Protein AF-K2DL74-F1 (afdb_monomer)

Secondary structure (DSSP, 8-state):
-HHHHHHHHHHHHHHHHHHHHHHHHHTTS--------TT-SEEEE-TTS-EEEEEE-----S-PPS-----S---GGG--TTS-EEEEEE-TT--B--EEEEEEE--------SSS--------HHHHHHHIIIII-HHHHHHHHHHTT--EEEEE------TT-TT-S----HHHHHHHHHHHHHHHHTSTT-B--TTTSEEEEEEETTHHHHHHHHHHTT--EEEEEEES---B-TTT--BHHHHHHHTT-EEEEEEEEETT-TTTGGGHHHHTTSSTTTEEEEEESS--HHHHHHHHTTHHHH--TTTTTEEE-PPPPPP---SS----PPPPTTPPEEEEEEBSHHHHHHHSGGGS--HHHHHHHHTTTTEEEE-TTTB-TT--HHHHHHHIIIIITTS--SEEEEE--STTTSPEEPTTS-EE-HHHHHHHHHHHHHHHHHHHHTTPEEEEEPPPP-BTSTT--HHHHHHHHHHHHHHHT-TT-SEEE--HHHH-SS-SSBPPBTTBSSSSS--SHHHHHHHHHHHIIIII-----------------HHHHHHH-PPP--SS--TT--PPP-SGGGEEEPTTS-EEEEE-HHHHHHHHHHHHHHHHHHHHHHHHHHHHHHHHHTTTT-HHHHHHHHHHHHHHHHHHHHHHHHHHHHHHH-GGGTSPPPEEEE------TT--------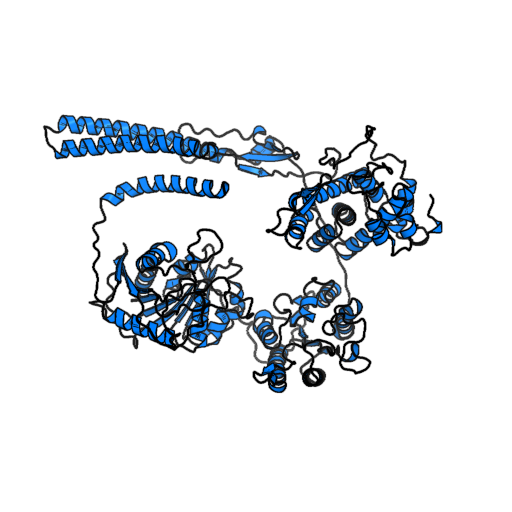-------SS-------TT--TTHHHHHHTHHHHTS-HHHHHHHHHHHHTT-TT-B-TT--BTTTTB-HHHHHHHHGGGT-GGGTT-TTSHHHHHHHHHHHHHHHHHHHHHH-TT--HHHHHHHHHHHHH-HHHHHHHHHH-SSHHHHHHHHHHHHHHSSSS-TT---EEE-TTS-EE-HHHHHHHHHHHHHHHHHHHHHHT---S-----TTT-TTT-GGG---

Foldseek 3Di:
DVVVVLVVLLVVLVVVVVCVVCVVVPVVDDDDDWDDFPQFPGWDQDPQRKIKTKHWAPQDDDDDDDDDDDDPDDDPLPDDLRGAMKIKIFAHPQFEAAAEEEEFEDDAPFPPDDDDDTDDDRDDRVVVVCCCVPQQVVNLLNNVLVVLVGRYMYIYRDQHDPDDQLPSRPQDDPSNVVSSVVVNVVVQVSDPNHDDDPVRHFYEYEYAASRLVNLLSCLVNLAAGQEYEYALHQAQDPVPSDTSQLSNLQSVRYQAYEYWHAPPPPGRCPNVLSNCPGPVVRYWYKYFYPADRSLRCVQCSSCVRNVCQSVVRIDIPHSPPLPDDPPDDDADDPDDPQDAAEEEEAEEDLVQVLVDCPQHHRLVVVVCVFCVRHYDYDYNCRYYYLDALVSNLSSCSRPNQSPDGQAYEYELELRLCAWDQDPVRDTHRPVSLVSRCVSVVVSLVSCVVVNHAYEYEQYAFQPVAPRDDPSSLVSSVVSLVCVVPDPSHNYYQPPHCVQCVVVPRWGPPQQDPRRHYSSHPVVSCSVNVSCCVGPNDDGDDDDDDDDFFAFDAFVVQCVVDDQDDDPDDQPPQDADDRGCVQFDQDPVRWTWRFGCRVLSVVLSVLVSVLVVLLVVLVVQLVVLVVQCVPVPPPPVSVVVSVVSNVVSVVSNVCSVVSQVVQCVVPVCSNVDGTDIDGGIGGDDPPPLDDDDDDDPFAPPDPDDDDDQADLPPCPCVVLLCLACLLQQFDSLLVSLQLCLQPVQQLQDAGLVGQGGSNRHALVLLCVQLVVLVCSVLSVCSSDSNSVSSSLSSLLNVQLVLCCVQPVPADPLLSSLLSLCSSVPVVLSSQLSNVDSHLVSSLVSQLVCCDPVPQCDPVDNAHDAGSVGDGDHSNVVSVVSSRSSNSSSSSSVVVPRPDTGDNRDLCSHCSNVVVPRDD

Structure (mmCIF, N/CA/C/O backbone):
data_AF-K2DL74-F1
#
_entry.id   AF-K2DL74-F1
#
loop_
_atom_site.group_PDB
_atom_site.id
_atom_site.type_symbol
_atom_site.label_atom_id
_atom_site.label_alt_id
_atom_site.label_comp_id
_atom_site.label_asym_id
_atom_site.label_entity_id
_atom_site.label_seq_id
_atom_site.pdbx_PDB_ins_code
_atom_site.Cartn_x
_atom_site.Cartn_y
_atom_site.Cartn_z
_atom_site.occupancy
_atom_site.B_iso_or_equiv
_atom_site.auth_seq_id
_atom_site.auth_comp_id
_atom_site.auth_asym_id
_atom_site.auth_atom_id
_atom_site.pdbx_PDB_model_num
ATOM 1 N N . MET A 1 1 ? -15.108 20.823 0.119 1.00 37.09 1 MET A N 1
ATOM 2 C CA . MET A 1 1 ? -15.881 21.435 1.226 1.00 37.09 1 MET A CA 1
ATOM 3 C C . MET A 1 1 ? -17.402 21.277 1.103 1.00 37.09 1 MET A C 1
ATOM 5 O O . MET A 1 1 ? -17.991 20.834 2.077 1.00 37.09 1 MET A O 1
ATOM 9 N N . GLN A 1 2 ? -18.067 21.545 -0.034 1.00 30.88 2 GLN A N 1
ATOM 10 C CA . GLN A 1 2 ? -19.538 21.368 -0.123 1.00 30.88 2 GLN A CA 1
ATOM 11 C C . GLN A 1 2 ? -20.038 19.911 0.018 1.00 30.88 2 GLN A C 1
ATOM 13 O O . GLN A 1 2 ? -21.054 19.692 0.670 1.00 30.88 2 GLN A O 1
ATOM 18 N N . LYS A 1 3 ? -19.339 18.901 -0.532 1.00 31.69 3 LYS A N 1
ATOM 19 C CA . LYS A 1 3 ? -19.787 17.488 -0.449 1.00 31.69 3 LYS A CA 1
ATOM 20 C C . LYS A 1 3 ? -19.839 16.932 0.985 1.00 31.69 3 LYS A C 1
ATOM 22 O O . LYS A 1 3 ? -20.753 16.181 1.299 1.00 31.69 3 LYS A O 1
ATOM 27 N N . THR A 1 4 ? -18.916 17.333 1.862 1.00 35.06 4 THR A N 1
ATOM 28 C CA . THR A 1 4 ? -18.831 16.821 3.243 1.00 35.06 4 THR A CA 1
ATOM 29 C C . THR A 1 4 ? -19.951 17.358 4.140 1.00 35.06 4 THR A C 1
ATOM 31 O O . THR A 1 4 ? -20.475 16.624 4.972 1.00 35.06 4 THR A O 1
ATOM 34 N N . LYS A 1 5 ? -20.389 18.611 3.928 1.00 38.12 5 LYS A N 1
ATOM 35 C CA . LYS A 1 5 ? -21.517 19.198 4.675 1.00 38.12 5 LYS A CA 1
ATOM 36 C C . LYS A 1 5 ? -22.871 18.556 4.322 1.00 38.12 5 LYS A C 1
ATOM 38 O O . LYS A 1 5 ? -23.720 18.458 5.200 1.00 38.12 5 LYS A O 1
ATOM 43 N N . LYS A 1 6 ? -23.062 18.068 3.083 1.00 39.88 6 LYS A N 1
ATOM 44 C CA . LYS A 1 6 ? -24.319 17.413 2.655 1.00 39.88 6 LYS A CA 1
ATOM 45 C C . LYS A 1 6 ? -24.583 16.085 3.392 1.00 39.88 6 LYS A C 1
ATOM 47 O O . LYS A 1 6 ? -25.717 15.841 3.783 1.00 39.88 6 LYS A O 1
ATOM 52 N N . TYR A 1 7 ? -23.554 15.269 3.648 1.00 38.69 7 TYR A N 1
ATOM 53 C CA . TYR A 1 7 ? -23.708 14.008 4.397 1.00 38.69 7 TYR A CA 1
ATOM 54 C C . TYR A 1 7 ? -23.975 14.222 5.894 1.00 38.69 7 TYR A C 1
ATOM 56 O O . TYR A 1 7 ? -24.813 13.531 6.471 1.00 38.69 7 TYR A O 1
ATOM 64 N N . LEU A 1 8 ? -23.317 15.212 6.511 1.00 39.16 8 LEU A N 1
ATOM 65 C CA . LEU A 1 8 ? -23.500 15.520 7.933 1.00 39.16 8 LEU A CA 1
ATOM 66 C C . LEU A 1 8 ? -24.937 15.981 8.253 1.00 39.16 8 LEU A C 1
ATOM 68 O O . LEU A 1 8 ? -25.465 15.640 9.306 1.00 39.16 8 LEU A O 1
ATOM 72 N N . PHE A 1 9 ? -25.582 16.706 7.329 1.00 43.66 9 PHE A N 1
ATOM 73 C CA . PHE A 1 9 ? -26.954 17.208 7.503 1.00 43.66 9 PHE A CA 1
ATOM 74 C C . PHE A 1 9 ? -28.053 16.164 7.249 1.00 43.66 9 PHE A C 1
ATOM 76 O O . PHE A 1 9 ? -29.117 16.212 7.868 1.00 43.66 9 PHE A O 1
ATOM 83 N N . PHE A 1 10 ? -27.812 15.197 6.360 1.00 41.47 10 PHE A N 1
ATOM 84 C CA . PHE A 1 10 ? -28.759 14.098 6.150 1.00 41.47 10 PHE A CA 1
ATOM 85 C C . PHE A 1 10 ? -28.765 13.151 7.361 1.00 41.47 10 PHE A C 1
ATOM 87 O O . PHE A 1 10 ? -29.824 12.796 7.878 1.00 41.47 10 PHE A O 1
ATOM 94 N N . LEU A 1 11 ? -27.575 12.842 7.894 1.00 41.47 11 LEU A N 1
ATOM 95 C CA . LEU A 1 11 ? -27.429 12.099 9.145 1.00 41.47 11 LEU A CA 1
ATOM 96 C C . LEU A 1 11 ? -27.998 12.863 10.346 1.00 41.47 11 LEU A C 1
ATOM 98 O O . LEU A 1 11 ? -28.692 12.247 11.147 1.00 41.47 11 LEU A O 1
ATOM 102 N N . SER A 1 12 ? -27.797 14.184 10.459 1.00 41.38 12 SER A N 1
ATOM 103 C CA . SER A 1 12 ? -28.400 14.957 11.557 1.00 41.38 12 SER A CA 1
ATOM 104 C C . SER A 1 12 ? -29.930 14.985 11.501 1.00 41.38 12 SER A C 1
ATOM 106 O O . SER A 1 12 ? -30.565 15.029 12.546 1.00 41.38 12 SER A O 1
ATOM 108 N N . SER A 1 13 ? -30.540 14.882 10.319 1.00 40.50 13 SER A N 1
ATOM 109 C CA . SER A 1 13 ? -32.004 14.844 10.174 1.00 40.50 13 SER A CA 1
ATOM 110 C C . SER A 1 13 ? -32.596 13.505 10.629 1.00 40.50 13 SER A C 1
ATOM 112 O O . SER A 1 13 ? -33.594 13.481 11.348 1.00 40.50 13 SER A O 1
ATOM 114 N N . ILE A 1 14 ? -31.929 12.390 10.307 1.00 46.75 14 ILE A N 1
ATOM 115 C CA . ILE A 1 14 ? -32.258 11.060 10.851 1.00 46.75 14 ILE A CA 1
ATOM 116 C C . ILE A 1 14 ? -31.980 11.015 12.365 1.00 46.75 14 ILE A C 1
ATOM 118 O O . ILE A 1 14 ? -32.763 10.445 13.128 1.00 46.75 14 ILE A O 1
ATOM 122 N N . PHE A 1 15 ? -30.909 11.671 12.822 1.00 44.75 15 PHE A N 1
ATOM 123 C CA . PHE A 1 15 ? -30.577 11.821 14.240 1.00 44.75 15 PHE A CA 1
ATOM 124 C C . PHE A 1 15 ? -31.629 12.651 14.991 1.00 44.75 15 PHE A C 1
ATOM 126 O O . PHE A 1 15 ? -32.002 12.282 16.092 1.00 44.75 15 PHE A O 1
ATOM 133 N N . ILE A 1 16 ? -32.191 13.707 14.394 1.00 45.06 16 ILE A N 1
ATOM 134 C CA . ILE A 1 16 ? -33.291 14.489 14.982 1.00 45.06 16 ILE A CA 1
ATOM 135 C C . ILE A 1 16 ? -34.584 13.661 15.048 1.00 45.06 16 ILE A C 1
ATOM 137 O O . ILE A 1 16 ? -35.251 13.675 16.081 1.00 45.06 16 ILE A O 1
ATOM 141 N N . LEU A 1 17 ? -34.915 12.876 14.014 1.00 41.97 17 LEU A N 1
ATOM 142 C CA . LEU A 1 17 ? -36.081 11.979 14.045 1.00 41.97 17 LEU A CA 1
ATOM 143 C C . LEU A 1 17 ? -35.958 10.909 15.146 1.00 41.97 17 LEU A C 1
ATOM 145 O O . LEU A 1 17 ? -36.908 10.646 15.884 1.00 41.97 17 LEU A O 1
ATOM 149 N N . SER A 1 18 ? -34.768 10.322 15.291 1.00 40.56 18 SER A N 1
ATOM 150 C CA . SER A 1 18 ? -34.475 9.327 16.331 1.00 40.56 18 SER A CA 1
ATOM 151 C C . SER A 1 18 ? -34.274 9.945 17.720 1.00 40.56 18 SER A C 1
ATOM 153 O O . SER A 1 18 ? -34.599 9.296 18.713 1.00 40.56 18 SER A O 1
ATOM 155 N N . ILE A 1 19 ? -33.852 11.209 17.823 1.00 41.75 19 ILE A N 1
ATOM 156 C CA . ILE A 1 19 ? -33.922 12.007 19.054 1.00 41.75 19 ILE A CA 1
ATOM 157 C C . ILE A 1 19 ? -35.384 12.195 19.464 1.00 41.75 19 ILE A C 1
ATOM 159 O O . ILE A 1 19 ? -35.691 11.952 20.623 1.00 41.75 19 ILE A O 1
ATOM 163 N N . PHE A 1 20 ? -36.301 12.542 18.555 1.00 41.16 20 PHE A N 1
ATOM 164 C CA . PHE A 1 20 ? -37.721 12.702 18.900 1.00 41.16 20 PHE A CA 1
ATOM 165 C C . PHE A 1 20 ? -38.377 11.394 19.372 1.00 41.16 20 PHE A C 1
ATOM 167 O O . PHE A 1 20 ? -39.114 11.416 20.357 1.00 41.16 20 PHE A O 1
ATOM 174 N N . PHE A 1 21 ? -38.050 10.250 18.761 1.00 38.94 21 PHE A N 1
ATOM 175 C CA . PHE A 1 21 ? -38.499 8.944 19.267 1.00 38.94 21 PHE A CA 1
ATOM 176 C C . PHE A 1 21 ? -37.860 8.556 20.617 1.00 38.94 21 PHE A C 1
ATOM 178 O O . PHE A 1 21 ? -38.525 7.926 21.434 1.00 38.94 21 PHE A O 1
ATOM 185 N N . ASN A 1 22 ? -36.615 8.963 20.898 1.00 35.06 22 ASN A N 1
ATOM 186 C CA . ASN A 1 22 ? -35.962 8.716 22.195 1.00 35.06 22 ASN A CA 1
ATOM 187 C C . ASN A 1 22 ? -36.335 9.733 23.295 1.00 35.06 22 ASN A C 1
ATOM 189 O O . ASN A 1 22 ? -36.218 9.421 24.480 1.00 35.06 22 ASN A O 1
ATOM 193 N N . LEU A 1 23 ? -36.764 10.951 22.950 1.00 32.38 23 LEU A N 1
ATOM 194 C CA . LEU A 1 23 ? -37.050 12.015 23.923 1.00 32.38 23 LEU A CA 1
ATOM 195 C C . LEU A 1 23 ? -38.269 11.703 24.797 1.00 32.38 23 LEU A C 1
ATOM 197 O O . LEU A 1 23 ? -38.251 12.035 25.979 1.00 32.38 23 LEU A O 1
ATOM 201 N N . ASN A 1 24 ? -39.264 10.981 24.271 1.00 35.56 24 ASN A N 1
ATOM 202 C CA . ASN A 1 24 ? -40.429 10.538 25.049 1.00 35.56 24 ASN A CA 1
ATOM 203 C C . ASN A 1 24 ? -40.113 9.475 26.123 1.00 35.56 24 ASN A C 1
ATOM 205 O O . ASN A 1 24 ? -41.000 9.128 26.895 1.00 35.56 24 ASN A O 1
ATOM 209 N N . ILE A 1 25 ? -38.875 8.971 26.195 1.00 34.34 25 ILE A N 1
ATOM 210 C CA . ILE A 1 25 ? -38.404 8.070 27.265 1.00 34.34 25 ILE A CA 1
ATOM 211 C C . ILE A 1 25 ? -37.493 8.823 28.261 1.00 34.34 25 ILE A C 1
ATOM 213 O O . ILE A 1 25 ? -37.318 8.392 29.399 1.00 34.34 25 ILE A O 1
ATOM 217 N N . LYS A 1 26 ? -36.929 9.979 27.876 1.00 31.06 26 LYS A N 1
ATOM 218 C CA . LYS A 1 26 ? -35.920 10.698 28.677 1.00 31.06 26 LYS A CA 1
ATOM 219 C C . LYS A 1 26 ? -36.472 11.592 29.790 1.00 31.06 26 LYS A C 1
ATOM 221 O O . LYS A 1 26 ? -35.769 11.771 30.777 1.00 31.06 26 LYS A O 1
ATOM 226 N N . GLU A 1 27 ? -37.699 12.118 29.696 1.00 33.22 27 GLU A N 1
ATOM 227 C CA . GLU A 1 27 ? -38.274 12.949 30.782 1.00 33.22 27 GLU A CA 1
ATOM 228 C C . GLU A 1 27 ? -38.568 12.158 32.080 1.00 33.22 27 GLU A C 1
ATOM 230 O O . GLU A 1 27 ? -38.908 12.763 33.092 1.00 33.22 27 GLU A O 1
ATOM 235 N N . THR A 1 28 ? -38.419 10.825 32.094 1.00 32.41 28 THR A N 1
ATOM 236 C CA . THR A 1 28 ? -38.684 9.981 33.279 1.00 32.41 28 THR A CA 1
ATOM 237 C C . THR A 1 28 ? -37.420 9.568 34.052 1.00 32.41 28 THR A C 1
ATOM 239 O O . THR A 1 28 ? -37.540 9.050 35.159 1.00 32.41 28 THR A O 1
ATOM 242 N N . LEU A 1 29 ? -36.210 9.779 33.511 1.00 34.72 29 LEU A N 1
ATOM 243 C CA . LEU A 1 29 ? -34.952 9.294 34.108 1.00 34.72 29 LEU A CA 1
ATOM 244 C C . LEU A 1 29 ? -33.768 10.250 33.860 1.00 34.72 29 LEU A C 1
ATOM 246 O O . LEU A 1 29 ? -33.059 10.093 32.868 1.00 34.72 29 LEU A O 1
ATOM 250 N N . ALA A 1 30 ? -33.531 11.195 34.780 1.00 31.48 30 ALA A N 1
ATOM 251 C CA . ALA A 1 30 ? -32.198 11.738 35.106 1.00 31.48 30 ALA A CA 1
ATOM 252 C C . ALA A 1 30 ? -32.267 12.748 36.271 1.00 31.48 30 ALA A C 1
ATOM 254 O O . ALA A 1 30 ? -32.446 13.948 36.065 1.00 31.48 30 ALA A O 1
ATOM 255 N N . ALA A 1 31 ? -32.051 12.268 37.495 1.00 33.47 31 ALA A N 1
ATOM 256 C CA . ALA A 1 31 ? -31.606 13.093 38.615 1.00 33.47 31 ALA A CA 1
ATOM 257 C C . ALA A 1 31 ? -30.389 12.398 39.237 1.00 33.47 31 ALA A C 1
ATOM 259 O O . ALA A 1 31 ? -30.535 11.549 40.110 1.00 33.47 31 ALA A O 1
ATOM 260 N N . GLU A 1 32 ? -29.192 12.720 38.745 1.00 37.25 32 GLU A N 1
ATOM 261 C CA . GLU A 1 32 ? -27.930 12.148 39.228 1.00 37.25 32 GLU A CA 1
ATOM 262 C C . GLU A 1 32 ? -26.959 13.276 39.588 1.00 37.25 32 GLU A C 1
ATOM 264 O O . GLU A 1 32 ? -26.760 14.221 38.822 1.00 37.25 32 GLU A O 1
ATOM 269 N N . GLY A 1 33 ? -26.417 13.211 40.806 1.00 37.34 33 GLY A N 1
ATOM 270 C CA . GLY A 1 33 ? -25.606 14.269 41.403 1.00 37.34 33 GLY A CA 1
ATOM 271 C C . GLY A 1 33 ? -24.111 13.972 41.359 1.00 37.34 33 GLY A C 1
ATOM 272 O O . GLY A 1 33 ? -23.681 12.837 41.549 1.00 37.34 33 GLY A O 1
ATOM 273 N N . PHE A 1 34 ? -23.307 15.018 41.180 1.00 37.06 34 PHE A N 1
ATOM 274 C CA . PHE A 1 34 ? -21.854 14.945 41.316 1.00 37.06 34 PHE A CA 1
ATOM 275 C C . PHE A 1 34 ? -21.449 14.920 42.798 1.00 37.06 34 PHE A C 1
ATOM 277 O O . PHE A 1 34 ? -21.948 15.719 43.591 1.00 37.06 34 PHE A O 1
ATOM 284 N N . GLN A 1 35 ? -20.492 14.061 43.164 1.00 41.47 35 GLN A N 1
ATOM 285 C CA . GLN A 1 35 ? -19.797 14.119 44.455 1.00 41.47 35 GLN A CA 1
ATOM 286 C C . GLN A 1 35 ? -18.279 14.056 44.254 1.00 41.47 35 GLN A C 1
ATOM 288 O O . GLN A 1 35 ? -17.764 13.190 43.547 1.00 41.47 35 GLN A O 1
ATOM 293 N N . THR A 1 36 ? -17.554 14.959 44.912 1.00 43.44 36 THR A N 1
ATOM 294 C CA . THR A 1 36 ? -16.087 14.976 44.941 1.00 43.44 36 THR A CA 1
ATOM 295 C C . THR A 1 36 ? -15.570 14.050 46.043 1.00 43.44 36 THR A C 1
ATOM 297 O O . THR A 1 36 ? -15.669 14.386 47.224 1.00 43.44 36 THR A O 1
ATOM 300 N N . LEU A 1 37 ? -14.989 12.902 45.677 1.00 55.38 37 LEU A N 1
ATOM 301 C CA . LEU A 1 37 ? -14.214 12.079 46.614 1.00 55.38 37 LEU A CA 1
ATOM 302 C C . LEU A 1 37 ? -12.781 12.610 46.761 1.00 55.38 37 LEU A C 1
ATOM 304 O O . LEU A 1 37 ? -12.155 13.017 45.782 1.00 55.38 37 LEU A O 1
ATOM 308 N N . ASN A 1 38 ? -12.242 12.535 47.982 1.00 59.00 38 ASN A N 1
ATOM 309 C CA . ASN A 1 38 ? -10.883 12.972 48.308 1.00 59.00 38 ASN A CA 1
ATOM 310 C C . ASN A 1 38 ? -9.838 12.415 47.328 1.00 59.00 38 ASN A C 1
ATOM 312 O O . ASN A 1 38 ? -9.679 11.206 47.181 1.00 59.00 38 ASN A O 1
ATOM 316 N N . GLY A 1 39 ? -9.084 13.315 46.694 1.00 64.81 39 GLY A N 1
ATOM 317 C CA . GLY A 1 39 ? -7.977 12.962 45.804 1.00 64.81 39 GLY A CA 1
ATOM 318 C C . GLY A 1 39 ? -8.352 12.699 44.341 1.00 64.81 39 GLY A C 1
ATOM 319 O O . GLY A 1 39 ? -7.427 12.502 43.547 1.00 64.81 39 GLY A O 1
ATOM 320 N N . PHE A 1 40 ? -9.635 12.747 43.977 1.00 80.38 40 PHE A N 1
ATOM 321 C CA . PHE A 1 40 ? -10.114 12.751 42.592 1.00 80.38 40 PHE A CA 1
ATOM 322 C C . PHE A 1 40 ? -10.663 14.131 42.223 1.00 80.38 40 PHE A C 1
ATOM 324 O O . PHE A 1 40 ? -11.170 14.852 43.078 1.00 80.38 40 PHE A O 1
ATOM 331 N N . GLN A 1 41 ? -10.532 14.514 40.953 1.00 78.00 41 GLN A N 1
ATOM 332 C CA . GLN A 1 41 ? -11.049 15.793 40.457 1.00 78.00 41 GLN A CA 1
ATOM 333 C C . GLN A 1 41 ? -12.492 15.653 39.978 1.00 78.00 41 GLN A C 1
ATOM 335 O O . GLN A 1 41 ? -13.331 16.485 40.306 1.00 78.00 41 GLN A O 1
ATOM 340 N N . GLU A 1 42 ? -12.790 14.572 39.259 1.00 75.38 42 GLU A N 1
ATOM 341 C CA . GLU A 1 42 ? -14.134 14.263 38.780 1.00 75.38 42 GLU A CA 1
ATOM 342 C C . GLU A 1 42 ? -14.425 12.773 38.967 1.00 75.38 42 GLU A C 1
ATOM 344 O O . GLU A 1 42 ? -13.551 11.917 38.783 1.00 75.38 42 GLU A O 1
ATOM 349 N N . VAL A 1 43 ? -15.681 12.473 39.294 1.00 82.94 43 VAL A N 1
ATOM 350 C CA . VAL A 1 43 ? -16.238 11.121 39.317 1.00 82.94 43 VAL A CA 1
ATOM 351 C C . VAL A 1 43 ? -17.466 11.126 38.417 1.00 82.94 43 VAL A C 1
ATOM 353 O O . VAL A 1 43 ? -18.385 11.915 38.629 1.00 82.94 43 VAL A O 1
ATOM 356 N N . TYR A 1 44 ? -17.471 10.263 37.405 1.00 84.44 44 TYR A N 1
ATOM 357 C CA . TYR A 1 44 ? -18.612 10.047 36.521 1.00 84.44 44 TYR A CA 1
ATOM 358 C C . TYR A 1 44 ? -19.174 8.646 36.741 1.00 84.44 44 TYR A C 1
ATOM 360 O O . TYR A 1 44 ? -18.435 7.665 36.663 1.00 84.44 44 TYR A O 1
ATOM 368 N N . GLU A 1 45 ? -20.477 8.559 36.985 1.00 88.25 45 GLU A N 1
ATOM 369 C CA . GLU A 1 45 ? -21.224 7.305 37.021 1.00 88.25 45 GLU A CA 1
ATOM 370 C C . GLU A 1 45 ? -21.924 7.109 35.672 1.00 88.25 45 GLU A C 1
ATOM 372 O O . GLU A 1 45 ? -22.596 8.003 35.156 1.00 88.25 45 GLU A O 1
ATOM 377 N N . ALA A 1 46 ? -21.681 5.962 35.047 1.00 85.75 46 ALA A N 1
ATOM 378 C CA . ALA A 1 46 ? -22.306 5.570 33.795 1.00 85.75 46 ALA A CA 1
ATOM 379 C C . ALA A 1 46 ? -23.674 4.930 34.058 1.00 85.75 46 ALA A C 1
ATOM 381 O O . ALA A 1 46 ? -23.912 4.365 35.123 1.00 85.75 46 ALA A O 1
ATOM 382 N N . SER A 1 47 ? -24.550 4.912 33.051 1.00 85.56 47 SER A N 1
ATOM 383 C CA . SER A 1 47 ? -25.901 4.332 33.161 1.00 85.56 47 SER A CA 1
ATOM 384 C C . SER A 1 47 ? -25.931 2.826 33.466 1.00 85.56 47 SER A C 1
ATOM 386 O O . SER A 1 47 ? -26.978 2.290 33.819 1.00 85.56 47 SER A O 1
ATOM 388 N N . ASN A 1 48 ? -24.796 2.131 33.343 1.00 84.38 48 ASN A N 1
ATOM 389 C CA . ASN A 1 48 ? -24.627 0.739 33.760 1.00 84.38 48 ASN A CA 1
ATOM 390 C C . ASN A 1 48 ? -24.086 0.587 35.202 1.00 84.38 48 ASN A C 1
ATOM 392 O O . ASN A 1 48 ? -23.756 -0.526 35.607 1.00 84.38 48 ASN A O 1
ATOM 396 N N . GLY A 1 49 ? -23.959 1.692 35.949 1.00 88.94 49 GLY A N 1
ATOM 397 C CA . GLY A 1 49 ? -23.419 1.793 37.309 1.00 88.94 49 GLY A CA 1
ATOM 398 C C . GLY A 1 49 ? -21.887 1.792 37.412 1.00 88.94 49 GLY A C 1
ATOM 399 O O . GLY A 1 49 ? -21.353 1.868 38.519 1.00 88.94 49 GLY A O 1
ATOM 400 N N . SER A 1 50 ? -21.154 1.670 36.300 1.00 91.31 50 SER A N 1
ATOM 401 C CA . SER A 1 50 ? -19.684 1.746 36.306 1.00 91.31 50 SER A CA 1
ATOM 402 C C . SER A 1 50 ? -19.219 3.171 36.595 1.00 91.31 50 SER A C 1
ATOM 404 O O . SER A 1 50 ? -19.852 4.134 36.166 1.00 91.31 50 SER A O 1
ATOM 406 N N . LYS A 1 51 ? -18.099 3.320 37.303 1.00 92.12 51 LYS A N 1
ATOM 407 C CA . LYS A 1 51 ? -17.595 4.618 37.769 1.00 92.12 51 LYS A CA 1
ATOM 408 C C . LYS A 1 51 ? -16.218 4.913 37.183 1.00 92.12 51 LYS A C 1
ATOM 410 O O . LYS A 1 51 ? -15.305 4.092 37.277 1.00 92.12 51 LYS A O 1
ATOM 415 N N . ILE A 1 52 ? -16.079 6.096 36.589 1.00 90.81 52 ILE A N 1
ATOM 416 C CA . ILE A 1 52 ? -14.829 6.648 36.058 1.00 90.81 52 ILE A CA 1
ATOM 417 C C . ILE A 1 52 ? -14.353 7.728 37.030 1.00 90.81 52 ILE A C 1
ATOM 419 O O . ILE A 1 52 ? -14.991 8.770 37.168 1.00 90.81 52 ILE A O 1
ATOM 423 N N . TYR A 1 53 ? -13.219 7.483 37.679 1.00 91.00 53 TYR A N 1
ATOM 424 C CA . TYR A 1 53 ? -12.562 8.406 38.598 1.00 91.00 53 TYR A CA 1
ATOM 425 C C . TYR A 1 53 ? -11.346 9.009 37.903 1.00 91.00 53 TYR A C 1
ATOM 427 O O . TYR A 1 53 ? -10.440 8.271 37.510 1.00 91.00 53 TYR A O 1
ATOM 435 N N . THR A 1 54 ? -11.291 10.332 37.761 1.00 89.19 54 THR A N 1
ATOM 436 C CA . THR A 1 54 ? -10.153 11.011 37.122 1.00 89.19 54 THR A CA 1
ATOM 437 C C . THR A 1 54 ? -9.384 11.896 38.095 1.00 89.19 54 THR A C 1
ATOM 439 O O . THR A 1 54 ? -9.923 12.413 39.078 1.00 89.19 54 THR A O 1
ATOM 442 N N . TYR A 1 55 ? -8.084 12.037 37.850 1.00 86.31 55 TYR A N 1
ATOM 443 C CA . TYR A 1 55 ? -7.180 12.799 38.706 1.00 86.31 55 TYR A CA 1
ATOM 444 C C . TYR A 1 55 ? -5.921 13.222 37.939 1.00 86.31 55 TYR A C 1
ATOM 446 O O . TYR A 1 55 ? -5.506 12.554 36.990 1.00 86.31 55 TYR A O 1
ATOM 454 N N . MET A 1 56 ? -5.280 14.311 38.365 1.00 82.25 56 MET A N 1
ATOM 455 C CA . MET A 1 56 ? -3.957 14.689 37.859 1.00 82.25 56 MET A CA 1
ATOM 456 C C . MET A 1 56 ? -2.858 13.852 38.513 1.00 82.25 56 MET A C 1
ATOM 458 O O . MET A 1 56 ? -2.851 13.655 39.728 1.00 82.25 56 MET A O 1
ATOM 462 N N . SER A 1 57 ? -1.911 13.407 37.690 1.00 79.94 57 SER A N 1
ATOM 463 C CA . SER A 1 57 ? -0.672 12.759 38.123 1.00 79.94 57 SER A CA 1
ATOM 464 C C . SER A 1 57 ? 0.154 13.656 39.054 1.00 79.94 57 SER A C 1
ATOM 466 O O . SER A 1 57 ? 0.475 14.792 38.701 1.00 79.94 57 SER A O 1
ATOM 468 N N . ALA A 1 58 ? 0.540 13.111 40.206 1.00 75.56 58 ALA A N 1
ATOM 469 C CA . ALA A 1 58 ? 1.502 13.659 41.159 1.00 75.56 58 ALA A CA 1
ATOM 470 C C . ALA A 1 58 ? 2.916 13.062 40.986 1.00 75.56 58 ALA A C 1
ATOM 472 O O . ALA A 1 58 ? 3.865 13.557 41.599 1.00 75.56 58 ALA A O 1
ATOM 473 N N . CYS A 1 59 ? 3.089 12.043 40.132 1.00 72.12 59 CYS A N 1
ATOM 474 C CA . CYS A 1 59 ? 4.410 11.572 39.707 1.00 72.12 59 CYS A CA 1
ATOM 475 C C . CYS A 1 59 ? 5.255 12.737 39.179 1.00 72.12 59 CYS A C 1
ATOM 477 O O . CYS A 1 59 ? 4.997 13.241 38.092 1.00 72.12 59 CYS A O 1
ATOM 479 N N . THR A 1 60 ? 6.293 13.137 39.910 1.00 57.34 60 THR A N 1
ATOM 480 C CA . THR A 1 60 ? 7.236 14.187 39.505 1.00 57.34 60 THR A CA 1
ATOM 481 C C . THR A 1 60 ? 8.673 13.716 39.733 1.00 57.34 60 THR A C 1
ATOM 483 O O . THR A 1 60 ? 8.944 12.980 40.675 1.00 57.34 60 THR A O 1
ATOM 486 N N . GLY A 1 61 ? 9.596 14.130 38.855 1.00 48.03 61 GLY A N 1
ATOM 487 C CA . GLY A 1 61 ? 11.041 14.005 39.085 1.00 48.03 61 GLY A CA 1
ATOM 488 C C . GLY A 1 61 ? 11.778 12.832 38.422 1.00 48.03 61 GLY A C 1
ATOM 489 O O . GLY A 1 61 ? 12.196 11.905 39.104 1.00 48.03 61 GLY A O 1
ATOM 490 N N . ILE A 1 62 ? 12.097 12.959 37.126 1.00 42.84 62 ILE A N 1
ATOM 491 C CA . ILE A 1 62 ? 13.434 12.603 36.608 1.00 42.84 62 ILE A CA 1
ATOM 492 C C . ILE A 1 62 ? 13.874 13.742 35.667 1.00 42.84 62 ILE A C 1
ATOM 494 O O . ILE A 1 62 ? 13.364 13.852 34.557 1.00 42.84 62 ILE A O 1
ATOM 498 N N . VAL A 1 63 ? 14.817 14.569 36.142 1.00 32.88 63 VAL A N 1
ATOM 499 C CA . VAL A 1 63 ? 15.368 15.800 35.523 1.00 32.88 63 VAL A CA 1
ATOM 500 C C . VAL A 1 63 ? 14.393 16.989 35.419 1.00 32.88 63 VAL A C 1
ATOM 502 O O . VAL A 1 63 ? 13.475 17.012 34.601 1.00 32.88 63 VAL A O 1
ATOM 505 N N . GLU A 1 64 ? 14.665 18.041 36.199 1.00 28.25 64 GLU A N 1
ATOM 506 C CA . GLU A 1 64 ? 14.170 19.397 35.928 1.00 28.25 64 GLU A CA 1
ATOM 507 C C . GLU A 1 64 ? 14.934 20.027 34.748 1.00 28.25 64 GLU A C 1
ATOM 509 O O . GLU A 1 64 ? 16.166 19.970 34.722 1.00 28.25 64 GLU A O 1
ATOM 514 N N . PRO A 1 65 ? 14.264 20.706 33.800 1.00 30.27 65 PRO A N 1
ATOM 515 C CA . PRO A 1 65 ? 14.886 21.774 33.027 1.00 30.27 65 PRO A CA 1
ATOM 516 C C . PRO A 1 65 ? 14.880 23.087 33.842 1.00 30.27 65 PRO A C 1
ATOM 518 O O . PRO A 1 65 ? 13.912 23.348 34.561 1.00 30.27 65 PRO A O 1
ATOM 521 N N . PRO A 1 66 ? 15.907 23.946 33.718 1.00 30.23 66 PRO A N 1
ATOM 522 C CA . PRO A 1 66 ? 16.052 25.135 34.557 1.00 30.23 66 PRO A CA 1
ATOM 523 C C . PRO A 1 66 ? 14.943 26.180 34.348 1.00 30.23 66 PRO A C 1
ATOM 525 O O . PRO A 1 66 ? 14.452 26.370 33.234 1.00 30.23 66 PRO A O 1
ATOM 528 N N . SER A 1 67 ? 14.607 26.842 35.463 1.00 30.30 67 SER A N 1
ATOM 529 C CA . SER A 1 67 ? 13.841 28.089 35.647 1.00 30.30 67 SER A CA 1
ATOM 530 C C . SER A 1 67 ? 12.673 28.408 34.692 1.00 30.30 67 SER A C 1
ATOM 532 O O . SER A 1 67 ? 12.820 28.787 33.529 1.00 30.30 67 SER A O 1
ATOM 534 N N . LEU A 1 68 ? 11.470 28.426 35.274 1.00 33.81 68 LEU A N 1
ATOM 535 C CA . LEU A 1 68 ? 10.282 29.054 34.693 1.00 33.81 68 LEU A CA 1
ATOM 536 C C . LEU A 1 68 ? 10.501 30.569 34.528 1.00 33.81 68 LEU A C 1
ATOM 538 O O . LEU A 1 68 ? 10.475 31.315 35.503 1.00 33.81 68 LEU A O 1
ATOM 542 N N . THR A 1 69 ? 10.670 31.032 33.288 1.00 31.67 69 THR A N 1
ATOM 543 C CA . THR A 1 69 ? 10.551 32.453 32.921 1.00 31.67 69 THR A CA 1
ATOM 544 C C . THR A 1 69 ? 9.641 32.622 31.701 1.00 31.67 69 THR A C 1
ATOM 546 O O . THR A 1 69 ? 9.459 31.706 30.896 1.00 31.67 69 THR A O 1
ATOM 549 N N . ASN A 1 70 ? 8.985 33.780 31.622 1.00 34.25 70 ASN A N 1
ATOM 550 C CA . ASN A 1 70 ? 7.749 33.980 30.862 1.00 34.25 70 ASN A CA 1
ATOM 551 C C . ASN A 1 70 ? 7.961 34.050 29.339 1.00 34.25 70 ASN A C 1
ATOM 553 O O . ASN A 1 70 ? 8.193 35.132 28.803 1.00 34.25 70 ASN A O 1
ATOM 557 N N . ASN A 1 71 ? 7.814 32.932 28.621 1.00 28.66 71 ASN A N 1
ATOM 558 C CA . ASN A 1 71 ? 7.774 32.947 27.155 1.00 28.66 71 ASN A CA 1
ATOM 559 C C . ASN A 1 71 ? 6.767 31.919 26.577 1.00 28.66 71 ASN A C 1
ATOM 561 O O . ASN A 1 71 ? 6.974 30.716 26.748 1.00 28.66 71 ASN A O 1
ATOM 565 N N . PRO A 1 72 ? 5.687 32.347 25.886 1.00 34.16 72 PRO A N 1
ATOM 566 C CA . PRO A 1 72 ? 4.614 31.463 25.414 1.00 34.16 72 PRO A CA 1
ATOM 567 C C . PRO A 1 72 ? 4.935 30.663 24.134 1.00 34.16 72 PRO A C 1
ATOM 569 O O . PRO A 1 72 ? 4.040 30.034 23.571 1.00 34.16 72 PRO A O 1
ATOM 572 N N . THR A 1 73 ? 6.184 30.661 23.654 1.00 34.03 73 THR A N 1
ATOM 573 C CA . THR A 1 73 ? 6.622 29.841 22.509 1.00 34.03 73 THR A CA 1
ATOM 574 C C . THR A 1 73 ? 7.658 28.799 22.938 1.00 34.03 73 THR A C 1
ATOM 576 O O . THR A 1 73 ? 8.856 29.086 22.950 1.00 34.03 73 THR A O 1
ATOM 579 N N . ARG A 1 74 ? 7.219 27.576 23.271 1.00 31.88 74 ARG A N 1
ATOM 580 C CA . ARG A 1 74 ? 8.109 26.439 23.586 1.00 31.88 74 ARG A CA 1
ATOM 581 C C . ARG A 1 74 ? 7.946 25.293 22.582 1.00 31.88 74 ARG A C 1
ATOM 583 O O . ARG A 1 74 ? 6.834 24.998 22.156 1.00 31.88 74 ARG A O 1
ATOM 590 N N . ASP A 1 75 ? 9.061 24.649 22.232 1.00 38.47 75 ASP A N 1
ATOM 591 C CA . ASP A 1 75 ? 9.103 23.441 21.391 1.00 38.47 75 ASP A CA 1
ATOM 592 C C . ASP A 1 75 ? 8.332 22.288 22.087 1.00 38.47 75 ASP A C 1
ATOM 594 O O . ASP A 1 75 ? 8.646 21.979 23.249 1.00 38.47 75 ASP A O 1
ATOM 598 N N . PRO A 1 76 ? 7.365 21.625 21.406 1.00 39.78 76 PRO A N 1
ATOM 599 C CA . PRO A 1 76 ? 6.611 20.482 21.937 1.00 39.78 76 PRO A CA 1
ATOM 600 C C . PRO A 1 76 ? 7.462 19.345 22.523 1.00 39.78 76 PRO A C 1
ATOM 602 O O . PRO A 1 76 ? 6.969 18.582 23.350 1.00 39.78 76 PRO A O 1
ATOM 605 N N . LYS A 1 77 ? 8.744 19.235 22.151 1.00 38.06 77 LYS A N 1
ATOM 606 C CA . LYS A 1 77 ? 9.682 18.208 22.647 1.00 38.06 77 LYS A CA 1
ATOM 607 C C . LYS A 1 77 ? 10.040 18.303 24.140 1.00 38.06 77 LYS A C 1
ATOM 609 O O . LYS A 1 77 ? 10.794 17.461 24.615 1.00 38.06 77 LYS A O 1
ATOM 614 N N . THR A 1 78 ? 9.566 19.317 24.873 1.00 37.28 78 THR A N 1
ATOM 615 C CA . THR A 1 78 ? 9.993 19.587 26.267 1.00 37.28 78 THR A CA 1
ATOM 616 C C . THR A 1 78 ? 8.886 19.518 27.327 1.00 37.28 78 THR A C 1
ATOM 618 O O . THR A 1 78 ? 9.151 19.810 28.494 1.00 37.28 78 THR A O 1
ATOM 621 N N . ALA A 1 79 ? 7.659 19.127 26.966 1.00 43.56 79 ALA A N 1
ATOM 622 C CA . ALA A 1 79 ? 6.587 18.886 27.935 1.00 43.56 79 ALA A CA 1
ATOM 623 C C . ALA A 1 79 ? 6.735 17.486 28.562 1.00 43.56 79 ALA A C 1
ATOM 625 O O . ALA A 1 79 ? 6.745 16.484 27.848 1.00 43.56 79 ALA A O 1
ATOM 626 N N . SER A 1 80 ? 6.859 17.398 29.889 1.00 46.34 80 SER A N 1
ATOM 627 C CA . SER A 1 80 ? 7.080 16.120 30.575 1.00 46.34 80 SER A CA 1
ATOM 628 C C . SER A 1 80 ? 5.794 15.285 30.680 1.00 46.34 80 SER A C 1
ATOM 630 O O . SER A 1 80 ? 4.718 15.782 31.006 1.00 46.34 80 SER A O 1
ATOM 632 N N . HIS A 1 81 ? 5.913 13.968 30.475 1.00 51.69 81 HIS A N 1
ATOM 633 C CA . HIS A 1 81 ? 4.810 12.981 30.507 1.00 51.69 81 HIS A CA 1
ATOM 634 C C . HIS A 1 81 ? 4.171 12.794 31.896 1.00 51.69 81 HIS A C 1
ATOM 636 O O . HIS A 1 81 ? 3.264 11.984 32.085 1.00 51.69 81 HIS A O 1
ATOM 642 N N . LEU A 1 82 ? 4.689 13.526 32.875 1.00 51.19 82 LEU A N 1
ATOM 643 C CA . LEU A 1 82 ? 4.530 13.317 34.301 1.00 51.19 82 LEU A CA 1
ATOM 644 C C . LEU A 1 82 ? 3.354 14.107 34.899 1.00 51.19 82 LEU A C 1
ATOM 646 O O . LEU A 1 82 ? 2.834 13.705 35.931 1.00 51.19 82 LEU A O 1
ATOM 650 N N . GLN A 1 83 ? 2.870 15.161 34.233 1.00 57.47 83 GLN A N 1
ATOM 651 C CA . GLN A 1 83 ? 1.760 16.012 34.701 1.00 57.47 83 GLN A CA 1
ATOM 652 C C . GLN A 1 83 ? 0.522 15.903 33.794 1.00 57.47 83 GLN A C 1
ATOM 654 O O . GLN A 1 83 ? 0.028 16.891 33.253 1.00 57.47 83 GLN A O 1
ATOM 659 N N . ALA A 1 84 ? 0.026 14.683 33.588 1.00 69.25 84 ALA A N 1
ATOM 660 C CA . ALA A 1 84 ? -1.144 14.414 32.751 1.00 69.25 84 ALA A CA 1
ATOM 661 C C . ALA A 1 84 ? -2.318 13.840 33.576 1.00 69.25 84 ALA A C 1
ATOM 663 O O . ALA A 1 84 ? -2.066 13.096 34.530 1.00 69.25 84 ALA A O 1
ATOM 664 N N . PRO A 1 85 ? -3.587 14.135 33.219 1.00 75.25 85 PRO A N 1
ATOM 665 C CA . PRO A 1 85 ? -4.749 13.497 33.825 1.00 75.25 85 PRO A CA 1
ATOM 666 C C . PRO A 1 85 ? -4.758 11.996 33.524 1.00 75.25 85 PRO A C 1
ATOM 668 O O . PRO A 1 85 ? -4.417 11.560 32.422 1.00 75.25 85 PRO A O 1
ATOM 671 N N . ARG A 1 86 ? -5.138 11.216 34.530 1.00 86.69 86 ARG A N 1
ATOM 672 C CA . ARG A 1 86 ? -5.194 9.750 34.567 1.00 86.69 86 ARG A CA 1
ATOM 673 C C . ARG A 1 86 ? -6.581 9.324 35.036 1.00 86.69 86 ARG A C 1
ATOM 675 O O . ARG A 1 86 ? -7.330 10.146 35.570 1.00 86.69 86 ARG A O 1
ATOM 682 N N . ALA A 1 87 ? -6.914 8.046 34.866 1.00 89.62 87 ALA A N 1
ATOM 683 C CA . ALA A 1 87 ? -8.160 7.517 35.406 1.00 89.62 87 ALA A CA 1
ATOM 684 C C . ALA A 1 87 ? -8.065 6.104 35.968 1.00 89.62 87 ALA A C 1
ATOM 686 O O 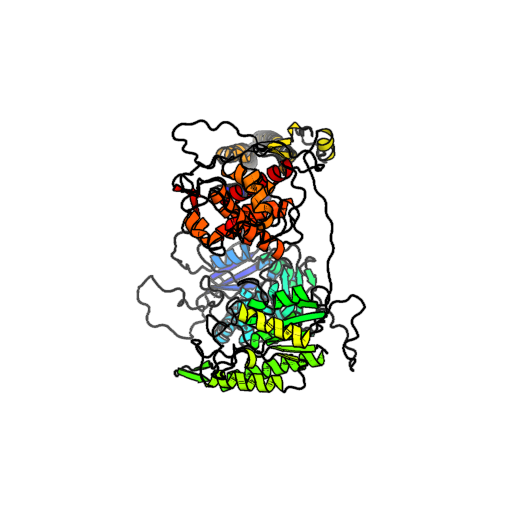. ALA A 1 87 ? -7.248 5.285 35.539 1.00 89.62 87 ALA A O 1
ATOM 687 N N . ILE A 1 88 ? -8.984 5.846 36.893 1.00 93.81 88 ILE A N 1
ATOM 688 C CA . ILE A 1 88 ? -9.324 4.548 37.460 1.00 93.81 88 ILE A CA 1
ATOM 689 C C . ILE A 1 88 ? -10.787 4.289 37.107 1.00 93.81 88 ILE A C 1
ATOM 691 O O . ILE A 1 88 ? -11.645 5.139 37.342 1.00 93.81 88 ILE A O 1
ATOM 695 N N . ILE A 1 89 ? -11.066 3.129 36.526 1.00 93.81 89 ILE A N 1
ATOM 696 C CA . ILE A 1 89 ? -12.397 2.754 36.054 1.00 93.81 89 ILE A CA 1
ATOM 697 C C . ILE A 1 89 ? -12.803 1.458 36.753 1.00 93.81 89 ILE A C 1
ATOM 699 O O . ILE A 1 89 ? -12.076 0.461 36.701 1.00 93.81 89 ILE A O 1
ATOM 703 N N . LEU A 1 90 ? -13.953 1.498 37.424 1.00 94.38 90 LEU A N 1
ATOM 704 C CA . LEU A 1 90 ? -14.513 0.407 38.220 1.00 94.38 90 LEU A CA 1
ATOM 705 C C . LEU A 1 90 ? -15.897 0.010 37.687 1.00 94.38 90 LEU A C 1
ATOM 707 O O . LEU A 1 90 ? -16.677 0.892 37.323 1.00 94.38 90 LEU A O 1
ATOM 711 N N . PRO A 1 91 ? -16.245 -1.286 37.666 1.00 93.88 91 PRO A N 1
ATOM 712 C CA . PRO A 1 91 ? -17.584 -1.723 37.305 1.00 93.88 91 PRO A CA 1
ATOM 713 C C . PRO A 1 91 ? -18.569 -1.476 38.457 1.00 93.88 91 PRO A C 1
ATOM 715 O O . PRO A 1 91 ? -18.179 -1.343 39.620 1.00 93.88 91 PRO A O 1
ATOM 718 N N . ALA A 1 92 ? -19.865 -1.460 38.143 1.00 91.31 92 ALA A N 1
ATOM 719 C CA . ALA A 1 92 ? -20.928 -1.266 39.130 1.00 91.31 92 ALA A CA 1
ATOM 720 C C . ALA A 1 92 ? -20.807 -2.213 40.330 1.00 91.31 92 ALA A C 1
ATOM 722 O O . ALA A 1 92 ? -20.682 -3.427 40.151 1.00 91.31 92 ALA A O 1
ATOM 723 N N . GLY A 1 93 ? -20.882 -1.682 41.552 1.00 88.19 93 GLY A N 1
ATOM 724 C CA . GLY A 1 93 ? -20.834 -2.482 42.781 1.00 88.19 93 GLY A CA 1
ATOM 725 C C . GLY A 1 93 ? -19.552 -3.309 42.956 1.00 88.19 93 GLY A C 1
ATOM 726 O O . GLY A 1 93 ? -19.617 -4.395 43.527 1.00 88.19 93 GLY A O 1
ATOM 727 N N . ALA A 1 94 ? -18.416 -2.849 42.423 1.00 87.88 94 ALA A N 1
ATOM 728 C CA . ALA A 1 94 ? -17.113 -3.434 42.726 1.00 87.88 94 ALA A CA 1
ATOM 729 C C . ALA A 1 94 ? -16.811 -3.349 44.233 1.00 87.88 94 ALA A C 1
ATOM 731 O O . ALA A 1 94 ? -17.100 -2.336 44.868 1.00 87.88 94 ALA A O 1
ATOM 732 N N . SER A 1 95 ? -16.212 -4.404 44.787 1.00 86.81 95 SER A N 1
ATOM 733 C CA . SER A 1 95 ? -15.813 -4.475 46.199 1.00 86.81 95 SER A CA 1
ATOM 734 C C . SER A 1 95 ? -14.440 -5.123 46.357 1.00 86.81 95 SER A C 1
ATOM 736 O O . SER A 1 95 ? -13.505 -4.458 46.777 1.00 86.81 95 SER A O 1
ATOM 738 N N . THR A 1 96 ? -14.264 -6.376 45.936 1.00 91.25 96 THR A N 1
ATOM 739 C CA . THR A 1 96 ? -12.956 -7.058 45.940 1.00 91.25 96 THR A CA 1
ATOM 740 C C . THR A 1 96 ? -12.411 -7.159 44.523 1.00 91.25 96 THR A C 1
ATOM 742 O O . THR A 1 96 ? -13.042 -7.786 43.678 1.00 91.25 96 THR A O 1
ATOM 745 N N . ILE A 1 97 ? -11.241 -6.575 44.261 1.00 94.25 97 ILE A N 1
ATOM 746 C CA . ILE A 1 97 ? -10.609 -6.562 42.933 1.00 94.25 97 ILE A CA 1
ATOM 747 C C . ILE A 1 97 ? -9.643 -7.744 42.776 1.00 94.25 97 ILE A C 1
ATOM 749 O O . ILE A 1 97 ? -8.766 -7.950 43.614 1.00 94.25 97 ILE A O 1
ATOM 753 N N . THR A 1 98 ? -9.774 -8.494 41.678 1.00 92.06 98 THR A N 1
ATOM 754 C CA . THR A 1 98 ? -8.973 -9.695 41.358 1.00 92.06 98 THR A CA 1
ATOM 755 C C . THR A 1 98 ? -8.103 -9.543 40.109 1.00 92.06 98 THR A C 1
ATOM 757 O O . THR A 1 98 ? -7.144 -10.295 39.919 1.00 92.06 98 THR A O 1
ATOM 760 N N . ASP A 1 99 ? -8.414 -8.579 39.243 1.00 94.00 99 ASP A N 1
ATOM 761 C CA . ASP A 1 99 ? -7.745 -8.384 37.957 1.00 94.00 99 ASP A CA 1
ATOM 762 C C . ASP A 1 99 ? -7.453 -6.888 37.747 1.00 94.00 99 ASP A C 1
ATOM 764 O O . ASP A 1 99 ? -8.334 -6.039 37.881 1.00 94.00 99 ASP A O 1
ATOM 768 N N . THR A 1 100 ? -6.212 -6.556 37.400 1.00 95.81 100 THR A N 1
ATOM 769 C CA . THR A 1 100 ? -5.755 -5.171 37.223 1.00 95.81 100 THR A CA 1
ATOM 770 C C . THR A 1 100 ? -5.390 -4.949 35.768 1.00 95.81 100 THR A C 1
ATOM 772 O O . THR A 1 100 ? -4.440 -5.548 35.269 1.00 95.81 100 THR A O 1
ATOM 775 N N . PHE A 1 101 ? -6.117 -4.077 35.080 1.00 94.88 101 PHE A N 1
ATOM 776 C CA . PHE A 1 101 ? -5.838 -3.708 33.697 1.00 94.88 101 PHE A CA 1
ATOM 777 C C . PHE A 1 101 ? -5.048 -2.410 33.635 1.00 94.88 101 PHE A C 1
ATOM 779 O O . PHE A 1 101 ? -5.486 -1.402 34.179 1.00 94.88 101 PHE A O 1
ATOM 786 N N . VAL A 1 102 ? -3.936 -2.395 32.904 1.00 94.50 102 VAL A N 1
ATOM 787 C CA . VAL A 1 102 ? -3.293 -1.150 32.464 1.00 94.50 102 VAL A CA 1
ATOM 788 C C . VAL A 1 102 ? -3.522 -1.005 30.967 1.00 94.50 102 VAL A C 1
ATOM 790 O O . VAL A 1 102 ? -2.986 -1.796 30.192 1.00 94.50 102 VAL A O 1
ATOM 793 N N . TYR A 1 103 ? -4.333 -0.026 30.561 1.00 92.00 103 TYR A N 1
ATOM 794 C CA . TYR A 1 103 ? -4.804 0.102 29.179 1.00 92.00 103 TYR A CA 1
ATOM 795 C C . TYR A 1 103 ? -4.199 1.320 28.469 1.00 92.00 103 TYR A C 1
ATOM 797 O O . TYR A 1 103 ? -4.505 2.466 28.795 1.00 92.00 103 TYR A O 1
ATOM 805 N N . PHE A 1 104 ? -3.369 1.080 27.454 1.00 88.12 104 PHE A N 1
ATOM 806 C CA . PHE A 1 104 ? -2.735 2.120 26.642 1.00 88.12 104 PHE A CA 1
ATOM 807 C C . PHE A 1 104 ? -3.503 2.379 25.337 1.00 88.12 104 PHE A C 1
ATOM 809 O O . PHE A 1 104 ? -3.698 1.472 24.526 1.00 88.12 104 PHE A O 1
ATOM 816 N N . HIS A 1 105 ? -3.859 3.642 25.080 1.00 78.94 105 HIS A N 1
ATOM 817 C CA . HIS A 1 105 ? -4.443 4.083 23.808 1.00 78.94 105 HIS A CA 1
ATOM 818 C C . HIS A 1 105 ? -3.492 5.012 23.033 1.00 78.94 105 HIS A C 1
ATOM 820 O O . HIS A 1 105 ? -2.687 5.728 23.624 1.00 78.94 105 HIS A O 1
ATOM 826 N N . GLY A 1 106 ? -3.588 5.002 21.702 1.00 62.44 106 GLY A N 1
ATOM 827 C CA . GLY A 1 106 ? -2.680 5.696 20.783 1.00 62.44 106 GLY A CA 1
ATOM 828 C C . GLY A 1 106 ? -3.203 6.968 20.099 1.00 62.44 106 GLY A C 1
ATOM 829 O O . GLY A 1 106 ? -2.870 7.168 18.938 1.00 62.44 106 GLY A O 1
ATOM 830 N N . VAL A 1 107 ? -4.042 7.792 20.743 1.00 52.72 107 VAL A N 1
ATOM 831 C CA . VAL A 1 107 ? -4.573 9.031 20.121 1.00 52.72 107 VAL A CA 1
ATOM 832 C C . VAL A 1 107 ? -3.823 10.270 20.608 1.00 52.72 107 VAL A C 1
ATOM 834 O O . VAL A 1 107 ? -3.604 10.452 21.806 1.00 52.72 107 VAL A O 1
ATOM 837 N N . VAL A 1 108 ? -3.472 11.142 19.662 1.00 48.56 108 VAL A N 1
ATOM 838 C CA . VAL A 1 108 ? -2.923 12.476 19.924 1.00 48.56 108 VAL A CA 1
ATOM 839 C C . VAL A 1 108 ? -4.068 13.463 20.153 1.00 48.56 108 VAL A C 1
ATOM 841 O O . VAL A 1 108 ? -4.965 13.569 19.321 1.00 48.56 108 VAL A O 1
ATOM 844 N N . PHE A 1 109 ? -4.005 14.238 21.235 1.00 43.06 109 PHE A N 1
ATOM 845 C CA . PHE A 1 109 ? -4.837 15.433 21.394 1.00 43.06 109 PHE A CA 1
ATOM 846 C C . PHE A 1 109 ? -4.229 16.566 20.551 1.00 43.06 109 PHE A C 1
ATOM 848 O O . PHE A 1 109 ? -3.352 17.282 21.032 1.00 43.06 109 PHE A O 1
ATOM 855 N N . ILE A 1 110 ? -4.656 16.703 19.292 1.00 38.94 110 ILE A N 1
ATOM 856 C CA . ILE A 1 110 ? -4.401 17.904 18.483 1.00 38.94 110 ILE A CA 1
ATOM 857 C C . ILE A 1 110 ? -5.739 18.597 18.267 1.00 38.94 110 ILE A C 1
ATOM 859 O O . ILE A 1 110 ? -6.650 18.009 17.685 1.00 38.94 110 ILE A O 1
ATOM 863 N N . ASP A 1 111 ? -5.838 19.842 18.722 1.00 31.02 111 ASP A N 1
ATOM 864 C CA . ASP A 1 111 ? -6.966 20.711 18.410 1.00 31.02 111 ASP A CA 1
ATOM 865 C C . ASP A 1 111 ? -6.895 21.081 16.919 1.00 31.02 111 ASP A C 1
ATOM 867 O O . ASP A 1 111 ? -5.981 21.782 16.477 1.00 31.02 111 ASP A O 1
ATOM 871 N N . SER A 1 112 ? -7.778 20.500 16.103 1.00 31.14 112 SER A N 1
ATOM 872 C CA . SER A 1 112 ? -7.650 20.526 14.643 1.00 31.14 112 SER A CA 1
ATOM 873 C C . SER A 1 112 ? -8.374 21.713 14.002 1.00 31.14 112 SER A C 1
ATOM 875 O O . SER A 1 112 ? -9.138 21.534 13.050 1.00 31.14 112 SER A O 1
ATOM 877 N N . GLU A 1 113 ? -8.105 22.930 14.476 1.00 29.38 113 GLU A N 1
ATOM 878 C CA . GLU A 1 113 ? -8.516 24.161 13.797 1.00 29.38 113 GLU A CA 1
ATOM 879 C C . GLU A 1 113 ? -7.317 24.967 13.276 1.00 29.38 113 GLU A C 1
ATOM 881 O O . GLU A 1 113 ? -6.553 25.560 14.024 1.00 29.38 113 GLU A O 1
ATOM 886 N N . GLN A 1 114 ? -7.224 25.008 11.943 1.00 33.75 114 GLN A N 1
ATOM 887 C CA . GLN A 1 114 ? -6.635 26.060 11.101 1.00 33.75 114 GLN A CA 1
ATOM 888 C C . GLN A 1 114 ? -5.173 26.527 11.340 1.00 33.75 114 GLN A C 1
ATOM 890 O O . GLN A 1 114 ? -4.751 26.985 12.392 1.00 33.75 114 GLN A O 1
ATOM 895 N N . THR A 1 115 ? -4.424 26.612 10.233 1.00 30.61 115 THR A N 1
ATOM 896 C CA . THR A 1 115 ? -3.212 27.453 10.079 1.00 30.61 115 THR A CA 1
ATOM 897 C C . THR A 1 115 ? -1.975 27.138 10.941 1.00 30.61 115 THR A C 1
ATOM 899 O O . THR A 1 115 ? -1.501 27.970 11.705 1.00 30.61 115 THR A O 1
ATOM 902 N N . GLY A 1 116 ? -1.326 25.996 10.686 1.00 33.44 116 GLY A N 1
ATOM 903 C CA . GLY A 1 116 ? 0.150 25.908 10.670 1.00 33.44 116 GLY A CA 1
ATOM 904 C C . GLY A 1 116 ? 0.937 26.221 11.955 1.00 33.44 116 GLY A C 1
ATOM 905 O O . GLY A 1 116 ? 2.153 26.387 11.874 1.00 33.44 116 GLY A O 1
ATOM 906 N N . LYS A 1 117 ? 0.289 26.311 13.121 1.00 31.75 117 LYS A N 1
ATOM 907 C CA . LYS A 1 117 ? 0.925 26.466 14.436 1.00 31.75 117 LYS A CA 1
ATOM 908 C C . LYS A 1 117 ? 0.184 25.610 15.457 1.00 31.75 117 LYS A C 1
ATOM 910 O O . LYS A 1 117 ? -0.912 25.960 15.881 1.00 31.75 117 LYS A O 1
ATOM 915 N N . GLU A 1 118 ? 0.788 24.495 15.852 1.00 33.97 118 GLU A N 1
ATOM 916 C CA . GLU A 1 118 ? 0.221 23.585 16.849 1.00 33.97 118 GLU A CA 1
ATOM 917 C C . GLU A 1 118 ? 0.170 24.268 18.226 1.00 33.97 118 GLU A C 1
ATOM 919 O O . GLU A 1 118 ? 1.197 24.443 18.885 1.00 33.97 118 GLU A O 1
ATOM 924 N N . LYS A 1 119 ? -1.031 24.641 18.684 1.00 34.16 119 LYS A N 1
ATOM 925 C CA . LYS A 1 119 ? -1.280 24.908 20.104 1.00 34.16 119 LYS A CA 1
ATOM 926 C C . LYS A 1 119 ? -1.732 23.619 20.772 1.00 34.16 119 LYS A C 1
ATOM 928 O O . LYS A 1 119 ? -2.862 23.176 20.612 1.00 34.16 119 LYS A O 1
ATOM 933 N N . VAL A 1 120 ? -0.834 23.042 21.557 1.00 44.84 120 VAL A N 1
ATOM 934 C CA . VAL A 1 120 ? -1.152 21.933 22.451 1.00 44.84 120 VAL A CA 1
ATOM 935 C C . VAL A 1 120 ? -1.858 22.505 23.677 1.00 44.84 120 VAL A C 1
ATOM 937 O O . VAL A 1 120 ? -1.207 22.974 24.610 1.00 44.84 120 VAL A O 1
ATOM 940 N N . ALA A 1 121 ? -3.189 22.484 23.688 1.00 45.12 121 ALA A N 1
ATOM 941 C CA . ALA A 1 121 ? -3.921 22.616 24.940 1.00 45.12 121 ALA A CA 1
ATOM 942 C C . ALA A 1 121 ? -3.668 21.360 25.791 1.00 45.12 121 ALA A C 1
ATOM 944 O O . ALA A 1 121 ? -3.716 20.238 25.282 1.00 45.12 121 ALA A O 1
ATOM 945 N N . THR A 1 122 ? -3.395 21.524 27.086 1.00 55.97 122 THR A N 1
ATOM 946 C CA . THR A 1 122 ? -3.379 20.392 28.020 1.00 55.97 122 THR A CA 1
ATOM 947 C C . THR A 1 122 ? -4.835 20.053 28.354 1.00 55.97 122 THR A C 1
ATOM 949 O O . THR A 1 122 ? -5.457 20.841 29.064 1.00 55.97 122 THR A O 1
ATOM 952 N N . PRO A 1 123 ? -5.405 18.935 27.857 1.00 61.19 123 PRO A N 1
ATOM 953 C CA . PRO A 1 123 ? -6.788 18.572 28.131 1.00 61.19 123 PRO A CA 1
ATOM 954 C C . PRO A 1 123 ? -7.002 18.336 29.624 1.00 61.19 123 PRO A C 1
ATOM 956 O O . PRO A 1 123 ? -6.117 17.846 30.337 1.00 61.19 123 PRO A O 1
ATOM 959 N N . THR A 1 124 ? -8.205 18.688 30.050 1.00 71.69 124 THR A N 1
ATOM 960 C CA . THR A 1 124 ? -8.723 18.573 31.407 1.00 71.69 124 THR A CA 1
ATOM 961 C C . THR A 1 124 ? -9.141 17.136 31.732 1.00 71.69 124 THR A C 1
ATOM 963 O O . THR A 1 124 ? -9.131 16.238 30.884 1.00 71.69 124 THR A O 1
ATOM 966 N N . THR A 1 125 ? -9.538 16.908 32.979 1.00 73.38 125 THR A N 1
ATOM 967 C CA . THR A 1 125 ? -10.213 15.678 33.402 1.00 73.38 125 THR A CA 1
ATOM 968 C C . THR A 1 125 ? -11.557 15.474 32.696 1.00 73.38 125 THR A C 1
ATOM 970 O O . THR A 1 125 ? -11.807 14.369 32.214 1.00 73.38 125 THR A O 1
ATOM 973 N N . ASN A 1 126 ? -12.334 16.541 32.478 1.00 73.44 126 ASN A N 1
ATOM 974 C CA . ASN A 1 126 ? -13.602 16.492 31.739 1.00 73.44 126 ASN A CA 1
ATOM 975 C C . ASN A 1 126 ? -13.408 16.007 30.293 1.00 73.44 126 ASN A C 1
ATOM 977 O O . ASN A 1 126 ? -14.170 15.171 29.801 1.00 73.44 126 ASN A O 1
ATOM 981 N N . ASP A 1 127 ? -12.361 16.485 29.613 1.00 72.00 127 ASP A N 1
ATOM 982 C CA . ASP A 1 127 ? -12.016 16.042 28.254 1.00 72.00 127 ASP A CA 1
ATOM 983 C C . ASP A 1 127 ? -11.691 14.542 28.220 1.00 72.00 127 ASP A C 1
ATOM 985 O O . ASP A 1 127 ? -12.071 13.831 27.286 1.00 72.00 127 ASP A O 1
ATOM 989 N N . LEU A 1 128 ? -11.030 14.042 29.269 1.00 74.19 128 LEU A N 1
ATOM 990 C CA . LEU A 1 128 ? -10.698 12.630 29.424 1.00 74.19 128 LEU A CA 1
ATOM 991 C C . LEU A 1 128 ? -11.955 11.773 29.668 1.00 74.19 128 LEU A C 1
ATOM 993 O O . LEU A 1 128 ? -12.110 10.731 29.031 1.00 74.19 128 LEU A O 1
ATOM 997 N N . ILE A 1 129 ? -12.888 12.227 30.515 1.00 76.88 129 ILE A N 1
ATOM 998 C CA . ILE A 1 129 ? -14.185 11.560 30.730 1.00 76.88 129 ILE A CA 1
ATOM 999 C C . ILE A 1 129 ? -14.998 11.520 29.431 1.00 76.88 129 ILE A C 1
ATOM 1001 O O . ILE A 1 129 ? -15.515 10.466 29.055 1.00 76.88 129 ILE A O 1
ATOM 1005 N N . ASN A 1 130 ? -15.084 12.637 28.706 1.00 76.00 130 ASN A N 1
ATOM 1006 C CA . ASN A 1 130 ? -15.807 12.702 27.436 1.00 76.00 130 ASN A CA 1
ATOM 1007 C C . ASN A 1 130 ? -15.194 11.778 26.375 1.00 76.00 130 ASN A C 1
ATOM 1009 O O . ASN A 1 130 ? -15.935 11.084 25.674 1.00 76.00 130 ASN A O 1
ATOM 1013 N N . LEU A 1 131 ? -13.863 11.695 26.293 1.00 73.81 131 LEU A N 1
ATOM 1014 C CA . LEU A 1 131 ? -13.159 10.756 25.418 1.00 73.81 131 LEU A CA 1
ATOM 1015 C C . LEU A 1 131 ? -13.504 9.294 25.756 1.00 73.81 131 LEU A C 1
ATOM 1017 O O . LEU A 1 131 ? -13.838 8.508 24.868 1.00 73.81 131 LEU A O 1
ATOM 1021 N N . PHE A 1 132 ? -13.480 8.938 27.042 1.00 78.19 132 PHE A N 1
ATOM 1022 C CA . PHE A 1 132 ? -13.756 7.572 27.496 1.00 78.19 132 PHE A CA 1
ATOM 1023 C C . PHE A 1 132 ? -15.210 7.154 27.292 1.00 78.19 132 PHE A C 1
ATOM 1025 O O . PHE A 1 132 ? -15.448 5.995 26.970 1.00 78.19 132 PHE A O 1
ATOM 1032 N N . LYS A 1 133 ? -16.161 8.088 27.396 1.00 72.25 133 LYS A N 1
ATOM 1033 C CA . LYS A 1 133 ? -17.589 7.849 27.129 1.00 72.25 133 LYS A CA 1
ATOM 1034 C C . LYS A 1 133 ? -17.935 7.770 25.642 1.00 72.25 133 LYS A C 1
ATOM 1036 O O . LYS A 1 133 ? -18.841 7.034 25.274 1.00 72.25 133 LYS A O 1
ATOM 1041 N N . SER A 1 134 ? -17.286 8.579 24.799 1.00 66.38 134 SER A N 1
ATOM 1042 C CA . SER A 1 134 ? -17.712 8.778 23.400 1.00 66.38 134 SER A CA 1
ATOM 1043 C C . SER A 1 134 ? -16.900 8.008 22.361 1.00 66.38 134 SER A C 1
ATOM 1045 O O . SER A 1 134 ? -17.426 7.748 21.280 1.00 66.38 134 SER A O 1
ATOM 1047 N N . GLN A 1 135 ? -15.643 7.657 22.656 1.00 67.50 135 GLN A N 1
ATOM 1048 C CA . GLN A 1 135 ? -14.754 6.988 21.696 1.00 67.50 135 GLN A CA 1
ATOM 1049 C C . GLN A 1 135 ? -14.319 5.588 22.135 1.00 67.50 135 GLN A C 1
ATOM 1051 O O . GLN A 1 135 ? -14.180 4.719 21.277 1.00 67.50 135 GLN A O 1
ATOM 1056 N N . TYR A 1 136 ? -14.093 5.356 23.435 1.00 71.31 136 TYR A N 1
ATOM 1057 C CA . TYR A 1 136 ? -13.541 4.078 23.925 1.00 71.31 136 TYR A CA 1
ATOM 1058 C C . TYR A 1 136 ? -14.515 3.225 24.740 1.00 71.31 136 TYR A C 1
ATOM 1060 O O . TYR A 1 136 ? -14.228 2.056 24.966 1.00 71.31 136 TYR A O 1
ATOM 1068 N N . PHE A 1 137 ? -15.638 3.798 25.185 1.00 81.44 137 PHE A N 1
ATOM 1069 C CA . PHE A 1 137 ? -16.690 3.128 25.957 1.00 81.44 137 PHE A CA 1
ATOM 1070 C C . PHE A 1 137 ? -16.155 2.306 27.147 1.00 81.44 137 PHE A C 1
ATOM 1072 O O . PHE A 1 137 ? -16.632 1.207 27.420 1.00 81.44 137 PHE A O 1
ATOM 1079 N N . PHE A 1 138 ? -15.140 2.801 27.868 1.00 85.56 138 PHE A N 1
ATOM 1080 C CA . PHE A 1 138 ? -14.465 2.013 28.915 1.00 85.56 138 PHE A CA 1
ATOM 1081 C C . PHE A 1 138 ? -15.383 1.608 30.084 1.00 85.56 138 PHE A C 1
ATOM 1083 O O . PHE A 1 138 ? -15.134 0.599 30.744 1.00 85.56 138 PHE A O 1
ATOM 1090 N N . ASP A 1 139 ? -16.468 2.347 30.310 1.00 83.25 139 ASP A N 1
ATOM 1091 C CA . ASP A 1 139 ? -17.570 1.989 31.204 1.00 83.25 139 ASP A CA 1
ATOM 1092 C C . ASP A 1 139 ? -18.326 0.728 30.742 1.00 83.25 139 ASP A C 1
ATOM 1094 O O . ASP A 1 139 ? -18.739 -0.091 31.565 1.00 83.25 139 ASP A O 1
ATOM 1098 N N . ARG A 1 140 ? -18.466 0.520 29.429 1.00 87.25 140 ARG A N 1
ATOM 1099 C CA . ARG A 1 140 ? -18.971 -0.725 28.832 1.00 87.25 140 ARG A CA 1
ATOM 1100 C C . ARG A 1 140 ? -17.921 -1.833 28.886 1.00 87.25 140 ARG A C 1
ATOM 1102 O O . ARG A 1 140 ? -18.274 -2.972 29.191 1.00 87.25 140 ARG A O 1
ATOM 1109 N N . GLU A 1 141 ? -16.653 -1.526 28.620 1.00 88.56 141 GLU A N 1
ATOM 1110 C CA . GLU A 1 141 ? -15.576 -2.526 28.639 1.00 88.56 141 GLU A CA 1
ATOM 1111 C C . GLU A 1 141 ? -15.401 -3.152 30.031 1.00 88.56 141 GLU A C 1
ATOM 1113 O O . GLU A 1 141 ? -15.376 -4.378 30.168 1.00 88.56 141 GLU A O 1
ATOM 1118 N N . ILE A 1 142 ? -15.364 -2.331 31.088 1.00 90.69 142 ILE A N 1
ATOM 1119 C CA . ILE A 1 142 ? -15.224 -2.824 32.465 1.00 90.69 142 ILE A CA 1
ATOM 1120 C C . ILE A 1 142 ? -16.456 -3.626 32.916 1.00 90.69 142 ILE A C 1
ATOM 1122 O O . ILE A 1 142 ? -16.322 -4.646 33.596 1.00 90.69 142 ILE A O 1
ATOM 1126 N N . ALA A 1 143 ? -17.657 -3.224 32.485 1.00 89.31 143 ALA A N 1
ATOM 1127 C CA . ALA A 1 143 ? -18.882 -3.977 32.730 1.00 89.31 143 ALA A CA 1
ATOM 1128 C C . ALA A 1 143 ? -18.879 -5.323 31.987 1.00 89.31 143 ALA A C 1
ATOM 1130 O O . ALA A 1 143 ? -19.294 -6.330 32.555 1.00 89.31 143 ALA A O 1
ATOM 1131 N N . THR A 1 144 ? -18.335 -5.370 30.767 1.00 89.94 144 THR A N 1
ATOM 1132 C CA . THR A 1 144 ? -18.184 -6.606 29.980 1.00 89.94 144 THR A CA 1
ATOM 1133 C C . THR A 1 144 ? -17.226 -7.582 30.667 1.00 89.94 144 THR A C 1
ATOM 1135 O O . THR A 1 144 ? -17.541 -8.767 30.783 1.00 89.94 144 THR A O 1
ATOM 1138 N N . LEU A 1 145 ? -16.107 -7.092 31.216 1.00 90.75 145 LEU A N 1
ATOM 1139 C CA . LEU A 1 145 ? -15.196 -7.895 32.044 1.00 90.75 145 LEU A CA 1
ATOM 1140 C C . LEU A 1 145 ? -15.892 -8.438 33.305 1.00 90.75 145 LEU A C 1
ATOM 1142 O O . LEU A 1 145 ? -15.750 -9.624 33.611 1.00 90.75 145 LEU A O 1
ATOM 1146 N N . LYS A 1 146 ? -16.715 -7.627 33.987 1.00 90.75 146 LYS A N 1
ATOM 1147 C CA . LYS A 1 146 ? -17.536 -8.097 35.117 1.00 90.75 146 LYS A CA 1
ATOM 1148 C C . LYS A 1 146 ? -18.527 -9.186 34.698 1.00 90.75 146 LYS A C 1
ATOM 1150 O O . LYS A 1 146 ? -18.646 -10.193 35.393 1.00 90.75 146 LYS A O 1
ATOM 1155 N N . THR A 1 147 ? -19.205 -9.030 33.560 1.00 89.19 147 THR A N 1
ATOM 1156 C CA . THR A 1 147 ? -20.107 -10.053 32.999 1.00 89.19 147 THR A CA 1
ATOM 1157 C C . THR A 1 147 ? -19.365 -11.341 32.625 1.00 89.19 147 THR A C 1
ATOM 1159 O O . THR A 1 147 ? -19.929 -12.424 32.759 1.00 89.19 147 THR A O 1
ATOM 1162 N N . ALA A 1 148 ? -18.091 -11.254 32.235 1.00 86.25 148 ALA A N 1
ATOM 1163 C CA . ALA A 1 148 ? -17.201 -12.398 32.022 1.00 86.25 148 ALA A CA 1
ATOM 1164 C C . ALA A 1 148 ? -16.586 -12.969 33.325 1.00 86.25 148 ALA A C 1
ATOM 1166 O O . ALA A 1 148 ? -15.659 -13.776 33.280 1.00 86.25 148 ALA A O 1
ATOM 1167 N N . GLY A 1 149 ? -17.095 -12.568 34.497 1.00 87.56 149 GLY A N 1
ATOM 1168 C CA . GLY A 1 149 ? -16.696 -13.103 35.802 1.00 87.56 149 GLY A CA 1
ATOM 1169 C C . GLY A 1 149 ? -15.446 -12.467 36.417 1.00 87.56 149 GLY A C 1
ATOM 1170 O O . GLY A 1 149 ? -14.949 -12.976 37.420 1.00 87.56 149 GLY A O 1
ATOM 1171 N N . LYS A 1 150 ? -14.925 -11.365 35.859 1.00 88.19 150 LYS A N 1
ATOM 1172 C CA . LYS A 1 150 ? -13.740 -10.669 36.384 1.00 88.19 150 LYS A CA 1
ATOM 1173 C C . LYS A 1 150 ? -14.107 -9.488 37.270 1.00 88.19 150 LYS A C 1
ATOM 1175 O O . LYS A 1 150 ? -14.743 -8.544 36.811 1.00 88.19 150 LYS A O 1
ATOM 1180 N N . GLN A 1 151 ? -13.624 -9.473 38.513 1.00 90.94 151 GLN A N 1
ATOM 1181 C CA . GLN A 1 151 ? -13.667 -8.264 39.339 1.00 90.94 151 GLN A CA 1
ATOM 1182 C C . GLN A 1 151 ? -12.473 -7.377 38.975 1.00 90.94 151 GLN A C 1
ATOM 1184 O O . GLN A 1 151 ? -11.448 -7.350 39.658 1.00 90.94 151 GLN A O 1
ATOM 1189 N N . ALA A 1 152 ? -12.587 -6.723 37.821 1.00 92.81 152 ALA A N 1
ATOM 1190 C CA . ALA A 1 152 ? -11.510 -5.947 37.231 1.00 92.81 152 ALA A CA 1
ATOM 1191 C C . ALA A 1 152 ? -11.520 -4.478 37.684 1.00 92.81 152 ALA A C 1
ATOM 1193 O O . ALA A 1 152 ? -12.580 -3.874 37.846 1.00 92.81 152 ALA A O 1
ATOM 1194 N N . VAL A 1 153 ? -10.333 -3.882 37.786 1.00 95.88 153 VAL A N 1
ATOM 1195 C CA . VAL A 1 153 ? -10.128 -2.426 37.739 1.00 95.88 153 VAL A CA 1
ATOM 1196 C C . VAL A 1 153 ? -9.316 -2.078 36.496 1.00 95.88 153 VAL A C 1
ATOM 1198 O O . VAL A 1 153 ? -8.395 -2.815 36.141 1.00 95.88 153 VAL A O 1
ATOM 1201 N N . MET A 1 154 ? -9.623 -0.961 35.834 1.00 94.88 154 MET A N 1
ATOM 1202 C CA . MET A 1 154 ? -8.827 -0.463 34.709 1.00 94.88 154 MET A CA 1
ATOM 1203 C C . MET A 1 154 ? -8.156 0.866 35.055 1.00 94.88 154 MET A C 1
ATOM 1205 O O . MET A 1 154 ? -8.813 1.865 35.341 1.00 94.88 154 MET A O 1
ATOM 1209 N N . PHE A 1 155 ? -6.829 0.867 35.002 1.00 94.50 155 PHE A N 1
ATOM 1210 C CA . PHE A 1 155 ? -5.971 2.036 35.106 1.00 94.50 155 PHE A CA 1
ATOM 1211 C C . PHE A 1 155 ? -5.626 2.525 33.697 1.00 94.50 155 PHE A C 1
ATOM 1213 O O . PHE A 1 155 ? -5.033 1.792 32.898 1.00 94.50 155 PHE A O 1
ATOM 1220 N N . VAL A 1 156 ? -5.971 3.776 33.393 1.00 89.50 156 VAL A N 1
ATOM 1221 C CA . VAL A 1 156 ? -5.716 4.389 32.083 1.00 89.50 156 VAL A CA 1
ATOM 1222 C C . VAL A 1 156 ? -4.656 5.487 32.234 1.00 89.50 156 VAL A C 1
ATOM 1224 O O . VAL A 1 156 ? -4.976 6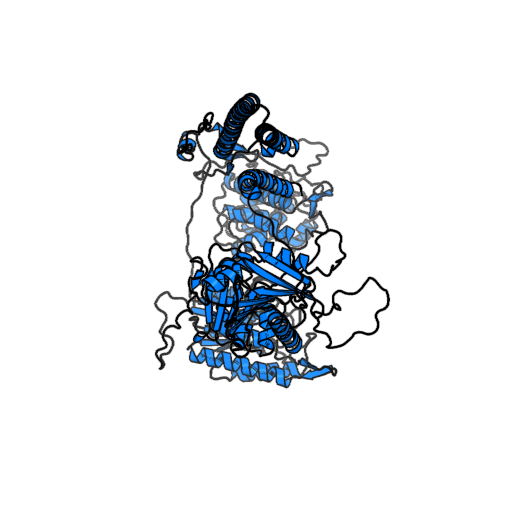.599 32.672 1.00 89.50 156 VAL A O 1
ATOM 1227 N N . PRO A 1 157 ? -3.380 5.206 31.906 1.00 81.31 157 PRO A N 1
ATOM 1228 C CA . PRO A 1 157 ? -2.338 6.221 31.863 1.00 81.31 157 PRO A CA 1
ATOM 1229 C C . PRO A 1 157 ? -2.501 7.103 30.626 1.00 81.31 157 PRO A C 1
ATOM 1231 O O . PRO A 1 157 ? -2.717 6.615 29.515 1.00 81.31 157 PRO A O 1
ATOM 1234 N N . ARG A 1 158 ? -2.287 8.410 30.786 1.00 69.06 158 ARG A N 1
ATOM 1235 C CA . ARG A 1 158 ? -2.118 9.317 29.649 1.00 69.06 158 ARG A CA 1
ATOM 1236 C C . ARG A 1 158 ? -0.642 9.413 29.278 1.00 69.06 158 ARG A C 1
ATOM 1238 O O . ARG A 1 158 ? 0.170 9.884 30.068 1.00 69.06 158 ARG A O 1
ATOM 1245 N N . LEU A 1 159 ? -0.313 9.002 28.055 1.00 55.53 159 LEU A N 1
ATOM 1246 C CA . LEU A 1 159 ? 1.017 9.155 27.475 1.00 55.53 159 LEU A CA 1
ATOM 1247 C C . LEU A 1 159 ? 0.942 10.038 26.238 1.00 55.53 159 LEU A C 1
ATOM 1249 O O . LEU A 1 159 ? 0.211 9.767 25.290 1.00 55.53 159 LEU A O 1
ATOM 1253 N N . TYR A 1 160 ? 1.703 11.122 26.283 1.00 50.84 160 TYR A N 1
ATOM 1254 C CA . TYR A 1 160 ? 1.762 12.110 25.221 1.00 50.84 160 TYR A CA 1
ATOM 1255 C C . TYR A 1 160 ? 2.501 11.563 23.985 1.00 50.84 160 TYR A C 1
ATOM 1257 O O . TYR A 1 160 ? 3.648 11.129 24.097 1.00 50.84 160 TYR A O 1
ATOM 1265 N N . GLN A 1 161 ? 1.879 11.635 22.804 1.00 42.78 161 GLN A N 1
ATOM 1266 C CA . GLN A 1 161 ? 2.548 11.440 21.512 1.00 42.78 161 GLN A CA 1
ATOM 1267 C C . GLN A 1 161 ? 2.761 12.797 20.827 1.00 42.78 161 GLN A C 1
ATOM 1269 O O . GLN A 1 161 ? 1.810 13.432 20.378 1.00 42.78 161 GLN A O 1
ATOM 1274 N N . THR A 1 162 ? 4.012 13.242 20.718 1.00 37.31 162 THR A N 1
ATOM 1275 C CA . THR A 1 162 ? 4.405 14.389 19.887 1.00 37.31 162 THR A CA 1
ATOM 1276 C C . THR A 1 162 ? 4.364 14.008 18.404 1.00 37.31 162 THR A C 1
ATOM 1278 O O . THR A 1 162 ? 5.254 13.335 17.893 1.00 37.31 162 THR A O 1
ATOM 1281 N N . THR A 1 163 ? 3.274 14.422 17.756 1.00 35.81 163 THR A N 1
ATOM 1282 C CA . THR A 1 163 ? 3.181 14.922 16.369 1.00 35.81 163 THR A CA 1
ATOM 1283 C C . THR A 1 163 ? 3.997 14.212 15.271 1.00 35.81 163 THR A C 1
ATOM 1285 O O . THR A 1 163 ? 5.208 14.355 15.149 1.00 35.81 163 THR A O 1
ATOM 1288 N N . LEU A 1 164 ? 3.271 13.523 14.375 1.00 37.00 164 LEU A N 1
ATOM 1289 C CA . LEU A 1 164 ? 3.651 13.087 13.011 1.00 37.00 164 LEU A CA 1
ATOM 1290 C C . LEU A 1 164 ? 4.924 12.235 12.806 1.00 37.00 164 LEU A C 1
ATOM 1292 O O . LEU A 1 164 ? 5.093 11.675 11.722 1.00 37.00 164 LEU A O 1
ATOM 1296 N N . GLN A 1 165 ? 5.768 12.033 13.816 1.00 36.94 165 GLN A N 1
ATOM 1297 C CA . GLN A 1 165 ? 6.823 11.024 13.814 1.00 36.94 165 GLN A CA 1
ATOM 1298 C C . GLN A 1 165 ? 6.508 9.942 14.849 1.00 36.94 165 GLN A C 1
ATOM 1300 O O . GLN A 1 165 ? 6.732 10.095 16.046 1.00 36.94 165 GLN A O 1
ATOM 1305 N N . VAL A 1 166 ? 6.055 8.784 14.359 1.00 42.03 166 VAL A N 1
ATOM 1306 C CA . VAL A 1 166 ? 5.678 7.592 15.156 1.00 42.03 166 VAL A CA 1
ATOM 1307 C C . VAL A 1 166 ? 6.845 7.034 16.008 1.00 42.03 166 VAL A C 1
ATOM 1309 O O . VAL A 1 166 ? 6.662 6.140 16.832 1.00 42.03 166 VAL A O 1
ATOM 1312 N N . ASN A 1 167 ? 8.051 7.583 15.833 1.00 39.66 167 ASN A N 1
ATOM 1313 C CA . ASN A 1 167 ? 9.306 7.153 16.447 1.00 39.66 167 ASN A CA 1
ATOM 1314 C C . ASN A 1 167 ? 9.759 8.052 17.617 1.00 39.66 167 ASN A C 1
ATOM 1316 O O . ASN A 1 167 ? 10.633 7.646 18.379 1.00 39.66 167 ASN A O 1
ATOM 1320 N N . SER A 1 168 ? 9.189 9.258 17.762 1.00 37.38 168 SER A N 1
ATOM 1321 C CA . SER A 1 168 ? 9.532 10.225 18.821 1.00 37.38 168 SER A CA 1
ATOM 1322 C C . SER A 1 168 ? 8.522 10.278 19.970 1.00 37.38 168 SER A C 1
ATOM 1324 O O . SER A 1 168 ? 8.667 11.105 20.865 1.00 37.38 168 SER A O 1
ATOM 1326 N N . ALA A 1 169 ? 7.543 9.366 19.993 1.00 42.50 169 ALA A N 1
ATOM 1327 C CA . ALA A 1 169 ? 6.807 9.058 21.214 1.00 42.50 169 ALA A CA 1
ATOM 1328 C C . ALA A 1 169 ? 7.813 8.650 22.301 1.00 42.50 169 ALA A C 1
ATOM 1330 O O . ALA A 1 169 ? 8.523 7.650 22.151 1.00 42.50 169 ALA A O 1
ATOM 1331 N N . SER A 1 170 ? 7.912 9.457 23.357 1.00 48.53 170 SER A N 1
ATOM 1332 C CA . SER A 1 170 ? 8.940 9.303 24.382 1.00 48.53 170 SER A CA 1
ATOM 1333 C C . SER A 1 170 ? 8.910 7.905 24.984 1.00 48.53 170 SER A C 1
ATOM 1335 O O . SER A 1 170 ? 7.860 7.390 25.371 1.00 48.53 170 SER A O 1
ATOM 1337 N N . LYS A 1 171 ? 10.084 7.272 25.020 1.00 65.38 171 LYS A N 1
ATOM 1338 C CA . LYS A 1 171 ? 10.241 5.873 25.422 1.00 65.38 171 LYS A CA 1
ATOM 1339 C C . LYS A 1 171 ? 9.868 5.727 26.895 1.00 65.38 171 LYS A C 1
ATOM 1341 O O . LYS A 1 171 ? 10.688 6.068 27.744 1.00 65.38 171 LYS A O 1
ATOM 1346 N N . LEU A 1 172 ? 8.685 5.172 27.170 1.00 70.50 172 LEU A N 1
ATOM 1347 C CA . LEU A 1 172 ? 8.229 4.851 28.523 1.00 70.50 172 LEU A CA 1
ATOM 1348 C C . LEU A 1 172 ? 9.344 4.128 29.295 1.00 70.50 172 LEU A C 1
ATOM 1350 O O . LEU A 1 172 ? 9.798 3.044 28.907 1.00 70.50 172 LEU A O 1
ATOM 1354 N N . THR A 1 173 ? 9.815 4.746 30.372 1.00 77.81 173 THR A N 1
ATOM 1355 C CA . THR A 1 173 ? 10.804 4.147 31.267 1.00 77.81 173 THR A CA 1
ATOM 1356 C C . THR A 1 173 ? 10.128 3.232 32.286 1.00 77.81 173 THR A C 1
ATOM 1358 O O . THR A 1 173 ? 8.940 3.363 32.587 1.00 77.81 173 THR A O 1
ATOM 1361 N N . ALA A 1 174 ? 10.902 2.305 32.859 1.00 78.62 174 ALA A N 1
ATOM 1362 C CA . ALA A 1 174 ? 10.415 1.464 33.949 1.00 78.62 174 ALA A CA 1
ATOM 1363 C C . ALA A 1 174 ? 9.966 2.306 35.157 1.00 78.62 174 ALA A C 1
ATOM 1365 O O . ALA A 1 174 ? 8.950 2.004 35.772 1.00 78.62 174 ALA A O 1
ATOM 1366 N N . ASN A 1 175 ? 10.675 3.402 35.448 1.00 79.62 175 ASN A N 1
ATOM 1367 C CA . ASN A 1 175 ? 10.367 4.290 36.567 1.00 79.62 175 ASN A CA 1
ATOM 1368 C C . ASN A 1 175 ? 9.057 5.063 36.350 1.00 79.62 175 ASN A C 1
ATOM 1370 O O . ASN A 1 175 ? 8.255 5.157 37.274 1.00 79.62 175 ASN A O 1
ATOM 1374 N N . GLU A 1 176 ? 8.797 5.563 35.137 1.00 78.62 176 GLU A N 1
ATOM 1375 C CA . GLU A 1 176 ? 7.523 6.221 34.807 1.00 78.62 176 GLU A CA 1
ATOM 1376 C C . GLU A 1 176 ? 6.338 5.253 34.902 1.00 78.62 176 GLU A C 1
ATOM 1378 O O . GLU A 1 176 ? 5.309 5.612 35.476 1.00 78.62 176 GLU A O 1
ATOM 1383 N N . PHE A 1 177 ? 6.488 4.019 34.395 1.00 85.50 177 PHE A N 1
ATOM 1384 C CA . PHE A 1 177 ? 5.459 2.988 34.548 1.00 85.50 177 PHE A CA 1
ATOM 1385 C C . PHE A 1 177 ? 5.222 2.654 36.024 1.00 85.50 177 PHE A C 1
ATOM 1387 O O . PHE A 1 177 ? 4.079 2.661 36.472 1.00 85.50 177 PHE A O 1
ATOM 1394 N N . ASN A 1 178 ? 6.289 2.392 36.784 1.00 86.69 178 ASN A N 1
ATOM 1395 C CA . ASN A 1 178 ? 6.191 2.011 38.190 1.00 86.69 178 ASN A CA 1
ATOM 1396 C C . ASN A 1 178 ? 5.573 3.129 39.037 1.00 86.69 178 ASN A C 1
ATOM 1398 O O . ASN A 1 178 ? 4.700 2.837 39.849 1.00 86.69 178 ASN A O 1
ATOM 1402 N N . CYS A 1 179 ? 5.950 4.392 38.809 1.00 85.19 179 CYS A N 1
ATOM 1403 C CA . CYS A 1 179 ? 5.338 5.526 39.500 1.00 85.19 179 CYS A CA 1
ATOM 1404 C C . CYS A 1 179 ? 3.839 5.624 39.192 1.00 85.19 179 CYS A C 1
ATOM 1406 O O . CYS A 1 179 ? 3.028 5.708 40.110 1.00 85.19 179 CYS A O 1
ATOM 1408 N N . PHE A 1 180 ? 3.454 5.549 37.912 1.00 87.12 180 PHE A N 1
ATOM 1409 C CA . PHE A 1 180 ? 2.044 5.534 37.521 1.00 87.12 180 PHE A CA 1
ATOM 1410 C C . PHE A 1 180 ? 1.271 4.388 38.177 1.00 87.12 180 PHE A C 1
ATOM 1412 O O . PHE A 1 180 ? 0.190 4.602 38.723 1.00 87.12 180 PHE A O 1
ATOM 1419 N N . TYR A 1 181 ? 1.826 3.180 38.125 1.00 90.50 181 TYR A N 1
ATOM 1420 C CA . TYR A 1 181 ? 1.169 1.985 38.626 1.00 90.50 181 TYR A CA 1
ATOM 1421 C C . TYR A 1 181 ? 0.982 2.052 40.148 1.00 90.50 181 TYR A C 1
ATOM 1423 O O . TYR A 1 181 ? -0.118 1.809 40.632 1.00 90.50 181 TYR A O 1
ATOM 1431 N N . GLN A 1 182 ? 2.007 2.473 40.895 1.00 89.88 182 GLN A N 1
ATOM 1432 C CA . GLN A 1 182 ? 1.925 2.678 42.346 1.00 89.88 182 GLN A CA 1
ATOM 1433 C C . GLN A 1 182 ? 0.942 3.795 42.724 1.00 89.88 182 GLN A C 1
ATOM 1435 O O . GLN A 1 182 ? 0.145 3.623 43.643 1.00 89.88 182 GLN A O 1
ATOM 1440 N N . GLU A 1 183 ? 0.943 4.917 42.004 1.00 89.75 183 GLU A N 1
ATOM 1441 C CA . GLU A 1 183 ? 0.004 6.018 42.242 1.00 89.75 183 GLU A CA 1
ATOM 1442 C C . GLU A 1 183 ? -1.452 5.587 42.002 1.00 89.75 183 GLU A C 1
ATOM 1444 O O . GLU A 1 183 ? -2.322 5.869 42.826 1.00 89.75 183 GLU A O 1
ATOM 1449 N N . ALA A 1 184 ? -1.727 4.860 40.914 1.00 91.62 184 ALA A N 1
ATOM 1450 C CA . ALA A 1 184 ? -3.064 4.342 40.626 1.00 91.62 184 ALA A CA 1
ATOM 1451 C C . ALA A 1 184 ? -3.549 3.363 41.713 1.00 91.62 184 ALA A C 1
ATOM 1453 O O . ALA A 1 184 ? -4.712 3.403 42.108 1.00 91.62 184 ALA A O 1
ATOM 1454 N N . GLN A 1 185 ? -2.652 2.540 42.265 1.00 92.12 185 GLN A N 1
ATOM 1455 C CA . GLN A 1 185 ? -2.956 1.654 43.395 1.00 92.12 185 GLN A CA 1
ATOM 1456 C C . GLN A 1 185 ? -3.269 2.430 44.680 1.00 92.12 185 GLN A C 1
ATOM 1458 O O . GLN A 1 185 ? -4.245 2.117 45.361 1.00 92.12 185 GLN A O 1
ATOM 1463 N N . GLN A 1 186 ? -2.484 3.464 44.997 1.00 89.62 186 GLN A N 1
ATOM 1464 C CA . GLN A 1 186 ? -2.727 4.333 46.154 1.00 89.62 186 GLN A CA 1
ATOM 1465 C C . GLN A 1 186 ? -4.073 5.063 46.036 1.00 89.62 186 GLN A C 1
ATOM 1467 O O . GLN A 1 186 ? -4.837 5.103 46.997 1.00 89.62 186 GLN A O 1
ATOM 1472 N N . LYS A 1 187 ? -4.399 5.588 44.848 1.00 90.38 187 LYS A N 1
ATOM 1473 C CA . LYS A 1 187 ? -5.686 6.242 44.558 1.00 90.38 187 LYS A CA 1
ATOM 1474 C C . LYS A 1 187 ? -6.867 5.271 44.603 1.00 90.38 187 LYS A C 1
ATOM 1476 O O . LYS A 1 187 ? -7.932 5.634 45.094 1.00 90.38 187 LYS A O 1
ATOM 1481 N N . LEU A 1 188 ? -6.695 4.033 44.140 1.00 92.25 188 LEU A N 1
ATOM 1482 C CA . LEU A 1 188 ? -7.721 2.995 44.256 1.00 92.25 188 LEU A CA 1
ATOM 1483 C C . LEU A 1 188 ? -8.021 2.666 45.727 1.00 92.25 188 LEU A C 1
ATOM 1485 O O . LEU A 1 188 ? -9.185 2.552 46.099 1.00 92.25 188 LEU A O 1
ATOM 1489 N N . ALA A 1 189 ? -6.989 2.589 46.571 1.00 88.44 189 ALA A N 1
ATOM 1490 C CA . ALA A 1 189 ? -7.130 2.319 48.002 1.00 88.44 189 ALA A CA 1
ATOM 1491 C C . ALA A 1 189 ? -7.844 3.440 48.790 1.00 88.44 189 ALA A C 1
ATOM 1493 O O . ALA A 1 189 ? -8.305 3.193 49.901 1.00 88.44 189 ALA A O 1
ATOM 1494 N N . THR A 1 190 ? -7.979 4.655 48.235 1.00 88.12 190 THR A N 1
ATOM 1495 C CA . THR A 1 190 ? -8.783 5.730 48.852 1.00 88.12 190 THR A CA 1
ATOM 1496 C C . THR A 1 190 ? -10.273 5.678 48.493 1.00 88.12 190 THR A C 1
ATOM 1498 O O . THR A 1 190 ? -11.035 6.506 48.990 1.00 88.12 190 THR A O 1
ATOM 1501 N N . ILE A 1 191 ? -10.715 4.741 47.642 1.00 89.38 191 ILE A N 1
ATOM 1502 C CA . ILE A 1 191 ? -12.133 4.573 47.288 1.00 89.38 191 ILE A CA 1
ATOM 1503 C C . ILE A 1 191 ? -12.818 3.691 48.356 1.00 89.38 191 ILE A C 1
ATOM 1505 O O . ILE A 1 191 ? -12.448 2.524 48.503 1.00 89.38 191 ILE A O 1
ATOM 1509 N N . PRO A 1 192 ? -13.821 4.198 49.104 1.00 85.00 192 PRO A N 1
ATOM 1510 C CA . PRO A 1 192 ? -14.483 3.434 50.161 1.00 85.00 192 PRO A CA 1
ATOM 1511 C C . PRO A 1 192 ? -15.132 2.147 49.645 1.00 85.00 192 PRO A C 1
ATOM 1513 O O . PRO A 1 192 ? -15.760 2.136 48.589 1.00 85.00 192 PRO A O 1
ATOM 1516 N N . GLY A 1 193 ? -15.014 1.069 50.422 1.00 87.69 193 GLY A N 1
ATOM 1517 C CA . GLY A 1 193 ? -15.584 -0.240 50.086 1.00 87.69 193 GLY A CA 1
ATOM 1518 C C . GLY A 1 193 ? -14.754 -1.083 49.109 1.00 87.69 193 GLY A C 1
ATOM 1519 O O . GLY A 1 193 ? -15.127 -2.229 48.861 1.00 87.69 193 GLY A O 1
ATOM 1520 N N . ILE A 1 194 ? -13.637 -0.561 48.585 1.00 91.88 194 ILE A N 1
ATOM 1521 C CA . ILE A 1 194 ? -12.728 -1.313 47.713 1.00 91.88 194 ILE A CA 1
ATOM 1522 C C . ILE A 1 194 ? -11.634 -2.021 48.524 1.00 91.88 194 ILE A C 1
ATOM 1524 O O . ILE A 1 194 ? -10.860 -1.400 49.249 1.00 91.88 194 ILE A O 1
ATOM 1528 N N . SER A 1 195 ? -11.534 -3.335 48.339 1.00 90.31 195 SER A N 1
ATOM 1529 C CA . SER A 1 195 ? -10.420 -4.182 48.751 1.00 90.31 195 SER A CA 1
ATOM 1530 C C . SER A 1 195 ? -9.553 -4.507 47.533 1.00 90.31 195 SER A C 1
ATOM 1532 O O . SER A 1 195 ? -10.025 -5.076 46.544 1.00 90.31 195 SER A O 1
ATOM 1534 N N . TYR A 1 196 ? -8.279 -4.124 47.600 1.00 91.69 196 TYR A N 1
ATOM 1535 C CA . TYR A 1 196 ? -7.304 -4.302 46.528 1.00 91.69 196 TYR A CA 1
ATOM 1536 C C . TYR A 1 196 ? -5.951 -4.722 47.111 1.00 91.69 196 TYR A C 1
ATOM 1538 O O . TYR A 1 196 ? -5.393 -4.018 47.953 1.00 91.69 196 TYR A O 1
ATOM 1546 N N . ASN A 1 197 ? -5.398 -5.840 46.633 1.00 87.56 197 ASN A N 1
ATOM 1547 C CA . ASN A 1 197 ? -4.046 -6.283 46.972 1.00 87.56 197 ASN A CA 1
ATOM 1548 C C . ASN A 1 197 ? -3.247 -6.562 45.686 1.00 87.56 197 ASN A C 1
ATOM 1550 O O . ASN A 1 197 ? -3.487 -7.588 45.045 1.00 87.56 197 ASN A O 1
ATOM 1554 N N . PRO A 1 198 ? -2.264 -5.717 45.315 1.00 81.50 198 PRO A N 1
ATOM 1555 C CA . PRO A 1 198 ? -1.549 -5.853 44.047 1.00 81.50 198 PRO A CA 1
ATOM 1556 C C . PRO A 1 198 ? -0.747 -7.156 43.922 1.00 81.50 198 PRO A C 1
ATOM 1558 O O . PRO A 1 198 ? -0.481 -7.595 42.807 1.00 81.50 198 PRO A O 1
ATOM 1561 N N . ALA A 1 199 ? -0.375 -7.790 45.041 1.00 81.19 199 ALA A N 1
ATOM 1562 C CA . ALA A 1 199 ? 0.329 -9.074 45.045 1.00 81.19 199 ALA A CA 1
ATOM 1563 C C . ALA A 1 199 ? -0.595 -10.280 44.778 1.00 81.19 199 ALA A C 1
ATOM 1565 O O . ALA A 1 199 ? -0.107 -11.383 44.540 1.00 81.19 199 ALA A O 1
ATOM 1566 N N . GLN A 1 200 ? -1.917 -10.084 44.829 1.00 79.69 200 GLN A N 1
ATOM 1567 C CA . GLN A 1 200 ? -2.938 -11.118 44.608 1.00 79.69 200 GLN A CA 1
ATOM 1568 C C . GLN A 1 200 ? -3.795 -10.859 43.354 1.00 79.69 200 GLN A C 1
ATOM 1570 O O . GLN A 1 200 ? -4.616 -11.700 42.994 1.00 79.69 200 GLN A O 1
ATOM 1575 N N . THR A 1 201 ? -3.603 -9.727 42.667 1.00 87.06 201 THR A N 1
ATOM 1576 C CA . THR A 1 201 ? -4.313 -9.389 41.423 1.00 87.06 201 THR A CA 1
ATOM 1577 C C . THR A 1 201 ? -3.568 -9.850 40.175 1.00 87.06 201 THR A C 1
ATOM 1579 O O . THR A 1 201 ? -2.360 -9.646 40.061 1.00 87.06 201 THR A O 1
ATOM 1582 N N . ASN A 1 202 ? -4.293 -10.360 39.178 1.00 92.56 202 ASN A N 1
ATOM 1583 C CA . ASN A 1 202 ? -3.724 -10.637 37.857 1.00 92.56 202 ASN A CA 1
ATOM 1584 C C . ASN A 1 202 ? -3.484 -9.331 37.083 1.00 92.56 202 ASN A C 1
ATOM 1586 O O . ASN A 1 202 ? -4.444 -8.679 36.669 1.00 92.56 202 ASN A O 1
ATOM 1590 N N . LEU A 1 203 ? -2.224 -8.973 36.824 1.00 95.25 203 LEU A N 1
ATOM 1591 C CA . LEU A 1 203 ? -1.880 -7.823 35.989 1.00 95.25 203 LEU A CA 1
ATOM 1592 C C . LEU A 1 203 ? -2.064 -8.161 34.505 1.00 95.25 203 LEU A C 1
ATOM 1594 O O . LEU A 1 203 ? -1.394 -9.035 33.952 1.00 95.25 203 LEU A O 1
ATOM 1598 N N . THR A 1 204 ? -2.946 -7.422 33.846 1.00 96.62 204 THR A N 1
ATOM 1599 C CA . THR A 1 204 ? -3.180 -7.477 32.406 1.00 96.62 204 THR A CA 1
ATOM 1600 C C . THR A 1 204 ? -2.765 -6.150 31.776 1.00 96.62 204 THR A C 1
ATOM 1602 O O . THR A 1 204 ? -3.319 -5.102 32.101 1.00 96.62 204 THR A O 1
ATOM 1605 N N . VAL A 1 205 ? -1.788 -6.170 30.870 1.00 96.06 205 VAL A N 1
ATOM 1606 C CA . VAL A 1 205 ? -1.351 -4.969 30.141 1.00 96.06 205 VAL A CA 1
ATOM 1607 C C . VAL A 1 205 ? -1.926 -4.987 28.731 1.00 96.06 205 VAL A C 1
ATOM 1609 O O . VAL A 1 205 ? -1.659 -5.891 27.944 1.00 96.06 205 VAL A O 1
ATOM 1612 N N . ALA A 1 206 ? -2.729 -3.978 28.413 1.00 94.94 206 ALA A N 1
ATOM 1613 C CA . ALA A 1 206 ? -3.460 -3.863 27.163 1.00 94.94 206 ALA A CA 1
ATOM 1614 C C . ALA A 1 206 ? -2.972 -2.667 26.334 1.00 94.94 206 ALA A C 1
ATOM 1616 O O . ALA A 1 206 ? -2.651 -1.609 26.875 1.00 94.94 206 ALA A O 1
ATOM 1617 N N . GLY A 1 207 ? -2.949 -2.815 25.011 1.00 91.44 207 GLY A N 1
ATOM 1618 C CA . GLY A 1 207 ? -2.657 -1.727 24.081 1.00 91.44 207 GLY A CA 1
ATOM 1619 C C . GLY A 1 207 ? -3.562 -1.791 22.861 1.00 91.44 207 GLY A C 1
ATOM 1620 O O . GLY A 1 207 ? -3.662 -2.845 22.238 1.00 91.44 207 GLY A O 1
ATOM 1621 N N . HIS A 1 208 ? -4.183 -0.669 22.498 1.00 89.38 208 HIS A N 1
ATOM 1622 C CA . HIS A 1 208 ? -4.942 -0.531 21.252 1.00 89.38 208 HIS A CA 1
ATOM 1623 C C . HIS A 1 208 ? -4.268 0.457 20.299 1.00 89.38 208 HIS A C 1
ATOM 1625 O O . HIS A 1 208 ? -3.791 1.516 20.729 1.00 89.38 208 HIS A O 1
ATOM 1631 N N . SER A 1 209 ? -4.252 0.132 19.002 1.00 85.25 209 SER A N 1
ATOM 1632 C CA . SER A 1 209 ? -3.704 1.001 17.956 1.00 85.25 209 SER A CA 1
ATOM 1633 C C . SER A 1 209 ? -2.239 1.367 18.255 1.00 85.25 209 SER A C 1
ATOM 1635 O O . SER A 1 209 ? -1.445 0.505 18.647 1.00 85.25 209 SER A O 1
ATOM 1637 N N . ALA A 1 210 ? -1.848 2.641 18.139 1.00 79.06 210 ALA A N 1
ATOM 1638 C CA . ALA A 1 210 ? -0.506 3.102 18.506 1.00 79.06 210 ALA A CA 1
ATOM 1639 C C . ALA A 1 210 ? -0.142 2.896 19.998 1.00 79.06 210 ALA A C 1
ATOM 1641 O O . ALA A 1 210 ? 1.039 2.937 20.344 1.00 79.06 210 ALA A O 1
ATOM 1642 N N . GLY A 1 211 ? -1.112 2.579 20.868 1.00 82.88 211 GLY A N 1
ATOM 1643 C CA . GLY A 1 211 ? -0.876 2.135 22.246 1.00 82.88 211 GLY A CA 1
ATOM 1644 C C . GLY A 1 211 ? -0.122 0.801 22.344 1.00 82.88 211 GLY A C 1
ATOM 1645 O O . GLY A 1 211 ? 0.583 0.568 23.326 1.00 82.88 211 GLY A O 1
ATOM 1646 N N . VAL A 1 212 ? -0.155 -0.043 21.302 1.00 88.06 212 VAL A N 1
ATOM 1647 C CA . VAL A 1 212 ? 0.676 -1.260 21.225 1.00 88.06 212 VAL A CA 1
ATOM 1648 C C . VAL A 1 212 ? 2.177 -0.926 21.210 1.00 88.06 212 VAL A C 1
ATOM 1650 O O . VAL A 1 212 ? 2.966 -1.664 21.797 1.00 88.06 212 VAL A O 1
ATOM 1653 N N . ASN A 1 213 ? 2.602 0.216 20.650 1.00 84.06 213 ASN A N 1
ATOM 1654 C CA . ASN A 1 213 ? 4.005 0.652 20.731 1.00 84.06 213 ASN A CA 1
ATOM 1655 C C . ASN A 1 213 ? 4.422 0.982 22.180 1.00 84.06 213 ASN A C 1
ATOM 1657 O O . ASN A 1 213 ? 5.570 0.769 22.561 1.00 84.06 213 ASN A O 1
ATOM 1661 N N . THR A 1 214 ? 3.488 1.425 23.026 1.00 83.75 214 THR A N 1
ATOM 1662 C CA . THR A 1 214 ? 3.748 1.587 24.462 1.00 83.75 214 THR A CA 1
ATOM 1663 C C . THR A 1 214 ? 3.903 0.240 25.163 1.00 83.75 214 THR A C 1
ATOM 1665 O O . THR A 1 214 ? 4.829 0.071 25.954 1.00 83.75 214 THR A O 1
ATOM 1668 N N . VAL A 1 215 ? 3.060 -0.748 24.841 1.00 90.06 215 VAL A N 1
ATOM 1669 C CA . VAL A 1 215 ? 3.207 -2.122 25.365 1.00 90.06 215 VAL A CA 1
ATOM 1670 C C . VAL A 1 215 ? 4.535 -2.749 24.916 1.00 90.06 215 VAL A C 1
ATOM 1672 O O . VAL A 1 215 ? 5.160 -3.504 25.667 1.00 90.06 215 VAL A O 1
ATOM 1675 N N . ARG A 1 216 ? 5.033 -2.373 23.729 1.00 88.56 216 ARG A N 1
ATOM 1676 C CA . ARG A 1 216 ? 6.398 -2.688 23.295 1.00 88.56 216 ARG A CA 1
ATOM 1677 C C . ARG A 1 216 ? 7.442 -2.054 24.202 1.00 88.56 216 ARG A C 1
ATOM 1679 O O . ARG A 1 216 ? 8.311 -2.785 24.654 1.00 88.56 216 ARG A O 1
ATOM 1686 N N . PHE A 1 217 ? 7.351 -0.764 24.530 1.00 84.81 217 PHE A N 1
ATOM 1687 C CA . PHE A 1 217 ? 8.296 -0.140 25.467 1.00 84.81 217 PHE A CA 1
ATOM 1688 C C . PHE A 1 217 ? 8.245 -0.765 26.868 1.00 84.81 217 PHE A C 1
ATOM 1690 O O . PHE A 1 217 ? 9.299 -1.056 27.425 1.00 84.81 217 PHE A O 1
ATOM 1697 N N . TYR A 1 218 ? 7.054 -1.060 27.395 1.00 89.19 218 TYR A N 1
ATOM 1698 C CA . TYR A 1 218 ? 6.873 -1.824 28.636 1.00 89.19 218 TYR A CA 1
ATOM 1699 C C . TYR A 1 218 ? 7.634 -3.166 28.592 1.00 89.19 218 TYR A C 1
ATOM 1701 O O . TYR A 1 218 ? 8.427 -3.472 29.484 1.00 89.19 218 TYR A O 1
ATOM 1709 N N . SER A 1 219 ? 7.479 -3.916 27.496 1.00 90.31 219 SER A N 1
ATOM 1710 C CA . SER A 1 219 ? 8.139 -5.214 27.291 1.00 90.31 219 SER A CA 1
ATOM 1711 C C . SER A 1 219 ? 9.650 -5.088 27.032 1.00 90.31 219 SER A C 1
ATOM 1713 O O . SER A 1 219 ? 10.433 -5.905 27.510 1.00 90.31 219 SER A O 1
ATOM 1715 N N . ASP A 1 220 ? 10.094 -4.042 26.328 1.00 85.12 220 ASP A N 1
ATOM 1716 C CA . ASP A 1 220 ? 11.509 -3.713 26.096 1.00 85.12 220 ASP A CA 1
ATOM 1717 C C . ASP A 1 220 ? 12.250 -3.375 27.407 1.00 85.12 220 ASP A C 1
ATOM 1719 O O . ASP A 1 220 ? 13.477 -3.470 27.449 1.00 85.12 220 ASP A O 1
ATOM 1723 N N . LYS A 1 221 ? 11.529 -3.008 28.479 1.00 86.56 221 LYS A N 1
ATOM 1724 C CA . LYS A 1 221 ? 12.070 -2.823 29.838 1.00 86.56 221 LYS A CA 1
ATOM 1725 C C . LYS A 1 221 ? 12.020 -4.081 30.715 1.00 86.56 221 LYS A C 1
ATOM 1727 O O . LYS A 1 221 ? 12.450 -4.012 31.861 1.00 86.56 221 LYS A O 1
ATOM 1732 N N . GLY A 1 222 ? 11.530 -5.213 30.203 1.00 87.38 222 GLY A N 1
ATOM 1733 C CA . GLY A 1 222 ? 11.473 -6.481 30.941 1.00 87.38 222 GLY A CA 1
ATOM 1734 C C . GLY A 1 222 ? 10.415 -6.540 32.051 1.00 87.38 222 GLY A C 1
ATOM 1735 O O . GLY A 1 222 ? 10.438 -7.474 32.854 1.00 87.38 222 GLY A O 1
ATOM 1736 N N . LEU A 1 223 ? 9.499 -5.565 32.104 1.00 90.50 223 LEU A N 1
ATOM 1737 C CA . LEU A 1 223 ? 8.399 -5.526 33.071 1.00 90.50 223 LEU A CA 1
ATOM 1738 C C . LEU A 1 223 ? 7.446 -6.708 32.831 1.00 90.50 223 LEU A C 1
ATOM 1740 O O . LEU A 1 223 ? 7.143 -7.027 31.684 1.00 90.50 223 LEU A O 1
ATOM 1744 N N . GLN A 1 224 ? 7.001 -7.359 33.908 1.00 93.38 224 GLN A N 1
ATOM 1745 C CA . GLN A 1 224 ? 6.256 -8.623 33.854 1.00 93.38 224 GLN A CA 1
ATOM 1746 C C . GLN A 1 224 ? 4.753 -8.427 34.083 1.00 93.38 224 GLN A C 1
ATOM 1748 O O . GLN A 1 224 ? 4.354 -7.729 35.018 1.00 93.38 224 GLN A O 1
ATOM 1753 N N . ALA A 1 225 ? 3.932 -9.107 33.280 1.00 95.31 225 ALA A N 1
ATOM 1754 C CA . ALA A 1 225 ? 2.473 -9.151 33.406 1.00 95.31 225 ALA A CA 1
ATOM 1755 C C . ALA A 1 225 ? 1.954 -10.601 33.405 1.00 95.31 225 ALA A C 1
ATOM 1757 O O . ALA A 1 225 ? 2.588 -11.504 32.865 1.00 95.31 225 ALA A O 1
ATOM 1758 N N . ASN A 1 226 ? 0.756 -10.846 33.937 1.00 96.25 226 ASN A N 1
ATOM 1759 C CA . ASN A 1 226 ? 0.090 -12.139 33.765 1.00 96.25 226 ASN A CA 1
ATOM 1760 C C . ASN A 1 226 ? -0.363 -12.297 32.304 1.00 96.25 226 ASN A C 1
ATOM 1762 O O . ASN A 1 226 ? -0.085 -13.318 31.677 1.00 96.25 226 ASN A O 1
ATOM 1766 N N . ASN A 1 227 ? -1.002 -11.267 31.740 1.00 96.69 227 ASN A N 1
ATOM 1767 C CA . ASN A 1 227 ? -1.493 -11.274 30.360 1.00 96.69 227 ASN A CA 1
ATOM 1768 C C . ASN A 1 227 ? -1.083 -9.995 29.618 1.00 96.69 227 ASN A C 1
ATOM 1770 O O . ASN A 1 227 ? -1.112 -8.906 30.194 1.00 96.69 227 ASN A O 1
ATOM 1774 N N . ILE A 1 228 ? -0.775 -10.109 28.325 1.00 97.75 228 ILE A N 1
ATOM 1775 C CA . ILE A 1 228 ? -0.620 -8.965 27.417 1.00 97.75 228 ILE A CA 1
ATOM 1776 C C . ILE A 1 228 ? -1.652 -9.052 26.287 1.00 97.75 228 ILE A C 1
ATOM 1778 O O . ILE A 1 228 ? -1.703 -10.054 25.574 1.00 97.75 228 ILE A O 1
ATOM 1782 N N . LEU A 1 229 ? -2.466 -8.004 26.123 1.00 96.88 229 LEU A N 1
ATOM 1783 C CA . LEU A 1 229 ? -3.561 -7.916 25.146 1.00 96.88 229 LEU A CA 1
ATOM 1784 C C . LEU A 1 229 ? -3.249 -6.830 24.106 1.00 96.88 229 LEU A C 1
ATOM 1786 O O . LEU A 1 229 ? -3.108 -5.656 24.450 1.00 96.88 229 LEU A O 1
ATOM 1790 N N . LEU A 1 230 ? -3.146 -7.204 22.832 1.00 95.00 230 LEU A N 1
ATOM 1791 C CA . LEU A 1 230 ? -2.800 -6.301 21.732 1.00 95.00 230 LEU A CA 1
ATOM 1792 C C . LEU A 1 230 ? -3.981 -6.203 20.760 1.00 95.00 230 LEU A C 1
ATOM 1794 O O . LEU A 1 230 ? -4.313 -7.184 20.096 1.00 95.00 230 LEU A O 1
ATOM 1798 N N . PHE A 1 231 ? -4.600 -5.027 20.668 1.00 93.19 231 PHE A N 1
ATOM 1799 C CA . PHE A 1 231 ? -5.761 -4.763 19.816 1.00 93.19 231 PHE A CA 1
ATOM 1800 C C . PHE A 1 231 ? -5.369 -3.896 18.615 1.00 93.19 231 PHE A C 1
ATOM 1802 O O . PHE A 1 231 ? -4.870 -2.782 18.779 1.00 93.19 231 PHE A O 1
ATOM 1809 N N . ASP A 1 232 ? -5.596 -4.425 17.416 1.00 89.62 232 ASP A N 1
ATOM 1810 C CA . ASP A 1 232 ? -5.428 -3.794 16.102 1.00 89.62 232 ASP A CA 1
ATOM 1811 C C . ASP A 1 232 ? -4.208 -2.857 15.999 1.00 89.62 232 ASP A C 1
ATOM 1813 O O . ASP A 1 232 ? -4.300 -1.685 15.639 1.00 89.62 232 ASP A O 1
ATOM 1817 N N . GLY A 1 233 ? -3.039 -3.381 16.387 1.00 86.12 233 GLY A N 1
ATOM 1818 C CA . GLY A 1 233 ? -1.818 -2.587 16.545 1.00 86.12 233 GLY A CA 1
ATOM 1819 C C . GLY A 1 233 ? -0.517 -3.296 16.167 1.00 86.12 233 GLY A C 1
ATOM 1820 O O . GLY A 1 233 ? 0.559 -2.836 16.546 1.00 86.12 233 GLY A O 1
ATOM 1821 N N . CYS A 1 234 ? -0.565 -4.388 15.398 1.00 84.06 234 CYS A N 1
ATOM 1822 C CA . CYS A 1 234 ? 0.634 -5.103 14.932 1.00 84.06 234 CYS A CA 1
ATOM 1823 C C . CYS A 1 234 ? 1.290 -4.447 13.700 1.00 84.06 234 CYS A C 1
ATOM 1825 O O . CYS A 1 234 ? 1.672 -5.115 12.736 1.00 84.06 234 CYS A O 1
ATOM 1827 N N . TYR A 1 235 ? 1.447 -3.122 13.751 1.00 78.06 235 TYR A N 1
ATOM 1828 C CA . TYR A 1 235 ? 2.095 -2.321 12.714 1.00 78.06 235 TYR A CA 1
ATOM 1829 C C . TYR A 1 235 ? 3.563 -2.732 12.484 1.00 78.06 235 TYR A C 1
ATOM 1831 O O . TYR A 1 235 ? 4.206 -3.365 13.328 1.00 78.06 235 TYR A O 1
ATOM 1839 N N . ILE A 1 236 ? 4.106 -2.314 11.337 1.00 64.81 236 ILE A N 1
ATOM 1840 C CA . ILE A 1 236 ? 5.546 -2.293 11.037 1.00 64.81 236 ILE A CA 1
ATOM 1841 C C . ILE A 1 236 ? 5.972 -0.824 10.975 1.00 64.81 236 ILE A C 1
ATOM 1843 O O . ILE A 1 236 ? 5.411 -0.071 10.177 1.00 64.81 236 ILE A O 1
ATOM 1847 N N . SER A 1 237 ? 6.952 -0.408 11.787 1.00 51.34 237 SER A N 1
ATOM 1848 C CA . SER A 1 237 ? 7.527 0.941 11.656 1.00 51.34 237 SER A CA 1
ATOM 1849 C C . SER A 1 237 ? 8.450 1.012 10.440 1.00 51.34 237 SER A C 1
ATOM 1851 O O . SER A 1 237 ? 9.342 0.177 10.285 1.00 51.34 237 SER A O 1
ATOM 1853 N N . SER A 1 238 ? 8.278 2.041 9.609 1.00 43.94 238 SER A N 1
ATOM 1854 C CA . SER A 1 238 ? 9.146 2.322 8.460 1.00 43.94 238 SER A CA 1
ATOM 1855 C C . SER A 1 238 ? 10.542 2.826 8.843 1.00 43.94 238 SER A C 1
ATOM 1857 O O . SER A 1 238 ? 11.430 2.813 7.996 1.00 43.94 238 SER A O 1
ATOM 1859 N N . ALA A 1 239 ? 10.754 3.261 10.090 1.00 40.31 239 ALA A N 1
ATOM 1860 C CA . ALA A 1 239 ? 12.059 3.735 10.556 1.00 40.31 239 ALA A CA 1
ATOM 1861 C C . ALA A 1 239 ? 12.942 2.605 11.105 1.00 40.31 239 ALA A C 1
ATOM 1863 O O . ALA A 1 239 ? 14.134 2.567 10.812 1.00 40.31 239 ALA A O 1
ATOM 1864 N N . ASP A 1 240 ? 12.349 1.662 11.843 1.00 42.00 240 ASP A N 1
ATOM 1865 C CA . ASP A 1 240 ? 13.093 0.578 12.500 1.00 42.00 240 ASP A CA 1
ATOM 1866 C C . ASP A 1 240 ? 13.038 -0.756 11.722 1.00 42.00 240 ASP A C 1
ATOM 1868 O O . ASP A 1 240 ? 13.782 -1.681 12.039 1.00 42.00 240 ASP A O 1
ATOM 1872 N N . SER A 1 241 ? 12.132 -0.908 10.741 1.00 51.75 241 SER A N 1
ATOM 1873 C CA . SER A 1 241 ? 11.745 -2.199 10.120 1.00 51.75 241 SER A CA 1
ATOM 1874 C C . SER A 1 241 ? 11.284 -3.273 11.127 1.00 51.75 241 SER A C 1
ATOM 1876 O O . SER A 1 241 ? 11.191 -4.455 10.799 1.00 51.75 241 SER A O 1
ATOM 1878 N N . ILE A 1 242 ? 10.971 -2.871 12.361 1.00 56.66 242 ILE A N 1
ATOM 1879 C CA . ILE A 1 242 ? 10.527 -3.742 13.449 1.00 56.66 242 ILE A CA 1
ATOM 1880 C C . ILE A 1 242 ? 8.999 -3.690 13.546 1.00 56.66 242 ILE A C 1
ATOM 1882 O O . ILE A 1 242 ? 8.395 -2.613 13.587 1.00 56.66 242 ILE A O 1
ATOM 1886 N N . SER A 1 243 ? 8.370 -4.865 13.633 1.00 71.00 243 SER A N 1
ATOM 1887 C CA . SER A 1 243 ? 6.958 -4.973 13.993 1.00 71.00 243 SER A CA 1
ATOM 1888 C C . SER A 1 243 ? 6.776 -5.060 15.508 1.00 71.00 243 SER A C 1
ATOM 1890 O O . SER A 1 243 ? 7.542 -5.732 16.206 1.00 71.00 243 SER A O 1
ATOM 1892 N N . TRP A 1 244 ? 5.753 -4.384 16.035 1.00 85.25 244 TRP A N 1
ATOM 1893 C CA . TRP A 1 244 ? 5.585 -4.230 17.482 1.00 85.25 244 TRP A CA 1
ATOM 1894 C C . TRP A 1 244 ? 5.152 -5.525 18.180 1.00 85.25 244 TRP A C 1
ATOM 1896 O O . TRP A 1 244 ? 5.773 -5.906 19.169 1.00 85.25 244 TRP A O 1
ATOM 1906 N N . CYS A 1 245 ? 4.163 -6.245 17.642 1.00 89.75 245 CYS A N 1
ATOM 1907 C CA . CYS A 1 245 ? 3.668 -7.498 18.225 1.00 89.75 245 CYS A CA 1
ATOM 1908 C C . CYS A 1 245 ? 4.716 -8.621 18.333 1.00 89.75 245 CYS A C 1
ATOM 1910 O O . CYS A 1 245 ? 4.876 -9.141 19.438 1.00 89.75 245 CYS A O 1
ATOM 1912 N N . PRO A 1 246 ? 5.496 -8.977 17.288 1.00 86.00 246 PRO A N 1
ATOM 1913 C CA . PRO A 1 246 ? 6.514 -10.012 17.444 1.00 86.00 246 PRO A CA 1
ATOM 1914 C C . PRO A 1 246 ? 7.641 -9.552 18.375 1.00 86.00 246 PRO A C 1
ATOM 1916 O O . PRO A 1 246 ? 8.201 -10.375 19.092 1.00 86.00 246 PRO A O 1
ATOM 1919 N N . THR A 1 247 ? 7.919 -8.242 18.459 1.00 84.25 247 THR A N 1
ATOM 1920 C CA . THR A 1 247 ? 8.851 -7.708 19.465 1.00 84.25 247 THR A CA 1
ATOM 1921 C C . THR A 1 247 ? 8.329 -7.979 20.871 1.00 84.25 247 THR A C 1
ATOM 1923 O O . THR A 1 247 ? 9.027 -8.624 21.645 1.00 84.25 247 THR A O 1
ATOM 1926 N N . ILE A 1 248 ? 7.095 -7.567 21.179 1.00 91.50 248 ILE A N 1
ATOM 1927 C CA . ILE A 1 248 ? 6.434 -7.786 22.478 1.00 91.50 248 ILE A CA 1
ATOM 1928 C C . ILE A 1 248 ? 6.453 -9.267 22.873 1.00 91.50 248 ILE A C 1
ATOM 1930 O O . ILE A 1 248 ? 6.916 -9.604 23.962 1.00 91.50 248 ILE A O 1
ATOM 1934 N N . VAL A 1 249 ? 6.010 -10.154 21.977 1.00 91.19 249 VAL A N 1
ATOM 1935 C CA . VAL A 1 249 ? 5.957 -11.596 22.258 1.00 91.19 249 VAL A CA 1
ATOM 1936 C C . VAL A 1 249 ? 7.361 -12.175 22.447 1.00 91.19 249 VAL A C 1
ATOM 1938 O O . VAL A 1 249 ? 7.567 -12.963 23.367 1.00 91.19 249 VAL A O 1
ATOM 1941 N N . SER A 1 250 ? 8.358 -11.746 21.660 1.00 85.69 250 SER A N 1
ATOM 1942 C CA . SER A 1 250 ? 9.741 -12.238 21.783 1.00 85.69 250 SER A CA 1
ATOM 1943 C C . SER A 1 250 ? 10.425 -11.901 23.114 1.00 85.69 250 SER A C 1
ATOM 1945 O O . SER A 1 250 ? 11.380 -12.581 23.481 1.00 85.69 250 SER A O 1
ATOM 1947 N N . LYS A 1 251 ? 9.944 -10.894 23.862 1.00 89.75 251 LYS A N 1
ATOM 1948 C CA . LYS A 1 251 ? 10.496 -10.546 25.186 1.00 89.75 251 LYS A CA 1
ATOM 1949 C C . LYS A 1 251 ? 10.100 -11.519 26.294 1.00 89.75 251 LYS A C 1
ATOM 1951 O O . LYS A 1 251 ? 10.750 -11.504 27.332 1.00 89.75 251 LYS A O 1
ATOM 1956 N N . ASN A 1 252 ? 9.072 -12.352 26.089 1.00 90.81 252 ASN A N 1
ATOM 1957 C CA . ASN A 1 252 ? 8.594 -13.330 27.077 1.00 90.81 252 ASN A CA 1
ATOM 1958 C C . ASN A 1 252 ? 8.280 -12.711 28.466 1.00 90.81 252 ASN A C 1
ATOM 1960 O O . ASN A 1 252 ? 8.473 -13.338 29.502 1.00 90.81 252 ASN A O 1
ATOM 1964 N N . THR A 1 253 ? 7.796 -11.469 28.462 1.00 94.69 253 THR A N 1
ATOM 1965 C CA . THR A 1 253 ? 7.357 -10.639 29.598 1.00 94.69 253 THR A CA 1
ATOM 1966 C C . THR A 1 253 ? 5.935 -10.921 30.095 1.00 94.69 253 THR A C 1
ATOM 1968 O O . THR A 1 253 ? 5.412 -10.175 30.923 1.00 94.69 253 THR A O 1
ATOM 1971 N N . ALA A 1 254 ? 5.275 -11.965 29.585 1.00 95.88 254 ALA A N 1
ATOM 1972 C CA . ALA A 1 254 ? 3.972 -12.391 30.081 1.00 95.88 254 ALA A CA 1
ATOM 1973 C C . ALA A 1 254 ? 3.794 -13.913 30.123 1.00 95.88 254 ALA A C 1
ATOM 1975 O O . ALA A 1 254 ? 4.466 -14.674 29.410 1.00 95.88 254 ALA A O 1
ATOM 1976 N N . ASN A 1 255 ? 2.846 -14.363 30.950 1.00 94.88 255 ASN A N 1
ATOM 1977 C CA . ASN A 1 255 ? 2.410 -15.760 30.945 1.00 94.88 255 ASN A CA 1
ATOM 1978 C C . ASN A 1 255 ? 1.604 -16.060 29.680 1.00 94.88 255 ASN A C 1
ATOM 1980 O O . ASN A 1 255 ? 1.855 -17.085 29.054 1.00 94.88 255 ASN A O 1
ATOM 1984 N N . ASN A 1 256 ? 0.718 -15.142 29.277 1.00 95.44 256 ASN A N 1
ATOM 1985 C CA . ASN A 1 256 ? -0.119 -15.270 28.084 1.00 95.44 256 ASN A CA 1
ATOM 1986 C C . ASN A 1 256 ? -0.096 -13.999 27.218 1.00 95.44 256 ASN A C 1
ATOM 1988 O O . ASN A 1 256 ? -0.088 -12.877 27.731 1.00 95.44 256 ASN A O 1
ATOM 1992 N N . TYR A 1 257 ? -0.179 -14.181 25.903 1.00 95.44 257 TYR A N 1
ATOM 1993 C CA . TYR A 1 257 ? -0.301 -13.131 24.897 1.00 95.44 257 TYR A CA 1
ATOM 1994 C C . TYR A 1 257 ? -1.582 -13.334 24.089 1.00 95.44 257 TYR A C 1
ATOM 1996 O O . TYR A 1 257 ? -1.825 -14.417 23.558 1.00 95.44 257 TYR A O 1
ATOM 2004 N N . PHE A 1 258 ? -2.377 -12.280 23.956 1.00 95.62 258 PHE A N 1
ATOM 2005 C CA . PHE A 1 258 ? -3.634 -12.287 23.219 1.00 95.62 258 PHE A CA 1
ATOM 2006 C C . PHE A 1 258 ? -3.610 -11.171 22.178 1.00 95.62 258 PHE A C 1
ATOM 2008 O O . PHE A 1 258 ? -3.426 -10.004 22.519 1.00 95.62 258 PHE A O 1
ATOM 2015 N N . ILE A 1 259 ? -3.752 -11.525 20.904 1.00 94.94 259 ILE A N 1
ATOM 2016 C CA . ILE A 1 259 ? -3.598 -10.593 19.784 1.00 94.94 259 ILE A CA 1
ATOM 2017 C C . ILE A 1 259 ? -4.867 -10.610 18.943 1.00 94.94 259 ILE A C 1
ATOM 2019 O O . ILE A 1 259 ? -5.254 -11.651 18.415 1.00 94.94 259 ILE A O 1
ATOM 2023 N N . TYR A 1 260 ? -5.470 -9.440 18.783 1.00 94.50 260 TYR A N 1
ATOM 2024 C CA . TYR A 1 260 ? -6.729 -9.223 18.082 1.00 94.50 260 TYR A CA 1
ATOM 2025 C C . TYR A 1 260 ? -6.498 -8.218 16.958 1.00 94.50 260 TYR A C 1
ATOM 2027 O O . TYR A 1 260 ? -5.914 -7.164 17.203 1.00 94.50 260 TYR A O 1
ATOM 2035 N N . TYR A 1 261 ? -6.929 -8.510 15.732 1.00 92.00 261 TYR A N 1
ATOM 2036 C CA . TYR A 1 261 ? -6.725 -7.602 14.595 1.00 92.00 261 TYR A CA 1
ATOM 2037 C C . TYR A 1 261 ? -7.835 -7.734 13.550 1.00 92.00 261 TYR A C 1
ATOM 2039 O O . TYR A 1 261 ? -8.355 -8.835 13.351 1.00 92.00 261 TYR A O 1
ATOM 2047 N N . ASP A 1 262 ? -8.162 -6.640 12.851 1.00 88.19 262 ASP A N 1
ATOM 2048 C CA . ASP A 1 262 ? -9.016 -6.722 11.659 1.00 88.19 262 ASP A CA 1
ATOM 2049 C C . ASP A 1 262 ? -8.225 -7.361 10.514 1.00 88.19 262 ASP A C 1
ATOM 2051 O O . ASP A 1 262 ? -7.190 -6.850 10.072 1.00 88.19 262 ASP A O 1
ATOM 2055 N N . LYS A 1 263 ? -8.741 -8.481 10.001 1.00 79.88 263 LYS A N 1
ATOM 2056 C CA . LYS A 1 263 ? -8.146 -9.221 8.884 1.00 79.88 263 LYS A CA 1
ATOM 2057 C C . LYS A 1 263 ? -7.971 -8.363 7.624 1.00 79.88 263 LYS A C 1
ATOM 2059 O O . LYS A 1 263 ? -7.075 -8.647 6.831 1.00 79.88 263 LYS A O 1
ATOM 2064 N N . ASN A 1 264 ? -8.806 -7.340 7.437 1.00 77.75 264 ASN A N 1
ATOM 2065 C CA . ASN A 1 264 ? -8.799 -6.475 6.256 1.00 77.75 264 ASN A CA 1
ATOM 2066 C C . ASN A 1 264 ? -7.930 -5.217 6.429 1.00 77.75 264 ASN A C 1
ATOM 2068 O O . ASN A 1 264 ? -7.622 -4.542 5.442 1.00 77.75 264 ASN A O 1
ATOM 2072 N N . SER A 1 265 ? -7.484 -4.910 7.650 1.00 72.19 265 SER A N 1
ATOM 2073 C CA . SER A 1 265 ? -6.643 -3.747 7.920 1.00 72.19 265 SER A CA 1
ATOM 2074 C C . SER A 1 265 ? -5.209 -3.987 7.441 1.00 72.19 265 SER A C 1
ATOM 2076 O O . SER A 1 265 ? -4.372 -4.618 8.096 1.00 72.19 265 SER A O 1
ATOM 2078 N N . ALA A 1 266 ? -4.899 -3.454 6.259 1.00 59.81 266 ALA A N 1
ATOM 2079 C CA . ALA A 1 266 ? -3.604 -3.617 5.598 1.00 59.81 266 ALA A CA 1
ATOM 2080 C C . ALA A 1 266 ? -2.418 -2.960 6.340 1.00 59.81 266 ALA A C 1
ATOM 2082 O O . ALA A 1 266 ? -1.269 -3.177 5.955 1.00 59.81 266 ALA A O 1
ATOM 2083 N N . SER A 1 267 ? -2.660 -2.143 7.373 1.00 63.62 267 SER A N 1
ATOM 2084 C CA . SER A 1 267 ? -1.619 -1.464 8.161 1.00 63.62 267 SER A CA 1
ATOM 2085 C C . SER A 1 267 ? -1.301 -2.172 9.484 1.00 63.62 267 SER A C 1
ATOM 2087 O O . SER A 1 267 ? -0.128 -2.219 9.861 1.00 63.62 267 SER A O 1
ATOM 2089 N N . THR A 1 268 ? -2.302 -2.754 10.154 1.00 67.75 268 THR A N 1
ATOM 2090 C CA . THR A 1 268 ? -2.177 -3.384 11.483 1.00 67.75 268 THR A CA 1
ATOM 2091 C C . THR A 1 268 ? -1.937 -4.890 11.422 1.00 67.75 268 THR A C 1
ATOM 2093 O O . THR A 1 268 ? -1.356 -5.441 12.351 1.00 67.75 268 THR A O 1
ATOM 2096 N N . SER A 1 269 ? -2.325 -5.566 10.337 1.00 69.00 269 SER A N 1
ATOM 2097 C CA . SER A 1 269 ? -2.180 -7.025 10.178 1.00 69.00 269 SER A CA 1
ATOM 2098 C C . SER A 1 269 ? -0.762 -7.495 9.812 1.00 69.00 269 SER A C 1
ATOM 2100 O O . SER A 1 269 ? -0.441 -8.675 9.963 1.00 69.00 269 SER A O 1
ATOM 2102 N N . LYS A 1 270 ? 0.118 -6.594 9.351 1.00 71.19 270 LYS A N 1
ATOM 2103 C CA . LYS A 1 270 ? 1.425 -6.960 8.767 1.00 71.19 270 LYS A CA 1
ATOM 2104 C C . LYS A 1 270 ? 2.367 -7.699 9.729 1.00 71.19 270 LYS A C 1
ATOM 2106 O O . LYS A 1 270 ? 3.173 -8.507 9.283 1.00 71.19 270 LYS A O 1
ATOM 2111 N N . GLY A 1 271 ? 2.274 -7.443 11.035 1.00 69.44 271 GLY A N 1
ATOM 2112 C CA . GLY A 1 271 ? 3.082 -8.115 12.059 1.00 69.44 271 GLY A CA 1
ATOM 2113 C C . GLY A 1 271 ? 2.631 -9.529 12.435 1.00 69.44 271 GLY A C 1
ATOM 2114 O O . GLY A 1 271 ? 3.374 -10.256 13.099 1.00 69.44 271 GLY A O 1
ATOM 2115 N N . ILE A 1 272 ? 1.422 -9.937 12.041 1.00 80.50 272 ILE A N 1
ATOM 2116 C CA . ILE A 1 272 ? 0.804 -11.188 12.500 1.00 80.50 272 ILE A CA 1
ATOM 2117 C C . ILE A 1 272 ? 1.587 -12.445 12.067 1.00 80.50 272 ILE A C 1
ATOM 2119 O O . ILE A 1 272 ? 1.851 -13.272 12.943 1.00 80.50 272 ILE A O 1
ATOM 2123 N N . PRO A 1 273 ? 2.055 -12.597 10.806 1.00 72.19 273 PRO A N 1
ATOM 2124 C CA . PRO A 1 273 ? 2.787 -13.798 10.375 1.00 72.19 273 PRO A CA 1
ATOM 2125 C C . PRO A 1 273 ? 4.114 -14.031 11.112 1.00 72.19 273 PRO A C 1
ATOM 2127 O O . PRO A 1 273 ? 4.529 -15.173 11.287 1.00 72.19 273 PRO A O 1
ATOM 2130 N N . ALA A 1 274 ? 4.772 -12.958 11.564 1.00 69.00 274 ALA A N 1
ATOM 2131 C CA . ALA A 1 274 ? 5.969 -13.042 12.400 1.00 69.00 274 ALA A CA 1
ATOM 2132 C C . ALA A 1 274 ? 5.637 -13.435 13.849 1.00 69.00 274 ALA A C 1
ATOM 2134 O O . ALA A 1 274 ? 6.457 -14.041 14.533 1.00 69.00 274 ALA A O 1
ATOM 2135 N N . THR A 1 275 ? 4.440 -13.081 14.324 1.00 75.94 275 THR A N 1
ATOM 2136 C CA . THR A 1 275 ? 4.040 -13.274 15.723 1.00 75.94 275 THR A CA 1
ATOM 2137 C C . THR A 1 275 ? 3.483 -14.673 15.984 1.00 75.94 275 THR A C 1
ATOM 2139 O O . THR A 1 275 ? 3.731 -15.223 17.051 1.00 75.94 275 THR A O 1
ATOM 2142 N N . SER A 1 276 ? 2.808 -15.297 15.009 1.00 68.38 276 SER A N 1
ATOM 2143 C CA . SER A 1 276 ? 2.191 -16.632 15.158 1.00 68.38 276 SER A CA 1
ATOM 2144 C C . SER A 1 276 ? 3.168 -17.764 15.495 1.00 68.38 276 SER A C 1
ATOM 2146 O O . SER A 1 276 ? 2.746 -18.821 15.955 1.00 68.38 276 SER A O 1
ATOM 2148 N N . ASN A 1 277 ? 4.465 -17.556 15.253 1.00 68.56 277 ASN A N 1
ATOM 2149 C CA . ASN A 1 277 ? 5.517 -18.550 15.468 1.00 68.56 277 ASN A CA 1
ATOM 2150 C C . ASN A 1 277 ? 6.305 -18.319 16.774 1.00 68.56 277 ASN A C 1
ATOM 2152 O O . ASN A 1 277 ? 7.204 -19.097 17.087 1.00 68.56 277 ASN A O 1
ATOM 2156 N N . LEU A 1 278 ? 6.018 -17.245 17.519 1.00 73.44 278 LEU A N 1
ATOM 2157 C CA . LEU A 1 278 ? 6.737 -16.867 18.738 1.00 73.44 278 LEU A CA 1
ATOM 2158 C C . LEU A 1 278 ? 5.919 -17.253 19.970 1.00 73.44 278 LEU A C 1
ATOM 2160 O O . LEU A 1 278 ? 4.740 -16.923 20.047 1.00 73.44 278 LEU A O 1
ATOM 2164 N N . ASN A 1 279 ? 6.546 -17.937 20.936 1.00 79.19 279 ASN A N 1
ATOM 2165 C CA . ASN A 1 279 ? 5.912 -18.377 22.187 1.00 79.19 279 ASN A CA 1
ATOM 2166 C C . ASN A 1 279 ? 4.505 -18.968 21.965 1.00 79.19 279 ASN A C 1
ATOM 2168 O O . ASN A 1 279 ? 3.547 -18.583 22.634 1.00 79.19 279 ASN A O 1
ATOM 2172 N N . SER A 1 280 ? 4.362 -19.872 20.990 1.00 76.06 280 SER A N 1
ATOM 2173 C CA . SER A 1 280 ? 3.062 -20.361 20.503 1.00 76.06 280 SER A CA 1
ATOM 2174 C C . SER A 1 280 ? 2.219 -21.073 21.568 1.00 76.06 280 SER A C 1
ATOM 2176 O O . SER A 1 280 ? 0.997 -21.013 21.506 1.00 76.06 280 SER A O 1
ATOM 2178 N N . SER A 1 281 ? 2.840 -21.668 22.592 1.00 82.12 281 SER A N 1
ATOM 2179 C CA . SER A 1 281 ? 2.145 -22.233 23.762 1.00 82.12 281 SER A CA 1
ATOM 2180 C C . SER A 1 281 ? 1.532 -21.184 24.701 1.00 82.12 281 SER A C 1
ATOM 2182 O O . SER A 1 281 ? 0.700 -21.528 25.533 1.00 82.12 281 SER A O 1
ATOM 2184 N N . LYS A 1 282 ? 1.940 -19.916 24.570 1.00 89.19 282 LYS A N 1
ATOM 2185 C CA . LYS A 1 282 ? 1.460 -18.763 25.345 1.00 89.19 282 LYS A CA 1
ATOM 2186 C C . LYS A 1 282 ? 0.628 -17.779 24.518 1.00 89.19 282 LYS A C 1
ATOM 2188 O O . LYS A 1 282 ? 0.085 -16.836 25.084 1.00 89.19 282 LYS A O 1
ATOM 2193 N N . THR A 1 283 ? 0.578 -17.929 23.192 1.00 90.38 283 THR A N 1
ATOM 2194 C CA . THR A 1 283 ? 0.120 -16.870 22.278 1.00 90.38 283 THR A CA 1
ATOM 2195 C C . THR A 1 283 ? -1.139 -17.281 21.522 1.00 90.38 283 THR A C 1
ATOM 2197 O O . THR A 1 283 ? -1.090 -18.131 20.634 1.00 90.38 283 THR A O 1
ATOM 2200 N N . LYS A 1 284 ? -2.267 -16.631 21.830 1.00 91.94 284 LYS A N 1
ATOM 2201 C CA . LYS A 1 284 ? -3.539 -16.746 21.100 1.00 91.94 284 LYS A CA 1
ATOM 2202 C C . LYS A 1 284 ? -3.682 -15.560 20.144 1.00 91.94 284 LYS A C 1
ATOM 2204 O O . LYS A 1 284 ? -3.617 -14.406 20.563 1.00 91.94 284 LYS A O 1
ATOM 2209 N N . ILE A 1 285 ? -3.915 -15.841 18.862 1.00 92.00 285 ILE A N 1
ATOM 2210 C CA . ILE A 1 285 ? -4.180 -14.826 17.834 1.00 92.00 285 ILE A CA 1
ATOM 2211 C C . ILE A 1 285 ? -5.603 -15.015 17.306 1.00 92.00 285 ILE A C 1
ATOM 2213 O O . ILE A 1 285 ? -6.000 -16.133 16.981 1.00 92.00 285 ILE A O 1
ATOM 2217 N N . VAL A 1 286 ? -6.364 -13.928 17.203 1.00 92.62 286 VAL A N 1
ATOM 2218 C CA . VAL A 1 286 ? -7.741 -13.911 16.701 1.00 92.62 286 VAL A CA 1
ATOM 2219 C C . VAL A 1 286 ? -7.869 -12.849 15.608 1.00 92.62 286 VAL A C 1
ATOM 2221 O O . VAL A 1 286 ? -7.642 -11.662 15.840 1.00 92.62 286 VAL A O 1
ATOM 2224 N N . ALA A 1 287 ? -8.245 -13.285 14.409 1.00 91.50 287 ALA A N 1
ATOM 2225 C CA . ALA A 1 287 ? -8.568 -12.412 13.287 1.00 91.50 287 ALA A CA 1
ATOM 2226 C C . ALA A 1 287 ? -10.065 -12.094 13.311 1.00 91.50 287 ALA A C 1
ATOM 2228 O O . ALA A 1 287 ? -10.891 -13.012 13.277 1.00 91.50 287 ALA A O 1
ATOM 2229 N N . THR A 1 288 ? -10.423 -10.815 13.352 1.00 92.38 288 THR A N 1
ATOM 2230 C CA . THR A 1 288 ? -11.819 -10.370 13.296 1.00 92.38 288 THR A CA 1
ATOM 2231 C C . THR A 1 288 ? -12.258 -10.118 11.855 1.00 92.38 288 THR A C 1
ATOM 2233 O O . THR A 1 288 ? -11.441 -9.877 10.963 1.00 92.38 288 THR A O 1
ATOM 2236 N N . THR A 1 289 ? -13.563 -10.229 11.605 1.00 85.12 289 THR A N 1
ATOM 2237 C CA . THR A 1 289 ? -14.186 -9.917 10.310 1.00 85.12 289 THR A CA 1
ATOM 2238 C C . THR A 1 289 ? -15.396 -9.016 10.537 1.00 85.12 289 THR A C 1
ATOM 2240 O O . THR A 1 289 ? -16.229 -9.305 11.393 1.00 85.12 289 THR A O 1
ATOM 2243 N N . GLY A 1 290 ? -15.505 -7.920 9.779 1.00 81.25 290 GLY A N 1
ATOM 2244 C CA . GLY A 1 290 ? -16.625 -6.980 9.915 1.00 81.25 290 GLY A CA 1
ATOM 2245 C C . GLY A 1 290 ? -16.615 -6.180 11.225 1.00 81.25 290 GLY A C 1
ATOM 2246 O O . GLY A 1 290 ? -17.680 -5.849 11.744 1.00 81.25 290 GLY A O 1
ATOM 2247 N N . LEU A 1 291 ? -15.422 -5.905 11.763 1.00 86.31 291 LEU A N 1
ATOM 2248 C CA . LEU A 1 291 ? -15.185 -4.958 12.851 1.00 86.31 291 LEU A CA 1
ATOM 2249 C C . LEU A 1 291 ? -14.237 -3.865 12.362 1.00 86.31 291 LEU A C 1
ATOM 2251 O O . LEU A 1 291 ? -13.165 -4.174 11.844 1.00 86.31 291 LEU A O 1
ATOM 2255 N N . GLY A 1 292 ? -14.618 -2.603 12.538 1.00 81.38 292 GLY A N 1
ATOM 2256 C CA . GLY A 1 292 ? -13.723 -1.468 12.334 1.00 81.38 292 GLY A CA 1
ATOM 2257 C C . GLY A 1 292 ? -12.679 -1.347 13.449 1.00 81.38 292 GLY A C 1
ATOM 2258 O O . GLY A 1 292 ? -12.847 -1.913 14.526 1.00 81.38 292 GLY A O 1
ATOM 2259 N N . HIS A 1 293 ? -11.635 -0.549 13.203 1.00 83.62 293 HIS A N 1
ATOM 2260 C CA . HIS A 1 293 ? -10.480 -0.325 14.090 1.00 83.62 293 HIS A CA 1
ATOM 2261 C C . HIS A 1 293 ? -10.824 -0.306 15.595 1.00 83.62 293 HIS A C 1
ATOM 2263 O O . HIS A 1 293 ? -10.446 -1.212 16.333 1.00 83.62 293 HIS A O 1
ATOM 2269 N N . PHE A 1 294 ? -11.627 0.672 16.033 1.00 79.19 294 PHE A N 1
ATOM 2270 C CA . PHE A 1 294 ? -12.032 0.826 17.437 1.00 79.19 294 PHE A CA 1
ATOM 2271 C C . PHE A 1 294 ? -12.900 -0.329 17.958 1.00 79.19 294 PHE A C 1
ATOM 2273 O O . PHE A 1 294 ? -12.834 -0.675 19.135 1.00 79.19 294 PHE A O 1
ATOM 2280 N N . GLU A 1 295 ? -13.696 -0.958 17.091 1.00 86.12 295 GLU A N 1
ATOM 2281 C CA . GLU A 1 295 ? -14.585 -2.047 17.491 1.00 86.12 295 GLU A CA 1
ATOM 2282 C C . GLU A 1 295 ? -13.827 -3.342 17.813 1.00 86.12 295 GLU A C 1
ATOM 2284 O O . GLU A 1 295 ? -14.374 -4.193 18.519 1.00 86.12 295 GLU A O 1
ATOM 2289 N N . VAL A 1 296 ? -12.585 -3.509 17.333 1.00 89.12 296 VAL A N 1
ATOM 2290 C CA . VAL A 1 296 ? -11.742 -4.666 17.678 1.00 89.12 296 VAL A CA 1
ATOM 2291 C C . VAL A 1 296 ? -11.492 -4.706 19.184 1.00 89.12 296 VAL A C 1
ATOM 2293 O O . VAL A 1 296 ? -11.692 -5.750 19.795 1.00 89.12 296 VAL A O 1
ATOM 2296 N N . ALA A 1 297 ? -11.132 -3.581 19.809 1.00 88.88 297 ALA A N 1
ATOM 2297 C CA . ALA A 1 297 ? -10.977 -3.518 21.262 1.00 88.88 297 ALA A CA 1
ATOM 2298 C C . ALA A 1 297 ? -12.294 -3.858 21.985 1.00 88.88 297 ALA A C 1
ATOM 2300 O O . ALA A 1 297 ? -12.339 -4.814 22.761 1.00 88.88 297 ALA A O 1
ATOM 2301 N N . THR A 1 298 ? -13.376 -3.150 21.643 1.00 85.94 298 THR A N 1
ATOM 2302 C CA . THR A 1 298 ? -14.693 -3.269 22.299 1.00 85.94 298 THR A CA 1
ATOM 2303 C C . THR A 1 298 ? -15.359 -4.638 22.175 1.00 85.94 298 THR A C 1
ATOM 2305 O O . THR A 1 298 ? -16.145 -5.039 23.030 1.00 85.94 298 THR A O 1
ATOM 2308 N N . ASN A 1 299 ? -15.085 -5.391 21.108 1.00 89.94 299 ASN A N 1
ATOM 2309 C CA . ASN A 1 299 ? -15.640 -6.738 20.972 1.00 89.94 299 ASN A CA 1
ATOM 2310 C C . ASN A 1 299 ? -14.720 -7.821 21.542 1.00 89.94 299 ASN A C 1
ATOM 2312 O O . ASN A 1 299 ? -15.218 -8.889 21.883 1.00 89.94 299 ASN A O 1
ATOM 2316 N N . CYS A 1 300 ? -13.411 -7.573 21.653 1.00 93.06 300 CYS A N 1
ATOM 2317 C CA . CYS A 1 300 ? -12.433 -8.584 22.051 1.00 93.06 300 CYS A CA 1
ATOM 2318 C C . CYS A 1 300 ? -11.941 -8.479 23.507 1.00 93.06 300 CYS A C 1
ATOM 2320 O O . CYS A 1 300 ? -11.244 -9.396 23.943 1.00 93.06 300 CYS A O 1
ATOM 2322 N N . ILE A 1 301 ? -12.252 -7.422 24.278 1.00 91.62 301 ILE A N 1
ATOM 2323 C CA . ILE A 1 301 ? -11.601 -7.204 25.589 1.00 91.62 301 ILE A CA 1
ATOM 2324 C C . ILE A 1 301 ? -11.776 -8.366 26.581 1.00 91.62 301 ILE A C 1
ATOM 2326 O O . ILE A 1 301 ? -10.861 -8.655 27.349 1.00 91.62 301 ILE A O 1
ATOM 2330 N N . ALA A 1 302 ? -12.914 -9.064 26.533 1.00 90.69 302 ALA A N 1
ATOM 2331 C CA . ALA A 1 302 ? -13.220 -10.207 27.394 1.00 90.69 302 ALA A CA 1
ATOM 2332 C C . ALA A 1 302 ? -12.848 -11.578 26.786 1.00 90.69 302 ALA A C 1
ATOM 2334 O O . ALA A 1 302 ? -12.889 -12.582 27.499 1.00 90.69 302 ALA A O 1
ATOM 2335 N N . ASP A 1 303 ? -12.409 -11.646 25.521 1.00 90.38 303 ASP A N 1
ATOM 2336 C CA . ASP A 1 303 ? -12.162 -12.922 24.818 1.00 90.38 303 ASP A CA 1
ATOM 2337 C C . ASP A 1 303 ? -10.990 -13.736 25.404 1.00 90.38 303 ASP A C 1
ATOM 2339 O O . ASP A 1 303 ? -10.891 -14.952 25.217 1.00 90.38 303 ASP A O 1
ATOM 2343 N N . TYR A 1 304 ? -10.110 -13.090 26.171 1.00 89.62 304 TYR A N 1
ATOM 2344 C CA . TYR A 1 304 ? -9.066 -13.780 26.932 1.00 89.62 304 TYR A CA 1
ATOM 2345 C C . TYR A 1 304 ? -9.613 -14.541 28.162 1.00 89.62 304 TYR A C 1
ATOM 2347 O O . TYR A 1 304 ? -8.868 -15.288 28.792 1.00 89.62 304 TYR A O 1
ATOM 2355 N N . THR A 1 305 ? -10.900 -14.362 28.500 1.00 86.31 305 THR A N 1
ATOM 2356 C CA . THR A 1 305 ? -11.574 -14.987 29.656 1.00 86.31 305 THR A CA 1
ATOM 2357 C C . THR A 1 305 ? -12.749 -15.868 29.267 1.00 86.31 305 THR A C 1
ATOM 2359 O O . THR A 1 305 ? -12.833 -16.991 29.752 1.00 86.31 305 THR A O 1
ATOM 2362 N N . ASP A 1 306 ? -13.638 -15.391 28.391 1.00 84.44 306 ASP A N 1
ATOM 2363 C CA . ASP A 1 306 ? -14.846 -16.127 28.003 1.00 84.44 306 ASP A CA 1
ATOM 2364 C C . ASP A 1 306 ? -14.696 -16.916 26.694 1.00 84.44 306 ASP A C 1
ATOM 2366 O O . ASP A 1 306 ? -15.541 -17.754 26.383 1.00 84.44 306 ASP A O 1
ATOM 2370 N N . ASN A 1 307 ? -13.607 -16.675 25.953 1.00 84.06 307 ASN A N 1
ATOM 2371 C CA . ASN A 1 307 ? -13.253 -17.349 24.708 1.00 84.06 307 ASN A CA 1
ATOM 2372 C C . ASN A 1 307 ? -14.359 -17.309 23.625 1.00 84.06 307 ASN A C 1
ATOM 2374 O O . ASN A 1 307 ? -14.399 -18.184 22.757 1.00 84.06 307 ASN A O 1
ATOM 2378 N N . LYS A 1 308 ? -15.252 -16.304 23.648 1.00 87.88 308 LYS A N 1
ATOM 2379 C CA . LYS A 1 308 ? -16.369 -16.149 22.686 1.00 87.88 308 LYS A CA 1
ATOM 2380 C C . LYS A 1 308 ? -15.948 -15.671 21.289 1.00 87.88 308 LYS A C 1
ATOM 2382 O O . LYS A 1 308 ? -16.804 -15.331 20.474 1.00 87.88 308 LYS A O 1
ATOM 2387 N N . LEU A 1 309 ? -14.649 -15.607 21.014 1.00 90.50 309 LEU A N 1
ATOM 2388 C CA . LEU A 1 309 ? -14.019 -15.134 19.785 1.00 90.50 309 LEU A CA 1
ATOM 2389 C C . LEU A 1 309 ? -14.560 -13.767 19.369 1.00 90.50 309 LEU A C 1
ATOM 2391 O O . LEU A 1 309 ? -15.219 -13.617 18.344 1.00 90.50 309 LEU A O 1
ATOM 2395 N N . CYS A 1 310 ? -14.293 -12.763 20.202 1.00 91.88 310 CYS A N 1
ATOM 2396 C CA . CYS A 1 310 ? -14.715 -11.378 19.994 1.00 91.88 310 CYS A CA 1
ATOM 2397 C C . CYS A 1 310 ? -16.223 -11.233 19.701 1.00 91.88 310 CYS A C 1
ATOM 2399 O O . CYS A 1 310 ? -16.612 -10.727 18.644 1.00 91.88 310 CYS A O 1
ATOM 2401 N N . ASN A 1 311 ? -17.076 -11.733 20.603 1.00 89.00 311 ASN A N 1
ATOM 2402 C CA . ASN A 1 311 ? -18.536 -11.792 20.432 1.00 89.00 311 ASN A CA 1
ATOM 2403 C C . ASN A 1 311 ? -18.979 -12.498 19.128 1.00 89.00 311 ASN A C 1
ATOM 2405 O O . ASN A 1 311 ? -19.876 -12.027 18.430 1.00 89.00 311 ASN A O 1
ATOM 2409 N N . GLY A 1 312 ? -18.327 -13.609 18.773 1.00 88.81 312 GLY A N 1
ATOM 2410 C CA . GLY A 1 312 ? -18.621 -14.407 17.577 1.00 88.81 312 GLY A CA 1
ATOM 2411 C C . GLY A 1 312 ? -18.130 -13.816 16.249 1.00 88.81 312 GLY A C 1
ATOM 2412 O O . GLY A 1 312 ? -18.392 -14.399 15.199 1.00 88.81 312 GLY A O 1
ATOM 2413 N N . LYS A 1 313 ? -17.421 -12.677 16.263 1.00 91.06 313 LYS A N 1
ATOM 2414 C CA . LYS A 1 313 ? -16.879 -12.010 15.058 1.00 91.06 313 LYS A CA 1
ATOM 2415 C C . LYS A 1 313 ? -15.397 -12.305 14.793 1.00 91.06 313 LYS A C 1
ATOM 2417 O O . LYS A 1 313 ? -14.824 -11.816 13.816 1.00 91.06 313 LYS A O 1
ATOM 2422 N N . GLY A 1 314 ? -14.762 -13.058 15.683 1.00 90.94 314 GLY A N 1
ATOM 2423 C CA . GLY A 1 314 ? -13.376 -13.492 15.619 1.00 90.94 314 GLY A CA 1
ATOM 2424 C C . GLY A 1 314 ? -13.231 -14.935 15.143 1.00 90.94 314 GLY A C 1
ATOM 2425 O O . GLY A 1 314 ? -14.096 -15.781 15.346 1.00 90.94 314 GLY A O 1
ATOM 2426 N N . THR A 1 315 ? -12.082 -15.231 14.550 1.00 91.19 315 THR A N 1
ATOM 2427 C CA . THR A 1 315 ? -11.635 -16.589 14.223 1.00 91.19 315 THR A CA 1
ATOM 2428 C C . THR A 1 315 ? -10.232 -16.780 14.777 1.00 91.19 315 THR A C 1
ATOM 2430 O O . THR A 1 315 ? -9.377 -15.911 14.598 1.00 91.19 315 THR A O 1
ATOM 2433 N N . VAL A 1 316 ? -9.979 -17.887 15.482 1.00 87.12 316 VAL A N 1
ATOM 2434 C CA . VAL A 1 316 ? -8.627 -18.183 15.976 1.00 87.12 316 VAL A CA 1
ATOM 2435 C C . VAL A 1 316 ? -7.724 -18.417 14.772 1.00 87.12 316 VAL A C 1
ATOM 2437 O O . VAL A 1 316 ? -7.950 -19.333 13.982 1.00 87.12 316 VAL A O 1
ATOM 2440 N N . VAL A 1 317 ? -6.673 -17.611 14.654 1.00 82.06 317 VAL A N 1
ATOM 2441 C CA . VAL A 1 317 ? -5.564 -17.898 13.751 1.00 82.06 317 VAL A CA 1
ATOM 2442 C C . VAL A 1 317 ? -4.720 -18.946 14.454 1.00 82.06 317 VAL A C 1
ATOM 2444 O O . VAL A 1 317 ? -3.784 -18.627 15.187 1.00 82.06 317 VAL A O 1
ATOM 2447 N N . THR A 1 318 ? -5.092 -20.215 14.276 1.00 56.59 318 THR A N 1
ATOM 2448 C CA . THR A 1 318 ? -4.245 -21.329 14.699 1.00 56.59 318 THR A CA 1
ATOM 2449 C C . THR A 1 318 ? -2.868 -21.119 14.094 1.00 56.59 318 THR A C 1
ATOM 2451 O O . THR A 1 318 ? -2.766 -20.888 12.884 1.00 56.59 318 THR A O 1
ATOM 2454 N N . ALA A 1 319 ? -1.815 -21.229 14.910 1.00 44.56 319 ALA A N 1
ATOM 2455 C CA . ALA A 1 319 ? -0.482 -21.448 14.372 1.00 44.56 319 ALA A CA 1
ATOM 2456 C C . ALA A 1 319 ? -0.606 -22.583 13.352 1.00 44.56 319 ALA A C 1
ATOM 2458 O O . ALA A 1 319 ? -1.121 -23.650 13.691 1.00 44.56 319 ALA A O 1
ATOM 2459 N N . SER A 1 320 ? -0.228 -22.321 12.097 1.00 31.67 320 SER A N 1
ATOM 2460 C CA . SER A 1 320 ? -0.223 -23.355 11.068 1.00 31.67 320 SER A CA 1
ATOM 2461 C C . SER A 1 320 ? 0.572 -24.516 11.634 1.00 31.67 320 SER A C 1
ATOM 2463 O O . SER A 1 320 ? 1.755 -24.317 11.930 1.00 31.67 320 SER A O 1
ATOM 2465 N N . THR A 1 321 ? -0.074 -25.669 11.831 1.00 24.59 321 THR A N 1
ATOM 2466 C CA . THR A 1 321 ? 0.589 -26.870 12.333 1.00 24.59 321 THR A CA 1
ATOM 2467 C C . THR A 1 321 ? 1.874 -27.017 11.529 1.00 24.59 321 THR A C 1
ATOM 2469 O O . THR A 1 321 ? 1.782 -27.065 10.295 1.00 24.59 321 THR A O 1
ATOM 2472 N N . PRO A 1 322 ? 3.065 -27.019 12.160 1.00 28.41 322 PRO A N 1
ATOM 2473 C CA . PRO A 1 322 ? 4.265 -27.397 11.439 1.00 28.41 322 PRO A CA 1
ATOM 2474 C C . PRO A 1 322 ? 3.947 -28.737 10.773 1.00 28.41 322 PRO A C 1
ATOM 2476 O O . PRO A 1 322 ? 3.377 -29.593 11.461 1.00 28.41 322 PRO A O 1
ATOM 2479 N N . PRO A 1 323 ? 4.217 -28.928 9.467 1.00 25.09 323 PRO A N 1
ATOM 2480 C CA . PRO A 1 323 ? 4.069 -30.248 8.874 1.00 25.09 323 PRO A CA 1
ATOM 2481 C C . PRO A 1 323 ? 4.862 -31.197 9.766 1.00 25.09 323 PRO A C 1
ATOM 2483 O O . PRO A 1 323 ? 6.048 -30.964 9.990 1.00 25.09 323 PRO A O 1
ATOM 2486 N N . THR A 1 324 ? 4.163 -32.161 10.369 1.00 24.75 324 THR A N 1
ATOM 2487 C CA . THR A 1 324 ? 4.682 -32.982 11.466 1.00 24.75 324 THR A CA 1
ATOM 2488 C C . THR A 1 324 ? 6.037 -33.529 11.075 1.00 24.75 324 THR A C 1
ATOM 2490 O O . THR A 1 324 ? 6.098 -34.365 10.177 1.00 24.75 324 THR A O 1
ATOM 2493 N N . THR A 1 325 ? 7.102 -33.055 11.719 1.00 28.69 325 THR A N 1
ATOM 2494 C CA . THR A 1 325 ? 8.448 -33.557 11.473 1.00 28.69 325 THR A CA 1
ATOM 2495 C C . THR A 1 325 ? 8.466 -35.029 11.872 1.00 28.69 325 THR A C 1
ATOM 2497 O O . THR A 1 325 ? 8.337 -35.317 13.066 1.00 28.69 325 THR A O 1
ATOM 2500 N N . PRO A 1 326 ? 8.676 -35.983 10.948 1.00 27.23 326 PRO A N 1
ATOM 2501 C CA . PRO A 1 326 ? 9.336 -37.207 11.342 1.00 27.23 326 PRO A CA 1
ATOM 2502 C C . PRO A 1 326 ? 10.758 -36.766 11.682 1.00 27.23 326 PRO A C 1
ATOM 2504 O O . PRO A 1 326 ? 11.515 -36.342 10.806 1.00 27.23 326 PRO A O 1
ATOM 2507 N N . ALA A 1 327 ? 11.114 -36.791 12.965 1.00 31.97 327 ALA A N 1
ATOM 2508 C CA . ALA A 1 327 ? 12.525 -36.777 13.313 1.00 31.97 327 ALA A CA 1
ATOM 2509 C C . ALA A 1 327 ? 13.202 -37.954 12.585 1.00 31.97 327 ALA A C 1
ATOM 2511 O O . ALA A 1 327 ? 12.607 -39.026 12.472 1.00 31.97 327 ALA A O 1
ATOM 2512 N N . ASN A 1 328 ? 14.430 -37.729 12.115 1.00 29.98 328 ASN A N 1
ATOM 2513 C CA . ASN A 1 328 ? 15.214 -38.576 11.203 1.00 29.98 328 ASN A CA 1
ATOM 2514 C C . ASN A 1 328 ? 14.905 -38.394 9.704 1.00 29.98 328 ASN A C 1
ATOM 2516 O O . ASN A 1 328 ? 14.131 -39.119 9.089 1.00 29.98 328 ASN A O 1
ATOM 2520 N N . THR A 1 329 ? 15.649 -37.446 9.124 1.00 41.38 329 THR A N 1
ATOM 2521 C CA . THR A 1 329 ? 16.387 -37.604 7.856 1.00 41.38 329 THR A CA 1
ATOM 2522 C C . THR A 1 329 ? 15.723 -38.402 6.728 1.00 41.38 329 THR A C 1
ATOM 2524 O O . THR A 1 329 ? 15.940 -39.604 6.580 1.00 41.38 329 THR A O 1
ATOM 2527 N N . ALA A 1 330 ? 15.123 -37.670 5.794 1.00 32.34 330 ALA A N 1
ATOM 2528 C CA . ALA A 1 330 ? 15.292 -37.954 4.373 1.00 32.34 330 ALA A CA 1
ATOM 2529 C C . ALA A 1 330 ? 15.635 -36.632 3.659 1.00 32.34 330 ALA A C 1
ATOM 2531 O O . ALA A 1 330 ? 15.056 -35.603 4.021 1.00 32.34 330 ALA A O 1
ATOM 2532 N N . PRO A 1 331 ? 16.559 -36.617 2.676 1.00 37.12 331 PRO A N 1
ATOM 2533 C CA . PRO A 1 331 ? 16.737 -35.452 1.811 1.00 37.12 331 PRO A CA 1
ATOM 2534 C C . PRO A 1 331 ? 15.416 -35.116 1.109 1.00 37.12 331 PRO A C 1
ATOM 2536 O O . PRO A 1 331 ? 14.538 -35.975 0.985 1.00 37.12 331 PRO A O 1
ATOM 2539 N N . SER A 1 332 ? 15.272 -33.862 0.674 1.00 40.06 332 SER A N 1
ATOM 2540 C CA . SER A 1 332 ? 14.033 -33.334 0.097 1.00 40.06 332 SER A CA 1
ATOM 2541 C C . SER A 1 332 ? 13.421 -34.310 -0.914 1.00 40.06 332 SER A C 1
ATOM 2543 O O . SER A 1 332 ? 14.019 -34.646 -1.937 1.00 40.06 332 SER A O 1
ATOM 2545 N N . LYS A 1 333 ? 12.219 -34.808 -0.583 1.00 41.66 333 LYS A N 1
ATOM 2546 C CA . LYS A 1 333 ? 11.482 -35.769 -1.412 1.00 41.66 333 LYS A CA 1
ATOM 2547 C C . LYS A 1 333 ? 11.423 -35.221 -2.846 1.00 41.66 333 LYS A C 1
ATOM 2549 O O . LYS A 1 333 ? 11.022 -34.062 -2.988 1.00 41.66 333 LYS A O 1
ATOM 2554 N N . PRO A 1 334 ? 11.801 -36.004 -3.879 1.00 49.78 334 PRO A N 1
ATOM 2555 C CA . PRO A 1 334 ? 11.816 -35.524 -5.255 1.00 49.78 334 PRO A CA 1
ATOM 2556 C C . PRO A 1 334 ? 10.500 -34.832 -5.609 1.00 49.78 334 PRO A C 1
ATOM 2558 O O . PRO A 1 334 ? 9.426 -35.350 -5.287 1.00 49.78 334 PRO A O 1
ATOM 2561 N N . LEU A 1 335 ? 10.596 -33.649 -6.225 1.00 60.09 335 LEU A N 1
ATOM 2562 C CA . LEU A 1 335 ? 9.430 -32.860 -6.617 1.00 60.09 335 LEU A CA 1
ATOM 2563 C C . LEU A 1 335 ? 8.478 -33.726 -7.446 1.00 60.09 335 LEU A C 1
ATOM 2565 O O . LEU A 1 335 ? 8.902 -34.422 -8.370 1.00 60.09 335 LEU A O 1
ATOM 2569 N N . ALA A 1 336 ? 7.188 -33.680 -7.110 1.00 58.12 336 ALA A N 1
ATOM 2570 C CA . ALA A 1 336 ? 6.178 -34.381 -7.888 1.00 58.12 336 ALA A CA 1
ATOM 2571 C C . ALA A 1 336 ? 6.165 -33.839 -9.335 1.00 58.12 336 ALA A C 1
ATOM 2573 O O . ALA A 1 336 ? 6.400 -32.639 -9.529 1.00 58.12 336 ALA A O 1
ATOM 2574 N N . PRO A 1 337 ? 5.883 -34.676 -10.354 1.00 48.06 337 PRO A N 1
ATOM 2575 C CA . PRO A 1 337 ? 5.863 -34.238 -11.747 1.00 48.06 337 PRO A CA 1
ATOM 2576 C C . PRO A 1 337 ? 5.003 -32.980 -11.949 1.00 48.06 337 PRO A C 1
ATOM 2578 O O . PRO A 1 337 ? 3.832 -32.951 -11.581 1.00 48.06 337 PRO A O 1
ATOM 2581 N N . GLY A 1 338 ? 5.602 -31.928 -12.518 1.00 62.47 338 GLY A N 1
ATOM 2582 C CA . GLY A 1 338 ? 4.950 -30.633 -12.763 1.00 62.47 338 GLY A CA 1
ATOM 2583 C C . GLY A 1 338 ? 5.044 -29.598 -11.629 1.00 62.47 338 GLY A C 1
ATOM 2584 O O . GLY A 1 338 ? 4.608 -28.462 -11.820 1.00 62.47 338 GLY A O 1
ATOM 2585 N N . GLN A 1 339 ? 5.626 -29.926 -10.469 1.00 76.56 339 GLN A N 1
ATOM 2586 C CA . GLN A 1 339 ? 5.790 -28.971 -9.367 1.00 76.56 339 GLN A CA 1
ATOM 2587 C C . GLN A 1 339 ? 7.048 -28.096 -9.539 1.00 76.56 339 GLN A C 1
ATOM 2589 O O . GLN A 1 339 ? 8.154 -28.606 -9.702 1.00 76.56 339 GLN A O 1
ATOM 2594 N N . LYS A 1 340 ? 6.888 -26.768 -9.450 1.00 86.44 340 LYS A N 1
ATOM 2595 C CA . LYS A 1 340 ? 7.990 -25.792 -9.563 1.00 86.44 340 LYS A CA 1
ATOM 2596 C C . LYS A 1 340 ? 8.795 -25.664 -8.264 1.00 86.44 340 LYS A C 1
ATOM 2598 O O . LYS A 1 340 ? 8.224 -25.681 -7.171 1.00 86.44 340 LYS A O 1
ATOM 2603 N N . VAL A 1 341 ? 10.101 -25.452 -8.408 1.00 87.81 341 VAL A N 1
ATOM 2604 C CA . VAL A 1 341 ? 11.061 -25.140 -7.339 1.00 87.81 341 VAL A CA 1
ATOM 2605 C C . VAL A 1 341 ? 10.723 -23.775 -6.730 1.00 87.81 341 VAL A C 1
ATOM 2607 O O . VAL A 1 341 ? 10.674 -22.768 -7.435 1.00 87.81 341 VAL A O 1
ATOM 2610 N N . LYS A 1 342 ? 10.499 -23.705 -5.417 1.00 93.69 342 LYS A N 1
ATOM 2611 C CA . LYS A 1 342 ? 10.316 -22.432 -4.703 1.00 93.69 342 LYS A CA 1
ATOM 2612 C C . LYS A 1 342 ? 11.660 -21.902 -4.213 1.00 93.69 342 LYS A C 1
ATOM 2614 O O . LYS A 1 342 ? 12.287 -22.522 -3.355 1.00 93.69 342 LYS A O 1
ATOM 2619 N N . VAL A 1 343 ? 12.047 -20.727 -4.695 1.00 95.19 343 VAL A N 1
ATOM 2620 C CA . VAL A 1 343 ? 13.279 -20.029 -4.313 1.00 95.19 343 VAL A CA 1
ATOM 2621 C C . VAL A 1 343 ? 12.924 -18.826 -3.444 1.00 95.19 343 VAL A C 1
ATOM 2623 O O . VAL A 1 343 ? 12.200 -17.934 -3.887 1.00 95.19 343 VAL A O 1
ATOM 2626 N N . ALA A 1 344 ? 13.435 -18.767 -2.218 1.00 95.81 344 ALA A N 1
ATOM 2627 C CA . ALA A 1 344 ? 13.407 -17.539 -1.425 1.00 95.81 344 ALA A CA 1
ATOM 2628 C C . ALA A 1 344 ? 14.678 -16.736 -1.704 1.00 95.81 344 ALA A C 1
ATOM 2630 O O . ALA A 1 344 ? 15.768 -17.297 -1.620 1.00 95.81 344 ALA A O 1
ATOM 2631 N N . ALA A 1 345 ? 14.568 -15.436 -1.988 1.00 95.62 345 ALA A N 1
ATOM 2632 C CA . ALA A 1 345 ? 15.740 -14.568 -2.093 1.00 95.62 345 ALA A CA 1
ATOM 2633 C C . ALA A 1 345 ? 15.784 -13.547 -0.950 1.00 95.62 345 ALA A C 1
ATOM 2635 O O . ALA A 1 345 ? 14.826 -12.798 -0.747 1.00 95.62 345 ALA A O 1
ATOM 2636 N N . ILE A 1 346 ? 16.896 -13.507 -0.213 1.00 94.56 346 ILE A N 1
ATOM 2637 C CA . ILE A 1 346 ? 17.115 -12.597 0.922 1.00 94.56 346 ILE A CA 1
ATOM 2638 C C . ILE A 1 346 ? 18.298 -11.681 0.610 1.00 94.56 346 ILE A C 1
ATOM 2640 O O . ILE A 1 346 ? 19.378 -12.159 0.258 1.00 94.56 346 ILE A O 1
ATOM 2644 N N . GLY A 1 347 ? 18.128 -10.367 0.776 1.00 91.31 347 GLY A N 1
ATOM 2645 C CA . GLY A 1 347 ? 19.227 -9.434 0.543 1.00 91.31 347 GLY A CA 1
ATOM 2646 C C . GLY A 1 347 ? 18.909 -7.949 0.709 1.00 91.31 347 GLY A C 1
ATOM 2647 O O . GLY A 1 347 ? 17.851 -7.546 1.184 1.00 91.31 347 GLY A O 1
ATOM 2648 N N . SER A 1 348 ? 19.894 -7.138 0.333 1.00 88.06 348 SER A N 1
ATOM 2649 C CA . SER A 1 348 ? 19.939 -5.680 0.505 1.00 88.06 348 SER A CA 1
ATOM 2650 C C . SER A 1 348 ? 19.693 -4.962 -0.833 1.00 88.06 348 SER A C 1
ATOM 2652 O O . SER A 1 348 ? 19.131 -5.562 -1.745 1.00 88.06 348 SER A O 1
ATOM 2654 N N . SER A 1 349 ? 20.137 -3.714 -0.996 1.00 85.19 349 SER A N 1
ATOM 2655 C CA . SER A 1 349 ? 19.942 -2.843 -2.164 1.00 85.19 349 SER A CA 1
ATOM 2656 C C . SER A 1 349 ? 20.102 -3.544 -3.520 1.00 85.19 349 SER A C 1
ATOM 2658 O O . SER A 1 349 ? 19.203 -3.433 -4.348 1.00 85.19 349 SER A O 1
ATOM 2660 N N . SER A 1 350 ? 21.172 -4.319 -3.741 1.00 82.88 350 SER A N 1
ATOM 2661 C CA . SER A 1 350 ? 21.388 -5.061 -4.998 1.00 82.88 350 SER A CA 1
ATOM 2662 C C . SER A 1 350 ? 20.289 -6.097 -5.278 1.00 82.88 350 SER A C 1
ATOM 2664 O O . SER A 1 350 ? 19.835 -6.240 -6.409 1.00 82.88 350 SER A O 1
ATOM 2666 N N . PHE A 1 351 ? 19.822 -6.801 -4.244 1.00 88.44 351 PHE A N 1
ATOM 2667 C CA . PHE A 1 351 ? 18.748 -7.796 -4.337 1.00 88.44 351 PHE A CA 1
ATOM 2668 C C . PHE A 1 351 ? 17.368 -7.136 -4.406 1.00 88.44 351 PHE A C 1
ATOM 2670 O O . PHE A 1 351 ? 16.520 -7.583 -5.166 1.00 88.44 351 PHE A O 1
ATOM 2677 N N . TRP A 1 352 ? 17.163 -6.027 -3.696 1.00 84.69 352 TRP A N 1
ATOM 2678 C CA . TRP A 1 352 ? 15.947 -5.220 -3.770 1.00 84.69 352 TRP A CA 1
ATOM 2679 C C . TRP A 1 352 ? 15.755 -4.632 -5.177 1.00 84.69 352 TRP A C 1
ATOM 2681 O O . TRP A 1 352 ? 14.704 -4.810 -5.787 1.00 84.69 352 TRP A O 1
ATOM 2691 N N . GLN A 1 353 ? 16.803 -4.047 -5.766 1.00 77.31 353 GLN A N 1
ATOM 2692 C CA . GLN A 1 353 ? 16.820 -3.679 -7.188 1.00 77.31 353 GLN A CA 1
ATOM 2693 C C . GLN A 1 353 ? 16.691 -4.911 -8.105 1.00 77.31 353 GLN A C 1
ATOM 2695 O O . GLN A 1 353 ? 16.117 -4.814 -9.184 1.00 77.31 353 GLN A O 1
ATOM 2700 N N . GLY A 1 354 ? 17.169 -6.081 -7.668 1.00 73.50 354 GLY A N 1
ATOM 2701 C CA . GLY A 1 354 ? 16.932 -7.378 -8.308 1.00 73.50 354 GLY A CA 1
ATOM 2702 C C . GLY A 1 354 ? 15.451 -7.788 -8.366 1.00 73.50 354 GLY A C 1
ATOM 2703 O O . GLY A 1 354 ? 15.034 -8.414 -9.340 1.00 73.50 354 GLY A O 1
ATOM 2704 N N . CYS A 1 355 ? 14.666 -7.417 -7.352 1.00 78.69 355 CYS A N 1
ATOM 2705 C CA . CYS A 1 355 ? 13.258 -7.781 -7.157 1.00 78.69 355 CYS A CA 1
ATOM 2706 C C . CYS A 1 355 ? 12.255 -6.776 -7.721 1.00 78.69 355 CYS A C 1
ATOM 2708 O O . CYS A 1 355 ? 11.157 -7.161 -8.136 1.00 78.69 355 CYS A O 1
ATOM 2710 N N . PHE A 1 356 ? 12.608 -5.493 -7.735 1.00 66.56 356 PHE A N 1
ATOM 2711 C CA . PHE A 1 356 ? 11.732 -4.392 -8.121 1.00 66.56 356 PHE A CA 1
ATOM 2712 C C . PHE A 1 356 ? 12.293 -3.673 -9.355 1.00 66.56 356 PHE A C 1
ATOM 2714 O O . PHE A 1 356 ? 13.463 -3.311 -9.401 1.00 66.56 356 PHE A O 1
ATOM 2721 N N . ASP A 1 357 ? 11.449 -3.419 -10.361 1.00 55.12 357 ASP A N 1
ATOM 2722 C CA . ASP A 1 357 ? 11.854 -2.899 -11.685 1.00 55.12 357 ASP A CA 1
ATOM 2723 C C . ASP A 1 357 ? 12.138 -1.375 -11.680 1.00 55.12 357 ASP A C 1
ATOM 2725 O O . ASP A 1 357 ? 11.916 -0.662 -12.663 1.00 55.12 357 ASP A O 1
ATOM 2729 N N . SER A 1 358 ? 12.602 -0.868 -10.535 1.00 43.22 358 SER A N 1
ATOM 2730 C CA . SER A 1 358 ? 12.797 0.548 -10.203 1.00 43.22 358 SER A CA 1
ATOM 2731 C C . SER A 1 358 ? 13.886 1.220 -11.043 1.00 43.22 358 SER A C 1
ATOM 2733 O O . SER A 1 358 ? 13.840 2.429 -11.244 1.00 43.22 358 SER A O 1
ATOM 2735 N N . TYR A 1 359 ? 14.847 0.438 -11.552 1.00 40.31 359 TYR A N 1
ATOM 2736 C CA . TYR A 1 359 ? 15.995 0.915 -12.340 1.00 40.31 359 TYR A CA 1
ATOM 2737 C C . TYR A 1 359 ? 16.221 0.121 -13.641 1.00 40.31 359 TYR A C 1
ATOM 2739 O O . TYR A 1 359 ? 17.288 0.223 -14.252 1.00 40.31 359 TYR A O 1
ATOM 2747 N N . GLY A 1 360 ? 15.220 -0.655 -14.071 1.00 48.12 360 GLY A N 1
ATOM 2748 C CA . GLY A 1 360 ? 15.275 -1.506 -15.259 1.00 48.12 360 GLY A CA 1
ATOM 2749 C C . GLY A 1 360 ? 15.934 -2.864 -15.006 1.00 48.12 360 GLY A C 1
ATOM 2750 O O . GLY A 1 360 ? 17.125 -2.919 -14.712 1.00 48.12 360 GLY A O 1
ATOM 2751 N N . LYS A 1 361 ? 15.142 -3.933 -15.182 1.00 58.91 361 LYS A N 1
ATOM 2752 C CA . LYS A 1 361 ? 15.547 -5.355 -15.223 1.00 58.91 361 LYS A CA 1
ATOM 2753 C C . LYS A 1 361 ? 16.495 -5.782 -14.090 1.00 58.91 361 LYS A C 1
ATOM 2755 O O . LYS A 1 361 ? 17.693 -5.960 -14.279 1.00 58.91 361 LYS A O 1
ATOM 2760 N N . GLY A 1 362 ? 15.927 -5.984 -12.904 1.00 71.12 362 GLY A N 1
ATOM 2761 C CA . GLY A 1 362 ? 16.629 -6.627 -11.796 1.00 71.12 362 GLY A CA 1
ATOM 2762 C C . GLY A 1 362 ? 16.891 -8.116 -12.053 1.00 71.12 362 GLY A C 1
ATOM 2763 O O . GLY A 1 362 ? 16.019 -8.815 -12.567 1.00 71.12 362 GLY A O 1
ATOM 2764 N N . PHE A 1 363 ? 18.066 -8.617 -11.655 1.00 84.06 363 PHE A N 1
ATOM 2765 C CA . PHE A 1 363 ? 18.507 -9.984 -11.970 1.00 84.06 363 PHE A CA 1
ATOM 2766 C C . PHE A 1 363 ? 17.548 -11.088 -11.477 1.00 84.06 363 PHE A C 1
ATOM 2768 O O . PHE A 1 363 ? 17.375 -12.089 -12.164 1.00 84.06 363 PHE A O 1
ATOM 2775 N N . ILE A 1 364 ? 16.858 -10.907 -10.341 1.00 88.31 364 ILE A N 1
ATOM 2776 C CA . ILE A 1 364 ? 15.885 -11.893 -9.825 1.00 88.31 364 ILE A CA 1
ATOM 2777 C C . ILE A 1 364 ? 14.618 -11.914 -10.692 1.00 88.31 364 ILE A C 1
ATOM 2779 O O . ILE A 1 364 ? 14.058 -12.980 -10.942 1.00 88.31 364 ILE A O 1
ATOM 2783 N N . GLN A 1 365 ? 14.187 -10.765 -11.225 1.00 85.06 365 GLN A N 1
ATOM 2784 C CA . GLN A 1 365 ? 13.115 -10.735 -12.225 1.00 85.06 365 GLN A CA 1
ATOM 2785 C C . GLN A 1 365 ? 13.531 -11.382 -13.551 1.00 85.06 365 GLN A C 1
ATOM 2787 O O . GLN A 1 365 ? 12.679 -11.953 -14.230 1.00 85.06 365 GLN A O 1
ATOM 2792 N N . GLU A 1 366 ? 14.804 -11.291 -13.940 1.00 82.88 366 GLU A N 1
ATOM 2793 C CA . GLU A 1 366 ? 15.310 -11.994 -15.123 1.00 82.88 366 GLU A CA 1
ATOM 2794 C C . GLU A 1 366 ? 15.347 -13.511 -14.889 1.00 82.88 366 GLU A C 1
ATOM 2796 O O . GLU A 1 366 ? 14.808 -14.247 -15.713 1.00 82.88 366 GLU A O 1
ATOM 2801 N N . LEU A 1 367 ? 15.820 -13.985 -13.728 1.00 86.06 367 LEU A N 1
ATOM 2802 C CA . LEU A 1 367 ? 15.725 -15.402 -13.338 1.00 86.06 367 LEU A CA 1
ATOM 2803 C C . LEU A 1 367 ? 14.271 -15.897 -13.330 1.00 86.06 367 LEU A C 1
ATOM 2805 O O . LEU A 1 367 ? 13.972 -16.936 -13.911 1.00 86.06 367 LEU A O 1
ATOM 2809 N N . GLN A 1 368 ? 13.341 -15.133 -12.748 1.00 86.94 368 GLN A N 1
ATOM 2810 C CA . GLN A 1 368 ? 11.918 -15.487 -12.728 1.00 86.94 368 GLN A CA 1
ATOM 2811 C C . GLN A 1 368 ? 11.302 -15.569 -14.134 1.00 86.94 368 GLN A C 1
ATOM 2813 O O . GLN A 1 368 ? 10.394 -16.374 -14.348 1.00 86.94 368 GLN A O 1
ATOM 2818 N N . LYS A 1 369 ? 11.772 -14.765 -15.095 1.00 82.94 369 LYS A N 1
ATOM 2819 C CA . LYS A 1 369 ? 11.332 -14.847 -16.496 1.00 82.94 369 LYS A CA 1
ATOM 2820 C C . LYS A 1 369 ? 11.912 -16.083 -17.178 1.00 82.94 369 LYS A C 1
ATOM 2822 O O . LYS A 1 369 ? 11.151 -16.881 -17.715 1.00 82.94 369 LYS A O 1
ATOM 2827 N N . THR A 1 370 ? 13.229 -16.266 -17.109 1.00 81.19 370 THR A N 1
ATOM 2828 C CA . THR A 1 370 ? 13.948 -17.364 -17.775 1.00 81.19 370 THR A CA 1
ATOM 2829 C C . THR A 1 370 ? 13.548 -18.738 -17.239 1.00 81.19 370 THR A C 1
ATOM 2831 O O . THR A 1 370 ? 13.418 -19.690 -18.002 1.00 81.19 370 THR A O 1
ATOM 2834 N N . LEU A 1 371 ? 13.290 -18.836 -15.935 1.00 81.06 371 LEU A N 1
ATOM 2835 C CA . LEU A 1 371 ? 12.985 -20.086 -15.240 1.00 81.06 371 LEU A CA 1
ATOM 2836 C C . LEU A 1 371 ? 11.499 -20.220 -14.893 1.00 81.06 371 LEU A C 1
ATOM 2838 O O . LEU A 1 371 ? 11.143 -21.067 -14.081 1.00 81.06 371 LEU A O 1
ATOM 2842 N N . THR A 1 372 ? 10.614 -19.417 -15.497 1.00 83.44 372 THR A N 1
ATOM 2843 C CA . THR A 1 372 ? 9.183 -19.332 -15.133 1.00 83.44 372 THR A CA 1
ATOM 2844 C C . THR A 1 372 ? 8.476 -20.688 -15.056 1.00 83.44 372 THR A C 1
ATOM 2846 O O . THR A 1 372 ? 7.571 -20.881 -14.245 1.00 83.44 372 THR A O 1
ATOM 2849 N N . ASN A 1 373 ? 8.900 -21.660 -15.866 1.00 78.06 373 ASN A N 1
ATOM 2850 C CA . ASN A 1 373 ? 8.311 -22.993 -15.927 1.00 78.06 373 ASN A CA 1
ATOM 2851 C C . ASN A 1 373 ? 8.883 -23.990 -14.907 1.00 78.06 373 ASN A C 1
ATOM 2853 O O . ASN A 1 373 ? 8.210 -24.970 -14.602 1.00 78.06 373 ASN A O 1
ATOM 2857 N N . THR A 1 374 ? 10.069 -23.737 -14.351 1.00 80.31 374 THR A N 1
ATOM 2858 C CA . THR A 1 374 ? 10.768 -24.639 -13.419 1.00 80.31 374 THR A CA 1
ATOM 2859 C C . THR A 1 374 ? 10.888 -24.067 -12.004 1.00 80.31 374 THR A C 1
ATOM 2861 O O . THR A 1 374 ? 10.892 -24.842 -11.052 1.00 80.31 374 THR A O 1
ATOM 2864 N N . HIS A 1 375 ? 10.917 -22.739 -11.842 1.00 90.06 375 HIS A N 1
ATOM 2865 C CA . HIS A 1 375 ? 11.163 -22.042 -10.575 1.00 90.06 375 HIS A CA 1
ATOM 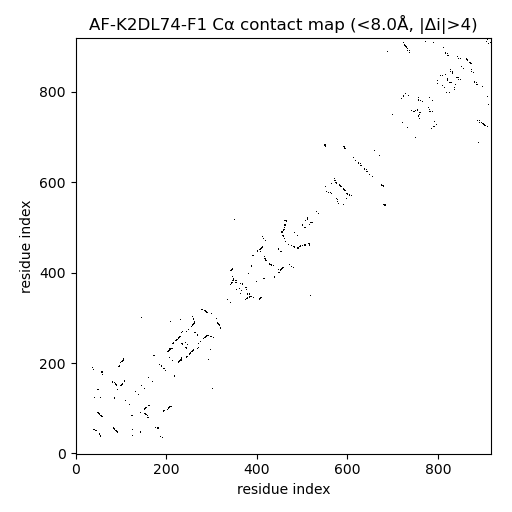2866 C C . HIS A 1 375 ? 10.166 -20.892 -10.322 1.00 90.06 375 HIS A C 1
ATOM 2868 O O . HIS A 1 375 ? 9.646 -20.257 -11.246 1.00 90.06 375 HIS A O 1
ATOM 2874 N N . ILE A 1 376 ? 9.930 -20.582 -9.045 1.00 89.94 376 ILE A N 1
ATOM 2875 C CA . ILE A 1 376 ? 9.204 -19.393 -8.577 1.00 89.94 376 ILE A CA 1
ATOM 2876 C C . ILE A 1 376 ? 10.054 -18.697 -7.508 1.00 89.94 376 ILE A C 1
ATOM 2878 O O . ILE A 1 376 ? 10.392 -19.306 -6.494 1.00 89.94 376 ILE A O 1
ATOM 2882 N N . PHE A 1 377 ? 10.370 -17.422 -7.727 1.00 91.69 377 PHE A N 1
ATOM 2883 C CA . PHE A 1 377 ? 11.217 -16.593 -6.874 1.00 91.69 377 PHE A CA 1
ATOM 2884 C C . PHE A 1 377 ? 10.372 -15.669 -5.991 1.00 91.69 377 PHE A C 1
ATOM 2886 O O . PHE A 1 377 ? 9.589 -14.848 -6.473 1.00 91.69 377 PHE A O 1
ATOM 2893 N N . TYR A 1 378 ? 10.576 -15.763 -4.681 1.00 90.19 378 TYR A N 1
ATOM 2894 C CA . TYR A 1 378 ? 9.891 -14.971 -3.666 1.00 90.19 378 TYR A CA 1
ATOM 2895 C C . TYR A 1 378 ? 10.894 -14.033 -3.009 1.00 90.19 378 TYR A C 1
ATOM 2897 O O . TYR A 1 378 ? 11.840 -14.483 -2.362 1.00 90.19 378 TYR A O 1
ATOM 2905 N N . CYS A 1 379 ? 10.716 -12.727 -3.220 1.00 87.31 379 CYS A N 1
ATOM 2906 C CA . CYS A 1 379 ? 11.707 -11.756 -2.761 1.00 87.31 379 CYS A CA 1
ATOM 2907 C C . CYS A 1 379 ? 11.183 -10.354 -2.400 1.00 87.31 379 CYS A C 1
ATOM 2909 O O . CYS A 1 379 ? 11.961 -9.487 -2.004 1.00 87.31 379 CYS A O 1
ATOM 2911 N N . LYS A 1 380 ? 9.867 -10.110 -2.510 1.00 80.12 380 LYS A N 1
ATOM 2912 C CA . LYS A 1 380 ? 9.265 -8.791 -2.232 1.00 80.12 380 LYS A CA 1
ATOM 2913 C C . LYS A 1 380 ? 9.328 -8.399 -0.754 1.00 80.12 380 LYS A C 1
ATOM 2915 O O . LYS A 1 380 ? 9.586 -7.240 -0.458 1.00 80.12 380 LYS A O 1
ATOM 2920 N N . ASP A 1 381 ? 9.113 -9.362 0.139 1.00 80.00 381 ASP A N 1
ATOM 2921 C CA . ASP A 1 381 ? 9.027 -9.142 1.592 1.00 80.00 381 ASP A CA 1
ATOM 2922 C C . ASP A 1 381 ? 10.340 -9.478 2.330 1.00 80.00 381 ASP A C 1
ATOM 2924 O O . ASP A 1 381 ? 10.459 -9.281 3.536 1.00 80.00 381 ASP A O 1
ATOM 2928 N N . THR A 1 382 ? 11.339 -9.982 1.596 1.00 82.25 382 THR A N 1
ATOM 2929 C CA . THR A 1 382 ? 12.629 -10.486 2.104 1.00 82.25 382 THR A CA 1
ATOM 2930 C C . THR A 1 382 ? 13.843 -9.732 1.548 1.00 82.25 382 THR A C 1
ATOM 2932 O O . THR A 1 382 ? 14.988 -10.082 1.845 1.00 82.25 382 THR A O 1
ATOM 2935 N N . THR A 1 383 ? 13.619 -8.689 0.742 1.00 87.00 383 THR A N 1
ATOM 2936 C CA . THR A 1 383 ? 14.668 -7.790 0.247 1.00 87.00 383 THR A CA 1
ATOM 2937 C C . THR A 1 383 ? 14.296 -6.339 0.528 1.00 87.00 383 THR A C 1
ATOM 2939 O O . THR A 1 383 ? 13.145 -5.948 0.347 1.00 87.00 383 THR A O 1
ATOM 2942 N N . GLU A 1 384 ? 15.252 -5.522 0.973 1.00 82.81 384 GLU A N 1
ATOM 2943 C CA . GLU A 1 384 ? 15.023 -4.090 1.215 1.00 82.81 384 GLU A CA 1
ATOM 2944 C C . GLU A 1 384 ? 16.340 -3.299 1.101 1.00 82.81 384 GLU A C 1
ATOM 2946 O O . GLU A 1 384 ? 17.402 -3.752 1.535 1.00 82.81 384 GLU A O 1
ATOM 2951 N N . SER A 1 385 ? 16.284 -2.108 0.498 1.00 82.25 385 SER A N 1
ATOM 2952 C CA . SER A 1 385 ? 17.452 -1.232 0.342 1.00 82.25 385 SER A CA 1
ATOM 2953 C C . SER A 1 385 ? 18.038 -0.806 1.693 1.00 82.25 385 SER A C 1
ATOM 2955 O O . SER A 1 385 ? 17.311 -0.562 2.656 1.00 82.25 385 SER A O 1
ATOM 2957 N N . GLY A 1 386 ? 19.367 -0.712 1.778 1.00 78.88 386 GLY A N 1
ATOM 2958 C CA . GLY A 1 386 ? 20.059 -0.237 2.982 1.00 78.88 386 GLY A CA 1
ATOM 2959 C C . GLY A 1 386 ? 20.075 -1.209 4.173 1.00 78.88 386 GLY A C 1
ATOM 2960 O O . GLY A 1 386 ? 20.680 -0.894 5.194 1.00 78.88 386 GLY A O 1
ATOM 2961 N N . LYS A 1 387 ? 19.480 -2.407 4.075 1.00 83.12 387 LYS A N 1
ATOM 2962 C CA . LYS A 1 387 ? 19.438 -3.370 5.194 1.00 83.12 387 LYS A CA 1
ATOM 2963 C C . LYS A 1 387 ? 20.636 -4.317 5.234 1.00 83.12 387 LYS A C 1
ATOM 2965 O O . LYS A 1 387 ? 21.297 -4.520 4.217 1.00 83.12 387 LYS A O 1
ATOM 2970 N N . GLY A 1 388 ? 20.898 -4.875 6.417 1.00 82.56 388 GLY A N 1
ATOM 2971 C CA . GLY A 1 388 ? 22.008 -5.788 6.719 1.00 82.56 388 GLY A CA 1
ATOM 2972 C C . GLY A 1 388 ? 21.582 -7.021 7.527 1.00 82.56 388 GLY A C 1
ATOM 2973 O O . GLY A 1 388 ? 20.398 -7.354 7.585 1.00 82.56 388 GLY A O 1
ATOM 2974 N N . TYR A 1 389 ? 22.542 -7.676 8.188 1.00 81.19 389 TYR A N 1
ATOM 2975 C CA . TYR A 1 389 ? 22.393 -9.016 8.785 1.00 81.19 389 TYR A CA 1
ATOM 2976 C C . TYR A 1 389 ? 21.135 -9.252 9.650 1.00 81.19 389 TYR A C 1
ATOM 2978 O O . TYR A 1 389 ? 20.506 -10.303 9.527 1.00 81.19 389 TYR A O 1
ATOM 2986 N N . THR A 1 390 ? 20.711 -8.291 10.480 1.00 78.94 390 THR A N 1
ATOM 2987 C CA . THR A 1 390 ? 19.520 -8.441 11.344 1.00 78.94 390 THR A CA 1
ATOM 2988 C C . THR A 1 390 ? 18.235 -8.581 10.526 1.00 78.94 390 THR A C 1
ATOM 2990 O O . THR A 1 390 ? 17.369 -9.393 10.846 1.00 78.94 390 THR A O 1
ATOM 2993 N N . PHE A 1 391 ? 18.120 -7.822 9.433 1.00 83.94 391 PHE A N 1
ATOM 2994 C CA . PHE A 1 391 ? 16.995 -7.931 8.507 1.00 83.94 391 PHE A CA 1
ATOM 2995 C C . PHE A 1 391 ? 17.020 -9.268 7.762 1.00 83.94 391 PHE A C 1
ATOM 2997 O O . PHE A 1 391 ? 15.960 -9.849 7.547 1.00 83.94 391 PHE A O 1
ATOM 3004 N N . PHE A 1 392 ? 18.202 -9.800 7.427 1.00 88.56 392 PHE A N 1
ATOM 3005 C CA . PHE A 1 392 ? 18.315 -11.107 6.770 1.00 88.56 392 PHE A CA 1
ATOM 3006 C C . PHE A 1 392 ? 17.836 -12.237 7.691 1.00 88.56 392 PHE A C 1
ATOM 3008 O O . PHE A 1 392 ? 17.028 -13.060 7.263 1.00 88.56 392 PHE A O 1
ATOM 3015 N N . LEU A 1 393 ? 18.241 -12.236 8.969 1.00 84.31 393 LEU A N 1
ATOM 3016 C CA . LEU A 1 393 ? 17.786 -13.243 9.937 1.00 84.31 393 LEU A CA 1
ATOM 3017 C C . LEU A 1 393 ? 16.279 -13.132 10.222 1.00 84.31 393 LEU A C 1
ATOM 3019 O O . LEU A 1 393 ? 15.586 -14.149 10.285 1.00 84.31 393 LEU A O 1
ATOM 3023 N N . ASN A 1 394 ? 15.753 -11.911 10.352 1.00 74.19 394 ASN A N 1
ATOM 3024 C CA . ASN A 1 394 ? 14.317 -11.693 10.539 1.00 74.19 394 ASN A CA 1
ATOM 3025 C C . ASN A 1 394 ? 13.512 -12.119 9.301 1.00 74.19 394 ASN A C 1
ATOM 3027 O O . ASN A 1 394 ? 12.470 -12.757 9.447 1.00 74.19 394 ASN A O 1
ATOM 3031 N N . SER A 1 395 ? 14.010 -11.824 8.096 1.00 78.94 395 SER A N 1
ATOM 3032 C CA . SER A 1 395 ? 13.397 -12.238 6.827 1.00 78.94 395 SER A CA 1
ATOM 3033 C C . SER A 1 395 ? 13.357 -13.757 6.695 1.00 78.94 395 SER A C 1
ATOM 3035 O O . SER A 1 395 ? 12.306 -14.318 6.389 1.00 78.94 395 SER A O 1
ATOM 3037 N N . TRP A 1 396 ? 14.472 -14.426 7.010 1.00 88.25 396 TRP A N 1
ATOM 3038 C CA . TRP A 1 396 ? 14.566 -15.882 7.073 1.00 88.25 396 TRP A CA 1
ATOM 3039 C C . TRP A 1 396 ? 13.509 -16.465 8.023 1.00 88.25 396 TRP A C 1
ATOM 3041 O O . TRP A 1 396 ? 12.655 -17.239 7.592 1.00 88.25 396 TRP A O 1
ATOM 3051 N N . ARG A 1 397 ? 13.499 -16.040 9.294 1.00 83.25 397 ARG A N 1
ATOM 3052 C CA . ARG A 1 397 ? 12.597 -16.586 10.328 1.00 83.25 397 ARG A CA 1
ATOM 3053 C C . ARG A 1 397 ? 11.115 -16.275 10.106 1.00 83.25 397 ARG A C 1
ATOM 3055 O O . ARG A 1 397 ? 10.272 -17.050 10.549 1.00 83.25 397 ARG A O 1
ATOM 3062 N N . THR A 1 398 ? 10.798 -15.163 9.446 1.00 68.75 398 THR A N 1
ATOM 3063 C CA . THR A 1 398 ? 9.409 -14.730 9.215 1.00 68.75 398 THR A CA 1
ATOM 3064 C C . THR A 1 398 ? 8.818 -15.344 7.948 1.00 68.75 398 THR A C 1
ATOM 3066 O O . THR A 1 398 ? 7.699 -15.861 7.972 1.00 68.75 398 THR A O 1
ATOM 3069 N N . TYR A 1 399 ? 9.556 -15.281 6.837 1.00 75.94 399 TYR A N 1
ATOM 3070 C CA . TYR A 1 399 ? 9.001 -15.505 5.500 1.00 75.94 399 TYR A CA 1
ATOM 3071 C C . TYR A 1 399 ? 9.512 -16.769 4.804 1.00 75.94 399 TYR A C 1
ATOM 3073 O O . TYR A 1 399 ? 8.923 -17.154 3.794 1.00 75.94 399 TYR A O 1
ATOM 3081 N N . VAL A 1 400 ? 10.571 -17.415 5.314 1.00 82.31 400 VAL A N 1
ATOM 3082 C CA . VAL A 1 400 ? 11.238 -18.542 4.633 1.00 82.31 400 VAL A CA 1
ATOM 3083 C C . VAL A 1 400 ? 11.224 -19.827 5.461 1.00 82.31 400 VAL A C 1
ATOM 3085 O O . VAL A 1 400 ? 10.740 -20.855 4.986 1.00 82.31 400 VAL A O 1
ATOM 3088 N N . LYS A 1 401 ? 11.699 -19.761 6.707 1.00 87.50 401 LYS A N 1
ATOM 3089 C CA . LYS A 1 401 ? 11.831 -20.905 7.615 1.00 87.50 401 LYS A CA 1
ATOM 3090 C C . LYS A 1 401 ? 10.509 -21.660 7.788 1.00 87.50 401 LYS A C 1
ATOM 3092 O O . LYS A 1 401 ? 9.484 -21.059 8.124 1.00 87.50 401 LYS A O 1
ATOM 3097 N N . GLY A 1 402 ? 10.518 -22.970 7.553 1.00 80.31 402 GLY A N 1
ATOM 3098 C CA . GLY A 1 402 ? 9.346 -23.839 7.679 1.00 80.31 402 GLY A CA 1
ATOM 3099 C C . GLY A 1 402 ? 8.213 -23.550 6.682 1.00 80.31 402 GLY A C 1
ATOM 3100 O O . GLY A 1 402 ? 7.109 -24.064 6.855 1.00 80.31 402 GLY A O 1
ATOM 3101 N N . LYS A 1 403 ? 8.438 -22.730 5.642 1.00 80.12 403 LYS A N 1
ATOM 3102 C CA . LYS A 1 403 ? 7.425 -22.389 4.619 1.00 80.12 403 LYS A CA 1
ATOM 3103 C C . LYS A 1 403 ? 7.500 -23.258 3.354 1.00 80.12 403 LYS A C 1
ATOM 3105 O O . LYS A 1 403 ? 6.775 -23.004 2.390 1.00 80.12 403 LYS A O 1
ATOM 3110 N N . GLY A 1 404 ? 8.339 -24.296 3.360 1.00 85.06 404 GLY A N 1
ATOM 3111 C CA . GLY A 1 404 ? 8.449 -25.263 2.264 1.00 85.06 404 GLY A CA 1
ATOM 3112 C C . GLY A 1 404 ? 9.080 -24.680 0.999 1.00 85.06 404 GLY A C 1
ATOM 3113 O O . GLY A 1 404 ? 8.579 -24.918 -0.101 1.00 85.06 404 GLY A O 1
ATOM 3114 N N . TYR A 1 405 ? 10.138 -23.885 1.164 1.00 90.31 405 TYR A N 1
ATOM 3115 C CA . TYR A 1 405 ? 11.028 -23.512 0.066 1.00 90.31 405 TYR A CA 1
ATOM 3116 C C . TYR A 1 405 ? 11.952 -24.679 -0.292 1.00 90.31 405 TYR A C 1
ATOM 3118 O O . TYR A 1 405 ? 12.198 -25.561 0.525 1.00 90.31 405 TYR A O 1
ATOM 3126 N N . ASN A 1 406 ? 12.443 -24.687 -1.526 1.00 93.06 406 ASN A N 1
ATOM 3127 C CA . ASN A 1 406 ? 13.393 -25.677 -2.028 1.00 93.06 406 ASN A CA 1
ATOM 3128 C C . ASN A 1 406 ? 14.818 -25.112 -2.058 1.00 93.06 406 ASN A C 1
ATOM 3130 O O . ASN A 1 406 ? 15.779 -25.836 -1.805 1.00 93.06 406 ASN A O 1
ATOM 3134 N N . GLU A 1 407 ? 14.943 -23.815 -2.347 1.00 95.94 407 GLU A N 1
ATOM 3135 C CA . GLU A 1 407 ? 16.222 -23.121 -2.481 1.00 95.94 407 GLU A CA 1
ATOM 3136 C C . GLU A 1 407 ? 16.207 -21.775 -1.745 1.00 95.94 407 GLU A C 1
ATOM 3138 O O . GLU A 1 407 ? 15.180 -21.089 -1.674 1.00 95.94 407 GLU A O 1
ATOM 3143 N N . LEU A 1 408 ? 17.372 -21.382 -1.231 1.00 97.25 408 LEU A N 1
ATOM 3144 C CA . LEU A 1 408 ? 17.625 -20.086 -0.613 1.00 97.25 408 LEU A CA 1
ATOM 3145 C C . LEU A 1 408 ? 18.730 -19.364 -1.390 1.00 97.25 408 LEU A C 1
ATOM 3147 O O . LEU A 1 408 ? 19.884 -19.782 -1.359 1.00 97.25 408 LEU A O 1
ATOM 3151 N N . LEU A 1 409 ? 18.374 -18.255 -2.037 1.00 97.00 409 LEU A N 1
ATOM 3152 C CA . LEU A 1 409 ? 19.290 -17.336 -2.707 1.00 97.00 409 LEU A CA 1
ATOM 3153 C C . LEU A 1 409 ? 19.635 -16.181 -1.750 1.00 97.00 409 LEU A C 1
ATOM 3155 O O . LEU A 1 409 ? 18.834 -15.269 -1.540 1.00 97.00 409 LEU A O 1
ATOM 3159 N N . LEU A 1 410 ? 20.813 -16.218 -1.134 1.00 95.50 410 LEU A N 1
ATOM 3160 C CA . LEU A 1 410 ? 21.193 -15.329 -0.032 1.00 95.50 410 LEU A CA 1
ATOM 3161 C C . LEU A 1 410 ? 22.320 -14.370 -0.433 1.00 95.50 410 LEU A C 1
ATOM 3163 O O . LEU A 1 410 ? 23.372 -14.787 -0.912 1.00 95.50 410 LEU A O 1
ATOM 3167 N N . TYR A 1 411 ? 22.126 -13.073 -0.201 1.00 90.00 411 TYR A N 1
ATOM 3168 C CA . TYR A 1 411 ? 23.159 -12.064 -0.432 1.00 90.00 411 TYR A CA 1
ATOM 3169 C C . TYR A 1 411 ? 24.133 -11.965 0.749 1.00 90.00 411 TYR A C 1
ATOM 3171 O O . TYR A 1 411 ? 23.728 -11.650 1.870 1.00 90.00 411 TYR A O 1
ATOM 3179 N N . ALA A 1 412 ? 25.433 -12.105 0.496 1.00 75.88 412 ALA A N 1
ATOM 3180 C CA . ALA A 1 412 ? 26.503 -11.835 1.460 1.00 75.88 412 ALA A CA 1
ATOM 3181 C C . ALA A 1 412 ? 26.798 -10.321 1.610 1.00 75.88 412 ALA A C 1
ATOM 3183 O O . ALA A 1 412 ? 27.952 -9.913 1.682 1.00 75.88 412 ALA A O 1
ATOM 3184 N N . GLY A 1 413 ? 25.748 -9.494 1.619 1.00 69.56 413 GLY A N 1
ATOM 3185 C CA . GLY A 1 413 ? 25.791 -8.053 1.382 1.00 69.56 413 GLY A CA 1
ATOM 3186 C C . GLY A 1 413 ? 26.603 -7.150 2.319 1.00 69.56 413 GLY A C 1
ATOM 3187 O O . GLY A 1 413 ? 26.887 -7.446 3.471 1.00 69.56 413 GLY A O 1
ATOM 3188 N N . LEU A 1 414 ? 26.891 -5.959 1.790 1.00 73.94 414 LEU A N 1
ATOM 3189 C CA . LEU A 1 414 ? 27.799 -4.944 2.344 1.00 73.94 414 LEU A CA 1
ATOM 3190 C C . LEU A 1 414 ? 27.370 -4.351 3.700 1.00 73.94 414 LEU A C 1
ATOM 3192 O O . LEU A 1 414 ? 28.204 -4.035 4.552 1.00 73.94 414 LEU A O 1
ATOM 3196 N N . ASN A 1 415 ? 26.067 -4.165 3.913 1.00 74.38 415 ASN A N 1
ATOM 3197 C CA . ASN A 1 415 ? 25.568 -3.444 5.083 1.00 74.38 415 ASN A CA 1
ATOM 3198 C C . ASN A 1 415 ? 25.692 -4.304 6.346 1.00 74.38 415 ASN A C 1
ATOM 3200 O O . ASN A 1 415 ? 25.107 -5.384 6.447 1.00 74.38 415 ASN A O 1
ATOM 3204 N N . GLY A 1 416 ? 26.425 -3.790 7.332 1.00 66.94 416 GLY A N 1
ATOM 3205 C CA . GLY A 1 416 ? 26.783 -4.518 8.550 1.00 66.94 416 GLY A CA 1
ATOM 3206 C C . GLY A 1 416 ? 28.127 -5.253 8.482 1.00 66.94 416 GLY A C 1
ATOM 3207 O O . GLY A 1 416 ? 28.550 -5.764 9.511 1.00 66.94 416 GLY A O 1
ATOM 3208 N N . LEU A 1 417 ? 28.812 -5.276 7.328 1.00 71.19 417 LEU A N 1
ATOM 3209 C CA . LEU A 1 417 ? 30.244 -5.617 7.236 1.00 71.19 417 LEU A CA 1
ATOM 3210 C C . LEU A 1 417 ? 31.147 -4.383 7.427 1.00 71.19 417 LEU A C 1
ATOM 3212 O O . LEU A 1 417 ? 32.312 -4.519 7.802 1.00 71.19 417 LEU A O 1
ATOM 3216 N N . GLY A 1 418 ? 30.613 -3.185 7.162 1.00 63.31 418 GLY A N 1
ATOM 3217 C CA . GLY A 1 418 ? 31.286 -1.906 7.391 1.00 63.31 418 GLY A CA 1
ATOM 3218 C C . GLY A 1 418 ? 31.347 -1.503 8.867 1.00 63.31 418 GLY A C 1
ATOM 3219 O O . GLY A 1 418 ? 30.532 -1.934 9.683 1.00 63.31 418 GLY A O 1
ATOM 3220 N N . CYS A 1 419 ? 32.319 -0.654 9.200 1.00 64.50 419 CYS A N 1
ATOM 3221 C CA . CYS A 1 419 ? 32.597 -0.269 10.578 1.00 64.50 419 CYS A CA 1
ATOM 3222 C C . CYS A 1 419 ? 31.573 0.722 11.155 1.00 64.50 419 CYS A C 1
ATOM 3224 O O . CYS A 1 419 ? 31.153 1.663 10.479 1.00 64.50 419 CYS A O 1
ATOM 3226 N N . VAL A 1 420 ? 31.244 0.580 12.439 1.00 59.22 420 VAL A N 1
ATOM 3227 C CA . VAL A 1 420 ? 30.393 1.531 13.169 1.00 59.22 420 VAL A CA 1
ATOM 3228 C C . VAL A 1 420 ? 31.249 2.684 13.684 1.00 59.22 420 VAL A C 1
ATOM 3230 O O . VAL A 1 420 ? 32.205 2.460 14.422 1.00 59.22 420 VAL A O 1
ATOM 3233 N N . LYS A 1 421 ? 30.914 3.929 13.332 1.00 54.84 421 LYS A N 1
ATOM 3234 C CA . LYS A 1 421 ? 31.616 5.102 13.870 1.00 54.84 421 LYS A CA 1
ATOM 3235 C C . LYS A 1 421 ? 31.295 5.268 15.362 1.00 54.84 421 LYS A C 1
ATOM 3237 O O . LYS A 1 421 ? 30.131 5.440 15.725 1.00 54.84 421 LYS A O 1
ATOM 3242 N N . LYS A 1 422 ? 32.320 5.209 16.213 1.00 61.12 422 LYS A N 1
ATOM 3243 C CA . LYS A 1 422 ? 32.240 5.451 17.659 1.00 61.12 422 LYS A CA 1
ATOM 3244 C C . LYS A 1 422 ? 32.067 6.946 17.945 1.00 61.12 422 LYS A C 1
ATOM 3246 O O . LYS A 1 422 ? 32.328 7.801 17.097 1.00 61.12 422 LYS A O 1
ATOM 3251 N N . THR A 1 423 ? 31.634 7.270 19.161 1.00 55.41 423 THR A N 1
ATOM 3252 C CA . THR A 1 423 ? 31.437 8.650 19.642 1.00 55.41 423 THR A CA 1
ATOM 3253 C C . THR A 1 423 ? 32.723 9.480 19.690 1.00 55.41 423 THR A C 1
ATOM 3255 O O . THR A 1 423 ? 32.645 10.699 19.600 1.00 55.41 423 THR A O 1
ATOM 3258 N N . ASP A 1 424 ? 33.889 8.837 19.779 1.00 59.25 424 ASP A N 1
ATOM 3259 C CA . ASP A 1 424 ? 35.219 9.462 19.694 1.00 59.25 424 ASP A CA 1
ATOM 3260 C C . ASP A 1 424 ? 35.697 9.708 18.244 1.00 59.25 424 ASP A C 1
ATOM 3262 O O . ASP A 1 424 ? 36.775 10.252 18.020 1.00 59.25 424 ASP A O 1
ATOM 3266 N N . GLY A 1 425 ? 34.899 9.320 17.243 1.00 51.31 425 GLY A N 1
ATOM 3267 C CA . GLY A 1 425 ? 35.231 9.440 15.825 1.00 51.31 425 GLY A CA 1
ATOM 3268 C C . GLY A 1 425 ? 36.031 8.272 15.240 1.00 51.31 425 GLY A C 1
ATOM 3269 O O . GLY A 1 425 ? 36.168 8.223 14.015 1.00 51.31 425 GLY A O 1
ATOM 3270 N N . SER A 1 426 ? 36.496 7.326 16.063 1.00 57.62 426 SER A N 1
ATOM 3271 C CA . SER A 1 426 ? 37.092 6.064 15.610 1.00 57.62 426 SER A CA 1
ATOM 3272 C C . SER A 1 426 ? 36.027 5.104 15.052 1.00 57.62 426 SER A C 1
ATOM 3274 O O . SER A 1 426 ? 34.833 5.411 15.031 1.00 57.62 426 SER A O 1
ATOM 3276 N N . PHE A 1 427 ? 36.440 3.937 14.557 1.00 57.75 427 PHE A N 1
ATOM 3277 C CA . PHE A 1 427 ? 35.562 2.986 13.876 1.00 57.75 427 PHE A CA 1
ATOM 3278 C C . PHE A 1 427 ? 35.669 1.585 14.495 1.00 57.75 427 PHE A C 1
ATOM 3280 O O . PHE A 1 427 ? 36.758 1.023 14.569 1.00 57.75 427 PHE A O 1
ATOM 3287 N N . ASP A 1 428 ? 34.539 0.999 14.906 1.00 65.81 428 ASP A N 1
ATOM 3288 C CA . ASP A 1 428 ? 34.455 -0.408 15.313 1.00 65.81 428 ASP A CA 1
ATOM 3289 C C . ASP A 1 428 ? 34.172 -1.301 14.104 1.00 65.81 428 ASP A C 1
ATOM 3291 O O . ASP A 1 428 ? 33.065 -1.304 13.561 1.00 65.81 428 ASP A O 1
ATOM 3295 N N . CYS A 1 429 ? 35.193 -2.019 13.647 1.00 64.94 429 CYS A N 1
ATOM 3296 C CA . CYS A 1 429 ? 35.122 -2.863 12.455 1.00 64.94 429 CYS A CA 1
ATOM 3297 C C . CYS A 1 429 ? 34.953 -4.356 12.778 1.00 64.94 429 CYS A C 1
ATOM 3299 O O . CYS A 1 429 ? 34.607 -5.135 11.889 1.00 64.94 429 CYS A O 1
ATOM 3301 N N . GLU A 1 430 ? 35.202 -4.766 14.024 1.00 63.56 430 GLU A N 1
ATOM 3302 C CA . GLU A 1 430 ? 35.329 -6.176 14.406 1.00 63.56 430 GLU A CA 1
ATOM 3303 C C . GLU A 1 430 ? 34.003 -6.752 14.926 1.00 63.56 430 GLU A C 1
ATOM 3305 O O . GLU A 1 430 ? 33.571 -7.822 14.487 1.00 63.56 430 GLU A O 1
ATOM 3310 N N . ASP A 1 431 ? 33.293 -6.000 15.774 1.00 69.62 431 ASP A N 1
ATOM 3311 C CA . ASP A 1 431 ? 31.962 -6.369 16.274 1.00 69.62 431 ASP A CA 1
ATOM 3312 C C . ASP A 1 431 ? 30.933 -6.506 15.135 1.00 69.62 431 ASP A C 1
ATOM 3314 O O . ASP A 1 431 ? 30.152 -7.462 15.100 1.00 69.62 431 ASP A O 1
ATOM 3318 N N . GLY A 1 432 ? 30.982 -5.595 14.154 1.00 69.62 432 GLY A N 1
ATOM 3319 C CA . GLY A 1 432 ? 30.126 -5.627 12.965 1.00 69.62 432 GLY A CA 1
ATOM 3320 C C . GLY A 1 432 ? 30.294 -6.920 12.166 1.00 69.62 432 GLY A C 1
ATOM 3321 O O . GLY A 1 432 ? 29.320 -7.645 11.951 1.00 69.62 432 GLY A O 1
ATOM 3322 N N . LEU A 1 433 ? 31.539 -7.265 11.814 1.00 81.31 433 LEU A N 1
ATOM 3323 C CA . LEU A 1 433 ? 31.853 -8.509 11.110 1.00 81.31 433 LEU A CA 1
ATOM 3324 C C . LEU A 1 433 ? 31.417 -9.741 11.917 1.00 81.31 433 LEU A C 1
ATOM 3326 O O . LEU A 1 433 ? 30.813 -10.651 11.354 1.00 81.31 433 LEU A O 1
ATOM 3330 N N . ASN A 1 434 ? 31.691 -9.796 13.221 1.00 82.31 434 ASN A N 1
ATOM 3331 C CA . ASN A 1 434 ? 31.367 -10.973 14.032 1.00 82.31 434 ASN A CA 1
ATOM 3332 C C . ASN A 1 434 ? 29.851 -11.188 14.178 1.00 82.31 434 ASN A C 1
ATOM 3334 O O . ASN A 1 434 ? 29.378 -12.314 13.999 1.00 82.31 434 ASN A O 1
ATOM 3338 N N . LYS A 1 435 ? 29.066 -10.120 14.373 1.00 79.94 435 LYS A N 1
ATOM 3339 C CA . LYS A 1 435 ? 27.593 -10.184 14.329 1.00 79.94 435 LYS A CA 1
ATOM 3340 C C . LYS A 1 435 ? 27.073 -10.561 12.942 1.00 79.94 435 LYS A C 1
ATOM 3342 O O . LYS A 1 435 ? 26.100 -11.310 12.840 1.00 79.94 435 LYS A O 1
ATOM 3347 N N . TYR A 1 436 ? 27.726 -10.102 11.876 1.00 84.94 436 TYR A N 1
ATOM 3348 C CA . TYR A 1 436 ? 27.395 -10.500 10.510 1.00 84.94 436 TYR A CA 1
ATOM 3349 C C . TYR A 1 436 ? 27.594 -12.012 10.299 1.00 84.94 436 TYR A C 1
ATOM 3351 O O . TYR A 1 436 ? 26.676 -12.688 9.827 1.00 84.94 436 TYR A O 1
ATOM 3359 N N . LYS A 1 437 ? 28.751 -12.559 10.712 1.00 87.94 437 LYS A N 1
ATOM 3360 C CA . LYS A 1 437 ? 29.046 -14.005 10.664 1.00 87.94 437 LYS A CA 1
ATOM 3361 C C . LYS A 1 437 ? 27.984 -14.801 11.422 1.00 87.94 437 LYS A C 1
ATOM 3363 O O . LYS A 1 437 ? 27.301 -15.612 10.806 1.00 87.94 437 LYS A O 1
ATOM 3368 N N . GLN A 1 438 ? 27.774 -14.484 12.703 1.00 85.56 438 GLN A N 1
ATOM 3369 C CA . GLN A 1 438 ? 26.840 -15.185 13.591 1.00 85.56 438 GLN A CA 1
ATOM 3370 C C . GLN A 1 438 ? 25.428 -15.299 12.996 1.00 85.56 438 GLN A C 1
ATOM 3372 O O . GLN A 1 438 ? 24.832 -16.374 13.009 1.00 85.56 438 GLN A O 1
ATOM 3377 N N . ASN A 1 439 ? 24.889 -14.204 12.455 1.00 87.19 439 ASN A N 1
ATOM 3378 C CA . ASN A 1 439 ? 23.536 -14.202 11.901 1.00 87.19 439 ASN A CA 1
ATOM 3379 C C . ASN A 1 439 ? 23.440 -14.977 10.577 1.00 87.19 439 ASN A C 1
ATOM 3381 O O . ASN A 1 439 ? 22.452 -15.683 10.375 1.00 87.19 439 ASN A O 1
ATOM 3385 N N . LEU A 1 440 ? 24.459 -14.920 9.708 1.00 91.94 440 LEU A N 1
ATOM 3386 C CA . LEU A 1 440 ? 24.509 -15.795 8.531 1.00 91.94 440 LEU A CA 1
ATOM 3387 C C . LEU A 1 440 ? 24.666 -17.270 8.915 1.00 91.94 440 LEU A C 1
ATOM 3389 O O . LEU A 1 440 ? 23.986 -18.110 8.338 1.00 91.94 440 LEU A O 1
ATOM 3393 N N . ASP A 1 441 ? 25.509 -17.594 9.896 1.00 91.69 441 ASP A N 1
ATOM 3394 C CA . ASP A 1 441 ? 25.742 -18.975 10.326 1.00 91.69 441 ASP A CA 1
ATOM 3395 C C . ASP A 1 441 ? 24.470 -19.609 10.916 1.00 91.69 441 ASP A C 1
ATOM 3397 O O . ASP A 1 441 ? 24.232 -20.800 10.705 1.00 91.69 441 ASP A O 1
ATOM 3401 N N . ILE A 1 442 ? 23.615 -18.815 11.575 1.00 88.69 442 ILE A N 1
ATOM 3402 C CA . ILE A 1 442 ? 22.266 -19.230 11.990 1.00 88.69 442 ILE A CA 1
ATOM 3403 C C . ILE A 1 442 ? 21.390 -19.534 10.766 1.00 88.69 442 ILE A C 1
ATOM 3405 O O . ILE A 1 442 ? 20.818 -20.618 10.704 1.00 88.69 442 ILE A O 1
ATOM 3409 N N . ILE A 1 443 ? 21.294 -18.625 9.786 1.00 93.81 443 ILE A N 1
ATOM 3410 C CA . ILE A 1 443 ? 20.474 -18.832 8.574 1.00 93.81 443 ILE A CA 1
ATOM 3411 C C . ILE A 1 443 ? 20.941 -20.077 7.809 1.00 93.81 443 ILE A C 1
ATOM 3413 O O . ILE A 1 443 ? 20.121 -20.919 7.461 1.00 93.81 443 ILE A O 1
ATOM 3417 N N . ILE A 1 444 ? 22.250 -20.216 7.584 1.00 95.69 444 ILE A N 1
ATOM 3418 C CA . ILE A 1 444 ? 22.851 -21.331 6.841 1.00 95.69 444 ILE A CA 1
ATOM 3419 C C . ILE A 1 444 ? 22.590 -22.662 7.559 1.00 95.69 444 ILE A C 1
ATOM 3421 O O . ILE A 1 444 ? 22.177 -23.630 6.925 1.00 95.69 444 ILE A O 1
ATOM 3425 N N . SER A 1 445 ? 22.774 -22.716 8.882 1.00 91.38 445 SER A N 1
ATOM 3426 C CA . SER A 1 445 ? 22.535 -23.945 9.654 1.00 91.38 445 SER A CA 1
ATOM 3427 C C . SER A 1 445 ? 21.050 -24.303 9.716 1.00 91.38 445 SER A C 1
ATOM 3429 O O . SER A 1 445 ? 20.690 -25.461 9.522 1.00 91.38 445 SER A O 1
ATOM 3431 N N . GLU A 1 446 ? 20.170 -23.322 9.949 1.00 93.12 446 GLU A N 1
ATOM 3432 C CA . GLU A 1 446 ? 18.720 -23.543 9.960 1.00 93.12 446 GLU A CA 1
ATOM 3433 C C . GLU A 1 446 ? 18.208 -23.983 8.572 1.00 93.12 446 GLU A C 1
ATOM 3435 O O . GLU A 1 446 ? 17.406 -24.911 8.500 1.00 93.12 446 GLU A O 1
ATOM 3440 N N . ALA A 1 447 ? 18.711 -23.403 7.475 1.00 92.06 447 ALA A N 1
ATOM 3441 C CA . ALA A 1 447 ? 18.351 -23.797 6.110 1.00 92.06 447 ALA A CA 1
ATOM 3442 C C . ALA A 1 447 ? 18.854 -25.201 5.740 1.00 92.06 447 ALA A C 1
ATOM 3444 O O . ALA A 1 447 ? 18.103 -25.982 5.152 1.00 92.06 447 ALA A O 1
ATOM 3445 N N . LYS A 1 448 ? 20.087 -25.561 6.130 1.00 89.69 448 LYS A N 1
ATOM 3446 C CA . LYS A 1 448 ? 20.628 -26.904 5.868 1.00 89.69 448 LYS A CA 1
ATOM 3447 C C . LYS A 1 448 ? 19.864 -27.982 6.637 1.00 89.69 448 LYS A C 1
ATOM 3449 O O . LYS A 1 448 ? 19.589 -29.040 6.079 1.00 89.69 448 LYS A O 1
ATOM 3454 N N . ASN A 1 449 ? 19.449 -27.683 7.870 1.00 87.81 449 ASN A N 1
ATOM 3455 C CA . ASN A 1 449 ? 18.599 -28.563 8.676 1.00 87.81 449 ASN A CA 1
ATOM 3456 C C . ASN A 1 449 ? 17.194 -28.763 8.072 1.00 87.81 449 ASN A C 1
ATOM 3458 O O . ASN A 1 449 ? 16.589 -29.807 8.293 1.00 87.81 449 ASN A O 1
ATOM 3462 N N . GLU A 1 450 ? 16.682 -27.800 7.296 1.00 86.19 450 GLU A N 1
ATOM 3463 C CA . GLU A 1 450 ? 15.429 -27.933 6.531 1.00 86.19 450 GLU A CA 1
ATOM 3464 C C . GLU A 1 450 ? 15.618 -28.592 5.147 1.00 86.19 450 GLU A C 1
ATOM 3466 O O . GLU A 1 450 ? 14.648 -28.762 4.409 1.00 86.19 450 GLU A O 1
ATOM 3471 N N . GLY A 1 451 ? 16.843 -28.991 4.779 1.00 86.38 451 GLY A N 1
ATOM 3472 C CA . GLY A 1 451 ? 17.136 -29.614 3.483 1.00 86.38 451 GLY A CA 1
ATOM 3473 C C . GLY A 1 451 ? 17.011 -28.661 2.287 1.00 86.38 451 GLY A C 1
ATOM 3474 O O . GLY A 1 451 ? 16.832 -29.117 1.156 1.00 86.38 451 GLY A O 1
ATOM 3475 N N . ILE A 1 452 ? 17.085 -27.350 2.533 1.00 92.56 452 ILE A N 1
ATOM 3476 C CA . ILE A 1 452 ? 17.044 -26.305 1.506 1.00 92.56 452 ILE A CA 1
ATOM 3477 C C . ILE A 1 452 ? 18.428 -26.181 0.861 1.00 92.56 452 ILE A C 1
ATOM 3479 O O . ILE A 1 452 ? 19.434 -26.084 1.563 1.00 92.56 452 ILE A O 1
ATOM 3483 N N . LYS A 1 453 ? 18.476 -26.135 -0.475 1.00 93.25 453 LYS A N 1
ATOM 3484 C CA . LYS A 1 453 ? 19.708 -25.875 -1.236 1.00 93.25 453 LYS A CA 1
ATOM 3485 C C . LYS A 1 453 ? 20.112 -24.406 -1.078 1.00 93.25 453 LYS A C 1
ATOM 3487 O O . LYS A 1 453 ? 19.323 -23.504 -1.369 1.00 93.25 453 LYS A O 1
ATOM 3492 N N . ILE A 1 454 ? 21.335 -24.163 -0.618 1.00 97.06 454 ILE A N 1
ATOM 3493 C CA . ILE A 1 454 ? 21.831 -22.834 -0.242 1.00 97.06 454 ILE A CA 1
ATOM 3494 C C . ILE A 1 454 ? 22.720 -22.277 -1.356 1.00 97.06 454 ILE A C 1
ATOM 3496 O O . ILE A 1 454 ? 23.792 -22.815 -1.634 1.00 97.06 454 ILE A O 1
ATOM 3500 N N . ILE A 1 455 ? 22.292 -21.169 -1.959 1.00 97.00 455 ILE A N 1
ATOM 3501 C CA . ILE A 1 455 ? 23.009 -20.445 -3.012 1.00 97.00 455 ILE A CA 1
ATOM 3502 C C . ILE A 1 455 ? 23.379 -19.068 -2.456 1.00 97.00 455 ILE A C 1
ATOM 3504 O O . ILE A 1 455 ? 22.497 -18.256 -2.174 1.00 97.00 455 ILE A O 1
ATOM 3508 N N . ILE A 1 456 ? 24.670 -18.777 -2.298 1.00 96.25 456 ILE A N 1
ATOM 3509 C CA . ILE A 1 456 ? 25.139 -17.487 -1.773 1.00 96.25 456 ILE A CA 1
ATOM 3510 C C . ILE A 1 456 ? 25.747 -16.637 -2.883 1.00 96.25 456 ILE A C 1
ATOM 3512 O O . ILE A 1 456 ? 26.612 -17.093 -3.622 1.00 96.25 456 ILE A O 1
ATOM 3516 N N . VAL A 1 457 ? 25.333 -15.372 -2.960 1.00 94.94 457 VAL A N 1
ATOM 3517 C CA . VAL A 1 457 ? 25.953 -14.359 -3.821 1.00 94.94 457 VAL A CA 1
ATOM 3518 C C . VAL A 1 457 ? 26.923 -13.529 -2.987 1.00 94.94 457 VAL A C 1
ATOM 3520 O O . VAL A 1 457 ? 26.494 -12.843 -2.055 1.00 94.94 457 VAL A O 1
ATOM 3523 N N . GLY A 1 458 ? 28.216 -13.601 -3.314 1.00 92.75 458 GLY A N 1
ATOM 3524 C CA . GLY A 1 458 ? 29.274 -12.833 -2.654 1.00 92.75 458 GLY A CA 1
ATOM 3525 C C . GLY A 1 458 ? 29.062 -11.319 -2.759 1.00 92.75 458 GLY A C 1
ATOM 3526 O O . GLY A 1 458 ? 28.482 -10.832 -3.730 1.00 92.75 458 GLY A O 1
ATOM 3527 N N . ALA A 1 459 ? 29.538 -10.562 -1.770 1.00 91.75 459 ALA A N 1
ATOM 3528 C CA . ALA A 1 459 ? 29.547 -9.101 -1.855 1.00 91.75 459 ALA A CA 1
ATOM 3529 C C . ALA A 1 459 ? 30.581 -8.623 -2.884 1.00 91.75 459 ALA A C 1
ATOM 3531 O O . ALA A 1 459 ? 31.685 -9.162 -2.937 1.00 91.75 459 ALA A O 1
ATOM 3532 N N . GLN A 1 460 ? 30.246 -7.590 -3.656 1.00 91.56 460 GLN A N 1
ATOM 3533 C CA . GLN A 1 460 ? 31.185 -6.885 -4.530 1.00 91.56 460 GLN A CA 1
ATOM 3534 C C . GLN A 1 460 ? 32.138 -5.949 -3.744 1.00 91.56 460 GLN A C 1
ATOM 3536 O O . GLN A 1 460 ? 31.820 -5.557 -2.618 1.00 91.56 460 GLN A O 1
ATOM 3541 N N . PRO A 1 461 ? 33.289 -5.559 -4.316 1.00 92.31 461 PRO A N 1
ATOM 3542 C CA . PRO A 1 461 ? 34.081 -4.425 -3.836 1.00 92.31 461 PRO A CA 1
ATOM 3543 C C . PRO A 1 461 ? 33.306 -3.098 -3.909 1.00 92.31 461 PRO A C 1
ATOM 3545 O O . PRO A 1 461 ? 32.261 -3.012 -4.550 1.00 92.31 461 PRO A O 1
ATOM 3548 N N . PHE A 1 462 ? 33.798 -2.062 -3.218 1.00 91.94 462 PHE A N 1
ATOM 3549 C CA . PHE A 1 462 ? 33.134 -0.745 -3.164 1.00 91.94 462 PHE A CA 1
ATOM 3550 C C . PHE A 1 462 ? 34.073 0.438 -2.834 1.00 91.94 462 PHE A C 1
ATOM 3552 O O . PHE A 1 462 ? 33.636 1.484 -2.341 1.00 91.94 462 PHE A O 1
ATOM 3559 N N . LYS A 1 463 ? 35.387 0.291 -3.056 1.00 91.81 463 LYS A N 1
ATOM 3560 C CA . LYS A 1 463 ? 36.340 1.405 -2.922 1.00 91.81 463 LYS A CA 1
ATOM 3561 C C . LYS A 1 463 ? 35.992 2.507 -3.923 1.00 91.81 463 LYS A C 1
ATOM 3563 O O . LYS A 1 463 ? 35.621 2.231 -5.058 1.00 91.81 463 LYS A O 1
ATOM 3568 N N . GLY A 1 464 ? 36.084 3.755 -3.469 1.00 85.75 464 GLY A N 1
ATOM 3569 C CA . GLY A 1 464 ? 35.572 4.929 -4.186 1.00 85.75 464 GLY A CA 1
ATOM 3570 C C . GLY A 1 464 ? 34.205 5.408 -3.684 1.00 85.75 464 GLY A C 1
ATOM 3571 O O . GLY A 1 464 ? 33.880 6.580 -3.859 1.00 85.75 464 GLY A O 1
ATOM 3572 N N . TYR A 1 465 ? 33.431 4.571 -2.982 1.00 88.00 465 TYR A N 1
ATOM 3573 C CA . TYR A 1 465 ? 32.210 5.024 -2.312 1.00 88.00 465 TYR A CA 1
ATOM 3574 C C . TYR A 1 465 ? 32.508 5.782 -1.006 1.00 88.00 465 TYR A C 1
ATOM 3576 O O . TYR A 1 465 ? 33.445 5.460 -0.276 1.00 88.00 465 TYR A O 1
ATOM 3584 N N . SER A 1 466 ? 31.675 6.769 -0.663 1.00 81.19 466 SER A N 1
ATOM 3585 C CA . SER A 1 466 ? 31.929 7.724 0.432 1.00 81.19 466 SER A CA 1
ATOM 3586 C C . SER A 1 466 ? 31.978 7.120 1.842 1.00 81.19 466 SER A C 1
ATOM 3588 O O . SER A 1 466 ? 32.532 7.740 2.748 1.00 81.19 466 SER A O 1
ATOM 3590 N N . SER A 1 467 ? 31.418 5.923 2.043 1.00 78.75 467 SER A N 1
ATOM 3591 C CA . SER A 1 467 ? 31.477 5.187 3.314 1.00 78.75 467 SER A CA 1
ATOM 3592 C C . SER A 1 467 ? 32.517 4.058 3.329 1.00 78.75 467 SER A C 1
ATOM 3594 O O . SER A 1 467 ? 32.465 3.197 4.209 1.00 78.75 467 SER A O 1
ATOM 3596 N N . TRP A 1 468 ? 33.409 3.995 2.337 1.00 85.44 468 TRP A N 1
ATOM 3597 C CA . TRP A 1 468 ? 34.449 2.973 2.266 1.00 85.44 468 TRP A CA 1
ATOM 3598 C C . TRP A 1 468 ? 35.597 3.253 3.242 1.00 85.44 468 TRP A C 1
ATOM 3600 O O . TRP A 1 468 ? 36.028 4.391 3.418 1.00 85.44 468 TRP A O 1
ATOM 3610 N N . THR A 1 469 ? 36.124 2.189 3.846 1.00 84.31 469 THR A N 1
ATOM 3611 C CA . THR A 1 469 ? 37.358 2.207 4.637 1.00 84.31 469 THR A CA 1
ATOM 3612 C C . THR A 1 469 ? 38.161 0.937 4.356 1.00 84.31 469 THR A C 1
ATOM 3614 O O . THR A 1 469 ? 37.590 -0.110 4.042 1.00 84.31 469 THR A O 1
ATOM 3617 N N . GLU A 1 470 ? 39.484 1.003 4.514 1.00 85.56 470 GLU A N 1
ATOM 3618 C CA . GLU A 1 470 ? 40.376 -0.149 4.317 1.00 85.56 470 GLU A CA 1
ATOM 3619 C C . GLU A 1 470 ? 39.966 -1.380 5.170 1.00 85.56 470 GLU A C 1
ATOM 3621 O O . GLU A 1 470 ? 39.860 -2.476 4.610 1.00 85.56 470 GLU A O 1
ATOM 3626 N N . PRO A 1 471 ? 39.600 -1.249 6.469 1.00 84.12 471 PRO A N 1
ATOM 3627 C CA . PRO A 1 471 ? 39.064 -2.373 7.240 1.00 84.12 471 PRO A CA 1
ATOM 3628 C C . PRO A 1 471 ? 37.740 -2.929 6.697 1.00 84.12 471 PRO A C 1
ATOM 3630 O O . PRO A 1 471 ? 37.552 -4.143 6.693 1.00 84.12 471 PRO A O 1
ATOM 3633 N N . ALA A 1 472 ? 36.828 -2.083 6.199 1.00 82.38 472 ALA A N 1
ATOM 3634 C CA . ALA A 1 472 ? 35.569 -2.550 5.614 1.00 82.38 472 ALA A CA 1
ATOM 3635 C C . ALA A 1 472 ? 35.800 -3.341 4.311 1.00 82.38 472 ALA A C 1
ATOM 3637 O O . ALA A 1 472 ? 35.134 -4.352 4.079 1.00 82.38 472 ALA A O 1
ATOM 3638 N N . GLY A 1 473 ? 36.782 -2.939 3.495 1.00 87.00 473 GLY A N 1
ATOM 3639 C CA . GLY A 1 473 ? 37.231 -3.718 2.337 1.00 87.00 473 GLY A CA 1
ATOM 3640 C C . GLY A 1 473 ? 37.787 -5.091 2.737 1.00 87.00 473 GLY A C 1
ATOM 3641 O O . GLY A 1 473 ? 37.393 -6.113 2.172 1.00 87.00 473 GLY A O 1
ATOM 3642 N N . ASN A 1 474 ? 38.637 -5.136 3.766 1.00 87.69 474 ASN A N 1
ATOM 3643 C CA . ASN A 1 474 ? 39.237 -6.380 4.263 1.00 87.69 474 ASN A CA 1
ATOM 3644 C C . ASN A 1 474 ? 38.206 -7.313 4.933 1.00 87.69 474 ASN A C 1
ATOM 3646 O O . ASN A 1 474 ? 38.286 -8.536 4.776 1.00 87.69 474 ASN A O 1
ATOM 3650 N N . ASN A 1 475 ? 37.185 -6.758 5.596 1.00 87.94 475 ASN A N 1
ATOM 3651 C CA . ASN A 1 475 ? 36.044 -7.511 6.125 1.00 87.94 475 ASN A CA 1
ATOM 3652 C C . ASN A 1 475 ? 35.256 -8.233 5.019 1.00 87.94 475 ASN A C 1
ATOM 3654 O O . ASN A 1 475 ? 34.865 -9.385 5.217 1.00 87.94 475 ASN A O 1
ATOM 3658 N N . ILE A 1 476 ? 35.044 -7.600 3.857 1.00 89.81 476 ILE A N 1
ATOM 3659 C CA . ILE A 1 476 ? 34.366 -8.238 2.714 1.00 89.81 476 ILE A CA 1
ATOM 3660 C C . ILE A 1 476 ? 35.193 -9.403 2.181 1.00 89.81 476 ILE A C 1
ATOM 3662 O O . ILE A 1 476 ? 34.650 -10.496 2.042 1.00 89.81 476 ILE A O 1
ATOM 3666 N N . ILE A 1 477 ? 36.492 -9.199 1.936 1.00 89.75 477 ILE A N 1
ATOM 3667 C CA . ILE A 1 477 ? 37.396 -10.257 1.453 1.00 89.75 477 ILE A CA 1
ATOM 3668 C C . ILE A 1 477 ? 37.357 -11.454 2.415 1.00 89.75 477 ILE A C 1
ATOM 3670 O O . ILE A 1 477 ? 37.102 -12.581 1.992 1.00 89.75 477 ILE A O 1
ATOM 3674 N N . THR A 1 478 ? 37.492 -11.198 3.720 1.00 90.06 478 THR A N 1
ATOM 3675 C CA . THR A 1 478 ? 37.442 -12.224 4.776 1.00 90.06 478 THR A CA 1
ATOM 3676 C C . THR A 1 478 ? 36.095 -12.960 4.816 1.00 90.06 478 THR A C 1
ATOM 3678 O O . THR A 1 478 ? 36.050 -14.185 4.940 1.00 90.06 478 THR A O 1
ATOM 3681 N N . ASN A 1 479 ? 34.973 -12.239 4.711 1.00 91.50 479 ASN A N 1
ATOM 3682 C CA . ASN A 1 479 ? 33.637 -12.837 4.736 1.00 91.50 479 ASN A CA 1
ATOM 3683 C C . ASN A 1 479 ? 33.353 -13.663 3.470 1.00 91.50 479 ASN A C 1
ATOM 3685 O O . ASN A 1 479 ? 32.861 -14.784 3.581 1.00 91.50 479 ASN A O 1
ATOM 3689 N N . ASN A 1 480 ? 33.711 -13.149 2.292 1.00 93.44 480 ASN A N 1
ATOM 3690 C CA . ASN A 1 480 ? 33.582 -13.844 1.012 1.00 93.44 480 ASN A CA 1
ATOM 3691 C C . ASN A 1 480 ? 34.438 -15.120 0.979 1.00 93.44 480 ASN A C 1
ATOM 3693 O O . ASN A 1 480 ? 33.930 -16.176 0.616 1.00 93.44 480 ASN A O 1
ATOM 3697 N N . GLN A 1 481 ? 35.699 -15.061 1.425 1.00 92.38 481 GLN A N 1
ATOM 3698 C CA . GLN A 1 481 ? 36.567 -16.242 1.537 1.00 92.38 481 GLN A CA 1
ATOM 3699 C C . GLN A 1 481 ? 36.000 -17.292 2.503 1.00 92.38 481 GLN A C 1
ATOM 3701 O O . GLN A 1 481 ? 36.032 -18.479 2.183 1.00 92.38 481 GLN A O 1
ATOM 3706 N N . ARG A 1 482 ? 35.427 -16.883 3.650 1.00 93.62 482 ARG A N 1
ATOM 3707 C CA . ARG A 1 482 ? 34.743 -17.819 4.563 1.00 93.62 482 ARG A CA 1
ATOM 3708 C C . ARG A 1 482 ? 33.587 -18.530 3.862 1.00 93.62 482 ARG A C 1
ATOM 3710 O O . ARG A 1 482 ? 33.516 -19.749 3.916 1.00 93.62 482 ARG A O 1
ATOM 3717 N N . LEU A 1 483 ? 32.696 -17.774 3.218 1.00 94.62 483 LEU A N 1
ATOM 3718 C CA . LEU A 1 483 ? 31.486 -18.317 2.591 1.00 94.62 483 LEU A CA 1
ATOM 3719 C C . LEU A 1 483 ? 31.806 -19.167 1.350 1.00 94.62 483 LEU A C 1
ATOM 3721 O O . LEU A 1 483 ? 31.149 -20.174 1.124 1.00 94.62 483 LEU A O 1
ATOM 3725 N N . LYS A 1 484 ? 32.848 -18.826 0.587 1.00 92.69 484 LYS A N 1
ATOM 3726 C CA . LYS A 1 484 ? 33.331 -19.637 -0.544 1.00 92.69 484 LYS A CA 1
ATOM 3727 C C . LYS A 1 484 ? 33.847 -21.019 -0.119 1.00 92.69 484 LYS A C 1
ATOM 3729 O O . LYS A 1 484 ? 33.781 -21.953 -0.910 1.00 92.69 484 LYS A O 1
ATOM 3734 N N . ASN A 1 485 ? 34.332 -21.140 1.118 1.00 93.44 485 ASN A N 1
ATOM 3735 C CA . ASN A 1 485 ? 34.926 -22.358 1.675 1.00 93.44 485 ASN A CA 1
ATOM 3736 C C . ASN A 1 485 ? 34.012 -23.080 2.691 1.00 93.44 485 ASN A C 1
ATOM 3738 O O . ASN A 1 485 ? 34.463 -24.005 3.364 1.00 93.44 485 ASN A O 1
ATOM 3742 N N . ASP A 1 486 ? 32.753 -22.658 2.851 1.00 93.06 486 ASP A N 1
ATOM 3743 C CA . ASP A 1 486 ? 31.831 -23.237 3.833 1.00 93.06 486 ASP A CA 1
ATOM 3744 C C . ASP A 1 486 ? 31.124 -24.482 3.260 1.00 93.06 486 ASP A C 1
ATOM 3746 O O . ASP A 1 486 ? 30.308 -24.347 2.345 1.00 93.06 486 ASP A O 1
ATOM 3750 N N . PRO A 1 487 ? 31.356 -25.694 3.803 1.00 91.44 487 PRO A N 1
ATOM 3751 C CA . PRO A 1 487 ? 30.806 -26.935 3.249 1.00 91.44 487 PRO A CA 1
ATOM 3752 C C . PRO A 1 487 ? 29.281 -27.060 3.401 1.00 91.44 487 PRO A C 1
ATOM 3754 O O . PRO A 1 487 ? 28.686 -28.015 2.901 1.00 91.44 487 PRO A O 1
ATOM 3757 N N . ARG A 1 488 ? 28.621 -26.131 4.107 1.00 92.94 488 ARG A N 1
ATOM 3758 C CA . ARG A 1 488 ? 27.155 -26.090 4.215 1.00 92.94 488 ARG A CA 1
ATOM 3759 C C . ARG A 1 488 ? 26.505 -25.479 2.968 1.00 92.94 488 ARG A C 1
ATOM 3761 O O . ARG A 1 488 ? 25.334 -25.767 2.717 1.00 92.94 488 ARG A O 1
ATOM 3768 N N . ILE A 1 489 ? 27.232 -24.661 2.205 1.00 94.25 489 ILE A N 1
ATOM 3769 C CA . ILE A 1 489 ? 26.732 -23.927 1.035 1.00 94.25 489 ILE A CA 1
ATOM 3770 C C . ILE A 1 489 ? 26.831 -24.806 -0.217 1.00 94.25 489 ILE A C 1
ATOM 3772 O O . ILE A 1 489 ? 27.879 -25.372 -0.503 1.00 94.25 489 ILE A O 1
ATOM 3776 N N . ASP A 1 490 ? 25.738 -24.908 -0.976 1.00 93.94 490 ASP A N 1
ATOM 3777 C CA . ASP A 1 490 ? 25.653 -25.772 -2.161 1.00 93.94 490 ASP A CA 1
ATOM 3778 C C . ASP A 1 490 ? 26.139 -25.070 -3.444 1.00 93.94 490 ASP A C 1
ATOM 3780 O O . ASP A 1 490 ? 26.595 -25.731 -4.374 1.00 93.94 490 ASP A O 1
ATOM 3784 N N . ALA A 1 491 ? 26.065 -23.735 -3.501 1.00 92.81 491 ALA A N 1
ATOM 3785 C CA . ALA A 1 491 ? 26.682 -22.925 -4.554 1.00 92.81 491 ALA A CA 1
ATOM 3786 C C . ALA A 1 491 ? 27.105 -21.541 -4.029 1.00 92.81 491 ALA A C 1
ATOM 3788 O O . ALA A 1 491 ? 26.318 -20.849 -3.381 1.00 92.81 491 ALA A O 1
ATOM 3789 N N . TYR A 1 492 ? 28.326 -21.107 -4.352 1.00 94.88 492 TYR A N 1
ATOM 3790 C CA . TYR A 1 492 ? 28.829 -19.764 -4.048 1.00 94.88 492 TYR A CA 1
ATOM 3791 C C . TYR A 1 492 ? 29.147 -19.007 -5.342 1.00 94.88 492 TYR A C 1
ATOM 3793 O O . TYR A 1 492 ? 29.989 -19.436 -6.129 1.00 94.88 492 TYR A O 1
ATOM 3801 N N . ILE A 1 493 ? 28.494 -17.862 -5.537 1.00 93.94 493 ILE A N 1
ATOM 3802 C CA . ILE A 1 493 ? 28.644 -17.003 -6.710 1.00 93.94 493 ILE A CA 1
ATOM 3803 C C . ILE A 1 493 ? 29.666 -15.907 -6.406 1.00 93.94 493 ILE A C 1
ATOM 3805 O O . ILE A 1 493 ? 29.392 -14.962 -5.658 1.00 93.94 493 ILE A O 1
ATOM 3809 N N . ASP A 1 494 ? 30.849 -16.033 -7.001 1.00 91.44 494 ASP A N 1
ATOM 3810 C CA . ASP A 1 494 ? 31.966 -15.108 -6.808 1.00 91.44 494 ASP A CA 1
ATOM 3811 C C . ASP A 1 494 ? 31.799 -13.839 -7.659 1.00 91.44 494 ASP A C 1
ATOM 3813 O O . ASP A 1 494 ? 32.336 -13.720 -8.755 1.00 91.44 494 ASP A O 1
ATOM 3817 N N . VAL A 1 495 ? 31.010 -12.885 -7.158 1.00 91.94 495 VAL A N 1
ATOM 3818 C CA . VAL A 1 495 ? 30.842 -11.575 -7.811 1.00 91.94 495 VAL A CA 1
ATOM 3819 C C . VAL A 1 495 ? 32.103 -10.717 -7.671 1.00 91.94 495 VAL A C 1
ATOM 3821 O O . VAL A 1 495 ? 32.413 -9.958 -8.582 1.00 91.94 495 VAL A O 1
ATOM 3824 N N . TYR A 1 496 ? 32.838 -10.840 -6.558 1.00 91.81 496 TYR A N 1
ATOM 3825 C CA . TYR A 1 496 ? 33.966 -9.961 -6.225 1.00 91.81 496 TYR A CA 1
ATOM 3826 C C . TYR A 1 496 ? 35.052 -10.013 -7.305 1.00 91.81 496 TYR A C 1
ATOM 3828 O O . TYR A 1 496 ? 35.361 -8.993 -7.909 1.00 91.81 496 TYR A O 1
ATOM 3836 N N . SER A 1 497 ? 35.561 -11.210 -7.609 1.00 88.12 497 SER A N 1
ATOM 3837 C CA . SER A 1 497 ? 36.635 -11.403 -8.603 1.00 88.12 497 SER A CA 1
ATOM 3838 C C . SER A 1 497 ? 36.224 -11.132 -10.058 1.00 88.12 497 SER A C 1
ATOM 3840 O O . SER A 1 497 ? 37.077 -11.039 -10.936 1.00 88.12 497 SER A O 1
ATOM 3842 N N . VAL A 1 498 ? 34.922 -11.012 -10.336 1.00 88.19 498 VAL A N 1
ATOM 3843 C CA . VAL A 1 498 ? 34.393 -10.761 -11.687 1.00 88.19 498 VAL A CA 1
ATOM 3844 C C . VAL A 1 498 ? 34.299 -9.263 -11.996 1.00 88.19 498 VAL A C 1
ATOM 3846 O O . VAL A 1 498 ? 34.329 -8.887 -13.172 1.00 88.19 498 VAL A O 1
ATOM 3849 N N . VAL A 1 499 ? 34.192 -8.420 -10.962 1.00 90.50 499 VAL A N 1
ATOM 3850 C CA . VAL A 1 499 ? 33.975 -6.964 -11.083 1.00 90.5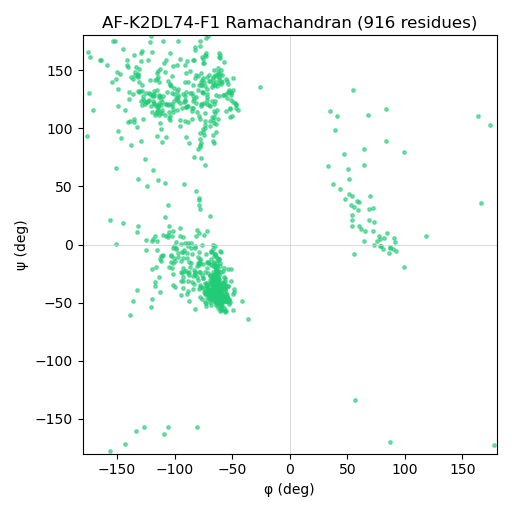0 499 VAL A CA 1
ATOM 3851 C C . VAL A 1 499 ? 35.137 -6.110 -10.565 1.00 90.50 499 VAL A C 1
ATOM 3853 O O . VAL A 1 499 ? 35.012 -4.892 -10.569 1.00 90.50 499 VAL A O 1
ATOM 3856 N N . ASP A 1 500 ? 36.227 -6.739 -10.128 1.00 91.19 500 ASP A N 1
ATOM 3857 C CA . ASP A 1 500 ? 37.498 -6.129 -9.714 1.00 91.19 500 ASP A CA 1
ATOM 3858 C C . ASP A 1 500 ? 38.632 -6.982 -10.291 1.00 91.19 500 ASP A C 1
ATOM 3860 O O . ASP A 1 500 ? 39.089 -7.954 -9.681 1.00 91.19 500 ASP A O 1
ATOM 3864 N N . LYS A 1 501 ? 39.009 -6.692 -11.540 1.00 86.69 501 LYS A N 1
ATOM 3865 C CA . LYS A 1 501 ? 40.018 -7.480 -12.273 1.00 86.69 501 LYS A CA 1
ATOM 3866 C C . LYS A 1 501 ? 41.430 -6.962 -12.067 1.00 86.69 501 LYS A C 1
ATOM 3868 O O . LYS A 1 501 ? 42.385 -7.709 -12.277 1.00 86.69 501 LYS A O 1
ATOM 3873 N N . ASN A 1 502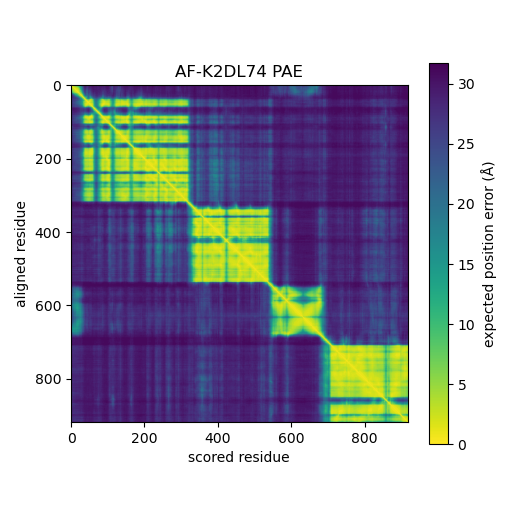 ? 41.568 -5.692 -11.694 1.00 88.81 502 ASN A N 1
ATOM 3874 C CA . ASN A 1 502 ? 42.852 -5.083 -11.364 1.00 88.81 502 ASN A CA 1
ATOM 3875 C C . ASN A 1 502 ? 43.258 -5.325 -9.891 1.00 88.81 502 ASN A C 1
ATOM 3877 O O . ASN A 1 502 ? 44.409 -5.067 -9.537 1.00 88.81 502 ASN A O 1
ATOM 3881 N N . ASN A 1 503 ? 42.354 -5.885 -9.073 1.00 90.06 503 ASN A N 1
ATOM 3882 C CA . ASN A 1 503 ? 42.524 -6.202 -7.655 1.00 90.06 503 ASN A CA 1
ATOM 3883 C C . ASN A 1 503 ? 42.836 -4.955 -6.803 1.00 90.06 503 ASN A C 1
ATOM 3885 O O . ASN A 1 503 ? 43.628 -5.007 -5.855 1.00 90.06 503 ASN A O 1
ATOM 3889 N N . ASP A 1 504 ? 42.227 -3.815 -7.147 1.00 90.56 504 ASP A N 1
ATOM 3890 C CA . ASP A 1 504 ? 42.408 -2.548 -6.435 1.00 90.56 504 ASP A CA 1
ATOM 3891 C C . ASP A 1 504 ? 41.374 -2.308 -5.313 1.00 90.56 504 ASP A C 1
ATOM 3893 O O . ASP A 1 504 ? 41.552 -1.366 -4.527 1.00 90.56 504 ASP A O 1
ATOM 3897 N N . LYS A 1 505 ? 40.379 -3.202 -5.166 1.00 90.62 505 LYS A N 1
ATOM 3898 C CA . LYS A 1 505 ? 39.225 -3.171 -4.239 1.00 90.62 505 LYS A CA 1
ATOM 3899 C C . LYS A 1 505 ? 38.075 -2.231 -4.637 1.00 90.62 505 LYS A C 1
ATOM 3901 O O . LYS A 1 505 ? 37.156 -2.036 -3.824 1.00 90.62 505 LYS A O 1
ATOM 3906 N N . ALA A 1 506 ? 38.102 -1.630 -5.825 1.00 90.44 506 ALA A N 1
ATOM 3907 C CA . ALA A 1 506 ? 37.001 -0.883 -6.435 1.00 90.44 506 ALA A CA 1
ATOM 3908 C C . ALA A 1 506 ? 36.206 -1.760 -7.416 1.00 90.44 506 ALA A C 1
ATOM 3910 O O . ALA A 1 506 ? 36.527 -2.920 -7.640 1.00 90.44 506 ALA A O 1
ATOM 3911 N N . ILE A 1 507 ? 35.119 -1.216 -7.962 1.00 91.50 507 ILE A N 1
ATOM 3912 C CA . ILE A 1 507 ? 34.390 -1.849 -9.067 1.00 91.50 507 ILE A CA 1
ATOM 3913 C C . ILE A 1 507 ? 34.979 -1.315 -10.379 1.00 91.50 507 ILE A C 1
ATOM 3915 O O . ILE A 1 507 ? 35.011 -0.095 -10.549 1.00 91.50 507 ILE A O 1
ATOM 3919 N N . ASP A 1 508 ? 35.378 -2.208 -11.292 1.00 89.19 508 ASP A N 1
ATOM 3920 C CA . ASP A 1 508 ? 35.905 -1.884 -12.625 1.00 89.19 508 ASP A CA 1
ATOM 3921 C C . ASP A 1 508 ? 34.996 -0.875 -13.367 1.00 89.19 508 ASP A C 1
ATOM 3923 O O . ASP A 1 508 ? 33.756 -0.941 -13.317 1.00 89.19 508 ASP A O 1
ATOM 3927 N N . ASP A 1 509 ? 35.622 0.035 -14.119 1.00 84.62 509 ASP A N 1
ATOM 3928 C CA . ASP A 1 509 ? 34.937 1.109 -14.839 1.00 84.62 509 ASP A CA 1
ATOM 3929 C C . ASP A 1 509 ? 33.805 0.605 -15.751 1.00 84.62 509 ASP A C 1
ATOM 3931 O O . ASP A 1 509 ? 33.906 -0.390 -16.473 1.00 84.62 509 ASP A O 1
ATOM 3935 N N . GLY A 1 510 ? 32.685 1.331 -15.734 1.00 80.56 510 GLY A N 1
ATOM 3936 C CA . GLY A 1 510 ? 31.505 1.006 -16.536 1.00 80.56 510 GLY A CA 1
ATOM 3937 C C . GLY A 1 510 ? 30.630 -0.126 -15.980 1.00 80.56 510 GLY A C 1
ATOM 3938 O O . GLY A 1 510 ? 29.577 -0.396 -16.564 1.00 80.56 510 GLY A O 1
ATOM 3939 N N . LEU A 1 511 ? 30.979 -0.752 -14.847 1.00 83.56 511 LEU A N 1
ATOM 3940 C CA . LEU A 1 511 ? 30.110 -1.713 -14.141 1.00 83.56 511 LEU A CA 1
ATOM 3941 C C . LEU A 1 511 ? 29.259 -1.066 -13.030 1.00 83.56 511 LEU A C 1
ATOM 3943 O O . LEU A 1 511 ? 28.170 -1.557 -12.719 1.00 83.56 511 LEU A O 1
ATOM 3947 N N . SER A 1 512 ? 29.709 0.064 -12.479 1.00 86.94 512 SER A N 1
ATOM 3948 C CA . SER A 1 512 ? 28.981 0.876 -11.496 1.00 86.94 512 SER A CA 1
ATOM 3949 C C . SER A 1 512 ? 29.085 2.368 -11.826 1.00 86.94 512 SER A C 1
ATOM 3951 O O . SER A 1 512 ? 30.135 2.835 -12.252 1.00 86.94 512 SER A O 1
ATOM 3953 N N . SER A 1 513 ? 28.002 3.123 -11.616 1.00 85.69 513 SER A N 1
ATOM 3954 C CA . SER A 1 513 ? 27.979 4.591 -11.710 1.00 85.69 513 SER A CA 1
ATOM 3955 C C . SER A 1 513 ? 28.044 5.300 -10.351 1.00 85.69 513 SER A C 1
ATOM 3957 O O . SER A 1 513 ? 27.952 6.523 -10.303 1.00 85.69 513 SER A O 1
ATOM 3959 N N . ASP A 1 514 ? 28.095 4.550 -9.248 1.00 86.12 514 ASP A N 1
ATOM 3960 C CA . ASP A 1 514 ? 28.148 5.076 -7.875 1.00 86.12 514 ASP A CA 1
ATOM 3961 C C . ASP A 1 514 ? 29.230 4.395 -7.018 1.00 86.12 514 ASP A C 1
ATOM 3963 O O . ASP A 1 514 ? 29.262 4.590 -5.808 1.00 86.12 514 ASP A O 1
ATOM 3967 N N . HIS A 1 515 ? 30.108 3.598 -7.638 1.00 86.94 515 HIS A N 1
ATOM 3968 C CA . HIS A 1 515 ? 31.157 2.788 -7.001 1.00 86.94 515 HIS A CA 1
ATOM 3969 C C . HIS A 1 515 ? 30.654 1.831 -5.899 1.00 86.94 515 HIS A C 1
ATOM 3971 O O . HIS A 1 515 ? 31.437 1.390 -5.059 1.00 86.94 515 HIS A O 1
ATOM 3977 N N . LEU A 1 516 ? 29.357 1.491 -5.892 1.00 87.75 516 LEU A N 1
ATOM 3978 C CA . LEU A 1 516 ? 28.733 0.650 -4.864 1.00 87.75 516 LEU A CA 1
ATOM 3979 C C . LEU A 1 516 ? 27.789 -0.408 -5.444 1.00 87.75 516 LEU A C 1
ATOM 3981 O O . LEU A 1 516 ? 27.843 -1.579 -5.060 1.00 87.75 516 LEU A O 1
ATOM 3985 N N . HIS A 1 517 ? 26.892 -0.009 -6.342 1.00 88.44 517 HIS A N 1
ATOM 3986 C CA . HIS A 1 517 ? 25.902 -0.881 -6.959 1.00 88.44 517 HIS A CA 1
ATOM 3987 C C . HIS A 1 517 ? 26.316 -1.220 -8.390 1.00 88.44 517 HIS A C 1
ATOM 3989 O O . HIS A 1 517 ? 26.707 -0.342 -9.158 1.00 88.44 517 HIS A O 1
ATOM 3995 N N . LEU A 1 518 ? 26.136 -2.481 -8.787 1.00 84.75 518 LEU A N 1
ATOM 3996 C CA . LEU A 1 518 ? 26.247 -2.927 -10.179 1.00 84.75 518 LEU A CA 1
ATOM 3997 C C . LEU A 1 518 ? 25.023 -2.444 -10.979 1.00 84.75 518 LEU A C 1
ATOM 3999 O O . LEU A 1 518 ? 24.121 -3.211 -11.307 1.00 84.75 518 LEU A O 1
ATOM 4003 N N . ASN A 1 519 ? 24.939 -1.130 -11.185 1.00 80.44 519 ASN A N 1
ATOM 4004 C CA . ASN A 1 519 ? 23.742 -0.409 -11.624 1.00 80.44 519 ASN A CA 1
ATOM 4005 C C . ASN A 1 519 ? 23.772 -0.003 -13.112 1.00 80.44 519 ASN A C 1
ATOM 4007 O O . ASN A 1 519 ? 22.729 0.383 -13.659 1.00 80.44 519 ASN A O 1
ATOM 4011 N N . THR A 1 520 ? 24.915 -0.144 -13.790 1.00 80.06 520 THR A N 1
ATOM 4012 C CA . THR A 1 520 ? 25.021 0.041 -15.244 1.00 80.06 520 THR A CA 1
ATOM 4013 C C . THR A 1 520 ? 24.372 -1.137 -15.987 1.00 80.06 520 THR A C 1
ATOM 4015 O O . THR A 1 520 ? 24.156 -2.197 -15.391 1.00 80.06 520 THR A O 1
ATOM 4018 N N . PRO A 1 521 ? 24.044 -1.004 -17.288 1.00 75.06 521 PRO A N 1
ATOM 4019 C CA . PRO A 1 521 ? 23.490 -2.113 -18.070 1.00 75.06 521 PRO A CA 1
ATOM 4020 C C . PRO A 1 521 ? 24.378 -3.366 -18.062 1.00 75.06 521 PRO A C 1
ATOM 4022 O O . PRO A 1 521 ? 23.858 -4.477 -18.002 1.00 75.06 521 PRO A O 1
ATOM 4025 N N . THR A 1 522 ? 25.703 -3.186 -18.073 1.00 76.56 522 THR A N 1
ATOM 4026 C CA . THR A 1 522 ? 26.680 -4.280 -18.002 1.00 76.56 522 THR A CA 1
ATOM 4027 C C . THR A 1 522 ? 26.727 -4.886 -16.602 1.00 76.56 522 THR A C 1
ATOM 4029 O O . THR A 1 522 ? 26.568 -6.097 -16.464 1.00 76.56 522 THR A O 1
ATOM 4032 N N . GLY A 1 523 ? 26.867 -4.060 -15.556 1.00 79.88 523 GLY A N 1
ATOM 4033 C CA . GLY A 1 523 ? 26.953 -4.531 -14.170 1.00 79.88 523 GLY A CA 1
ATOM 4034 C C . GLY A 1 523 ? 25.727 -5.340 -13.733 1.00 79.88 523 GLY A C 1
ATOM 4035 O O . GLY A 1 523 ? 25.873 -6.415 -13.151 1.00 79.88 523 GLY A O 1
ATOM 4036 N N . LYS A 1 524 ? 24.519 -4.879 -14.086 1.00 75.12 524 LYS A N 1
ATOM 4037 C CA . LYS A 1 524 ? 23.247 -5.548 -13.747 1.00 75.12 524 LYS A CA 1
ATOM 4038 C C . LYS A 1 524 ? 23.174 -7.000 -14.220 1.00 75.12 524 LYS A C 1
ATOM 4040 O O . LYS A 1 524 ? 22.600 -7.839 -13.526 1.00 75.12 524 LYS A O 1
ATOM 4045 N N . LYS A 1 525 ? 23.757 -7.293 -15.385 1.00 80.38 525 LYS A N 1
ATOM 4046 C CA . LYS A 1 525 ? 23.686 -8.610 -16.029 1.00 80.38 525 LYS A CA 1
ATOM 4047 C C . LYS A 1 525 ? 24.641 -9.634 -15.404 1.00 80.38 525 LYS A C 1
ATOM 4049 O O . LYS A 1 525 ? 24.357 -10.824 -15.459 1.00 80.38 525 LYS A O 1
ATOM 4054 N N . ILE A 1 526 ? 25.723 -9.192 -14.753 1.00 84.56 526 ILE A N 1
ATOM 4055 C CA . ILE A 1 526 ? 26.769 -10.075 -14.204 1.00 84.56 526 ILE A CA 1
ATOM 4056 C C . ILE A 1 526 ? 26.194 -11.082 -13.200 1.00 84.56 526 ILE A C 1
ATOM 4058 O O . ILE A 1 526 ? 26.426 -12.280 -13.328 1.00 84.56 526 ILE A O 1
ATOM 4062 N N . VAL A 1 527 ? 25.396 -10.625 -12.230 1.00 88.25 527 VAL A N 1
ATOM 4063 C CA . VAL A 1 527 ? 24.827 -11.518 -11.201 1.00 88.25 527 VAL A CA 1
ATOM 4064 C C . VAL A 1 527 ? 23.817 -12.505 -11.805 1.00 88.25 527 VAL A C 1
ATOM 4066 O O . VAL A 1 527 ? 23.778 -13.662 -11.393 1.00 88.25 527 VAL A O 1
ATOM 4069 N N . TYR A 1 528 ? 23.038 -12.078 -12.807 1.00 88.31 528 TYR A N 1
ATOM 4070 C CA . TYR A 1 528 ? 22.139 -12.959 -13.562 1.00 88.31 528 TYR A CA 1
ATOM 4071 C C . TYR A 1 528 ? 22.917 -14.036 -14.331 1.00 88.31 528 TYR A C 1
ATOM 4073 O O . TYR A 1 528 ? 22.602 -15.219 -14.206 1.00 88.31 528 TYR A O 1
ATOM 4081 N N . ASP A 1 529 ? 23.945 -13.639 -15.087 1.00 85.06 529 ASP A N 1
ATOM 4082 C CA . ASP A 1 529 ? 24.735 -14.543 -15.929 1.00 85.06 529 ASP A CA 1
ATOM 4083 C C . ASP A 1 529 ? 25.453 -15.602 -15.094 1.00 85.06 529 ASP A C 1
ATOM 4085 O O . ASP A 1 529 ? 25.363 -16.788 -15.408 1.00 85.06 529 ASP A O 1
ATOM 4089 N N . LEU A 1 530 ? 26.092 -15.194 -13.993 1.00 86.31 530 LEU A N 1
ATOM 4090 C CA . LEU A 1 530 ? 26.763 -16.121 -13.084 1.00 86.31 530 LEU A CA 1
ATOM 4091 C C . LEU A 1 530 ? 25.769 -17.115 -12.460 1.00 86.31 530 LEU A C 1
ATOM 4093 O O . LEU A 1 530 ? 26.062 -18.306 -12.403 1.00 86.31 530 LEU A O 1
ATOM 4097 N N . LEU A 1 531 ? 24.573 -16.669 -12.051 1.00 91.00 531 LEU A N 1
ATOM 4098 C CA . LEU A 1 531 ? 23.535 -17.561 -11.515 1.00 91.00 531 LEU A CA 1
ATOM 4099 C C . LEU A 1 531 ? 22.988 -18.525 -12.580 1.00 91.00 531 LEU A C 1
ATOM 4101 O O . LEU A 1 531 ? 22.833 -19.715 -12.308 1.00 91.00 531 LEU A O 1
ATOM 4105 N N . MET A 1 532 ? 22.729 -18.060 -13.803 1.00 86.81 532 MET A N 1
ATOM 4106 C CA . MET A 1 532 ? 22.281 -18.934 -14.893 1.00 86.81 532 MET A CA 1
ATOM 4107 C C . MET A 1 532 ? 23.340 -19.973 -15.279 1.00 86.81 532 MET A C 1
ATOM 4109 O O . MET A 1 532 ? 23.005 -21.149 -15.447 1.00 86.81 532 MET A O 1
ATOM 4113 N N . GLN A 1 533 ? 24.603 -19.553 -15.383 1.00 82.44 533 GLN A N 1
ATOM 4114 C CA . GLN A 1 533 ? 25.733 -20.406 -15.751 1.00 82.44 533 GLN A CA 1
ATOM 4115 C C . GLN A 1 533 ? 26.061 -21.439 -14.666 1.00 82.44 533 GLN A C 1
ATOM 4117 O O . GLN A 1 533 ? 26.307 -22.597 -14.988 1.00 82.44 533 GLN A O 1
ATOM 4122 N N . GLN A 1 534 ? 26.084 -21.028 -13.395 1.00 84.56 534 GLN A N 1
ATOM 4123 C CA . GLN A 1 534 ? 26.574 -21.858 -12.289 1.00 84.56 534 GLN A CA 1
ATOM 4124 C C . GLN A 1 534 ? 25.462 -22.644 -11.573 1.00 84.56 534 GLN A C 1
ATOM 4126 O O . GLN A 1 534 ? 25.780 -23.549 -10.806 1.00 84.56 534 GLN A O 1
ATOM 4131 N N . VAL A 1 535 ? 24.175 -22.319 -11.792 1.00 88.56 535 VAL A N 1
ATOM 4132 C CA . VAL A 1 535 ? 23.063 -22.906 -11.013 1.00 88.56 535 VAL A CA 1
ATOM 4133 C C . VAL A 1 535 ? 21.877 -23.422 -11.845 1.00 88.56 535 VAL A C 1
ATOM 4135 O O . VAL A 1 535 ? 21.319 -24.453 -11.474 1.00 88.56 535 VAL A O 1
ATOM 4138 N N . TYR A 1 536 ? 21.449 -22.741 -12.922 1.00 84.12 536 TYR A N 1
ATOM 4139 C CA . TYR A 1 536 ? 20.047 -22.852 -13.391 1.00 84.12 536 TYR A CA 1
ATOM 4140 C C . TYR A 1 536 ? 19.776 -23.273 -14.854 1.00 84.12 536 TYR A C 1
ATOM 4142 O O . TYR A 1 536 ? 18.619 -23.266 -15.276 1.00 84.12 536 TYR A O 1
ATOM 4150 N N . SER A 1 537 ? 20.772 -23.603 -15.675 1.00 76.31 537 SER A N 1
ATOM 4151 C CA . SER A 1 537 ? 20.548 -23.752 -17.129 1.00 76.31 537 SER A CA 1
ATOM 4152 C C . SER A 1 537 ? 19.685 -24.971 -17.556 1.00 76.31 537 SER A C 1
ATOM 4154 O O . SER A 1 537 ? 20.195 -26.083 -17.666 1.00 76.31 537 SER A O 1
ATOM 4156 N N . GLY A 1 538 ? 18.395 -24.735 -17.879 1.00 46.09 538 GLY A N 1
ATOM 4157 C CA . GLY A 1 538 ? 17.456 -25.658 -18.564 1.00 46.09 538 GLY A CA 1
ATOM 4158 C C . GLY A 1 538 ? 16.076 -25.030 -18.923 1.00 46.09 538 GLY A C 1
ATOM 4159 O O . GLY A 1 538 ? 15.438 -24.415 -18.072 1.00 46.09 538 GLY A O 1
ATOM 4160 N N . THR A 1 539 ? 15.605 -25.172 -20.177 1.00 43.50 539 THR A N 1
ATOM 4161 C CA . THR A 1 539 ? 14.617 -24.290 -20.888 1.00 43.50 539 THR A CA 1
ATOM 4162 C C . THR A 1 539 ? 13.174 -24.848 -21.066 1.00 43.50 539 THR A C 1
ATOM 4164 O O . THR A 1 539 ? 13.065 -26.032 -21.377 1.00 43.50 539 THR A O 1
ATOM 4167 N N . PRO A 1 540 ? 12.060 -24.058 -20.939 1.00 41.53 540 PRO A N 1
ATOM 4168 C CA . PRO A 1 540 ? 10.850 -24.212 -21.827 1.00 41.53 540 PRO A CA 1
ATOM 4169 C C . PRO A 1 540 ? 9.870 -22.981 -22.030 1.00 41.53 540 PRO A C 1
ATOM 4171 O O . PRO A 1 540 ? 10.090 -21.911 -21.471 1.00 41.53 540 PRO A O 1
ATOM 4174 N N . THR A 1 541 ? 8.754 -23.155 -22.791 1.00 28.67 541 THR A N 1
ATOM 4175 C CA . THR A 1 541 ? 7.869 -22.176 -23.542 1.00 28.67 541 THR A CA 1
ATOM 4176 C C . THR A 1 541 ? 6.397 -21.867 -23.025 1.00 28.67 541 THR A C 1
ATOM 4178 O O . THR A 1 541 ? 6.122 -22.103 -21.852 1.00 28.67 541 THR A O 1
ATOM 4181 N N . ASN A 1 542 ? 5.475 -21.272 -23.851 1.00 30.50 542 ASN A N 1
ATOM 4182 C CA . ASN A 1 542 ? 4.177 -20.537 -23.559 1.00 30.50 542 ASN A CA 1
ATOM 4183 C C . ASN A 1 542 ? 2.854 -21.077 -24.233 1.00 30.50 542 ASN A C 1
ATOM 4185 O O . ASN A 1 542 ? 2.981 -21.578 -25.344 1.00 30.50 542 ASN A O 1
ATOM 4189 N N . VAL A 1 543 ? 1.614 -20.781 -23.715 1.00 25.77 543 VAL A N 1
ATOM 4190 C CA . VAL A 1 543 ? 0.300 -20.599 -24.478 1.00 25.77 543 VAL A CA 1
ATOM 4191 C C . VAL A 1 543 ? -0.892 -19.893 -23.705 1.00 25.77 543 VAL A C 1
ATOM 4193 O O . VAL A 1 543 ? -0.881 -19.906 -22.474 1.00 25.77 543 VAL A O 1
ATOM 4196 N N . THR A 1 544 ? -1.932 -19.303 -24.381 1.00 29.56 544 THR A N 1
ATOM 4197 C CA . THR A 1 544 ? -3.203 -18.651 -23.832 1.00 29.56 544 THR A CA 1
ATOM 4198 C C . THR A 1 544 ? -4.353 -18.403 -24.893 1.00 29.56 544 THR A C 1
ATOM 4200 O O . THR A 1 544 ? -3.996 -18.341 -26.067 1.00 29.56 544 THR A O 1
ATOM 4203 N N . PRO A 1 545 ? -5.680 -18.239 -24.550 1.00 34.31 545 PRO A N 1
ATOM 4204 C CA . PRO A 1 545 ? -6.719 -17.473 -25.352 1.00 34.31 545 PRO A CA 1
ATOM 4205 C C . PRO A 1 545 ? -7.847 -16.617 -24.595 1.00 34.31 545 PRO A C 1
ATOM 4207 O O . PRO A 1 545 ? -7.736 -16.453 -23.382 1.00 34.31 545 PRO A O 1
ATOM 4210 N N . THR A 1 546 ? -8.905 -16.054 -25.281 1.00 33.78 546 THR A N 1
ATOM 4211 C CA . THR A 1 546 ? -9.585 -14.683 -25.094 1.00 33.78 546 THR A CA 1
ATOM 4212 C C . THR A 1 546 ? -11.164 -14.530 -25.327 1.00 33.78 546 THR A C 1
ATOM 4214 O O . THR A 1 546 ? -11.694 -15.455 -25.931 1.00 33.78 546 THR A O 1
ATOM 4217 N N . ALA A 1 547 ? -11.904 -13.403 -24.966 1.00 31.06 547 ALA A N 1
ATOM 4218 C CA . ALA A 1 547 ? -13.239 -12.856 -25.533 1.00 31.06 547 ALA A CA 1
ATOM 4219 C C . ALA A 1 547 ? -13.839 -11.442 -25.001 1.00 31.06 547 ALA A C 1
ATOM 4221 O O . ALA A 1 547 ? -13.363 -11.001 -23.955 1.00 31.06 547 ALA A O 1
ATOM 4222 N N . THR A 1 548 ? -14.859 -10.742 -25.646 1.00 41.03 548 THR A N 1
ATOM 4223 C CA . THR A 1 548 ? -15.346 -9.264 -25.490 1.00 41.03 548 THR A CA 1
ATOM 4224 C C . THR A 1 548 ? -16.865 -8.803 -25.825 1.00 41.03 548 THR A C 1
ATOM 4226 O O . THR A 1 548 ? -17.615 -9.675 -26.250 1.00 41.03 548 THR A O 1
ATOM 4229 N N . THR A 1 549 ? -17.368 -7.503 -25.603 1.00 35.81 549 THR A N 1
ATOM 4230 C CA . THR A 1 549 ? -18.849 -7.037 -25.400 1.00 35.81 549 THR A CA 1
ATOM 4231 C C . THR A 1 549 ? -19.461 -5.525 -25.794 1.00 35.81 549 THR A C 1
ATOM 4233 O O . THR A 1 549 ? -18.648 -4.712 -26.220 1.00 35.81 549 THR A O 1
ATOM 4236 N N . LYS A 1 550 ? -20.826 -5.116 -25.698 1.00 38.47 550 LYS A N 1
ATOM 4237 C CA . LYS A 1 550 ? -21.799 -3.976 -26.290 1.00 38.47 550 LYS A CA 1
ATOM 4238 C C . LYS A 1 550 ? -22.690 -3.008 -25.357 1.00 38.47 550 LYS A C 1
ATOM 4240 O O . LYS A 1 550 ? -22.277 -2.770 -24.233 1.00 38.47 550 LYS A O 1
ATOM 4245 N N . PRO A 1 551 ? -23.849 -2.362 -25.800 1.00 53.53 551 PRO A N 1
ATOM 4246 C CA . PRO A 1 551 ? -25.125 -1.884 -25.063 1.00 53.53 551 PRO A CA 1
ATOM 4247 C C . PRO A 1 551 ? -26.620 -2.419 -25.447 1.00 53.53 551 PRO A C 1
ATOM 4249 O O . PRO A 1 551 ? -26.736 -3.251 -26.341 1.00 53.53 551 PRO A O 1
ATOM 4252 N N . LEU A 1 552 ? -27.778 -2.015 -24.806 1.00 58.75 552 LEU A N 1
ATOM 4253 C CA . LEU A 1 552 ? -29.124 -2.727 -24.524 1.00 58.75 552 LEU A CA 1
ATOM 4254 C C . LEU A 1 552 ? -30.478 -2.317 -25.254 1.00 58.75 552 LEU A C 1
ATOM 4256 O O . LEU A 1 552 ? -30.507 -1.287 -25.922 1.00 58.75 552 LEU A O 1
ATOM 4260 N N . THR A 1 553 ? -31.614 -3.051 -25.038 1.00 66.31 553 THR A N 1
ATOM 4261 C CA . THR A 1 553 ? -33.045 -2.771 -25.471 1.00 66.31 553 THR A CA 1
ATOM 4262 C C . THR A 1 553 ? -34.141 -2.847 -24.360 1.00 66.31 553 THR A C 1
ATOM 4264 O O . THR A 1 553 ? -33.905 -3.443 -23.318 1.00 66.31 553 THR A O 1
ATOM 4267 N N . ASP A 1 554 ? -35.371 -2.331 -24.569 1.00 56.91 554 ASP A N 1
ATOM 4268 C CA . ASP A 1 554 ? -36.498 -2.325 -23.593 1.00 56.91 554 ASP A CA 1
ATOM 4269 C C . ASP A 1 554 ? -36.860 -3.683 -22.970 1.00 56.91 554 ASP A C 1
ATOM 4271 O O . ASP A 1 554 ? -36.981 -3.794 -21.751 1.00 56.91 554 ASP A O 1
ATOM 4275 N N . SER A 1 555 ? -37.031 -4.734 -23.779 1.00 58.81 555 SER A N 1
ATOM 4276 C CA . SER A 1 555 ? -37.348 -6.072 -23.257 1.00 58.81 555 SER A CA 1
ATOM 4277 C C . SER A 1 555 ? -36.177 -6.662 -22.471 1.00 58.81 555 SER A C 1
ATOM 4279 O O . SER A 1 555 ? -36.378 -7.418 -21.524 1.00 58.81 555 SER A O 1
ATOM 4281 N N . GLU A 1 556 ? -34.943 -6.294 -22.821 1.00 62.75 556 GLU A N 1
ATOM 4282 C CA . GLU A 1 556 ? -33.768 -6.622 -22.018 1.00 62.75 556 GLU A CA 1
ATOM 4283 C C . GLU A 1 556 ? -33.739 -5.780 -20.715 1.00 62.75 556 GLU A C 1
ATOM 4285 O O . GLU A 1 556 ? -33.409 -6.325 -19.667 1.00 62.75 556 GLU A O 1
ATOM 4290 N N . VAL A 1 557 ? -34.163 -4.504 -20.721 1.00 65.56 557 VAL A N 1
ATOM 4291 C CA . VAL A 1 557 ? -34.288 -3.652 -19.512 1.00 65.56 557 VAL A CA 1
ATOM 4292 C C . VAL A 1 557 ? -35.311 -4.227 -18.531 1.00 65.56 557 VAL A C 1
ATOM 4294 O O . VAL A 1 557 ? -35.001 -4.351 -17.348 1.00 65.56 557 VAL A O 1
ATOM 4297 N N . ALA A 1 558 ? -36.489 -4.633 -19.010 1.00 66.19 558 ALA A N 1
ATOM 4298 C CA . ALA A 1 558 ? -37.530 -5.250 -18.184 1.00 66.19 558 ALA A CA 1
ATOM 4299 C C . ALA A 1 558 ? -37.100 -6.612 -17.594 1.00 66.19 558 ALA A C 1
ATOM 4301 O O . ALA A 1 558 ? -37.567 -7.001 -16.526 1.00 66.19 558 ALA A O 1
ATOM 4302 N N . ASN A 1 559 ? -36.169 -7.317 -18.249 1.00 66.25 559 ASN A N 1
ATOM 4303 C CA . ASN A 1 559 ? -35.537 -8.524 -17.708 1.00 66.25 559 ASN A CA 1
ATOM 4304 C C . ASN A 1 559 ? -34.400 -8.217 -16.708 1.00 66.25 559 ASN A C 1
ATOM 4306 O O . ASN A 1 559 ? -34.143 -9.027 -15.818 1.00 66.25 559 ASN A O 1
ATOM 4310 N N . LEU A 1 560 ? -33.715 -7.072 -16.831 1.00 69.38 560 LEU A N 1
ATOM 4311 C CA . LEU A 1 560 ? -32.652 -6.640 -15.908 1.00 69.38 560 LEU A CA 1
ATOM 4312 C C . LEU A 1 560 ? -33.175 -5.920 -14.653 1.00 69.38 560 LEU A C 1
ATOM 4314 O O . LEU A 1 560 ? -32.506 -5.950 -13.620 1.00 69.38 560 LEU A O 1
ATOM 4318 N N . ILE A 1 561 ? -34.339 -5.266 -14.722 1.00 75.00 561 ILE A N 1
ATOM 4319 C CA . ILE A 1 561 ? -34.958 -4.546 -13.603 1.00 75.00 561 ILE A CA 1
ATOM 4320 C C . ILE A 1 561 ? -36.339 -5.119 -13.300 1.00 75.00 561 ILE A C 1
ATOM 4322 O O . ILE A 1 561 ? -37.276 -4.961 -14.076 1.00 75.00 561 ILE A O 1
ATOM 4326 N N . LYS A 1 562 ? -36.503 -5.627 -12.077 1.00 77.44 562 LYS A N 1
ATOM 4327 C CA . LYS A 1 562 ? -37.816 -5.891 -11.485 1.00 77.44 562 LYS A CA 1
ATOM 4328 C C . LYS A 1 562 ? -38.234 -4.722 -10.583 1.00 77.44 562 LYS A C 1
ATOM 4330 O O . LYS A 1 562 ? -37.431 -4.267 -9.768 1.00 77.44 562 LYS A O 1
ATOM 4335 N N . GLN A 1 563 ? -39.478 -4.252 -10.701 1.00 81.38 563 GLN A N 1
ATOM 4336 C CA . GLN A 1 563 ? -40.062 -3.322 -9.724 1.00 81.38 563 GLN A CA 1
ATOM 4337 C C . GLN A 1 563 ? -40.089 -3.967 -8.320 1.00 81.38 563 GLN A C 1
ATOM 4339 O O . GLN A 1 563 ? -40.429 -5.150 -8.202 1.00 81.38 563 GLN A O 1
ATOM 4344 N N . PRO A 1 564 ? -39.758 -3.230 -7.243 1.00 82.94 564 PRO A N 1
ATOM 4345 C CA . PRO A 1 564 ? -39.913 -3.723 -5.882 1.00 82.94 564 PRO A CA 1
ATOM 4346 C C . PRO A 1 564 ? -41.392 -3.913 -5.536 1.00 82.94 564 PRO A C 1
ATOM 4348 O O . PRO A 1 564 ? -42.219 -3.056 -5.829 1.00 82.94 564 PRO A O 1
ATOM 4351 N N . THR A 1 565 ? -41.717 -4.996 -4.837 1.00 81.00 565 THR A N 1
ATOM 4352 C CA . THR A 1 565 ? -43.022 -5.183 -4.191 1.00 81.00 565 THR A CA 1
ATOM 4353 C C . THR A 1 565 ? -42.850 -4.945 -2.689 1.00 81.00 565 THR A C 1
ATOM 4355 O O . THR A 1 565 ? -42.221 -5.781 -2.035 1.00 81.00 565 THR A O 1
ATOM 4358 N N . PRO A 1 566 ? -43.333 -3.825 -2.121 1.00 82.12 566 PRO A N 1
ATOM 4359 C CA . PRO A 1 566 ? -43.230 -3.572 -0.689 1.00 82.12 566 PRO A CA 1
ATOM 4360 C C . PRO A 1 566 ? -44.079 -4.581 0.089 1.00 82.12 566 PRO A C 1
ATOM 4362 O O . PRO A 1 566 ? -45.224 -4.830 -0.277 1.00 82.12 566 PRO A O 1
ATOM 4365 N N . GLU A 1 567 ? -43.558 -5.121 1.192 1.00 81.44 567 GLU A N 1
ATOM 4366 C CA . GLU A 1 567 ? -44.343 -5.989 2.092 1.00 81.44 567 GLU A CA 1
ATOM 4367 C C . GLU A 1 567 ? -45.477 -5.222 2.796 1.00 81.44 567 GLU A C 1
ATOM 4369 O O . GLU A 1 567 ? -46.480 -5.804 3.204 1.00 81.44 567 GLU A O 1
ATOM 4374 N N . ILE A 1 568 ? -45.325 -3.899 2.923 1.00 79.12 568 ILE A N 1
ATOM 4375 C CA . ILE A 1 568 ? -46.303 -2.989 3.519 1.00 79.12 568 ILE A CA 1
ATOM 4376 C C . ILE A 1 568 ? -46.783 -2.022 2.437 1.00 79.12 568 ILE A C 1
ATOM 4378 O O . ILE A 1 568 ? -45.999 -1.236 1.904 1.00 79.12 568 ILE A O 1
ATOM 4382 N N . ASN A 1 569 ? -48.086 -2.037 2.152 1.00 83.38 569 ASN A N 1
ATOM 4383 C CA . ASN A 1 569 ? -48.712 -1.086 1.236 1.00 83.38 569 ASN A CA 1
ATOM 4384 C C . ASN A 1 569 ? -48.651 0.335 1.817 1.00 83.38 569 ASN A C 1
ATOM 4386 O O . ASN A 1 569 ? -49.353 0.650 2.779 1.00 83.38 569 ASN A O 1
ATOM 4390 N N . ILE A 1 570 ? -47.825 1.199 1.222 1.00 86.88 570 ILE A N 1
ATOM 4391 C CA . ILE A 1 570 ? -47.703 2.616 1.590 1.00 86.88 570 ILE A CA 1
ATOM 4392 C C . ILE A 1 570 ? -48.646 3.436 0.694 1.00 86.88 570 ILE A C 1
ATOM 4394 O O . ILE A 1 570 ? -48.448 3.461 -0.523 1.00 86.88 570 ILE A O 1
ATOM 4398 N N . PRO A 1 571 ? -49.661 4.127 1.247 1.00 85.25 571 PRO A N 1
ATOM 4399 C CA . PRO A 1 571 ? -50.579 4.937 0.452 1.00 85.25 571 PRO A CA 1
ATOM 4400 C C . PRO A 1 571 ? -49.858 6.016 -0.368 1.00 85.25 571 PRO A C 1
ATOM 4402 O O . PRO A 1 571 ? -49.079 6.806 0.165 1.00 85.25 571 PRO A O 1
ATOM 4405 N N . GLY A 1 572 ? -50.140 6.060 -1.672 1.00 82.19 572 GLY A N 1
ATOM 4406 C CA . GLY A 1 572 ? -49.534 7.015 -2.607 1.00 82.19 572 GLY A CA 1
ATOM 4407 C C . GLY A 1 572 ? -48.146 6.629 -3.138 1.00 82.19 572 GLY A C 1
ATOM 4408 O O . GLY A 1 572 ? -47.547 7.431 -3.855 1.00 82.19 572 GLY A O 1
ATOM 4409 N N . LEU A 1 573 ? -47.637 5.433 -2.820 1.00 89.75 573 LEU A N 1
ATOM 4410 C CA . LEU A 1 573 ? -46.456 4.865 -3.471 1.00 89.75 573 LEU A CA 1
ATOM 4411 C C . LEU A 1 573 ? -46.842 4.229 -4.814 1.00 89.75 573 LEU A C 1
ATOM 4413 O O . LEU A 1 573 ? -47.522 3.209 -4.840 1.00 89.75 573 LEU A O 1
ATOM 4417 N N . ASN A 1 574 ? -46.348 4.805 -5.907 1.00 87.12 574 ASN A N 1
ATOM 4418 C CA . ASN A 1 574 ? -46.327 4.190 -7.233 1.00 87.12 574 ASN A CA 1
ATOM 4419 C C . ASN A 1 574 ? -44.872 4.210 -7.715 1.00 87.12 574 ASN A C 1
ATOM 4421 O O . ASN A 1 574 ? -44.233 5.260 -7.629 1.00 87.12 574 ASN A O 1
ATOM 4425 N N . PHE A 1 575 ? -44.354 3.077 -8.187 1.00 88.25 575 PHE A N 1
ATOM 4426 C CA . PHE A 1 575 ? -43.025 3.012 -8.799 1.00 88.25 575 PHE A CA 1
ATOM 4427 C C . PHE A 1 575 ? -43.105 3.333 -10.293 1.00 88.25 575 PHE A C 1
ATOM 4429 O O . PHE A 1 575 ? -44.108 3.025 -10.937 1.00 88.25 575 PHE A O 1
ATOM 4436 N N . SER A 1 576 ? -42.048 3.919 -10.854 1.00 84.38 576 SER A N 1
ATOM 4437 C CA . SER A 1 576 ? -41.935 4.090 -12.309 1.00 84.38 576 SER A CA 1
ATOM 4438 C C . SER A 1 576 ? -41.912 2.745 -13.053 1.00 84.38 576 SER A C 1
ATOM 4440 O O . SER A 1 576 ? -41.453 1.727 -12.533 1.00 84.38 576 SER A O 1
ATOM 4442 N N . GLU A 1 577 ? -42.377 2.730 -14.301 1.00 82.06 577 GLU A N 1
ATOM 4443 C CA . GLU A 1 577 ? -42.373 1.523 -15.138 1.00 82.06 577 GLU A CA 1
ATOM 4444 C C . GLU A 1 577 ? -40.965 1.205 -15.694 1.00 82.06 577 GLU A C 1
ATOM 4446 O O . GLU A 1 577 ? -40.281 2.121 -16.163 1.00 82.06 577 GLU A O 1
ATOM 4451 N N . PRO A 1 578 ? -40.515 -0.069 -15.696 1.00 74.75 578 PRO A N 1
ATOM 4452 C CA . PRO A 1 578 ? -39.186 -0.473 -16.161 1.00 74.75 578 PRO A CA 1
ATOM 4453 C C . PRO A 1 578 ? -39.104 -0.512 -17.698 1.00 74.75 578 PRO A C 1
ATOM 4455 O O . PRO A 1 578 ? -39.086 -1.575 -18.315 1.00 74.75 578 PRO A O 1
ATOM 4458 N N . ASN A 1 579 ? -39.047 0.663 -18.323 1.00 76.31 579 ASN A N 1
ATOM 4459 C CA . ASN A 1 579 ? -38.923 0.845 -19.776 1.00 76.31 579 ASN A CA 1
ATOM 4460 C C . ASN A 1 579 ? -37.656 1.649 -20.147 1.00 76.31 579 ASN A C 1
ATOM 4462 O O . ASN A 1 579 ? -36.953 2.156 -19.267 1.00 76.31 579 ASN A O 1
ATOM 4466 N N . ALA A 1 580 ? -37.345 1.799 -21.441 1.00 65.50 580 ALA A N 1
ATOM 4467 C CA . ALA A 1 580 ? -36.109 2.464 -21.870 1.00 65.50 580 ALA A CA 1
ATOM 4468 C C . ALA A 1 580 ? -35.996 3.961 -21.523 1.00 65.50 580 ALA A C 1
ATOM 4470 O O . ALA A 1 580 ? -34.898 4.502 -21.641 1.00 65.50 580 ALA A O 1
ATOM 4471 N N . SER A 1 581 ? -37.039 4.637 -21.019 1.00 65.06 581 SER A N 1
ATOM 4472 C CA . SER A 1 581 ? -36.878 5.998 -20.468 1.00 65.06 581 SER A CA 1
ATOM 4473 C C . SER A 1 581 ? -35.971 6.036 -19.228 1.00 65.06 581 SER A C 1
ATOM 4475 O O . SER A 1 581 ? -35.340 7.058 -18.958 1.00 65.06 581 SER A O 1
ATOM 4477 N N . LEU A 1 582 ? -35.814 4.900 -18.535 1.00 72.44 582 LEU A N 1
ATOM 4478 C CA . LEU A 1 582 ? -34.822 4.718 -17.475 1.00 72.44 582 LEU A CA 1
ATOM 4479 C C . LEU A 1 582 ? -33.379 4.654 -18.015 1.00 72.44 582 LEU A C 1
ATOM 4481 O O . LEU A 1 582 ? -32.428 4.820 -17.251 1.00 72.44 582 LEU A O 1
ATOM 44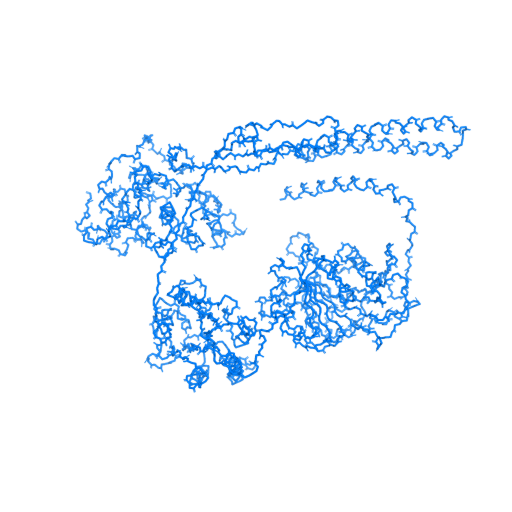85 N N . VAL A 1 583 ? -33.173 4.436 -19.319 1.00 71.44 583 VAL A N 1
ATOM 4486 C CA . VAL A 1 583 ? -31.845 4.412 -19.947 1.00 71.44 583 VAL A CA 1
ATOM 4487 C C . VAL A 1 583 ? -31.478 5.814 -20.428 1.00 71.44 583 VAL A C 1
ATOM 4489 O O . VAL A 1 583 ? -31.755 6.218 -21.556 1.00 71.44 583 VAL A O 1
ATOM 4492 N N . THR A 1 584 ? -30.781 6.570 -19.581 1.00 65.69 584 THR A N 1
ATOM 4493 C CA . THR A 1 584 ? -30.233 7.871 -19.979 1.00 65.69 584 THR A CA 1
ATOM 4494 C C . THR A 1 584 ? -28.891 7.673 -20.670 1.00 65.69 584 THR A C 1
ATOM 4496 O O . THR A 1 584 ? -27.943 7.205 -20.040 1.00 65.69 584 THR A O 1
ATOM 4499 N N . THR A 1 585 ? -28.780 8.055 -21.940 1.00 63.12 585 THR A N 1
ATOM 4500 C CA . THR A 1 585 ? -27.482 8.090 -22.629 1.00 63.12 585 THR A CA 1
ATOM 4501 C C . THR A 1 585 ? -26.753 9.380 -22.254 1.00 63.12 585 THR A C 1
ATOM 4503 O O . THR A 1 585 ? -27.335 10.462 -22.343 1.00 63.12 585 THR A O 1
ATOM 4506 N N . ASP A 1 586 ? -25.508 9.283 -21.783 1.00 58.28 586 ASP A N 1
ATOM 4507 C CA . ASP A 1 586 ? -24.706 10.469 -21.467 1.00 58.28 586 ASP A CA 1
ATOM 4508 C C . ASP A 1 586 ? -24.115 11.123 -22.731 1.00 58.28 586 ASP A C 1
ATOM 4510 O O . ASP A 1 586 ? -24.139 10.566 -23.828 1.00 58.28 586 ASP A O 1
ATOM 4514 N N . ALA A 1 587 ? -23.527 12.313 -22.581 1.00 47.06 587 ALA A N 1
ATOM 4515 C CA . ALA A 1 587 ? -22.862 13.021 -23.682 1.00 47.06 587 ALA A CA 1
ATOM 4516 C C . ALA A 1 587 ? -21.606 12.302 -24.235 1.00 47.06 587 ALA A C 1
ATOM 4518 O O . ALA A 1 587 ? -20.971 12.808 -25.156 1.00 47.06 587 ALA A O 1
ATOM 4519 N N . SER A 1 588 ? -21.222 11.152 -23.667 1.00 41.03 588 SER A N 1
ATOM 4520 C CA . SER A 1 588 ? -20.145 10.273 -24.146 1.00 41.03 588 SER A CA 1
ATOM 4521 C C . SER A 1 588 ? -20.680 9.000 -24.825 1.00 41.03 588 SER A C 1
ATOM 4523 O O . SER A 1 588 ? -19.889 8.123 -25.163 1.00 41.03 588 SER A O 1
ATOM 4525 N N . GLY A 1 589 ? -21.999 8.884 -25.031 1.00 45.44 589 GLY A N 1
ATOM 4526 C CA . GLY A 1 589 ? -22.639 7.727 -25.661 1.00 45.44 589 GLY A CA 1
ATOM 4527 C C . GLY A 1 589 ? -22.799 6.509 -24.746 1.00 45.44 589 GLY A C 1
ATOM 4528 O O . GLY A 1 589 ? -23.266 5.468 -25.206 1.00 45.44 589 GLY A O 1
ATOM 4529 N N . ASN A 1 590 ? -22.445 6.610 -23.461 1.00 61.41 590 ASN A N 1
ATOM 4530 C CA . ASN A 1 590 ? -22.646 5.512 -22.523 1.00 61.41 590 ASN A CA 1
ATOM 4531 C C . ASN A 1 590 ? -24.121 5.435 -22.131 1.00 61.41 590 ASN A C 1
ATOM 4533 O O . ASN A 1 590 ? -24.709 6.433 -21.703 1.00 61.41 590 ASN A O 1
ATOM 4537 N N . GLN A 1 591 ? -24.705 4.242 -22.203 1.00 69.31 591 GLN A N 1
ATOM 4538 C CA . GLN A 1 591 ? -26.032 3.991 -21.654 1.00 69.31 591 GLN A CA 1
ATOM 4539 C C . GLN A 1 591 ? -25.942 3.860 -20.129 1.00 69.31 591 GLN A C 1
ATOM 4541 O O . GLN A 1 591 ? -25.244 2.990 -19.610 1.00 69.31 591 GLN A O 1
ATOM 4546 N N . TRP A 1 592 ? -26.664 4.713 -19.404 1.00 76.75 592 TRP A N 1
ATOM 4547 C CA . TRP A 1 592 ? -26.803 4.634 -17.951 1.00 76.75 592 TRP A CA 1
ATOM 4548 C C . TRP A 1 592 ? -28.219 4.231 -17.583 1.00 76.75 592 TRP A C 1
ATOM 4550 O O . TRP A 1 592 ? -29.171 4.983 -17.801 1.00 76.75 592 TRP A O 1
ATOM 4560 N N . LEU A 1 593 ? -28.335 3.063 -16.969 1.00 82.56 593 LEU A N 1
ATOM 4561 C CA . LEU A 1 593 ? -29.580 2.547 -16.438 1.00 82.56 593 LEU A CA 1
ATOM 4562 C C . LEU A 1 593 ? -29.867 3.241 -15.098 1.00 82.56 593 LEU A C 1
ATOM 4564 O O . LEU A 1 593 ? -29.131 3.060 -14.129 1.00 82.56 593 LEU A O 1
ATOM 4568 N N . SER A 1 594 ? -30.888 4.093 -15.070 1.00 84.50 594 SER A N 1
ATOM 4569 C CA . SER A 1 594 ? -31.258 4.956 -13.944 1.00 84.50 594 SER A CA 1
ATOM 4570 C C . SER A 1 594 ? -32.445 4.346 -13.201 1.00 84.50 594 SER A C 1
ATOM 4572 O O . SER A 1 594 ? -33.531 4.241 -13.757 1.00 84.50 594 SER A O 1
ATOM 4574 N N . ILE A 1 595 ? -32.245 3.922 -11.952 1.00 86.38 595 ILE A N 1
ATOM 4575 C CA . ILE A 1 595 ? -33.265 3.229 -11.151 1.00 86.38 595 ILE A CA 1
ATOM 4576 C C . ILE A 1 595 ? -33.835 4.207 -10.099 1.00 86.38 595 ILE A C 1
ATOM 4578 O O . ILE A 1 595 ? -33.114 4.546 -9.153 1.00 86.38 595 ILE A O 1
ATOM 4582 N N . PRO A 1 596 ? -35.095 4.674 -10.230 1.00 85.69 596 PRO A N 1
ATOM 4583 C CA . PRO A 1 596 ? -35.660 5.730 -9.376 1.00 85.69 596 PRO A CA 1
ATOM 4584 C C . PRO A 1 596 ? -36.265 5.216 -8.056 1.00 85.69 596 PRO A C 1
ATOM 4586 O O . PRO A 1 596 ? -36.460 5.991 -7.118 1.00 85.69 596 PRO A O 1
ATOM 4589 N N . TYR A 1 597 ? -36.525 3.907 -7.948 1.00 89.38 597 TYR A N 1
ATOM 4590 C CA . TYR A 1 597 ? -37.409 3.314 -6.933 1.00 89.38 597 TYR A CA 1
ATOM 4591 C C . TYR A 1 597 ? -37.082 3.677 -5.479 1.00 89.38 597 TYR A C 1
ATOM 4593 O O . TYR A 1 597 ? -37.985 3.858 -4.666 1.00 89.38 597 TYR A O 1
ATOM 4601 N N . LEU A 1 598 ? -35.801 3.814 -5.121 1.00 85.88 598 LEU A N 1
ATOM 4602 C CA . LEU A 1 598 ? -35.418 4.192 -3.757 1.00 85.88 598 LEU A CA 1
ATOM 4603 C C . LEU A 1 598 ? -35.862 5.625 -3.412 1.00 85.88 598 LEU A C 1
ATOM 4605 O O . LEU A 1 598 ? -36.307 5.876 -2.293 1.00 85.88 598 LEU A O 1
ATOM 4609 N N . GLY A 1 599 ? -35.776 6.553 -4.369 1.00 86.19 599 GLY A N 1
ATOM 4610 C CA . GLY A 1 599 ? -36.252 7.926 -4.202 1.00 86.19 599 GLY A CA 1
ATOM 4611 C C . GLY A 1 599 ? -37.775 7.993 -4.101 1.00 86.19 599 GLY A C 1
ATOM 4612 O O . GLY A 1 599 ? -38.302 8.665 -3.216 1.00 86.19 599 GLY A O 1
ATOM 4613 N N . GLU A 1 600 ? -38.476 7.237 -4.950 1.00 88.44 600 GLU A N 1
ATOM 4614 C CA . GLU A 1 600 ? -39.942 7.122 -4.951 1.00 88.44 600 GLU A CA 1
ATOM 4615 C C . GLU A 1 600 ? -40.465 6.546 -3.624 1.00 88.44 600 GLU A C 1
ATOM 4617 O O . GLU A 1 600 ? -41.368 7.119 -3.010 1.00 88.44 600 GLU A O 1
ATOM 4622 N N . TYR A 1 601 ? -39.830 5.479 -3.124 1.00 87.75 601 TYR A N 1
ATOM 4623 C CA . TYR A 1 601 ? -40.139 4.869 -1.829 1.00 87.75 601 TYR A CA 1
ATOM 4624 C C . TYR A 1 601 ? -39.965 5.856 -0.667 1.00 87.75 601 TYR A C 1
ATOM 4626 O O . TYR A 1 601 ? -40.896 6.063 0.113 1.00 87.75 601 TYR A O 1
ATOM 4634 N N . ILE A 1 602 ? -38.801 6.511 -0.559 1.00 86.81 602 ILE A N 1
ATOM 4635 C CA . ILE A 1 602 ? -38.527 7.466 0.528 1.00 86.81 602 ILE A CA 1
ATOM 4636 C C . ILE A 1 602 ? -39.493 8.660 0.459 1.00 86.81 602 ILE A C 1
ATOM 4638 O O . ILE A 1 602 ? -40.014 9.089 1.490 1.00 86.81 602 ILE A O 1
ATOM 4642 N N . ALA A 1 603 ? -39.787 9.168 -0.742 1.00 86.31 603 ALA A N 1
ATOM 4643 C CA . ALA A 1 603 ? -40.739 10.257 -0.933 1.00 86.31 603 ALA A CA 1
ATOM 4644 C C . ALA A 1 603 ? -42.170 9.870 -0.514 1.00 86.31 603 ALA A C 1
ATOM 4646 O O . ALA A 1 603 ? -42.858 10.682 0.111 1.00 86.31 603 ALA A O 1
ATOM 4647 N N . ALA A 1 604 ? -42.620 8.647 -0.812 1.00 87.56 604 ALA A N 1
ATOM 4648 C CA . ALA A 1 604 ? -43.929 8.153 -0.386 1.00 87.56 604 ALA A CA 1
ATOM 4649 C C . ALA A 1 604 ? -44.005 7.956 1.138 1.00 87.56 604 ALA A C 1
ATOM 4651 O O . ALA A 1 604 ? -44.945 8.447 1.764 1.00 87.56 604 ALA A O 1
ATOM 4652 N N . VAL A 1 605 ? -42.987 7.335 1.752 1.00 88.56 605 VAL A N 1
ATOM 4653 C CA . VAL A 1 605 ? -42.891 7.180 3.217 1.00 88.56 605 VAL A CA 1
ATOM 4654 C C . VAL A 1 605 ? -42.943 8.538 3.919 1.00 88.56 605 VAL A C 1
ATOM 4656 O O . VAL A 1 605 ? -43.669 8.691 4.899 1.00 88.56 605 VAL A O 1
ATOM 4659 N N . TYR A 1 606 ? -42.223 9.544 3.412 1.00 85.00 606 TYR A N 1
ATOM 4660 C CA . TYR A 1 606 ? -42.205 10.879 4.012 1.00 85.00 606 TYR A CA 1
ATOM 4661 C C . TYR A 1 606 ? -43.570 11.582 3.924 1.00 85.00 606 TYR A C 1
ATOM 4663 O O . TYR A 1 606 ? -44.069 12.095 4.928 1.00 85.00 606 TYR A O 1
ATOM 4671 N N . LYS A 1 607 ? -44.217 11.548 2.748 1.00 86.62 607 LYS A N 1
ATOM 4672 C CA . LYS A 1 607 ? -45.576 12.087 2.551 1.00 86.62 607 LYS A CA 1
ATOM 4673 C C . LYS A 1 607 ? -46.592 11.405 3.472 1.00 86.62 607 LYS A C 1
ATOM 4675 O O . LYS A 1 607 ? -47.376 12.086 4.129 1.00 86.62 607 LYS A O 1
ATOM 4680 N N . TYR A 1 608 ? -46.548 10.076 3.561 1.00 87.31 608 TYR A N 1
ATOM 4681 C CA . TYR A 1 608 ? -47.438 9.295 4.417 1.00 87.31 608 TYR A CA 1
ATOM 4682 C C . TYR A 1 608 ? -47.194 9.558 5.914 1.00 87.31 608 TYR A C 1
ATOM 4684 O O . TYR A 1 608 ? -48.145 9.722 6.679 1.00 87.31 608 TYR A O 1
ATOM 4692 N N . GLY A 1 609 ? -45.930 9.699 6.324 1.00 87.81 609 GLY A N 1
ATOM 4693 C CA . GLY A 1 609 ? -45.552 10.063 7.690 1.00 87.81 609 GLY A CA 1
ATOM 4694 C C . GLY A 1 609 ? -46.115 11.418 8.128 1.00 87.81 609 GLY A C 1
ATOM 4695 O O . GLY A 1 609 ? -46.651 11.521 9.231 1.00 87.81 609 GLY A O 1
ATOM 4696 N N . ILE A 1 610 ? -46.075 12.437 7.258 1.00 87.88 610 ILE A N 1
ATOM 4697 C CA . ILE A 1 610 ? -46.700 13.741 7.540 1.00 87.88 610 ILE A CA 1
ATOM 4698 C C . ILE A 1 610 ? -48.216 13.595 7.729 1.00 87.88 610 ILE A C 1
ATOM 4700 O O . ILE A 1 610 ? -48.743 14.129 8.701 1.00 87.88 610 ILE A O 1
ATOM 4704 N N . ILE A 1 611 ? -48.906 12.827 6.876 1.00 88.31 611 ILE A N 1
ATOM 4705 C CA . ILE A 1 611 ? -50.355 12.584 7.008 1.00 88.31 611 ILE A CA 1
ATOM 4706 C C . ILE A 1 611 ? -50.683 11.951 8.371 1.00 88.31 611 ILE A C 1
ATOM 4708 O O . ILE A 1 611 ? -51.568 12.443 9.074 1.00 88.31 611 ILE A O 1
ATOM 4712 N N . ILE A 1 612 ? -49.946 10.914 8.789 1.00 91.19 612 ILE A N 1
ATOM 4713 C CA . ILE A 1 612 ? -50.139 10.269 10.100 1.00 91.19 612 ILE A CA 1
ATOM 4714 C C . ILE A 1 612 ? -49.906 11.260 11.248 1.00 91.19 612 ILE A C 1
ATOM 4716 O O . ILE A 1 612 ? -50.740 11.353 12.151 1.00 91.19 612 ILE A O 1
ATOM 4720 N N . ILE A 1 613 ? -48.803 12.016 11.221 1.00 88.88 613 ILE A N 1
ATOM 4721 C CA . ILE A 1 613 ? -48.474 12.999 12.267 1.00 88.88 613 ILE A CA 1
ATOM 4722 C C . ILE A 1 613 ? -49.578 14.059 12.374 1.00 88.88 613 ILE A C 1
ATOM 4724 O O . ILE A 1 613 ? -50.013 14.371 13.483 1.00 88.88 613 ILE A O 1
ATOM 4728 N N . SER A 1 614 ? -50.079 14.567 11.244 1.00 89.31 614 SER A N 1
ATOM 4729 C CA . SER A 1 614 ? -51.189 15.523 11.210 1.00 89.31 614 SER A CA 1
ATOM 4730 C C . SER A 1 614 ? -52.467 14.949 11.829 1.00 89.31 614 SER A C 1
ATOM 4732 O O . SER A 1 614 ? -53.086 15.616 12.657 1.00 89.31 614 SER A O 1
ATOM 4734 N N . VAL A 1 615 ? -52.840 13.707 11.502 1.00 92.25 615 VAL A N 1
ATOM 4735 C CA . VAL A 1 615 ? -54.029 13.045 12.071 1.00 92.25 615 VAL A CA 1
ATOM 4736 C C . VAL A 1 615 ? -53.885 12.834 13.585 1.00 92.25 615 VAL A C 1
ATOM 4738 O O . VAL A 1 615 ? -54.785 13.201 14.343 1.00 92.25 615 VAL A O 1
ATOM 4741 N N . ILE A 1 616 ? -52.745 12.314 14.054 1.00 91.75 616 ILE A N 1
ATOM 4742 C CA . ILE A 1 616 ? -52.475 12.099 15.489 1.00 91.75 616 ILE A CA 1
ATOM 4743 C C . ILE A 1 616 ? -52.501 13.421 16.266 1.00 91.75 616 ILE A C 1
ATOM 4745 O O . ILE A 1 616 ? -53.029 13.476 17.383 1.00 91.75 616 ILE A O 1
ATOM 4749 N N . ALA A 1 617 ? -51.956 14.492 15.687 1.00 92.38 617 ALA A N 1
ATOM 4750 C CA . ALA A 1 617 ? -51.964 15.812 16.296 1.00 92.38 617 ALA A CA 1
ATOM 4751 C C . ALA A 1 617 ? -53.384 16.399 16.377 1.00 92.38 617 ALA A C 1
ATOM 4753 O O . ALA A 1 617 ? -53.756 16.898 17.437 1.00 92.38 617 ALA A O 1
ATOM 4754 N N . VAL A 1 618 ? -54.212 16.266 15.331 1.00 93.81 618 VAL A N 1
ATOM 4755 C CA . VAL A 1 618 ? -55.631 16.674 15.364 1.00 93.81 618 VAL A CA 1
ATOM 4756 C C . VAL A 1 618 ? -56.395 15.928 16.463 1.00 93.81 618 VAL A C 1
ATOM 4758 O O . VAL A 1 618 ? -57.031 16.571 17.298 1.00 93.81 618 VAL A O 1
ATOM 4761 N N . PHE A 1 619 ? -56.277 14.598 16.549 1.00 92.81 619 PHE A N 1
ATOM 4762 C CA . PHE A 1 619 ? -56.898 13.830 17.638 1.00 92.81 619 PHE A CA 1
ATOM 4763 C C . PHE A 1 619 ? -56.384 14.252 19.020 1.00 92.81 619 PHE A C 1
ATOM 4765 O O . PHE A 1 619 ? -57.168 14.384 19.959 1.00 92.81 619 PHE A O 1
ATOM 4772 N N . SER A 1 620 ? -55.084 14.513 19.158 1.00 90.06 620 SER A N 1
ATOM 4773 C CA . SER A 1 620 ? -54.494 14.953 20.427 1.00 90.06 620 SER A CA 1
ATOM 4774 C C . SER A 1 620 ? -54.968 16.346 20.844 1.00 90.06 620 SER A C 1
ATOM 4776 O O . SER A 1 620 ? -55.180 16.572 22.036 1.00 90.06 620 SER A O 1
ATOM 4778 N N . ILE A 1 621 ? -55.203 17.255 19.893 1.00 92.94 621 ILE A N 1
ATOM 4779 C CA . ILE A 1 621 ? -55.810 18.571 20.133 1.00 92.94 621 ILE A CA 1
ATOM 4780 C C . ILE A 1 621 ? -57.276 18.415 20.564 1.00 92.94 621 ILE A C 1
ATOM 4782 O O . ILE A 1 621 ? -57.660 19.015 21.566 1.00 92.94 621 ILE A O 1
ATOM 4786 N N . ILE A 1 622 ? -58.068 17.567 19.894 1.00 93.38 622 ILE A N 1
ATOM 4787 C CA . ILE A 1 622 ? -59.473 17.295 20.259 1.00 93.38 622 ILE A CA 1
ATOM 4788 C C . ILE A 1 622 ? -59.567 16.719 21.679 1.00 93.38 622 ILE A C 1
ATOM 4790 O O . ILE A 1 622 ? -60.304 17.252 22.508 1.00 93.38 622 ILE A O 1
ATOM 4794 N N . ILE A 1 623 ? -58.779 15.684 21.996 1.00 89.88 623 ILE A N 1
ATOM 4795 C CA . ILE A 1 623 ? -58.742 15.072 23.336 1.00 89.88 623 ILE A CA 1
ATOM 4796 C C . ILE A 1 623 ? -58.327 16.105 24.391 1.00 89.88 623 ILE A C 1
ATOM 4798 O O . ILE A 1 623 ? -58.937 16.172 25.455 1.00 89.88 623 ILE A O 1
ATOM 4802 N N . SER A 1 624 ? -57.328 16.943 24.094 1.00 91.81 624 SER A N 1
ATOM 4803 C CA . SER A 1 624 ? -56.898 18.013 25.004 1.00 91.81 624 SER A CA 1
ATOM 4804 C C . SER A 1 624 ? -57.983 19.078 25.196 1.00 91.81 624 SER A C 1
ATOM 4806 O O . SER A 1 624 ? -58.150 19.574 26.304 1.00 91.81 624 SER A O 1
ATOM 4808 N N . GLY A 1 625 ? -58.754 19.407 24.155 1.00 91.50 625 GLY A N 1
ATOM 4809 C CA . GLY A 1 625 ? -59.895 20.321 24.238 1.00 91.50 625 GLY A CA 1
ATOM 4810 C C . GLY A 1 625 ? -61.026 19.775 25.113 1.00 91.50 625 GLY A C 1
ATOM 4811 O O . GLY A 1 625 ? -61.505 20.479 26.000 1.00 91.50 625 GLY A O 1
ATOM 4812 N N . VAL A 1 626 ? -61.397 18.503 24.939 1.00 91.69 626 VAL A N 1
ATOM 4813 C CA . VAL A 1 626 ? -62.399 17.832 25.790 1.00 91.69 626 VAL A CA 1
ATOM 4814 C C . VAL A 1 626 ? -61.915 17.738 27.240 1.00 91.69 626 VAL A C 1
ATOM 4816 O O . VAL A 1 626 ? -62.669 18.063 28.152 1.00 91.69 626 VAL A O 1
ATOM 4819 N N . MET A 1 627 ? -60.648 17.375 27.464 1.00 89.69 627 MET A N 1
ATOM 4820 C CA . MET A 1 627 ? -60.024 17.334 28.795 1.00 89.69 627 MET A CA 1
ATOM 4821 C C . MET A 1 627 ? -59.992 18.715 29.468 1.00 89.69 627 MET A C 1
ATOM 4823 O O . MET A 1 627 ? -60.188 18.813 30.676 1.00 89.69 627 MET A O 1
ATOM 4827 N N . LEU A 1 628 ? -59.786 19.787 28.696 1.00 90.19 628 LEU A N 1
ATOM 4828 C CA . LEU A 1 628 ? -59.811 21.162 29.190 1.00 90.19 628 LEU A CA 1
ATOM 4829 C C . LEU A 1 628 ? -61.228 21.589 29.611 1.00 90.19 628 LEU A C 1
ATOM 4831 O O . LEU A 1 628 ? -61.392 22.131 30.702 1.00 90.19 628 LEU A O 1
ATOM 4835 N N . ILE A 1 629 ? -62.244 21.308 28.786 1.00 92.50 629 ILE A N 1
ATOM 4836 C CA . ILE A 1 629 ? -63.654 21.635 29.072 1.00 92.50 629 ILE A CA 1
ATOM 4837 C C . ILE A 1 629 ? -64.182 20.806 30.255 1.00 92.50 629 ILE A C 1
ATOM 4839 O O . ILE A 1 629 ? -64.809 21.351 31.160 1.00 92.50 629 ILE A O 1
ATOM 4843 N N . GLY A 1 630 ? -63.882 19.506 30.291 1.00 87.81 630 GLY A N 1
ATOM 4844 C CA . GLY A 1 630 ? -64.289 18.589 31.361 1.00 87.81 630 GLY A CA 1
ATOM 4845 C C . GLY A 1 630 ? -63.495 18.718 32.666 1.00 87.81 630 GLY A C 1
ATOM 4846 O O . GLY A 1 630 ? -63.772 17.987 33.611 1.00 87.81 630 GLY A O 1
ATOM 4847 N N . SER A 1 631 ? -62.512 19.622 32.745 1.00 84.56 631 SER A N 1
ATOM 4848 C CA . SER A 1 631 ? -61.609 19.745 33.902 1.00 84.56 631 SER A CA 1
ATOM 4849 C C . SER A 1 631 ? -62.269 20.250 35.189 1.00 84.56 631 SER A C 1
ATOM 4851 O O . SER A 1 631 ? -61.672 20.129 36.258 1.00 84.56 631 SER A O 1
ATOM 4853 N N . GLY A 1 632 ? -63.454 20.869 35.108 1.00 81.25 632 GLY A N 1
ATOM 4854 C CA . GLY A 1 632 ? -64.177 21.406 36.269 1.00 81.25 632 GLY A CA 1
ATOM 4855 C C . GLY A 1 632 ? -63.421 22.483 37.064 1.00 81.25 632 GLY A C 1
ATOM 4856 O O . GLY A 1 632 ? -63.776 22.750 38.206 1.00 81.25 632 GLY A O 1
ATOM 4857 N N . GLY A 1 633 ? -62.365 23.078 36.493 1.00 76.44 633 GLY A N 1
ATOM 4858 C CA . GLY A 1 633 ? -61.479 24.024 37.184 1.00 76.44 633 GLY A CA 1
ATOM 4859 C C . GLY A 1 633 ? -60.250 23.398 37.860 1.00 76.44 633 GLY A C 1
ATOM 4860 O O . GLY A 1 633 ? -59.463 24.130 38.456 1.00 76.44 633 GLY A O 1
ATOM 4861 N N . ASN A 1 634 ? -60.030 22.082 37.749 1.00 88.06 634 ASN A N 1
ATOM 4862 C CA . ASN A 1 634 ? -58.817 21.432 38.254 1.00 88.06 634 ASN A CA 1
ATOM 4863 C C . ASN A 1 634 ? -57.570 21.927 37.486 1.00 88.06 634 ASN A C 1
ATOM 4865 O O . ASN A 1 634 ? -57.402 21.644 36.295 1.00 88.06 634 ASN A O 1
ATOM 4869 N N . SER A 1 635 ? -56.683 22.646 38.181 1.00 80.81 635 SER A N 1
ATOM 4870 C CA . SER A 1 635 ? -55.475 23.271 37.622 1.00 80.81 635 SER A CA 1
ATOM 4871 C C . SER A 1 635 ? -54.530 22.288 36.937 1.00 80.81 635 SER A C 1
ATOM 4873 O O . SER A 1 635 ? -53.929 22.622 35.914 1.00 80.81 635 SER A O 1
ATOM 4875 N N . ASP A 1 636 ? -54.420 21.072 37.463 1.00 80.50 636 ASP A N 1
ATOM 4876 C CA . ASP A 1 636 ? -53.450 20.080 37.004 1.00 80.50 636 ASP A CA 1
ATOM 4877 C C . ASP A 1 636 ? -53.940 19.417 35.717 1.00 80.50 636 ASP A C 1
ATOM 4879 O O . ASP A 1 636 ? -53.163 19.227 34.780 1.00 80.50 636 ASP A O 1
ATOM 4883 N N . ILE A 1 637 ? -55.247 19.152 35.624 1.00 81.56 637 ILE A N 1
ATOM 4884 C CA . ILE A 1 637 ? -55.905 18.672 34.400 1.00 81.56 637 ILE A CA 1
ATOM 4885 C C . ILE A 1 637 ? -55.832 19.752 33.307 1.00 81.56 637 ILE A C 1
ATOM 4887 O O . ILE A 1 637 ? -55.468 19.452 32.168 1.00 81.56 637 ILE A O 1
ATOM 4891 N N . VAL A 1 638 ? -56.089 21.021 33.654 1.00 85.81 638 VAL A N 1
ATOM 4892 C CA . VAL A 1 638 ? -55.931 22.174 32.746 1.00 85.81 638 VAL A CA 1
ATOM 4893 C C . VAL A 1 638 ? -54.487 22.302 32.242 1.00 85.81 638 VAL A C 1
ATOM 4895 O O . VAL A 1 638 ? -54.266 22.543 31.052 1.00 85.81 638 VAL A O 1
ATOM 4898 N N . SER A 1 639 ? -53.497 22.137 33.122 1.00 84.56 639 SER A N 1
ATOM 4899 C CA . SER A 1 639 ? -52.071 22.212 32.781 1.00 84.56 639 SER A CA 1
ATOM 4900 C C . SER A 1 639 ? -51.645 21.069 31.852 1.00 84.56 639 SER A C 1
ATOM 4902 O O . SER A 1 639 ? -51.035 21.307 30.806 1.00 84.56 639 SER A O 1
ATOM 4904 N N . GLN A 1 640 ? -52.051 19.833 32.159 1.00 82.62 640 GLN A N 1
ATOM 4905 C CA . GLN A 1 640 ? -51.782 18.655 31.328 1.00 82.62 640 GLN A CA 1
ATOM 4906 C C . GLN A 1 640 ? -52.413 18.769 29.934 1.00 82.62 640 GLN A C 1
ATOM 4908 O O . GLN A 1 640 ? -51.734 18.515 28.935 1.00 82.62 640 GLN A O 1
ATOM 4913 N N . ALA A 1 641 ? -53.669 19.223 29.846 1.00 85.81 641 ALA A N 1
ATOM 4914 C CA . ALA A 1 641 ? -54.340 19.487 28.574 1.00 85.81 641 ALA A CA 1
ATOM 4915 C C . ALA A 1 641 ? -53.575 20.524 27.730 1.00 85.81 641 ALA A C 1
ATOM 4917 O O . ALA A 1 641 ? -53.341 20.311 26.538 1.00 85.81 641 ALA A O 1
ATOM 4918 N N . LYS A 1 642 ? -53.102 21.615 28.350 1.00 85.19 642 LYS A N 1
ATOM 4919 C CA . LYS A 1 642 ? -52.280 22.637 27.679 1.00 85.19 642 LYS A CA 1
ATOM 4920 C C . LYS A 1 642 ? -50.914 22.099 27.229 1.00 85.19 642 LYS A C 1
ATOM 4922 O O . LYS A 1 642 ? -50.547 22.345 26.079 1.00 85.19 642 LYS A O 1
ATOM 4927 N N . LYS A 1 643 ? -50.188 21.324 28.057 1.00 85.62 643 LYS A N 1
ATOM 4928 C CA . LYS A 1 643 ? -48.908 20.687 27.656 1.00 85.62 643 LYS A CA 1
ATOM 4929 C C . LYS A 1 643 ? -49.128 19.764 26.453 1.00 85.62 643 LYS A C 1
ATOM 4931 O O . LYS A 1 643 ? -48.406 19.873 25.466 1.00 85.62 643 LYS A O 1
ATOM 4936 N N . ARG A 1 644 ? -50.155 18.906 26.485 1.00 83.94 644 ARG A N 1
ATOM 4937 C CA . ARG A 1 644 ? -50.467 17.965 25.393 1.00 83.94 644 ARG A CA 1
ATOM 4938 C C . ARG A 1 644 ? -50.840 18.674 24.086 1.00 83.94 644 ARG A C 1
ATOM 4940 O O . ARG A 1 644 ? -50.353 18.281 23.023 1.00 83.94 644 ARG A O 1
ATOM 4947 N N . MET A 1 645 ? -51.638 19.739 24.157 1.00 88.75 645 MET A N 1
ATOM 4948 C CA . MET A 1 645 ? -51.980 20.563 22.995 1.00 88.75 645 MET A CA 1
ATOM 4949 C C . MET A 1 645 ? -50.735 21.239 22.397 1.00 88.75 645 MET A C 1
ATOM 4951 O O . MET A 1 645 ? -50.504 21.132 21.194 1.00 88.75 645 MET A O 1
ATOM 4955 N N . MET A 1 646 ? -49.887 21.850 23.232 1.00 87.31 646 MET A N 1
ATOM 4956 C CA . MET A 1 646 ? -48.647 22.504 22.795 1.00 87.31 646 MET A CA 1
ATOM 4957 C C . MET A 1 646 ? -47.673 21.518 22.132 1.00 87.31 646 MET A C 1
ATOM 4959 O O . MET A 1 646 ? -47.180 21.784 21.038 1.00 87.31 646 MET A O 1
ATOM 4963 N N . MET A 1 647 ? -47.450 20.344 22.733 1.00 83.38 647 MET A N 1
ATOM 4964 C CA . MET A 1 647 ? -46.586 19.303 22.157 1.00 83.38 647 MET A CA 1
ATOM 4965 C C . MET A 1 647 ? -47.103 18.794 20.802 1.00 83.38 647 MET A C 1
ATOM 4967 O O . MET A 1 647 ? -46.305 18.509 19.911 1.00 83.38 647 MET A O 1
ATOM 4971 N N . SER A 1 648 ? -48.427 18.737 20.613 1.00 90.12 648 SER A N 1
ATOM 4972 C CA . SER A 1 648 ? -49.044 18.352 19.333 1.00 90.12 648 SER A CA 1
ATOM 4973 C C . SER A 1 648 ? -48.774 19.389 18.234 1.00 90.12 648 SER A C 1
ATOM 4975 O O . SER A 1 648 ? -48.425 19.026 17.111 1.00 90.12 648 SER A O 1
ATOM 4977 N N . VAL A 1 649 ? -48.872 20.683 18.565 1.00 90.62 649 VAL A N 1
ATOM 4978 C CA . VAL A 1 649 ? -48.553 21.789 17.643 1.00 90.62 649 VAL A CA 1
ATOM 4979 C C . VAL A 1 649 ? -47.060 21.812 17.308 1.00 90.62 649 VAL A C 1
ATOM 4981 O O . VAL A 1 649 ? -46.704 21.895 16.134 1.00 90.62 649 VAL A O 1
ATOM 4984 N N . ILE A 1 650 ? -46.181 21.663 18.306 1.00 89.06 650 ILE A N 1
ATOM 4985 C CA . ILE A 1 650 ? -44.726 21.576 18.098 1.00 89.06 650 ILE A CA 1
ATOM 4986 C C . ILE A 1 650 ? -44.379 20.390 17.185 1.00 89.06 650 ILE A C 1
ATOM 4988 O O . ILE A 1 650 ? -43.567 20.549 16.278 1.00 89.06 650 ILE A O 1
ATOM 4992 N N . GLY A 1 651 ? -45.031 19.234 17.354 1.00 86.12 651 GLY A N 1
ATOM 4993 C CA . GLY A 1 651 ? -44.845 18.069 16.483 1.00 86.12 651 GLY A CA 1
ATOM 4994 C C . GLY A 1 651 ? -45.157 18.347 15.006 1.00 86.12 651 GLY A C 1
ATOM 4995 O O . GLY A 1 651 ? -44.372 17.966 14.136 1.00 86.12 651 GLY A O 1
ATOM 4996 N N . ILE A 1 652 ? -46.252 19.064 14.711 1.00 88.94 652 ILE A N 1
ATOM 4997 C CA . ILE A 1 652 ? -46.577 19.510 13.341 1.00 88.94 652 ILE A CA 1
ATOM 4998 C C . ILE A 1 652 ? -45.536 20.518 12.832 1.00 88.94 652 ILE A C 1
ATOM 5000 O O . ILE A 1 652 ? -45.036 20.387 11.713 1.00 88.94 652 ILE A O 1
ATOM 5004 N N . VAL A 1 653 ? -45.205 21.537 13.630 1.00 90.50 653 VAL A N 1
ATOM 5005 C CA . VAL A 1 653 ? -44.265 22.595 13.224 1.00 90.50 653 VAL A CA 1
ATOM 5006 C C . VAL A 1 653 ? -42.887 22.007 12.916 1.00 90.50 653 VAL A C 1
ATOM 5008 O O . VAL A 1 653 ? -42.304 22.344 11.888 1.00 90.50 653 VAL A O 1
ATOM 5011 N N . VAL A 1 654 ? -42.379 21.087 13.739 1.00 87.94 654 VAL A N 1
ATOM 5012 C CA . VAL A 1 654 ? -41.088 20.422 13.504 1.00 87.94 654 VAL A CA 1
ATOM 5013 C C . VAL A 1 654 ? -41.136 19.531 12.260 1.00 87.94 654 VAL A C 1
ATOM 5015 O O . VAL A 1 654 ? -40.213 19.597 11.447 1.00 87.94 654 VAL A O 1
ATOM 5018 N N . SER A 1 655 ? -42.195 18.735 12.064 1.00 84.81 655 SER A N 1
ATOM 5019 C CA . SER A 1 655 ? -42.285 17.834 10.905 1.00 84.81 655 SER A CA 1
ATOM 5020 C C . SER A 1 655 ? -42.361 18.597 9.578 1.00 84.81 655 SER A C 1
ATOM 5022 O O . SER A 1 655 ? -41.625 18.278 8.646 1.00 84.81 655 SER A O 1
ATOM 5024 N N . THR A 1 656 ? -43.164 19.662 9.512 1.00 82.56 656 THR A N 1
ATOM 5025 C CA . THR A 1 656 ? -43.291 20.514 8.316 1.00 82.56 656 THR A CA 1
ATOM 5026 C C . THR A 1 656 ? -42.056 21.388 8.077 1.00 82.56 656 THR A C 1
ATOM 5028 O O . THR A 1 656 ? -41.589 21.500 6.943 1.00 82.56 656 THR A O 1
ATOM 5031 N N . THR A 1 657 ? -41.457 21.953 9.132 1.00 87.12 657 THR A N 1
ATOM 5032 C CA . THR A 1 657 ? -40.237 22.772 9.009 1.00 87.12 657 THR A CA 1
ATOM 5033 C C . THR A 1 657 ? -39.016 21.931 8.633 1.00 87.12 657 THR A C 1
ATOM 5035 O O . THR A 1 657 ? -38.118 22.446 7.974 1.00 87.12 657 THR A O 1
ATOM 5038 N N . SER A 1 658 ? -38.979 20.637 8.975 1.00 85.00 658 SER A N 1
ATOM 5039 C CA . SER A 1 658 ? -37.895 19.727 8.575 1.00 85.00 658 SER A CA 1
ATOM 5040 C C . SER A 1 658 ? -37.730 19.652 7.050 1.00 85.00 658 SER A C 1
ATOM 5042 O O . SER A 1 658 ? -36.608 19.799 6.561 1.00 85.00 658 SER A O 1
ATOM 5044 N N . TYR A 1 659 ? -38.831 19.526 6.295 1.00 83.06 659 TYR A N 1
ATOM 5045 C CA . TYR A 1 659 ? -38.803 19.573 4.827 1.00 83.06 659 TYR A CA 1
ATOM 5046 C C . TYR A 1 659 ? -38.260 20.912 4.319 1.00 83.06 659 TYR A C 1
ATOM 5048 O O . TYR A 1 659 ? -37.317 20.951 3.528 1.00 83.06 659 TYR A O 1
ATOM 5056 N N . THR A 1 660 ? -38.830 22.017 4.809 1.00 84.00 660 THR A N 1
ATOM 5057 C CA . THR A 1 660 ? -38.462 23.377 4.396 1.00 84.00 660 THR A CA 1
ATOM 5058 C C . THR A 1 660 ? -36.993 23.674 4.681 1.00 84.00 660 THR A C 1
ATOM 5060 O O . THR A 1 660 ? -36.303 24.221 3.826 1.00 84.00 660 THR A O 1
ATOM 5063 N N . LEU A 1 661 ? -36.481 23.269 5.845 1.00 85.00 661 LEU A N 1
ATOM 5064 C CA . LEU A 1 661 ? -35.086 23.454 6.232 1.00 85.00 661 LEU A CA 1
ATOM 5065 C C . LEU A 1 661 ? -34.139 22.660 5.321 1.00 85.00 661 LEU A C 1
ATOM 5067 O O . LEU A 1 661 ? -33.144 23.211 4.855 1.00 85.00 661 LEU A O 1
ATOM 5071 N N . LEU A 1 662 ? -34.461 21.398 5.018 1.00 81.06 662 LEU A N 1
ATOM 5072 C CA . LEU A 1 662 ? -33.681 20.583 4.083 1.00 81.06 662 LEU A CA 1
ATOM 5073 C C . LEU A 1 662 ? -33.671 21.189 2.674 1.00 81.06 662 LEU A C 1
ATOM 5075 O O . LEU A 1 662 ? -32.600 21.316 2.079 1.00 81.06 662 LEU A O 1
ATOM 5079 N N . TYR A 1 663 ? -34.831 21.624 2.176 1.00 82.38 663 TYR A N 1
ATOM 5080 C CA . TYR A 1 663 ? -34.970 22.268 0.869 1.00 82.38 663 TYR A CA 1
ATOM 5081 C C . TYR A 1 663 ? -34.190 23.592 0.779 1.00 82.38 663 TYR A C 1
ATOM 5083 O O . TYR A 1 663 ? -33.455 23.802 -0.185 1.00 82.38 663 TYR A O 1
ATOM 5091 N N . VAL A 1 664 ? -34.287 24.453 1.801 1.00 85.50 664 VAL A N 1
ATOM 5092 C CA . VAL A 1 664 ? -33.574 25.744 1.877 1.00 85.50 664 VAL A CA 1
ATOM 5093 C C . VAL A 1 664 ? -32.059 25.557 1.979 1.00 85.50 664 VAL A C 1
ATOM 5095 O O . VAL A 1 664 ? -31.311 26.297 1.345 1.00 85.50 664 VAL A O 1
ATOM 5098 N N . ILE A 1 665 ? -31.586 24.564 2.740 1.00 84.88 665 ILE A N 1
ATOM 5099 C CA . ILE A 1 665 ? -30.152 24.250 2.822 1.00 84.88 665 ILE A CA 1
ATOM 5100 C C . ILE A 1 665 ? -29.636 23.741 1.473 1.00 84.88 665 ILE A C 1
ATOM 5102 O O . ILE A 1 665 ? -28.535 24.112 1.057 1.00 84.88 665 ILE A O 1
ATOM 5106 N N . ASN A 1 666 ? -30.389 22.854 0.815 1.00 77.56 666 ASN A N 1
ATOM 5107 C CA . ASN A 1 666 ? -30.044 22.304 -0.490 1.00 77.56 666 ASN A CA 1
ATOM 5108 C C . ASN A 1 666 ? -31.219 21.490 -1.081 1.00 77.56 666 ASN A C 1
ATOM 5110 O O . ASN A 1 666 ? -31.488 20.397 -0.576 1.00 77.56 666 ASN A O 1
ATOM 5114 N N . PRO A 1 667 ? -31.826 21.895 -2.213 1.00 80.25 667 PRO A N 1
ATOM 5115 C CA . PRO A 1 667 ? -32.952 21.166 -2.801 1.00 80.25 667 PRO A CA 1
ATOM 5116 C C . PRO A 1 667 ? -32.601 19.732 -3.248 1.00 80.25 667 PRO A C 1
ATOM 5118 O O . PRO A 1 667 ? -33.492 18.886 -3.256 1.00 80.25 667 PRO A O 1
ATOM 5121 N N . ASP A 1 668 ? -31.323 19.390 -3.508 1.00 76.88 668 ASP A N 1
ATOM 5122 C CA . ASP A 1 668 ? -30.925 17.982 -3.752 1.00 76.88 668 ASP A CA 1
ATOM 5123 C C . ASP A 1 668 ? -31.159 17.054 -2.531 1.00 76.88 668 ASP A C 1
ATOM 5125 O O . ASP A 1 668 ? -30.971 15.847 -2.654 1.00 76.88 668 ASP A O 1
ATOM 5129 N N . LEU A 1 669 ? -31.453 17.577 -1.329 1.00 75.88 669 LEU A N 1
ATOM 5130 C CA . LEU A 1 669 ? -31.715 16.746 -0.136 1.00 75.88 669 LEU A CA 1
ATOM 5131 C C . LEU A 1 669 ? -33.141 16.187 -0.094 1.00 75.88 669 LEU A C 1
ATOM 5133 O O . LEU A 1 669 ? -33.383 15.238 0.648 1.00 75.88 669 LEU A O 1
ATOM 5137 N N . VAL A 1 670 ? -34.063 16.769 -0.866 1.00 80.44 670 VAL A N 1
ATOM 5138 C CA . VAL A 1 670 ? -35.455 16.300 -0.991 1.00 80.44 670 VAL A CA 1
ATOM 5139 C C . VAL A 1 670 ? -35.812 15.901 -2.427 1.00 80.44 670 VAL A C 1
ATOM 5141 O O . VAL A 1 670 ? -36.706 15.085 -2.628 1.00 80.44 670 VAL A O 1
ATOM 5144 N N . ASN A 1 671 ? -35.067 16.398 -3.421 1.00 80.12 671 ASN A N 1
ATOM 5145 C CA . ASN A 1 671 ? -35.084 15.892 -4.791 1.00 80.12 671 ASN A CA 1
ATOM 5146 C C . ASN A 1 671 ? -34.078 14.738 -4.913 1.00 80.12 671 ASN A C 1
ATOM 5148 O O . ASN A 1 671 ? -32.907 14.948 -5.247 1.00 80.12 671 ASN A O 1
ATOM 5152 N N . PHE A 1 672 ? -34.530 13.522 -4.601 1.00 81.00 672 PHE A N 1
ATOM 5153 C CA . PHE A 1 672 ? -33.710 12.316 -4.711 1.00 81.00 672 PHE A CA 1
ATOM 5154 C C . PHE A 1 672 ? -33.256 12.080 -6.157 1.00 81.00 672 PHE A C 1
ATOM 5156 O O . PHE A 1 672 ? -33.979 12.364 -7.107 1.00 81.00 672 PHE A O 1
ATOM 5163 N N . ARG A 1 673 ? -32.029 11.574 -6.315 1.00 78.38 673 ARG A N 1
ATOM 5164 C CA . ARG A 1 673 ? -31.420 11.285 -7.617 1.00 78.38 673 ARG A CA 1
ATOM 5165 C C . ARG A 1 673 ? -31.455 9.785 -7.875 1.00 78.38 673 ARG A C 1
ATOM 5167 O O . ARG A 1 673 ? -31.102 9.018 -6.980 1.00 78.38 673 ARG A O 1
ATOM 5174 N N . ASP A 1 674 ? -31.800 9.399 -9.096 1.00 83.12 674 ASP A N 1
ATOM 5175 C CA . ASP A 1 674 ? -31.855 7.997 -9.514 1.00 83.12 674 ASP A CA 1
ATOM 5176 C C . ASP A 1 674 ? -30.504 7.296 -9.345 1.00 83.12 674 ASP A C 1
ATOM 5178 O O . ASP A 1 674 ? -29.433 7.879 -9.572 1.00 83.12 674 ASP A O 1
ATOM 5182 N N . LEU A 1 675 ? -30.548 6.008 -9.005 1.00 81.06 675 LEU A N 1
ATOM 5183 C CA . LEU A 1 675 ? -29.361 5.166 -8.961 1.00 81.06 675 LEU A CA 1
ATOM 5184 C C . LEU A 1 675 ? -28.920 4.849 -10.394 1.00 81.06 675 LEU A C 1
ATOM 5186 O O . LEU A 1 675 ? -29.519 4.006 -11.056 1.00 81.06 675 LEU A O 1
ATOM 5190 N N . LYS A 1 676 ? -27.873 5.527 -10.874 1.00 77.81 676 LYS A N 1
ATOM 5191 C CA . LYS A 1 676 ? -27.331 5.325 -12.225 1.00 77.81 676 LYS A CA 1
ATOM 5192 C C . LYS A 1 676 ? -26.266 4.235 -12.248 1.00 77.81 676 LYS A C 1
ATOM 5194 O O . LYS A 1 676 ? -25.214 4.379 -11.628 1.00 77.81 676 LYS A O 1
ATOM 5199 N N . ILE A 1 677 ? -26.525 3.179 -13.011 1.00 75.81 677 ILE A N 1
ATOM 5200 C CA . ILE A 1 677 ? -25.616 2.056 -13.249 1.00 75.81 677 ILE A CA 1
ATOM 5201 C C . ILE A 1 677 ? -25.135 2.132 -14.701 1.00 75.81 677 ILE A C 1
ATOM 5203 O O . ILE A 1 677 ? -25.947 2.248 -15.619 1.00 75.81 677 ILE A O 1
ATOM 5207 N N . LEU A 1 678 ? -23.817 2.094 -14.915 1.00 65.38 678 LEU A N 1
ATOM 5208 C CA . LEU A 1 678 ? -23.244 2.063 -16.261 1.00 65.38 678 LEU A CA 1
ATOM 5209 C C . LEU A 1 678 ? -23.597 0.732 -16.915 1.00 65.38 678 LEU A C 1
ATOM 5211 O O . LEU A 1 678 ? -23.265 -0.325 -16.376 1.00 65.38 678 LEU A O 1
ATOM 5215 N N . TYR A 1 679 ? -24.244 0.787 -18.072 1.00 60.28 679 TYR A N 1
ATOM 5216 C CA . TYR A 1 679 ? -24.698 -0.403 -18.754 1.00 60.28 679 TYR A CA 1
ATOM 5217 C C . TYR A 1 679 ? -23.773 -0.819 -19.914 1.00 60.28 679 TYR A C 1
ATOM 5219 O O . TYR A 1 679 ? -23.449 -0.017 -20.790 1.00 60.28 679 TYR A O 1
ATOM 5227 N N . VAL A 1 680 ? -23.384 -2.103 -19.918 1.00 58.75 680 VAL A N 1
ATOM 5228 C CA . VAL A 1 680 ? -22.494 -2.749 -20.900 1.00 58.75 680 VAL A CA 1
ATOM 5229 C C . VAL A 1 680 ? -23.089 -4.126 -21.299 1.00 58.75 680 VAL A C 1
ATOM 5231 O O . VAL A 1 680 ? -23.091 -5.047 -20.488 1.00 58.75 680 VAL A O 1
ATOM 5234 N N . LYS A 1 681 ? -23.627 -4.267 -22.525 1.00 44.88 681 LYS A N 1
ATOM 5235 C CA . LYS A 1 681 ? -24.113 -5.510 -23.210 1.00 44.88 681 LYS A CA 1
ATOM 5236 C C . LYS A 1 681 ? -22.968 -6.325 -23.818 1.00 44.88 681 LYS A C 1
ATOM 5238 O O . LYS A 1 681 ? -21.839 -6.127 -23.401 1.00 44.88 681 LYS A O 1
ATOM 5243 N N . GLY A 1 682 ? -23.251 -7.174 -24.832 1.00 49.25 682 GLY A N 1
ATOM 5244 C CA . GLY A 1 682 ? -22.376 -7.995 -25.718 1.00 49.25 682 GLY A CA 1
ATOM 5245 C C . GLY A 1 682 ? -22.343 -7.600 -27.222 1.00 49.25 682 GLY A C 1
ATOM 5246 O O . GLY A 1 682 ? -23.413 -7.545 -27.824 1.00 49.25 682 GLY A O 1
ATOM 5247 N N . GLU A 1 683 ? -21.165 -7.275 -27.806 1.00 38.69 683 GLU A N 1
ATOM 5248 C CA . GLU A 1 683 ? -20.935 -6.752 -29.192 1.00 38.69 683 GLU A CA 1
ATOM 5249 C C . GLU A 1 683 ? -20.183 -7.823 -29.934 1.00 38.69 683 GLU A C 1
ATOM 5251 O O . GLU A 1 683 ? -19.100 -8.235 -29.520 1.00 38.69 683 GLU A O 1
ATOM 5256 N N . ASP A 1 684 ? -20.750 -8.171 -31.073 1.00 42.75 684 ASP A N 1
ATOM 5257 C CA . ASP A 1 684 ? -20.014 -8.790 -32.146 1.00 42.75 684 ASP A CA 1
ATOM 5258 C C . ASP A 1 684 ? -18.978 -7.808 -32.712 1.00 42.75 684 ASP A C 1
ATOM 5260 O O . ASP A 1 684 ? -19.185 -6.592 -32.721 1.00 42.75 684 ASP A O 1
ATOM 5264 N N . LEU A 1 685 ? -17.863 -8.331 -33.217 1.00 36.69 685 LEU A N 1
ATOM 5265 C CA . LEU A 1 685 ? -16.653 -7.562 -33.556 1.00 36.69 685 LEU A CA 1
ATOM 5266 C C . LEU A 1 685 ? -16.784 -6.653 -34.804 1.00 36.69 685 LEU A C 1
ATOM 5268 O O . LEU A 1 685 ? -15.782 -6.150 -35.308 1.00 36.69 685 LEU A O 1
ATOM 5272 N N . ALA A 1 686 ? -17.998 -6.442 -35.321 1.00 33.62 686 ALA A N 1
ATOM 5273 C CA . ALA A 1 686 ? -18.245 -5.914 -36.664 1.00 33.62 686 ALA A CA 1
ATOM 5274 C C . ALA A 1 686 ? -18.651 -4.426 -36.745 1.00 33.62 686 ALA A C 1
ATOM 5276 O O . ALA A 1 686 ? -18.511 -3.832 -37.812 1.00 33.62 686 ALA A O 1
ATOM 5277 N N . THR A 1 687 ? -19.157 -3.799 -35.673 1.00 31.70 687 THR A N 1
ATOM 5278 C CA . THR A 1 687 ? -19.879 -2.504 -35.775 1.00 31.70 687 THR A CA 1
ATOM 5279 C C . THR A 1 687 ? -19.129 -1.249 -35.313 1.00 31.70 687 THR A C 1
ATOM 5281 O O . THR A 1 687 ? -19.719 -0.169 -35.251 1.00 31.70 687 THR A O 1
ATOM 5284 N N . TYR A 1 688 ? -17.819 -1.310 -35.050 1.00 33.88 688 TYR A N 1
ATOM 5285 C CA . TYR A 1 688 ? -17.066 -0.160 -34.516 1.00 33.88 688 TYR A CA 1
ATOM 5286 C C . TYR A 1 688 ? -16.677 0.917 -35.559 1.00 33.88 688 TYR A C 1
ATOM 5288 O O . TYR A 1 688 ? -15.646 1.577 -35.408 1.00 33.88 688 TYR A O 1
ATOM 5296 N N . ASP A 1 689 ? -17.510 1.171 -36.579 1.00 41.16 689 ASP A N 1
ATOM 5297 C CA . ASP A 1 689 ? -17.276 2.158 -37.652 1.00 41.16 689 ASP A CA 1
ATOM 5298 C C . ASP A 1 689 ? -18.324 3.295 -37.728 1.00 41.16 689 ASP A C 1
ATOM 5300 O O . ASP A 1 689 ? -19.083 3.451 -38.676 1.00 41.16 689 ASP A O 1
ATOM 5304 N N . SER A 1 690 ? -18.383 4.118 -36.680 1.00 32.50 690 SER A N 1
ATOM 5305 C CA . SER A 1 690 ? -18.526 5.594 -36.719 1.00 32.50 690 SER A CA 1
ATOM 5306 C C . SER A 1 690 ? -18.375 6.130 -35.276 1.00 32.50 690 SER A C 1
ATOM 5308 O O . SER A 1 690 ? -18.372 5.342 -34.337 1.00 32.50 690 SER A O 1
ATOM 5310 N N . GLY A 1 691 ? -18.092 7.396 -34.965 1.00 43.00 691 GLY A N 1
ATOM 5311 C CA . GLY A 1 691 ? -17.770 8.515 -35.845 1.00 43.00 691 GLY A CA 1
ATOM 5312 C C . GLY A 1 691 ? -17.832 9.895 -35.167 1.00 43.00 691 GLY A C 1
ATOM 5313 O O . GLY A 1 691 ? -18.242 10.835 -35.832 1.00 43.00 691 GLY A O 1
ATOM 5314 N N . GLN A 1 692 ? -17.462 10.062 -33.884 1.00 27.80 692 GLN A N 1
ATOM 5315 C CA . GLN A 1 692 ? -17.443 11.388 -33.225 1.00 27.80 692 GLN A CA 1
ATOM 5316 C C . GLN A 1 692 ? -16.160 11.657 -32.411 1.00 27.80 692 GLN A C 1
ATOM 5318 O O . GLN A 1 692 ? -15.541 10.741 -31.872 1.00 27.80 692 GLN A O 1
ATOM 5323 N N . ARG A 1 693 ? -15.726 12.929 -32.401 1.00 42.44 693 ARG A N 1
ATOM 5324 C CA . ARG A 1 693 ? -14.487 13.442 -31.772 1.00 42.44 693 ARG A CA 1
ATOM 5325 C C . ARG A 1 693 ? -14.775 13.980 -30.363 1.00 42.44 693 ARG A C 1
ATOM 5327 O O . ARG A 1 693 ? -15.904 14.391 -30.110 1.00 42.44 693 ARG A O 1
ATOM 5334 N N . PRO A 1 694 ? -13.754 14.097 -29.492 1.00 33.12 694 PRO A N 1
ATOM 5335 C CA . PRO A 1 694 ? -13.411 15.458 -29.050 1.00 33.12 694 PRO A CA 1
ATOM 5336 C C . PRO A 1 694 ? -11.919 15.680 -28.718 1.00 33.12 694 PRO A C 1
ATOM 5338 O O . PRO A 1 694 ? -11.393 15.088 -27.778 1.00 33.12 694 PRO A O 1
ATOM 5341 N N . TYR A 1 695 ? -11.275 16.593 -29.452 1.00 33.94 695 TYR A N 1
ATOM 5342 C CA . TYR A 1 695 ? -10.651 17.830 -28.942 1.00 33.94 695 TYR A CA 1
ATOM 5343 C C . TYR A 1 695 ? -9.901 18.479 -30.115 1.00 33.94 695 TYR A C 1
ATOM 5345 O O . TYR A 1 695 ? -8.839 18.008 -30.517 1.00 33.94 695 TYR A O 1
ATOM 5353 N N . ASP A 1 696 ? -10.469 19.530 -30.710 1.00 38.38 696 ASP A N 1
ATOM 5354 C CA . ASP A 1 696 ? -9.777 20.289 -31.754 1.00 38.38 696 ASP A CA 1
ATOM 5355 C C . ASP A 1 696 ? -8.760 21.223 -31.071 1.00 38.38 696 ASP A C 1
ATOM 5357 O O . ASP A 1 696 ? -9.036 22.381 -30.751 1.00 38.38 696 ASP A O 1
ATOM 5361 N N . GLY A 1 697 ? -7.584 20.665 -30.773 1.00 33.81 697 GLY A N 1
ATOM 5362 C CA . GLY A 1 697 ? -6.496 21.331 -30.066 1.00 33.81 697 GLY A CA 1
ATOM 5363 C C . GLY A 1 697 ? -5.889 22.483 -30.864 1.00 33.81 697 GLY A C 1
ATOM 5364 O O . GLY A 1 697 ? -4.892 22.311 -31.557 1.00 33.81 697 GLY A O 1
ATOM 5365 N N . GLY A 1 698 ? -6.465 23.678 -30.729 1.00 35.41 698 GLY A N 1
ATOM 5366 C CA . GLY A 1 698 ? -5.773 24.940 -30.990 1.00 35.41 698 GLY A CA 1
ATOM 5367 C C . GLY A 1 698 ? -5.211 25.124 -32.403 1.00 35.41 698 GLY A C 1
ATOM 5368 O O . GLY A 1 698 ? -4.154 25.740 -32.539 1.00 35.41 698 GLY A O 1
ATOM 5369 N N . LEU A 1 699 ? -5.907 24.656 -33.444 1.00 36.59 699 LEU A N 1
ATOM 5370 C CA . LEU A 1 699 ? -5.632 25.068 -34.823 1.00 36.59 699 LEU A CA 1
ATOM 5371 C C . LEU A 1 699 ? -5.983 26.554 -34.983 1.00 36.59 699 LEU A C 1
ATOM 5373 O O . LEU A 1 699 ? -7.126 26.923 -35.241 1.00 36.59 699 LEU A O 1
ATOM 5377 N N . GLN A 1 700 ? -4.981 27.415 -34.818 1.00 32.34 700 GLN A N 1
ATOM 5378 C CA . GLN A 1 700 ? -5.048 28.790 -35.293 1.00 32.34 700 GLN A CA 1
ATOM 5379 C C . GLN A 1 700 ? -4.817 28.750 -36.802 1.00 32.34 700 GLN A C 1
ATOM 5381 O O . GLN A 1 700 ? -3.686 28.781 -37.277 1.00 32.34 700 GLN A O 1
ATOM 5386 N N . THR A 1 701 ? -5.905 28.565 -37.549 1.00 33.19 701 THR A N 1
ATOM 5387 C CA . THR A 1 701 ? -5.884 28.666 -39.005 1.00 33.19 701 THR A CA 1
ATOM 5388 C C . THR A 1 701 ? -5.819 30.134 -39.391 1.00 33.19 701 THR A C 1
ATOM 5390 O O . THR A 1 701 ? -6.852 30.803 -39.488 1.00 33.19 701 THR A O 1
ATOM 5393 N N . ASP A 1 702 ? -4.613 30.611 -39.666 1.00 30.83 702 ASP A N 1
ATOM 5394 C CA . ASP A 1 702 ? -4.419 31.811 -40.470 1.00 30.83 702 ASP A CA 1
ATOM 5395 C C . ASP A 1 702 ? -4.893 31.488 -41.902 1.00 30.83 702 ASP A C 1
ATOM 5397 O O . ASP A 1 702 ? -4.143 30.977 -42.726 1.00 30.83 702 ASP A O 1
ATOM 5401 N N . GLY A 1 703 ? -6.186 31.710 -42.163 1.00 35.38 703 GLY A N 1
ATOM 5402 C CA . GLY A 1 703 ? -6.805 31.672 -43.493 1.00 35.38 703 GLY A CA 1
ATOM 5403 C C . GLY A 1 703 ? -6.805 30.320 -44.225 1.00 35.38 703 GLY A C 1
ATOM 5404 O O . GLY A 1 703 ? -6.036 30.120 -45.158 1.00 35.38 703 GLY A O 1
ATOM 5405 N N . GLY A 1 704 ? -7.754 29.430 -43.910 1.00 32.00 704 GLY A N 1
ATOM 5406 C CA . GLY A 1 704 ? -8.048 28.283 -44.782 1.00 32.00 704 GLY A CA 1
ATOM 5407 C C . GLY A 1 704 ? -8.856 27.176 -44.112 1.00 32.00 704 GLY A C 1
ATOM 5408 O O . GLY A 1 704 ? -8.343 26.456 -43.259 1.00 32.00 704 GLY A O 1
ATOM 5409 N N . GLY A 1 705 ? -10.118 27.005 -44.518 1.00 35.34 705 GLY A N 1
ATOM 5410 C CA . GLY A 1 705 ? -10.944 25.889 -44.059 1.00 35.34 705 GLY A CA 1
ATOM 5411 C C . GLY A 1 705 ? -10.384 24.554 -44.554 1.00 35.34 705 GLY A C 1
ATOM 5412 O O . GLY A 1 705 ? -10.373 24.294 -45.756 1.00 35.34 705 GLY A O 1
ATOM 5413 N N . ILE A 1 706 ? -9.924 23.699 -43.638 1.00 42.19 706 ILE A N 1
ATOM 5414 C CA . ILE A 1 706 ? -9.419 22.367 -43.990 1.00 42.19 706 ILE A CA 1
ATOM 5415 C C . ILE A 1 706 ? -10.612 21.474 -44.344 1.00 42.19 706 ILE A C 1
ATOM 5417 O O . ILE A 1 706 ? -11.357 21.037 -43.465 1.00 42.19 706 ILE A O 1
ATOM 5421 N N . ALA A 1 707 ? -10.775 21.188 -45.637 1.00 43.25 707 ALA A N 1
ATOM 5422 C CA . ALA A 1 707 ? -11.720 20.189 -46.117 1.00 43.25 707 ALA A CA 1
ATOM 5423 C C . ALA A 1 707 ? -11.467 18.832 -45.435 1.00 43.25 707 ALA A C 1
ATOM 5425 O O . ALA A 1 707 ? -10.321 18.428 -45.224 1.00 43.25 707 ALA A O 1
ATOM 5426 N N . SER A 1 708 ? -12.544 18.122 -45.096 1.00 46.50 708 SER A N 1
ATOM 5427 C CA . SER A 1 708 ? -12.472 16.797 -44.477 1.00 46.50 708 SER A CA 1
ATOM 5428 C C . SER A 1 708 ? -11.823 15.789 -45.430 1.00 46.50 708 SER A C 1
ATOM 5430 O O . SER A 1 708 ? -12.507 15.230 -46.284 1.00 46.50 708 SER A O 1
ATOM 5432 N N . LYS A 1 709 ? -10.518 15.539 -45.280 1.00 64.69 709 LYS A N 1
ATOM 5433 C CA . LYS A 1 709 ? -9.831 14.479 -46.027 1.00 64.69 709 LYS A CA 1
ATOM 5434 C C . LYS A 1 709 ? -10.327 13.096 -45.606 1.00 64.69 709 LYS A C 1
ATOM 5436 O O . LYS A 1 709 ? -10.572 12.855 -44.422 1.00 64.69 709 LYS A O 1
ATOM 5441 N N . ASP A 1 710 ? -10.436 12.203 -46.583 1.00 82.88 710 ASP A N 1
ATOM 5442 C CA . ASP A 1 710 ? -10.752 10.791 -46.375 1.00 82.88 710 ASP A CA 1
ATOM 5443 C C . ASP A 1 710 ? -9.596 10.090 -45.634 1.00 82.88 710 ASP A C 1
ATOM 5445 O O . ASP A 1 710 ? -8.422 10.383 -45.865 1.00 82.88 710 ASP A O 1
ATOM 5449 N N . LEU A 1 711 ? -9.921 9.143 -44.753 1.00 85.94 711 LEU A N 1
ATOM 5450 C CA . LEU A 1 711 ? -8.943 8.251 -44.129 1.00 85.94 711 LEU A CA 1
ATOM 5451 C C . LEU A 1 711 ? -8.234 7.371 -45.173 1.00 85.94 711 LEU A C 1
ATOM 5453 O O . LEU A 1 711 ? -7.085 6.987 -44.973 1.00 85.94 711 LEU A O 1
ATOM 5457 N N . LYS A 1 712 ? -8.901 7.050 -46.286 1.00 88.44 712 LYS A N 1
ATOM 5458 C CA . LYS A 1 712 ? -8.360 6.216 -47.366 1.00 88.44 712 LYS A CA 1
ATOM 5459 C C . LYS A 1 712 ? -7.593 6.999 -48.438 1.00 88.44 712 LYS A C 1
ATOM 5461 O O . LYS A 1 712 ? -7.063 6.358 -49.339 1.00 88.44 712 LYS A O 1
ATOM 5466 N N . ASP A 1 713 ? -7.452 8.325 -48.315 1.00 87.75 713 ASP A N 1
ATOM 5467 C CA . ASP A 1 713 ? -6.646 9.174 -49.217 1.00 87.75 713 ASP A CA 1
ATOM 5468 C C . ASP A 1 713 ? -5.256 8.540 -49.469 1.00 87.75 713 ASP A C 1
ATOM 5470 O O . ASP A 1 713 ? -4.531 8.296 -48.499 1.00 87.75 713 ASP A O 1
ATOM 5474 N N . PRO A 1 714 ? -4.886 8.215 -50.725 1.00 91.12 714 PRO A N 1
ATOM 5475 C CA . PRO A 1 714 ? -3.653 7.494 -51.036 1.00 91.12 714 PRO A CA 1
ATOM 5476 C C . PRO A 1 714 ? -2.406 8.388 -51.104 1.00 91.12 714 PRO A C 1
ATOM 5478 O O . PRO A 1 714 ? -1.310 7.872 -51.326 1.00 91.12 714 PRO A O 1
ATOM 5481 N N . LYS A 1 715 ? -2.536 9.717 -50.941 1.00 90.31 715 LYS A N 1
ATOM 5482 C CA . LYS A 1 715 ? -1.472 10.706 -51.212 1.00 90.31 715 LYS A CA 1
ATOM 5483 C C . LYS A 1 715 ? -0.104 10.367 -50.602 1.00 90.31 715 LYS A C 1
ATOM 5485 O O . LYS A 1 715 ? 0.914 10.641 -51.229 1.00 90.31 715 LYS A O 1
ATOM 5490 N N . HIS A 1 716 ? -0.080 9.814 -49.389 1.00 93.38 716 HIS A N 1
ATOM 5491 C CA . HIS A 1 716 ? 1.151 9.525 -48.639 1.00 93.38 716 HIS A CA 1
ATOM 5492 C C . HIS A 1 716 ? 1.451 8.020 -48.513 1.00 93.38 716 HIS A C 1
ATOM 5494 O O . HIS A 1 716 ? 2.374 7.637 -47.797 1.00 93.38 716 HIS A O 1
ATOM 5500 N N . ASP A 1 717 ? 0.702 7.154 -49.202 1.00 94.56 717 ASP A N 1
ATOM 5501 C CA . ASP A 1 717 ? 0.770 5.698 -48.998 1.00 94.56 717 ASP A CA 1
ATOM 5502 C C . ASP A 1 717 ? 2.108 5.110 -49.433 1.00 94.56 717 ASP A C 1
ATOM 5504 O O . ASP A 1 717 ? 2.685 4.309 -48.703 1.00 94.56 717 ASP A O 1
ATOM 5508 N N . SER A 1 718 ? 2.652 5.571 -50.561 1.00 93.19 718 SER A N 1
ATOM 5509 C CA . SER A 1 718 ? 3.983 5.177 -51.034 1.00 93.19 718 SER A CA 1
ATOM 5510 C C . SER A 1 718 ? 5.084 5.530 -50.030 1.00 93.19 718 SER A C 1
ATOM 5512 O O . SER A 1 718 ? 6.011 4.746 -49.832 1.00 93.19 718 SER A O 1
ATOM 5514 N N . VAL A 1 719 ? 4.960 6.676 -49.349 1.00 94.00 719 VAL A N 1
ATOM 5515 C CA . VAL A 1 719 ? 5.884 7.097 -48.289 1.00 94.00 719 VAL A CA 1
ATOM 5516 C C . VAL A 1 719 ? 5.712 6.209 -47.059 1.00 94.00 719 VAL A C 1
ATOM 5518 O O . VAL A 1 719 ? 6.704 5.732 -46.528 1.00 94.00 719 VAL A O 1
ATOM 5521 N N . PHE A 1 720 ? 4.491 5.908 -46.611 1.00 95.12 720 PHE A N 1
ATOM 5522 C CA . PHE A 1 720 ? 4.292 5.041 -45.441 1.00 95.12 720 PHE A CA 1
ATOM 5523 C C . PHE A 1 720 ? 4.735 3.585 -45.685 1.00 95.12 720 PHE A C 1
ATOM 5525 O O . PHE A 1 720 ? 5.434 3.020 -44.842 1.00 95.12 720 PHE A O 1
ATOM 5532 N N . GLN A 1 721 ? 4.391 2.996 -46.836 1.00 93.12 721 GLN A N 1
ATOM 5533 C CA . GLN A 1 721 ? 4.773 1.629 -47.241 1.00 93.12 721 GLN A CA 1
ATOM 5534 C C . GLN A 1 721 ? 6.292 1.426 -47.218 1.00 93.12 721 GLN A C 1
ATOM 5536 O O . GLN A 1 721 ? 6.799 0.433 -46.700 1.00 93.12 721 GLN A O 1
ATOM 5541 N N . LYS A 1 722 ? 7.040 2.421 -47.699 1.00 92.44 722 LYS A N 1
ATOM 5542 C CA . LYS A 1 722 ? 8.507 2.435 -47.721 1.00 92.44 722 LYS A CA 1
ATOM 5543 C C . LYS A 1 722 ? 9.154 2.229 -46.342 1.00 92.44 722 LYS A C 1
ATOM 5545 O O . LYS A 1 722 ? 10.253 1.685 -46.260 1.00 92.44 722 LYS A O 1
ATOM 5550 N N . TYR A 1 723 ? 8.483 2.628 -45.258 1.00 93.06 723 TYR A N 1
ATOM 5551 C CA . TYR A 1 723 ? 8.978 2.475 -43.885 1.00 93.06 723 TYR A CA 1
ATOM 5552 C C . TYR A 1 723 ? 8.405 1.250 -43.149 1.00 93.06 723 TYR A C 1
ATOM 5554 O O . TYR A 1 723 ? 8.788 1.013 -42.003 1.00 93.06 723 TYR A O 1
ATOM 5562 N N . GLU A 1 724 ? 7.568 0.420 -43.782 1.00 90.06 724 GLU A N 1
ATOM 5563 C CA . GLU A 1 724 ? 7.014 -0.802 -43.173 1.00 90.06 724 GLU A CA 1
ATOM 5564 C C . GLU A 1 724 ? 8.119 -1.739 -42.653 1.00 90.06 724 GLU A C 1
ATOM 5566 O O . GLU A 1 724 ? 8.135 -2.141 -41.484 1.00 90.06 724 GLU A O 1
ATOM 5571 N N . SER A 1 725 ? 9.118 -1.984 -43.507 1.00 86.81 725 SER A N 1
ATOM 5572 C CA . SER A 1 725 ? 10.304 -2.800 -43.208 1.00 86.81 725 SER A CA 1
ATOM 5573 C C . SER A 1 725 ? 11.187 -2.226 -42.089 1.00 86.81 725 SER A C 1
ATOM 5575 O O . SER A 1 725 ? 12.008 -2.945 -41.520 1.00 86.81 725 SER A O 1
ATOM 5577 N N . CYS A 1 726 ? 11.012 -0.950 -41.722 1.00 87.25 726 CYS A N 1
ATOM 5578 C CA . CYS A 1 726 ? 11.694 -0.338 -40.584 1.00 87.25 726 CYS A CA 1
ATOM 5579 C C . CYS A 1 726 ? 11.003 -0.597 -39.249 1.00 87.25 726 CYS A C 1
ATOM 5581 O O . CYS A 1 726 ? 11.679 -0.720 -38.223 1.00 87.25 726 CYS A O 1
ATOM 5583 N N . ILE A 1 727 ? 9.668 -0.589 -39.247 1.00 87.44 727 ILE A N 1
ATOM 5584 C CA . ILE A 1 727 ? 8.853 -0.557 -38.027 1.00 87.44 727 ILE A CA 1
ATOM 5585 C C . ILE A 1 727 ? 8.461 -1.956 -37.544 1.00 87.44 727 ILE A C 1
ATOM 5587 O O . ILE A 1 727 ? 8.312 -2.139 -36.336 1.00 87.44 727 ILE A O 1
ATOM 5591 N N . GLY A 1 728 ? 8.354 -2.940 -38.445 1.00 81.50 728 GLY A N 1
ATOM 5592 C CA . GLY A 1 728 ? 7.942 -4.309 -38.107 1.00 81.50 728 GLY A CA 1
ATOM 5593 C C . GLY A 1 728 ? 6.449 -4.447 -37.788 1.00 81.50 728 GLY A C 1
ATOM 5594 O O . GLY A 1 728 ? 6.039 -5.410 -37.142 1.00 81.50 728 GLY A O 1
ATOM 5595 N N . VAL A 1 729 ? 5.639 -3.478 -38.215 1.00 86.44 729 VAL A N 1
ATOM 5596 C CA . VAL A 1 729 ? 4.172 -3.487 -38.175 1.00 86.44 729 VAL A CA 1
ATOM 5597 C C . VAL A 1 729 ? 3.639 -2.979 -39.514 1.00 86.44 729 VAL A C 1
ATOM 5599 O O . VAL A 1 729 ? 4.382 -2.346 -40.261 1.00 86.44 729 VAL A O 1
ATOM 5602 N N . ASP A 1 730 ? 2.363 -3.233 -39.795 1.00 91.56 730 ASP A N 1
ATOM 5603 C CA . ASP A 1 730 ? 1.676 -2.750 -40.997 1.00 91.56 730 ASP A CA 1
ATOM 5604 C C . ASP A 1 730 ? 1.819 -1.219 -41.155 1.00 91.56 730 ASP A C 1
ATOM 5606 O O . ASP A 1 730 ? 1.590 -0.448 -40.211 1.00 91.56 730 ASP A O 1
ATOM 5610 N N . TRP A 1 731 ? 2.194 -0.763 -42.353 1.00 92.31 731 TRP A N 1
ATOM 5611 C CA . TRP A 1 731 ? 2.361 0.656 -42.689 1.00 92.31 731 TRP A CA 1
ATOM 5612 C C . TRP A 1 731 ? 1.074 1.469 -42.505 1.00 92.31 731 TRP A C 1
ATOM 5614 O O . TRP A 1 731 ? 1.125 2.676 -42.249 1.00 92.31 731 TRP A O 1
ATOM 5624 N N . GLN A 1 732 ? -0.092 0.828 -42.561 1.00 94.12 732 GLN A N 1
ATOM 5625 C CA . GLN A 1 732 ? -1.369 1.468 -42.285 1.00 94.12 732 GLN A CA 1
ATOM 5626 C C . GLN A 1 732 ? -1.476 1.969 -40.832 1.00 94.12 732 GLN A C 1
ATOM 5628 O O . GLN A 1 732 ? -2.263 2.874 -40.556 1.00 94.12 732 GLN A O 1
ATOM 5633 N N . VAL A 1 733 ? -0.644 1.476 -39.903 1.00 93.75 733 VAL A N 1
ATOM 5634 C CA . VAL A 1 733 ? -0.513 2.056 -38.555 1.00 93.75 733 VAL A CA 1
ATOM 5635 C C . VAL A 1 733 ? 0.118 3.454 -38.619 1.00 93.75 733 VAL A C 1
ATOM 5637 O O . VAL A 1 733 ? -0.389 4.371 -37.971 1.00 93.75 733 VAL A O 1
ATOM 5640 N N . LEU A 1 734 ? 1.150 3.674 -39.449 1.00 93.62 734 LEU A N 1
ATOM 5641 C CA . LEU A 1 734 ? 1.680 5.023 -39.718 1.00 93.62 734 LEU A CA 1
ATOM 5642 C C . LEU A 1 734 ? 0.594 5.914 -40.333 1.00 93.62 734 LEU A C 1
ATOM 5644 O O . LEU A 1 734 ? 0.398 7.042 -39.880 1.00 93.62 734 LEU A O 1
ATOM 5648 N N . LYS A 1 735 ? -0.164 5.382 -41.301 1.00 94.44 735 LYS A N 1
ATOM 5649 C CA . LYS A 1 735 ? -1.293 6.071 -41.944 1.00 94.44 735 LYS A CA 1
ATOM 5650 C C . LYS A 1 735 ? -2.397 6.458 -40.944 1.00 94.44 735 LYS A C 1
ATOM 5652 O O . LYS A 1 735 ? -2.932 7.566 -41.021 1.00 94.44 735 LYS A O 1
ATOM 5657 N N . ALA A 1 736 ? -2.715 5.602 -39.974 1.00 93.06 736 ALA A N 1
ATOM 5658 C CA . ALA A 1 736 ? -3.699 5.875 -38.924 1.00 93.06 736 ALA A CA 1
ATOM 5659 C C . ALA A 1 736 ? -3.222 6.941 -37.916 1.00 93.06 736 ALA A C 1
ATOM 5661 O O . ALA A 1 736 ? -4.016 7.792 -37.494 1.00 93.06 736 ALA A O 1
ATOM 5662 N N . ILE A 1 737 ? -1.932 6.931 -37.555 1.00 93.19 737 ILE A N 1
ATOM 5663 C CA . ILE A 1 737 ? -1.319 7.946 -36.682 1.00 93.19 737 ILE A CA 1
ATOM 5664 C C . ILE A 1 737 ? -1.257 9.298 -37.405 1.00 93.19 737 ILE A C 1
ATOM 5666 O O . ILE A 1 737 ? -1.795 10.275 -36.891 1.00 93.19 737 ILE A O 1
ATOM 5670 N N . ALA A 1 738 ? -0.710 9.357 -38.623 1.00 91.69 738 ALA A N 1
ATOM 5671 C CA . ALA A 1 738 ? -0.600 10.595 -39.399 1.00 91.69 738 ALA A CA 1
ATOM 5672 C C . ALA A 1 738 ? -1.966 11.242 -39.695 1.00 91.69 738 ALA A C 1
ATOM 5674 O O . ALA A 1 738 ? -2.100 12.469 -39.674 1.00 91.69 738 ALA A O 1
ATOM 5675 N N . PHE A 1 739 ? -3.014 10.437 -39.913 1.00 88.94 739 PHE A N 1
ATOM 5676 C CA . PHE A 1 739 ? -4.374 10.968 -39.992 1.00 88.94 739 PHE A CA 1
ATOM 5677 C C . PHE A 1 739 ? -4.828 11.557 -38.662 1.00 88.94 739 PHE A C 1
ATOM 5679 O O . PHE A 1 739 ? -5.459 12.612 -38.652 1.00 88.94 739 PHE A O 1
ATOM 5686 N N . THR A 1 740 ? -4.552 10.871 -37.550 1.00 86.12 740 THR A N 1
ATOM 5687 C CA . THR A 1 740 ? -4.974 11.285 -36.206 1.00 86.12 740 THR A CA 1
ATOM 5688 C C . THR A 1 740 ? -4.346 12.620 -35.817 1.00 86.12 740 THR A C 1
ATOM 5690 O O . THR A 1 740 ? -5.101 13.511 -35.426 1.00 86.12 740 THR A O 1
ATOM 5693 N N . GLU A 1 741 ? -3.038 12.767 -36.042 1.00 84.06 741 GLU A N 1
ATOM 5694 C CA . GLU A 1 741 ? -2.226 13.947 -35.717 1.00 84.06 741 GLU A CA 1
ATOM 5695 C C . GLU A 1 741 ? -2.467 15.151 -36.642 1.00 84.06 741 GLU A C 1
ATOM 5697 O O . GLU A 1 741 ? -2.698 16.260 -36.169 1.00 84.06 741 GLU A O 1
ATOM 5702 N N . SER A 1 742 ? -2.438 14.961 -37.968 1.00 84.75 742 SER A N 1
ATOM 5703 C CA . SER A 1 742 ? -2.424 16.083 -38.932 1.00 84.75 742 SER A CA 1
ATOM 5704 C C . SER A 1 742 ? -3.531 16.056 -39.987 1.00 84.75 742 SER A C 1
ATOM 5706 O O . SER A 1 742 ? -3.614 16.978 -40.798 1.00 84.75 742 SER A O 1
ATOM 5708 N N . ARG A 1 743 ? -4.358 14.998 -40.038 1.00 85.12 743 ARG A N 1
ATOM 5709 C CA . ARG A 1 743 ? -5.298 14.726 -41.151 1.00 85.12 743 ARG A CA 1
ATOM 5710 C C . ARG A 1 743 ? -4.596 14.770 -42.520 1.00 85.12 743 ARG A C 1
ATOM 5712 O O . ARG A 1 743 ? -5.100 15.381 -43.459 1.00 85.12 743 ARG A O 1
ATOM 5719 N N . TYR A 1 744 ? -3.410 14.162 -42.620 1.00 88.06 744 TYR A N 1
ATOM 5720 C CA . TYR A 1 744 ? -2.569 14.173 -43.830 1.00 88.06 744 TYR A CA 1
ATOM 5721 C C . TYR A 1 744 ? -2.228 15.576 -44.348 1.00 88.06 744 TYR A C 1
ATOM 5723 O O . TYR A 1 744 ? -2.130 15.784 -45.563 1.00 88.06 744 TYR A O 1
ATOM 5731 N N . ASN A 1 745 ? -2.093 16.559 -43.459 1.00 84.00 745 ASN A N 1
ATOM 5732 C CA . ASN A 1 745 ? -1.637 17.893 -43.819 1.00 84.00 745 ASN A CA 1
ATOM 5733 C C . ASN A 1 745 ? -0.215 18.105 -43.296 1.00 84.00 745 ASN A C 1
ATOM 5735 O O . ASN A 1 745 ? 0.011 18.542 -42.169 1.00 84.00 745 ASN A O 1
ATOM 5739 N N . GLU A 1 746 ? 0.747 17.807 -44.164 1.00 85.62 746 GLU A N 1
ATOM 5740 C CA . GLU A 1 746 ? 2.177 17.935 -43.897 1.00 85.62 746 GLU A CA 1
ATOM 5741 C C . GLU A 1 746 ? 2.625 19.376 -43.570 1.00 85.62 746 GLU A C 1
ATOM 5743 O O . GLU A 1 746 ? 3.689 19.572 -42.994 1.00 85.62 746 GLU A O 1
ATOM 5748 N N . SER A 1 747 ? 1.806 20.394 -43.860 1.00 84.25 747 SER A N 1
ATOM 5749 C CA . SER A 1 747 ? 2.121 21.795 -43.548 1.00 84.25 747 SER A CA 1
ATOM 5750 C C . SER A 1 747 ? 1.653 22.267 -42.165 1.00 84.25 747 SER A C 1
ATOM 5752 O O . SER A 1 747 ? 2.010 23.384 -41.780 1.00 84.25 747 SER A O 1
ATOM 5754 N N . VAL A 1 748 ? 0.885 21.464 -41.411 1.00 81.06 748 VAL A N 1
ATOM 5755 C CA . VAL A 1 748 ? 0.359 21.867 -40.090 1.00 81.06 748 VAL A CA 1
ATOM 5756 C C . VAL A 1 748 ? 1.493 22.097 -39.099 1.00 81.06 748 VAL A C 1
ATOM 5758 O O . VAL A 1 748 ? 2.327 21.218 -38.875 1.00 81.06 748 VAL A O 1
ATOM 5761 N N . VAL A 1 749 ? 1.452 23.261 -38.454 1.00 80.88 749 VAL A N 1
ATOM 5762 C CA . VAL A 1 749 ? 2.222 23.592 -37.255 1.00 80.88 749 VAL A CA 1
ATOM 5763 C C . VAL A 1 749 ? 1.221 23.993 -36.175 1.00 80.88 749 VAL A C 1
ATOM 5765 O O . VAL A 1 749 ? 0.420 24.899 -36.402 1.00 80.88 749 VAL A O 1
ATOM 5768 N N . ASN A 1 750 ? 1.225 23.328 -35.020 1.00 74.06 750 ASN A N 1
ATOM 5769 C CA . ASN A 1 750 ? 0.377 23.731 -33.897 1.00 74.06 750 ASN A CA 1
ATOM 5770 C C . ASN A 1 750 ? 1.018 24.877 -33.088 1.00 74.06 750 ASN A C 1
ATOM 5772 O O . ASN A 1 750 ? 2.210 25.162 -33.215 1.00 74.06 750 ASN A O 1
ATOM 5776 N N . LYS A 1 751 ? 0.244 25.520 -32.202 1.00 70.56 751 LYS A N 1
ATOM 5777 C CA . LYS A 1 751 ? 0.706 26.667 -31.385 1.00 70.56 751 LYS A CA 1
ATOM 5778 C C . LYS A 1 751 ? 1.936 26.397 -30.511 1.00 70.56 751 LYS A C 1
ATOM 5780 O O . LYS A 1 751 ? 2.583 27.340 -30.071 1.00 70.56 751 LYS A O 1
ATOM 5785 N N . LEU A 1 752 ? 2.245 25.132 -30.228 1.00 65.25 752 LEU A N 1
ATOM 5786 C CA . LEU A 1 752 ? 3.397 24.727 -29.421 1.00 65.25 752 LEU A CA 1
ATOM 5787 C C . LEU A 1 752 ? 4.634 24.395 -30.280 1.00 65.25 752 LEU A C 1
ATOM 5789 O O . LEU A 1 752 ? 5.670 24.036 -29.719 1.00 65.25 752 LEU A O 1
ATOM 5793 N N . GLY A 1 753 ? 4.543 24.515 -31.611 1.00 74.25 753 GLY A N 1
ATOM 5794 C CA . GLY A 1 753 ? 5.628 24.282 -32.571 1.00 74.25 753 GLY A CA 1
ATOM 5795 C C . GLY A 1 753 ? 5.735 22.847 -33.098 1.00 74.25 753 GLY A C 1
ATOM 5796 O O . GLY A 1 753 ? 6.678 22.537 -33.827 1.00 74.25 753 GLY A O 1
ATOM 5797 N N . PHE A 1 754 ? 4.800 21.957 -32.752 1.00 83.50 754 PHE A N 1
ATOM 5798 C CA . PHE A 1 754 ? 4.774 20.613 -33.333 1.00 83.50 754 PHE A CA 1
ATOM 5799 C C . PHE A 1 754 ? 4.317 20.690 -34.794 1.00 83.50 754 PHE A C 1
ATOM 5801 O O . PHE A 1 754 ? 3.358 21.388 -35.109 1.00 83.50 754 PHE A O 1
ATOM 5808 N N . THR A 1 755 ? 5.029 19.999 -35.680 1.00 85.00 755 THR A N 1
ATOM 5809 C CA . THR A 1 755 ? 5.004 20.205 -37.131 1.00 85.00 755 THR A CA 1
ATOM 5810 C C . THR A 1 755 ? 4.845 18.885 -37.885 1.00 85.00 755 THR A C 1
ATOM 5812 O O . THR A 1 755 ? 5.388 17.853 -37.478 1.00 85.00 755 THR A O 1
ATOM 5815 N N . GLY A 1 756 ? 4.161 18.935 -39.029 1.00 87.94 756 GLY A N 1
ATOM 5816 C CA . GLY A 1 756 ? 4.161 17.865 -40.025 1.00 87.94 756 GLY A CA 1
ATOM 5817 C C . GLY A 1 756 ? 3.120 16.773 -39.799 1.00 87.94 756 GLY A C 1
ATOM 5818 O O . GLY A 1 756 ? 2.240 16.885 -38.942 1.00 87.94 756 GLY A O 1
ATOM 5819 N N . LEU A 1 757 ? 3.242 15.694 -40.577 1.00 90.06 757 LEU A N 1
ATOM 5820 C CA . LEU A 1 757 ? 2.299 14.573 -40.592 1.00 90.06 757 LEU A CA 1
ATOM 5821 C C . LEU A 1 757 ? 2.098 13.928 -39.216 1.00 90.06 757 LEU A C 1
ATOM 5823 O O . LEU A 1 757 ? 0.970 13.581 -38.871 1.00 90.06 757 LEU A O 1
ATOM 5827 N N . PHE A 1 758 ? 3.182 13.814 -38.447 1.00 93.12 758 PHE A N 1
ATOM 5828 C CA . PHE A 1 758 ? 3.236 13.198 -37.117 1.00 93.12 758 PHE A CA 1
ATOM 5829 C C . PHE A 1 758 ? 3.417 14.228 -35.991 1.00 93.12 758 PHE A C 1
ATOM 5831 O O . PHE A 1 758 ? 4.001 13.886 -34.972 1.00 93.12 758 PHE A O 1
ATOM 5838 N N . GLN A 1 759 ? 3.028 15.495 -36.208 1.00 89.25 759 GLN A N 1
ATOM 5839 C CA . GLN A 1 759 ? 3.050 16.578 -35.207 1.00 89.25 759 GLN A CA 1
ATOM 5840 C C . GLN A 1 759 ? 4.218 16.464 -34.205 1.00 89.25 759 GLN A C 1
ATOM 5842 O O . GLN A 1 759 ? 4.031 16.212 -33.019 1.00 89.25 759 GLN A O 1
ATOM 5847 N N . THR A 1 760 ? 5.448 16.643 -34.694 1.00 87.75 760 THR A N 1
ATOM 5848 C CA . THR A 1 760 ? 6.686 16.485 -33.906 1.00 87.75 760 THR A CA 1
ATOM 5849 C C . THR A 1 760 ? 7.497 17.782 -33.861 1.00 87.75 760 THR A C 1
ATOM 5851 O O . THR A 1 760 ? 7.246 18.700 -34.638 1.00 87.75 760 THR A O 1
ATOM 5854 N N . LYS A 1 761 ? 8.475 17.888 -32.960 1.00 86.75 761 LYS A N 1
ATOM 5855 C CA . LYS A 1 761 ? 9.398 19.036 -32.878 1.00 86.75 761 LYS A CA 1
ATOM 5856 C C . LYS A 1 761 ? 10.800 18.656 -33.323 1.00 86.75 761 LYS A C 1
ATOM 5858 O O . LYS A 1 761 ? 11.187 17.500 -33.183 1.00 86.75 761 LYS A O 1
ATOM 5863 N N . THR A 1 762 ? 11.591 19.636 -33.758 1.00 87.94 762 THR A N 1
ATOM 5864 C CA . THR A 1 762 ? 13.006 19.451 -34.124 1.00 87.94 762 THR A CA 1
ATOM 5865 C C . THR A 1 762 ? 13.808 18.811 -32.983 1.00 87.94 762 THR A C 1
ATOM 5867 O O . THR A 1 762 ? 14.436 17.783 -33.203 1.00 87.94 762 THR A O 1
ATOM 5870 N N . GLU A 1 763 ? 13.658 19.296 -31.744 1.00 86.50 763 GLU A N 1
ATOM 5871 C CA . GLU A 1 763 ? 14.313 18.730 -30.545 1.00 86.50 763 GLU A CA 1
ATOM 5872 C C . GLU A 1 763 ? 13.998 17.234 -30.309 1.00 86.50 763 GLU A C 1
ATOM 5874 O O . GLU A 1 763 ? 14.866 16.446 -29.926 1.00 86.50 763 GLU A O 1
ATOM 5879 N N . TYR A 1 764 ? 12.759 16.809 -30.583 1.00 88.12 764 TYR A N 1
ATOM 5880 C CA . TYR A 1 764 ? 12.332 15.416 -30.430 1.00 88.12 764 TYR A CA 1
ATOM 5881 C C . TYR A 1 764 ? 12.698 14.555 -31.641 1.00 88.12 764 TYR A C 1
ATOM 5883 O O . TYR A 1 764 ? 13.034 13.382 -31.475 1.00 88.12 764 TYR A O 1
ATOM 5891 N N . CYS A 1 765 ? 12.679 15.138 -32.841 1.00 91.56 765 CYS A N 1
ATOM 5892 C CA . CYS A 1 765 ? 13.202 14.525 -34.054 1.00 91.56 765 CYS A CA 1
ATOM 5893 C C . CYS A 1 765 ? 14.668 14.140 -33.853 1.00 91.56 765 CYS A C 1
ATOM 5895 O O . CYS A 1 765 ? 14.985 12.955 -33.916 1.00 91.56 765 CYS A O 1
ATOM 5897 N N . GLU A 1 766 ? 15.530 15.105 -33.516 1.00 91.56 766 GLU A N 1
ATOM 5898 C CA . GLU A 1 766 ? 16.969 14.890 -33.330 1.00 91.56 766 GLU A CA 1
ATOM 5899 C C . GLU A 1 766 ? 17.227 13.782 -32.306 1.00 91.56 766 GLU A C 1
ATOM 5901 O O . GLU A 1 766 ? 17.938 12.820 -32.594 1.00 91.56 766 GLU A O 1
ATOM 5906 N N . SER A 1 767 ? 16.568 13.852 -31.144 1.00 89.75 767 SER A N 1
ATOM 5907 C CA . SER A 1 767 ? 16.689 12.848 -30.082 1.00 89.75 767 SER A CA 1
ATOM 5908 C C . SER A 1 767 ? 16.375 11.419 -30.552 1.00 89.75 767 SER A C 1
ATOM 5910 O O . SER A 1 767 ? 17.085 10.476 -30.193 1.00 89.75 767 SER A O 1
ATOM 5912 N N . VAL A 1 768 ? 15.328 11.243 -31.363 1.00 88.88 768 VAL A N 1
ATOM 5913 C CA . VAL A 1 768 ? 14.821 9.918 -31.755 1.00 88.88 768 VAL A CA 1
ATOM 5914 C C . VAL A 1 768 ? 15.501 9.364 -33.007 1.00 88.88 768 VAL A C 1
ATOM 5916 O O . VAL A 1 768 ? 15.691 8.145 -33.099 1.00 88.88 768 VAL A O 1
ATOM 5919 N N . VAL A 1 769 ? 15.918 10.224 -33.943 1.00 92.19 769 VAL A N 1
ATOM 5920 C CA . VAL A 1 769 ? 16.600 9.800 -35.177 1.00 92.19 769 VAL A CA 1
ATOM 5921 C C . VAL A 1 769 ? 18.125 9.707 -35.034 1.00 92.19 769 VAL A C 1
ATOM 5923 O O . VAL A 1 769 ? 18.770 9.091 -35.878 1.00 92.19 769 VAL A O 1
ATOM 5926 N N . LYS A 1 770 ? 18.711 10.220 -33.943 1.00 93.12 770 LYS A N 1
ATOM 5927 C CA . LYS A 1 770 ? 20.160 10.178 -33.663 1.00 93.12 770 LYS A CA 1
ATOM 5928 C C . LYS A 1 770 ? 20.799 8.793 -33.708 1.00 93.12 770 LYS A C 1
ATOM 5930 O O . LYS A 1 770 ? 21.908 8.639 -34.207 1.00 93.12 770 LYS A O 1
ATOM 5935 N N . LYS A 1 771 ? 20.090 7.749 -33.268 1.00 91.19 771 LYS A N 1
ATOM 5936 C CA . LYS A 1 771 ? 20.565 6.351 -33.390 1.00 91.19 771 LYS A CA 1
ATOM 5937 C C . LYS A 1 771 ? 20.694 5.852 -34.841 1.00 91.19 771 LYS A C 1
ATOM 5939 O O . LYS A 1 771 ? 21.200 4.754 -35.047 1.00 91.19 771 LYS A O 1
ATOM 5944 N N . TYR A 1 772 ? 20.217 6.634 -35.809 1.00 91.06 772 TYR A N 1
ATOM 5945 C CA . TYR A 1 772 ? 20.312 6.380 -37.242 1.00 91.06 772 TYR A CA 1
ATOM 5946 C C . TYR A 1 772 ? 21.236 7.383 -37.962 1.00 91.06 772 TYR A C 1
ATOM 5948 O O . TYR A 1 772 ? 21.562 7.155 -39.113 1.00 91.06 772 TYR A O 1
ATOM 5956 N N . GLY A 1 773 ? 21.702 8.472 -37.333 1.00 92.62 773 GLY A N 1
ATOM 5957 C CA . GLY A 1 773 ? 22.529 9.486 -38.018 1.00 92.62 773 GLY A CA 1
ATOM 5958 C C . GLY A 1 773 ? 21.748 10.359 -39.017 1.00 92.62 773 GLY A C 1
ATOM 5959 O O . GLY A 1 773 ? 22.277 10.764 -40.056 1.00 92.62 773 GLY A O 1
ATOM 5960 N N . LEU A 1 774 ? 20.463 10.596 -38.735 1.00 93.88 774 LEU A N 1
ATOM 5961 C CA . LEU A 1 774 ? 19.508 11.297 -39.603 1.00 93.88 774 LEU A CA 1
ATOM 5962 C C . LEU A 1 774 ? 19.139 12.710 -39.100 1.00 93.88 774 LEU A C 1
ATOM 5964 O O . LEU A 1 774 ? 18.268 13.356 -39.682 1.00 93.88 774 LEU A O 1
ATOM 5968 N N . GLU A 1 775 ? 19.800 13.221 -38.054 1.00 93.94 775 GLU A N 1
ATOM 5969 C CA . GLU A 1 775 ? 19.457 14.488 -37.375 1.00 93.94 775 GLU A CA 1
ATOM 5970 C C . GLU A 1 775 ? 19.432 15.690 -38.328 1.00 93.94 775 GLU A C 1
ATOM 5972 O O . GLU A 1 775 ? 18.576 16.563 -38.211 1.00 93.94 775 GLU A O 1
ATOM 5977 N N . LYS A 1 776 ? 20.312 15.694 -39.339 1.00 91.94 776 LYS A N 1
ATOM 5978 C CA . LYS A 1 776 ? 20.392 16.732 -40.384 1.00 91.94 776 LYS A CA 1
ATOM 5979 C C . LYS A 1 776 ? 19.071 17.000 -41.121 1.00 91.94 776 LYS A C 1
ATOM 5981 O O . LYS A 1 776 ? 18.917 18.066 -41.712 1.00 91.94 776 LYS A O 1
ATOM 5986 N N . TYR A 1 777 ? 18.124 16.061 -41.099 1.00 91.19 777 TYR A N 1
ATOM 5987 C CA . TYR A 1 777 ? 16.823 16.207 -41.751 1.00 91.19 777 TYR A CA 1
ATOM 5988 C C . TYR A 1 777 ? 15.762 16.879 -40.857 1.00 91.19 777 TYR A C 1
ATOM 5990 O O . TYR A 1 777 ? 14.764 17.379 -41.374 1.00 91.19 777 TYR A O 1
ATOM 5998 N N . CYS A 1 778 ? 15.989 16.990 -39.542 1.00 92.25 778 CYS A N 1
ATOM 5999 C CA . CYS A 1 778 ? 15.022 17.506 -38.561 1.00 92.25 778 CYS A CA 1
ATOM 6000 C C . CYS A 1 778 ? 14.620 18.982 -38.727 1.00 92.25 778 CYS A C 1
ATOM 6002 O O . CYS A 1 778 ? 13.659 19.435 -38.102 1.00 92.25 778 CYS A O 1
ATOM 6004 N N . ASN A 1 779 ? 15.304 19.722 -39.600 1.00 91.19 779 ASN A N 1
ATOM 6005 C CA . ASN A 1 779 ? 14.970 21.104 -39.943 1.00 91.19 779 ASN A CA 1
ATOM 6006 C C . ASN A 1 779 ? 13.816 21.223 -40.960 1.00 91.19 779 ASN A C 1
ATOM 6008 O O . ASN A 1 779 ? 13.306 22.321 -41.162 1.00 91.19 779 ASN A O 1
ATOM 6012 N N . ASN A 1 780 ? 13.378 20.123 -41.590 1.00 92.69 780 ASN A N 1
ATOM 6013 C CA . ASN A 1 780 ? 12.330 20.134 -42.620 1.00 92.69 780 ASN A CA 1
ATOM 6014 C C . ASN A 1 780 ? 11.151 19.195 -42.294 1.00 92.69 780 ASN A C 1
ATOM 6016 O O . ASN A 1 780 ? 10.724 18.392 -43.119 1.00 92.69 780 ASN A O 1
ATOM 6020 N N . LEU A 1 781 ? 10.592 19.299 -41.084 1.00 91.62 781 LEU A N 1
ATOM 6021 C CA . LEU A 1 781 ? 9.476 18.455 -40.618 1.00 91.62 781 LEU A CA 1
ATOM 6022 C C . LEU A 1 781 ? 8.177 18.577 -41.440 1.00 91.62 781 LEU A C 1
ATOM 6024 O O . LEU A 1 781 ? 7.281 17.750 -41.269 1.00 91.62 781 LEU A O 1
ATOM 6028 N N . LYS A 1 782 ? 8.070 19.587 -42.316 1.00 92.56 782 LYS A N 1
ATOM 6029 C CA . LYS A 1 782 ? 6.955 19.749 -43.263 1.00 92.56 782 LYS A CA 1
ATOM 6030 C C . LYS A 1 782 ? 7.069 18.863 -44.507 1.00 92.56 782 LYS A C 1
ATOM 6032 O O . LYS A 1 782 ? 6.080 18.688 -45.211 1.00 92.56 782 LYS A O 1
ATOM 6037 N N . ASN A 1 783 ? 8.243 18.306 -44.800 1.00 94.69 783 ASN A N 1
ATOM 6038 C CA . ASN A 1 783 ? 8.388 17.336 -45.881 1.00 94.69 783 ASN A CA 1
ATOM 6039 C C . ASN A 1 783 ? 7.810 15.966 -45.430 1.00 94.69 783 ASN A C 1
ATOM 6041 O O . ASN A 1 783 ? 8.161 15.497 -44.341 1.00 94.69 783 ASN A O 1
ATOM 6045 N N . PRO A 1 784 ? 6.935 15.312 -46.226 1.00 93.94 784 PRO A N 1
ATOM 6046 C CA . PRO A 1 784 ? 6.319 14.028 -45.871 1.00 93.94 784 PRO A CA 1
ATOM 6047 C C . PRO A 1 784 ? 7.307 12.898 -45.555 1.00 93.94 784 PRO A C 1
ATOM 6049 O O . PRO A 1 784 ? 7.077 12.152 -44.601 1.00 93.94 784 PRO A O 1
ATOM 6052 N N . GLU A 1 785 ? 8.414 12.796 -46.298 1.00 94.69 785 GLU A N 1
ATOM 6053 C CA . GLU A 1 785 ? 9.478 11.812 -46.061 1.00 94.69 785 GLU A CA 1
ATOM 6054 C C . GLU A 1 785 ? 10.119 12.063 -44.690 1.00 94.69 785 GLU A C 1
ATOM 6056 O O . GLU A 1 785 ? 10.149 11.169 -43.849 1.00 94.69 785 GLU A O 1
ATOM 6061 N N . VAL A 1 786 ? 10.541 13.304 -44.410 1.00 93.88 786 VAL A N 1
ATOM 6062 C CA . VAL A 1 786 ? 11.145 13.685 -43.118 1.00 93.88 786 VAL A CA 1
ATOM 6063 C C . VAL A 1 786 ? 10.194 13.417 -41.956 1.00 93.88 786 VAL A C 1
ATOM 6065 O O . VAL A 1 786 ? 10.591 12.841 -40.943 1.00 93.88 786 VAL A O 1
ATOM 6068 N N . SER A 1 787 ? 8.926 13.808 -42.087 1.00 94.62 787 SER A N 1
ATOM 6069 C CA . SER A 1 787 ? 7.933 13.565 -41.041 1.00 94.62 787 SER A CA 1
ATOM 6070 C C . SER A 1 787 ? 7.748 12.061 -40.792 1.00 94.62 787 SER A C 1
ATOM 6072 O O . SER A 1 787 ? 7.667 11.628 -39.641 1.00 94.62 787 SER A O 1
ATOM 6074 N N . THR A 1 788 ? 7.780 11.249 -41.855 1.00 95.44 788 THR A N 1
ATOM 6075 C CA . THR A 1 788 ? 7.662 9.785 -41.780 1.00 95.44 788 THR A CA 1
ATOM 6076 C C . THR A 1 788 ? 8.919 9.106 -41.235 1.00 95.44 788 THR A C 1
ATOM 6078 O O . THR A 1 788 ? 8.775 8.144 -40.481 1.00 95.44 788 THR A O 1
ATOM 6081 N N . ILE A 1 789 ? 10.130 9.625 -41.483 1.00 94.19 789 ILE A N 1
ATOM 6082 C CA . ILE A 1 789 ? 11.366 9.193 -40.795 1.00 94.19 789 ILE A CA 1
ATOM 6083 C C . ILE A 1 789 ? 11.164 9.275 -39.277 1.00 94.19 789 ILE A C 1
ATOM 6085 O O . ILE A 1 789 ? 11.418 8.307 -38.557 1.00 94.19 789 ILE A O 1
ATOM 6089 N N . VAL A 1 790 ? 10.662 10.412 -38.785 1.00 93.00 790 VAL A N 1
ATOM 6090 C CA . VAL A 1 790 ? 10.463 10.642 -37.346 1.00 93.00 790 VAL A CA 1
ATOM 6091 C C . VAL A 1 790 ? 9.350 9.761 -36.791 1.00 93.00 790 VAL A C 1
ATOM 6093 O O . VAL A 1 790 ? 9.571 9.066 -35.797 1.00 93.00 790 VAL A O 1
ATOM 6096 N N . GLY A 1 791 ? 8.185 9.735 -37.447 1.00 92.94 791 GLY A N 1
ATOM 6097 C CA . GLY A 1 791 ? 7.062 8.873 -37.068 1.00 92.94 791 GLY A CA 1
ATOM 6098 C C . GLY A 1 791 ? 7.472 7.401 -36.980 1.00 92.94 791 GLY A C 1
ATOM 6099 O O . GLY A 1 791 ? 7.215 6.744 -35.973 1.00 92.94 791 GLY A O 1
ATOM 6100 N N . SER A 1 792 ? 8.218 6.911 -37.971 1.00 93.75 792 SER A N 1
ATOM 6101 C CA . SER A 1 792 ? 8.734 5.538 -38.020 1.00 93.75 792 SER A CA 1
ATOM 6102 C C . SER A 1 792 ? 9.783 5.259 -36.945 1.00 93.75 792 SER A C 1
ATOM 6104 O O . SER A 1 792 ? 9.770 4.192 -36.335 1.00 93.75 792 SER A O 1
ATOM 6106 N N . ALA A 1 793 ? 10.671 6.209 -36.650 1.00 92.12 793 ALA A N 1
ATOM 6107 C CA . ALA A 1 793 ? 11.681 6.055 -35.605 1.00 92.12 793 ALA A CA 1
ATOM 6108 C C . ALA A 1 793 ? 11.063 6.005 -34.187 1.00 92.12 793 ALA A C 1
ATOM 6110 O O . ALA A 1 793 ? 11.483 5.181 -33.361 1.00 92.12 793 ALA A O 1
ATOM 6111 N N . PHE A 1 794 ? 10.029 6.819 -33.925 1.00 90.44 794 PHE A N 1
ATOM 6112 C CA . PHE A 1 794 ? 9.193 6.741 -32.718 1.00 90.44 794 PHE A CA 1
ATOM 6113 C C . PHE A 1 794 ? 8.420 5.422 -32.652 1.00 90.44 794 PHE A C 1
ATOM 6115 O O . PHE A 1 794 ? 8.444 4.737 -31.623 1.00 90.44 794 PHE A O 1
ATOM 6122 N N . LEU A 1 795 ? 7.760 5.046 -33.749 1.00 91.25 795 LEU A N 1
ATOM 6123 C CA . LEU A 1 795 ? 6.945 3.842 -33.820 1.00 91.25 795 LEU A CA 1
ATOM 6124 C C . LEU A 1 795 ? 7.804 2.596 -33.596 1.00 91.25 795 LEU A C 1
ATOM 6126 O O . LEU A 1 795 ? 7.488 1.815 -32.707 1.00 91.25 795 LEU A O 1
ATOM 6130 N N . LYS A 1 796 ? 8.961 2.471 -34.257 1.00 90.81 796 LYS A N 1
ATOM 6131 C CA . LYS A 1 796 ? 9.918 1.375 -34.035 1.00 90.81 796 LYS A CA 1
ATOM 6132 C C . LYS A 1 796 ? 10.384 1.283 -32.580 1.00 90.81 796 LYS A C 1
ATOM 6134 O O . LYS A 1 796 ? 10.387 0.199 -32.006 1.00 90.81 796 LYS A O 1
ATOM 6139 N N . SER A 1 797 ? 10.722 2.416 -31.956 1.00 89.25 797 SER A N 1
ATOM 6140 C CA . SER A 1 797 ? 11.074 2.473 -30.524 1.00 89.25 797 SER A CA 1
ATOM 6141 C C . SER A 1 797 ? 9.934 1.968 -29.626 1.00 89.25 797 SER A C 1
ATOM 6143 O O . SER A 1 797 ? 10.171 1.317 -28.607 1.00 89.25 797 SER A O 1
ATOM 6145 N N . SER A 1 798 ? 8.690 2.238 -30.020 1.00 90.56 798 SER A N 1
ATOM 6146 C CA . SER A 1 798 ? 7.484 1.819 -29.304 1.00 90.56 798 SER A CA 1
ATOM 6147 C C . SER A 1 798 ? 7.194 0.331 -29.514 1.00 90.56 798 SER A C 1
ATOM 6149 O O . SER A 1 798 ? 7.009 -0.382 -28.533 1.00 90.56 798 SER A O 1
ATOM 6151 N N . VAL A 1 799 ? 7.258 -0.160 -30.755 1.00 90.44 799 VAL A N 1
ATOM 6152 C CA . VAL A 1 799 ? 7.135 -1.581 -31.132 1.00 90.44 799 VAL A CA 1
ATOM 6153 C C . VAL A 1 799 ? 8.163 -2.435 -30.385 1.00 90.44 799 VAL A C 1
ATOM 6155 O O . VAL A 1 799 ? 7.794 -3.439 -29.780 1.00 90.44 799 VAL A O 1
ATOM 6158 N N . ASP A 1 800 ? 9.427 -2.004 -30.328 1.00 89.88 800 ASP A N 1
ATOM 6159 C CA . ASP A 1 800 ? 10.489 -2.712 -29.598 1.00 89.88 800 ASP A CA 1
ATOM 6160 C C . ASP A 1 800 ? 10.188 -2.814 -28.090 1.00 89.88 800 ASP A C 1
ATOM 6162 O O . ASP A 1 800 ? 10.396 -3.860 -27.470 1.00 89.88 800 ASP A O 1
ATOM 6166 N N . ARG A 1 801 ? 9.639 -1.750 -27.487 1.00 90.62 801 ARG A N 1
ATOM 6167 C CA . ARG A 1 801 ? 9.210 -1.755 -26.076 1.00 90.62 801 ARG A CA 1
ATOM 6168 C C . ARG A 1 801 ? 7.985 -2.641 -25.851 1.00 90.62 801 ARG A C 1
ATOM 6170 O O . ARG A 1 801 ? 7.958 -3.369 -24.864 1.00 90.62 801 ARG A O 1
ATOM 6177 N N . ILE A 1 802 ? 7.005 -2.601 -26.752 1.00 91.31 802 ILE A N 1
ATOM 6178 C CA . ILE A 1 802 ? 5.779 -3.408 -26.688 1.00 91.31 802 ILE A CA 1
ATOM 6179 C C . ILE A 1 802 ? 6.118 -4.888 -26.805 1.00 91.31 802 ILE A C 1
ATOM 6181 O O . ILE A 1 802 ? 5.739 -5.660 -25.934 1.00 91.31 802 ILE A O 1
ATOM 6185 N N . ASN A 1 803 ? 6.920 -5.279 -27.792 1.00 88.81 803 ASN A N 1
ATOM 6186 C CA . ASN A 1 803 ? 7.359 -6.663 -27.947 1.00 88.81 803 ASN A CA 1
ATOM 6187 C C . ASN A 1 803 ? 8.234 -7.131 -26.764 1.00 88.81 803 ASN A C 1
ATOM 6189 O O . ASN A 1 803 ? 8.213 -8.309 -26.423 1.00 88.81 803 ASN A O 1
ATOM 6193 N N . SER A 1 804 ? 8.948 -6.224 -26.082 1.00 90.25 804 SER A N 1
ATOM 6194 C CA . SER A 1 804 ? 9.729 -6.554 -24.878 1.00 90.25 804 SER A CA 1
ATOM 6195 C C . SER A 1 804 ? 8.929 -6.604 -23.564 1.00 90.25 804 SER A C 1
ATOM 6197 O O . SER A 1 804 ? 9.423 -7.209 -22.609 1.00 90.25 804 SER A O 1
ATOM 6199 N N . ILE A 1 805 ? 7.786 -5.920 -23.451 1.00 91.00 805 ILE A N 1
ATOM 6200 C CA . ILE A 1 805 ? 7.032 -5.771 -22.184 1.00 91.00 805 ILE A CA 1
ATOM 6201 C C . ILE A 1 805 ? 5.691 -6.504 -22.253 1.00 91.00 805 ILE A C 1
ATOM 6203 O O . ILE A 1 805 ? 5.312 -7.185 -21.305 1.00 91.00 805 ILE A O 1
ATOM 6207 N N . CYS A 1 806 ? 5.017 -6.407 -23.394 1.00 89.56 806 CYS A N 1
ATOM 6208 C CA . CYS A 1 806 ? 3.691 -6.938 -23.672 1.00 89.56 806 CYS A CA 1
ATOM 6209 C C . CYS A 1 806 ? 3.650 -7.712 -25.011 1.00 89.56 806 CYS A C 1
ATOM 6211 O O . CYS A 1 806 ? 2.832 -7.393 -25.878 1.00 89.56 806 CYS A O 1
ATOM 6213 N N . PRO A 1 807 ? 4.498 -8.747 -25.209 1.00 87.88 807 PRO A N 1
ATOM 6214 C CA . PRO A 1 807 ? 4.560 -9.504 -26.468 1.00 87.88 807 PRO A CA 1
ATOM 6215 C C . PRO A 1 807 ? 3.206 -10.107 -26.874 1.00 87.88 807 PRO A C 1
ATOM 6217 O O . PRO A 1 807 ? 2.858 -10.115 -28.056 1.00 87.88 807 PRO A O 1
ATOM 6220 N N . ASN A 1 808 ? 2.420 -10.534 -25.880 1.00 86.38 808 ASN A N 1
ATOM 6221 C CA . ASN A 1 808 ? 1.119 -11.186 -26.043 1.00 86.38 808 ASN A CA 1
ATOM 6222 C C . ASN A 1 808 ? -0.070 -10.207 -25.932 1.00 86.38 808 ASN A C 1
ATOM 6224 O O . ASN A 1 808 ? -1.200 -10.644 -25.735 1.00 86.38 808 ASN A O 1
ATOM 6228 N N . ALA A 1 809 ? 0.161 -8.889 -25.999 1.00 85.44 809 ALA A N 1
ATOM 6229 C CA . ALA A 1 809 ? -0.931 -7.915 -26.034 1.00 85.44 809 ALA A CA 1
ATOM 6230 C C . ALA A 1 809 ? -1.816 -8.097 -27.279 1.00 85.44 809 ALA A C 1
ATOM 6232 O O . ALA A 1 809 ? -1.322 -8.467 -28.348 1.00 85.44 809 ALA A O 1
ATOM 6233 N N . SER A 1 810 ? -3.108 -7.784 -27.140 1.00 89.56 810 SER A N 1
ATOM 6234 C CA . SER A 1 810 ? -4.047 -7.746 -28.266 1.00 89.56 810 SER A CA 1
ATOM 6235 C C . SER A 1 810 ? -3.618 -6.710 -29.309 1.00 89.56 810 SER A C 1
ATOM 6237 O O . SER A 1 810 ? -2.849 -5.793 -29.002 1.00 89.56 810 SER A O 1
ATOM 6239 N N . ILE A 1 811 ? -4.117 -6.825 -30.540 1.00 85.31 811 ILE A N 1
ATOM 6240 C CA . ILE A 1 811 ? -3.738 -5.913 -31.624 1.00 85.31 811 ILE A CA 1
ATOM 6241 C C . ILE A 1 811 ? -4.103 -4.455 -31.301 1.00 85.31 811 ILE A C 1
ATOM 6243 O O . ILE A 1 811 ? -3.301 -3.548 -31.518 1.00 85.31 811 ILE A O 1
ATOM 6247 N N . GLU A 1 812 ? -5.249 -4.240 -30.657 1.00 90.62 812 GLU A N 1
ATOM 6248 C CA . GLU A 1 812 ? -5.711 -2.942 -30.167 1.00 90.62 812 GLU A CA 1
ATOM 6249 C C . GLU A 1 812 ? -4.771 -2.408 -29.087 1.00 90.62 812 GLU A C 1
ATOM 6251 O O . GLU A 1 812 ? -4.342 -1.260 -29.160 1.00 90.62 812 GLU A O 1
ATOM 6256 N N . SER A 1 813 ? -4.378 -3.247 -28.122 1.00 92.44 813 SER A N 1
ATOM 6257 C CA . SER A 1 813 ? -3.418 -2.857 -27.084 1.00 92.44 813 SER A CA 1
ATOM 6258 C C . SER A 1 813 ? -2.057 -2.493 -27.679 1.00 92.44 813 SER A C 1
ATOM 6260 O O . SER A 1 813 ? -1.446 -1.506 -27.268 1.00 92.44 813 SER A O 1
ATOM 6262 N N . LYS A 1 814 ? -1.593 -3.240 -28.687 1.00 91.94 814 LYS A N 1
ATOM 6263 C CA . LYS A 1 814 ? -0.355 -2.947 -29.416 1.00 91.94 814 LYS A CA 1
ATOM 6264 C C . LYS A 1 814 ? -0.446 -1.596 -30.136 1.00 91.94 814 LYS A C 1
ATOM 6266 O O . LYS A 1 814 ? 0.411 -0.746 -29.908 1.00 91.94 814 LYS A O 1
ATOM 6271 N N . ILE A 1 815 ? -1.501 -1.346 -30.912 1.00 92.44 815 ILE A N 1
ATOM 6272 C CA . ILE A 1 815 ? -1.717 -0.070 -31.620 1.00 92.44 815 ILE A CA 1
ATOM 6273 C C . ILE A 1 815 ? -1.884 1.107 -30.636 1.00 92.44 815 ILE A C 1
ATOM 6275 O O . ILE A 1 8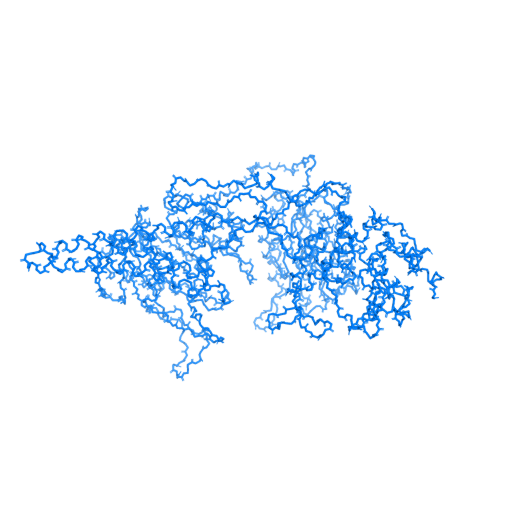15 ? -1.329 2.187 -30.847 1.00 92.44 815 ILE A O 1
ATOM 6279 N N . TYR A 1 816 ? -2.576 0.897 -29.516 1.00 94.75 816 TYR A N 1
ATOM 6280 C CA . TYR A 1 816 ? -2.750 1.897 -28.461 1.00 94.75 816 TYR A CA 1
ATOM 6281 C C . TYR A 1 816 ? -1.414 2.302 -27.827 1.00 94.75 816 TYR A C 1
ATOM 6283 O O . TYR A 1 816 ? -1.097 3.490 -27.744 1.00 94.75 816 TYR A O 1
ATOM 6291 N N . PHE A 1 817 ? -0.594 1.331 -27.409 1.00 93.50 817 PHE A N 1
ATOM 6292 C CA . PHE A 1 817 ? 0.714 1.622 -26.819 1.00 93.50 817 PHE A CA 1
ATOM 6293 C C . PHE A 1 817 ? 1.729 2.133 -27.852 1.00 93.50 817 PHE A C 1
ATOM 6295 O O . PHE A 1 817 ? 2.629 2.883 -27.476 1.00 93.50 817 PHE A O 1
ATOM 6302 N N . MET A 1 818 ? 1.569 1.811 -29.143 1.00 93.06 818 MET A N 1
ATOM 6303 C CA . MET A 1 818 ? 2.326 2.437 -30.234 1.00 93.06 818 MET A CA 1
ATOM 6304 C C . MET A 1 818 ? 2.040 3.937 -30.307 1.00 93.06 818 MET A C 1
ATOM 6306 O O . MET A 1 818 ? 2.975 4.737 -30.314 1.00 93.06 818 MET A O 1
ATOM 6310 N N . TYR A 1 819 ? 0.762 4.326 -30.281 1.00 93.62 819 TYR A N 1
ATOM 6311 C CA . TYR A 1 819 ? 0.386 5.737 -30.259 1.00 93.62 819 TYR A CA 1
ATOM 6312 C C . TYR A 1 819 ? 0.828 6.441 -28.972 1.00 93.62 819 TYR A C 1
ATOM 6314 O O . TYR A 1 819 ? 1.403 7.525 -29.039 1.00 93.62 819 TYR A O 1
ATOM 6322 N N . LEU A 1 820 ? 0.651 5.830 -27.794 1.00 89.94 820 LEU A N 1
ATOM 6323 C CA . LEU A 1 820 ? 1.160 6.428 -26.554 1.00 89.94 820 LEU A CA 1
ATOM 6324 C C . LEU A 1 820 ? 2.691 6.539 -26.536 1.00 89.94 820 LEU A C 1
ATOM 6326 O O . LEU A 1 820 ? 3.219 7.469 -25.935 1.00 89.94 820 LEU A O 1
ATOM 6330 N N . GLY A 1 821 ? 3.412 5.632 -27.195 1.00 85.62 821 GLY A N 1
ATOM 6331 C CA . GLY A 1 821 ? 4.859 5.725 -27.377 1.00 85.62 821 GLY A CA 1
ATOM 6332 C C . GLY A 1 821 ? 5.296 6.896 -28.268 1.00 85.62 821 GLY A C 1
ATOM 6333 O O . GLY A 1 821 ? 6.387 7.431 -28.080 1.00 85.62 821 GLY A O 1
ATOM 6334 N N . HIS A 1 822 ? 4.423 7.337 -29.175 1.00 85.44 822 HIS A N 1
ATOM 6335 C CA . HIS A 1 822 ? 4.591 8.534 -29.994 1.00 85.44 822 HIS A CA 1
ATOM 6336 C C . HIS A 1 822 ? 4.180 9.819 -29.246 1.00 85.44 822 HIS A C 1
ATOM 6338 O O . HIS A 1 822 ? 5.000 10.719 -29.083 1.00 85.44 822 HIS A O 1
ATOM 6344 N N . HIS A 1 823 ? 2.947 9.882 -28.733 1.00 83.31 823 HIS A N 1
ATOM 6345 C CA . HIS A 1 823 ? 2.356 11.082 -28.123 1.00 83.31 823 HIS A CA 1
ATOM 6346 C C . HIS A 1 823 ? 2.843 11.351 -26.685 1.00 83.31 823 HIS A C 1
ATOM 6348 O O . HIS A 1 823 ? 2.961 12.496 -26.253 1.00 83.31 823 HIS A O 1
ATOM 6354 N N . SER A 1 824 ? 3.098 10.309 -25.884 1.00 80.75 824 SER A N 1
ATOM 6355 C CA . SER A 1 824 ? 3.480 10.463 -24.473 1.00 80.75 824 SER A CA 1
ATOM 6356 C C . SER A 1 824 ? 4.370 9.313 -23.962 1.00 80.75 824 SER A C 1
ATOM 6358 O O . SER A 1 824 ? 3.966 8.540 -23.085 1.00 80.75 824 SER A O 1
ATOM 6360 N N . PRO A 1 825 ? 5.605 9.174 -24.490 1.00 81.94 825 PRO A N 1
ATOM 6361 C CA . PRO A 1 825 ? 6.426 7.969 -24.341 1.00 81.94 825 PRO A CA 1
ATOM 6362 C C . PRO A 1 825 ? 6.694 7.518 -22.901 1.00 81.94 825 PRO A C 1
ATOM 6364 O O . PRO A 1 825 ? 6.843 6.319 -22.662 1.00 81.94 825 PRO A O 1
ATOM 6367 N N . ALA A 1 826 ? 6.769 8.440 -21.938 1.00 83.50 826 ALA A N 1
ATOM 6368 C CA . ALA A 1 826 ? 6.987 8.107 -20.529 1.00 83.50 826 ALA A CA 1
ATOM 6369 C C . ALA A 1 826 ? 5.707 7.592 -19.842 1.00 83.50 826 ALA A C 1
ATOM 6371 O O . ALA A 1 826 ? 5.743 6.556 -19.173 1.00 83.50 826 ALA A O 1
ATOM 6372 N N . ALA A 1 827 ? 4.570 8.259 -20.068 1.00 82.62 827 ALA A N 1
ATOM 6373 C CA . ALA A 1 827 ? 3.269 7.857 -19.537 1.00 82.62 827 ALA A CA 1
ATOM 6374 C C . ALA A 1 827 ? 2.800 6.527 -20.153 1.00 82.62 827 ALA A C 1
ATOM 6376 O O . ALA A 1 827 ? 2.397 5.620 -19.426 1.00 82.62 827 ALA A O 1
ATOM 6377 N N . GLY A 1 828 ? 2.949 6.368 -21.475 1.00 85.12 828 GLY A N 1
ATOM 6378 C CA . GLY A 1 828 ? 2.662 5.121 -22.189 1.00 85.12 828 GLY A CA 1
ATOM 6379 C C . GLY A 1 828 ? 3.522 3.949 -21.717 1.00 85.12 828 GLY A C 1
ATOM 6380 O O . GLY A 1 828 ? 3.006 2.859 -21.483 1.00 85.12 828 GLY A O 1
ATOM 6381 N N . TYR A 1 829 ? 4.818 4.177 -21.484 1.00 88.06 829 TYR A N 1
ATOM 6382 C CA . TYR A 1 829 ? 5.716 3.164 -20.923 1.00 88.06 829 TYR A CA 1
ATOM 6383 C C . TYR A 1 829 ? 5.328 2.758 -19.491 1.00 88.06 829 TYR A C 1
ATOM 6385 O O . TYR A 1 829 ? 5.325 1.569 -19.176 1.00 88.06 829 TYR A O 1
ATOM 6393 N N . LYS A 1 830 ? 4.962 3.718 -18.628 1.00 87.62 830 LYS A N 1
ATOM 6394 C CA . LYS A 1 830 ? 4.484 3.441 -17.259 1.00 87.62 830 LYS A CA 1
ATOM 6395 C C . LYS A 1 830 ? 3.137 2.709 -17.246 1.00 87.62 830 LYS A C 1
ATOM 6397 O O . LYS A 1 830 ? 2.970 1.806 -16.430 1.00 87.62 830 LYS A O 1
ATOM 6402 N N . ALA A 1 831 ? 2.223 3.049 -18.156 1.00 87.25 831 ALA A N 1
ATOM 6403 C CA . ALA A 1 831 ? 0.965 2.335 -18.360 1.00 87.25 831 ALA A CA 1
ATOM 6404 C C . ALA A 1 831 ? 1.207 0.875 -18.767 1.00 87.25 831 ALA A C 1
ATOM 6406 O O . ALA A 1 831 ? 0.836 -0.038 -18.030 1.00 87.25 831 ALA A O 1
ATOM 6407 N N . MET A 1 832 ? 1.941 0.671 -19.862 1.00 91.75 832 MET A N 1
ATOM 6408 C CA . MET A 1 832 ? 2.288 -0.648 -20.396 1.00 91.75 832 MET A CA 1
ATOM 6409 C C . MET A 1 832 ? 3.048 -1.530 -19.389 1.00 91.75 832 MET A C 1
ATOM 6411 O O . MET A 1 832 ? 2.878 -2.745 -19.372 1.00 91.75 832 MET A O 1
ATOM 6415 N N . LYS A 1 833 ? 3.870 -0.936 -18.510 1.00 89.38 833 LYS A N 1
ATOM 6416 C CA . LYS A 1 833 ? 4.559 -1.664 -17.430 1.00 89.38 833 LYS A CA 1
ATOM 6417 C C . LYS A 1 833 ? 3.642 -2.179 -16.318 1.00 89.38 833 LYS A C 1
ATOM 6419 O O . LYS A 1 833 ? 4.033 -3.126 -15.639 1.00 89.38 833 LYS A O 1
ATOM 6424 N N . LYS A 1 834 ? 2.484 -1.551 -16.077 1.00 88.69 834 LYS A N 1
ATOM 6425 C CA . LYS A 1 834 ? 1.521 -2.014 -15.061 1.00 88.69 834 LYS A CA 1
ATOM 6426 C C . LYS A 1 834 ? 0.433 -2.916 -15.655 1.00 88.69 834 LYS A C 1
ATOM 6428 O O . LYS A 1 834 ? -0.024 -3.806 -14.947 1.00 88.69 834 LYS A O 1
ATOM 6433 N N . SER A 1 835 ? 0.034 -2.714 -16.914 1.00 90.38 835 SER A N 1
ATOM 6434 C CA . SER A 1 835 ? -0.890 -3.608 -17.623 1.00 90.38 835 SER A CA 1
ATOM 6435 C C . SER A 1 835 ? -0.648 -3.613 -19.131 1.00 90.38 835 SER A C 1
ATOM 6437 O O . SER A 1 835 ? -0.400 -2.573 -19.739 1.00 90.38 835 SER A O 1
ATOM 6439 N N . CYS A 1 836 ? -0.793 -4.793 -19.735 1.00 89.12 836 CYS A N 1
ATOM 6440 C CA . CYS A 1 836 ? -0.792 -4.984 -21.185 1.00 89.12 836 CYS A CA 1
ATOM 6441 C C . CYS A 1 836 ? -2.183 -4.831 -21.822 1.00 89.12 836 CYS A C 1
ATOM 6443 O O . CYS A 1 836 ? -2.293 -4.944 -23.040 1.00 89.12 836 CYS A O 1
ATOM 6445 N N . ASN A 1 837 ? -3.225 -4.580 -21.024 1.00 91.06 837 ASN A N 1
ATOM 6446 C CA . ASN A 1 837 ? -4.554 -4.212 -21.500 1.00 91.06 837 ASN A CA 1
ATOM 6447 C C . ASN A 1 837 ? -4.657 -2.681 -21.565 1.00 91.06 837 ASN A C 1
ATOM 6449 O O . ASN A 1 837 ? -4.485 -1.993 -20.555 1.00 91.06 837 ASN A O 1
ATOM 6453 N N . TYR A 1 838 ? -4.959 -2.132 -22.743 1.00 89.50 838 TYR A N 1
ATOM 6454 C CA . TYR A 1 838 ? -5.061 -0.681 -22.916 1.00 89.50 838 TYR A CA 1
ATOM 6455 C C . TYR A 1 838 ? -6.186 -0.024 -22.104 1.00 89.50 838 TYR A C 1
ATOM 6457 O O . TYR A 1 838 ? -6.106 1.169 -21.811 1.00 89.50 838 TYR A O 1
ATOM 6465 N N . LEU A 1 839 ? -7.213 -0.778 -21.701 1.00 86.12 839 LEU A N 1
ATOM 6466 C CA . LEU A 1 839 ? -8.313 -0.257 -20.884 1.00 86.12 839 LEU A CA 1
ATOM 6467 C C . LEU A 1 839 ? -7.831 0.223 -19.503 1.00 86.12 839 LEU A C 1
ATOM 6469 O O . LEU A 1 839 ? -8.347 1.213 -18.981 1.00 86.12 839 LEU A O 1
ATOM 6473 N N . ASP A 1 840 ? -6.783 -0.402 -18.958 1.00 88.81 840 ASP A N 1
ATOM 6474 C CA . ASP A 1 840 ? -6.181 -0.020 -17.675 1.00 88.81 840 ASP A CA 1
ATOM 6475 C C . ASP A 1 840 ? -5.251 1.199 -17.799 1.00 88.81 840 ASP A C 1
ATOM 6477 O O . ASP A 1 840 ? -4.916 1.846 -16.803 1.00 88.81 840 ASP A O 1
ATOM 6481 N N . ALA A 1 841 ? -4.801 1.536 -19.011 1.00 85.94 841 ALA A N 1
ATOM 6482 C CA . ALA A 1 841 ? -3.730 2.506 -19.215 1.00 85.94 841 ALA A CA 1
ATOM 6483 C C . ALA A 1 841 ? -4.089 3.911 -18.710 1.00 85.94 841 ALA A C 1
ATOM 6485 O O . ALA A 1 841 ? -3.244 4.588 -18.125 1.00 85.94 841 ALA A O 1
ATOM 6486 N N . LYS A 1 842 ? -5.343 4.346 -18.875 1.00 86.56 842 LYS A N 1
ATOM 6487 C CA . LYS A 1 842 ? -5.805 5.678 -18.457 1.00 86.56 842 LYS A CA 1
ATOM 6488 C C . LYS A 1 842 ? -5.648 5.948 -16.950 1.00 86.56 842 LYS A C 1
ATOM 6490 O O . LYS A 1 842 ? -4.977 6.929 -16.623 1.00 86.56 842 LYS A O 1
ATOM 6495 N N . PRO A 1 843 ? -6.201 5.146 -16.015 1.00 80.44 843 PRO A N 1
ATOM 6496 C CA . PRO A 1 843 ? -5.974 5.370 -14.585 1.00 80.44 843 PRO A CA 1
ATOM 6497 C C . PRO A 1 843 ? -4.490 5.263 -14.199 1.00 80.44 843 PRO A C 1
ATOM 6499 O O . PRO A 1 843 ? -4.039 6.013 -13.334 1.00 80.44 843 PRO A O 1
ATOM 6502 N N . ILE A 1 844 ? -3.701 4.423 -14.882 1.00 86.25 844 ILE A N 1
ATOM 6503 C CA . ILE A 1 844 ? -2.249 4.348 -14.656 1.00 86.25 844 ILE A CA 1
ATOM 6504 C C . ILE A 1 844 ? -1.535 5.636 -15.102 1.00 86.25 844 ILE A C 1
ATOM 6506 O O . ILE A 1 844 ? -0.634 6.103 -14.406 1.00 86.25 844 ILE A O 1
ATOM 6510 N N . MET A 1 845 ? -1.937 6.240 -16.224 1.00 85.50 845 MET A N 1
ATOM 6511 C CA . MET A 1 845 ? -1.409 7.536 -16.664 1.00 85.50 845 MET A CA 1
ATOM 6512 C C . MET A 1 845 ? -1.780 8.660 -15.686 1.00 85.50 845 MET A C 1
ATOM 6514 O O . MET A 1 845 ? -0.937 9.501 -15.392 1.00 85.50 845 MET A O 1
ATOM 6518 N N . ILE A 1 846 ? -3.000 8.667 -15.136 1.00 81.12 846 ILE A N 1
ATOM 6519 C CA . ILE A 1 846 ? -3.411 9.644 -14.108 1.00 81.12 846 ILE A CA 1
ATOM 6520 C C . ILE A 1 846 ? -2.515 9.530 -12.864 1.00 81.12 846 ILE A C 1
ATOM 6522 O O . ILE A 1 846 ? -2.016 10.539 -12.370 1.00 81.12 846 ILE A O 1
ATOM 6526 N N . ASP A 1 847 ? -2.279 8.306 -12.390 1.00 82.00 847 ASP A N 1
ATOM 6527 C CA . ASP A 1 847 ? -1.377 8.006 -11.272 1.00 82.00 847 ASP A CA 1
ATOM 6528 C C . ASP A 1 847 ? 0.071 8.459 -11.553 1.00 82.00 847 ASP A C 1
ATOM 6530 O O . ASP A 1 847 ? 0.690 9.112 -10.714 1.00 82.00 847 ASP A O 1
ATOM 6534 N N . TYR A 1 848 ? 0.581 8.198 -12.762 1.00 82.94 848 TYR A N 1
ATOM 6535 C CA . TYR A 1 848 ? 1.896 8.657 -13.222 1.00 82.94 848 TYR A CA 1
ATOM 6536 C C . TYR A 1 848 ? 2.045 10.185 -13.143 1.00 82.94 848 TYR A C 1
ATOM 6538 O O . TYR A 1 848 ? 2.966 10.676 -12.488 1.00 82.94 848 TYR A O 1
ATOM 6546 N N . TRP A 1 849 ? 1.124 10.938 -13.754 1.00 75.56 849 TRP A N 1
ATOM 6547 C CA . TRP A 1 849 ? 1.192 12.404 -13.791 1.00 75.56 849 TRP A CA 1
ATOM 6548 C C . TRP A 1 849 ? 1.060 13.045 -12.400 1.00 75.56 849 TRP A C 1
ATOM 6550 O O . TRP A 1 849 ? 1.698 14.066 -12.139 1.00 75.56 849 TRP A O 1
ATOM 6560 N N . ASN A 1 850 ? 0.277 12.442 -11.499 1.00 75.81 850 ASN A N 1
ATOM 6561 C CA . ASN A 1 850 ? 0.136 12.910 -10.119 1.00 75.81 850 ASN A CA 1
ATOM 6562 C C . ASN A 1 850 ? 1.388 12.634 -9.264 1.00 75.81 850 ASN A C 1
ATOM 6564 O O . ASN A 1 850 ? 1.799 13.499 -8.491 1.00 75.81 850 ASN A O 1
ATOM 6568 N N . ASN A 1 851 ? 1.995 11.447 -9.385 1.00 69.12 851 ASN A N 1
ATOM 6569 C CA . ASN A 1 851 ? 3.012 10.986 -8.433 1.00 69.12 851 ASN A CA 1
ATOM 6570 C C . ASN A 1 851 ? 4.455 11.326 -8.837 1.00 69.12 851 ASN A C 1
ATOM 6572 O O . ASN A 1 851 ? 5.246 11.698 -7.967 1.00 69.12 851 ASN A O 1
ATOM 6576 N N . ASP A 1 852 ? 4.809 11.267 -10.127 1.00 61.19 852 ASP A N 1
ATOM 6577 C CA . ASP A 1 852 ? 6.190 11.467 -10.614 1.00 61.19 852 ASP A CA 1
ATOM 6578 C C . ASP A 1 852 ? 6.597 12.965 -10.674 1.00 61.19 852 ASP A C 1
ATOM 6580 O O . ASP A 1 852 ? 7.292 13.421 -11.576 1.00 61.19 852 ASP A O 1
ATOM 6584 N N . HIS A 1 853 ? 6.164 13.752 -9.682 1.00 50.72 853 HIS A N 1
ATOM 6585 C CA . HIS A 1 853 ? 6.539 15.149 -9.402 1.00 50.72 853 HIS A CA 1
ATOM 6586 C C . HIS A 1 853 ? 6.163 16.225 -10.436 1.00 50.72 853 HIS A C 1
ATOM 6588 O O . HIS A 1 853 ? 6.455 17.400 -10.202 1.00 50.72 853 HIS A O 1
ATOM 6594 N N . ILE A 1 854 ? 5.459 15.873 -11.512 1.00 54.62 854 ILE A N 1
ATOM 6595 C CA . ILE A 1 854 ? 5.016 16.819 -12.552 1.00 54.62 854 ILE A CA 1
ATOM 6596 C C . ILE A 1 854 ? 3.826 17.682 -12.080 1.00 54.62 854 ILE A C 1
ATOM 6598 O O . ILE A 1 854 ? 3.701 18.834 -12.490 1.00 54.62 854 ILE A O 1
ATOM 6602 N N . CYS A 1 855 ? 2.994 17.167 -11.169 1.00 54.12 855 CYS A N 1
ATOM 6603 C CA . CYS A 1 855 ? 1.810 17.844 -10.627 1.00 54.12 855 CYS A CA 1
ATOM 6604 C C . CYS A 1 855 ? 1.842 17.894 -9.080 1.00 54.12 855 CYS A C 1
ATOM 6606 O O . CYS A 1 855 ? 1.125 17.151 -8.410 1.00 54.12 855 CYS A O 1
ATOM 6608 N N . LYS A 1 856 ? 2.688 18.741 -8.471 1.00 46.69 856 LYS A N 1
ATOM 6609 C CA . LYS A 1 856 ? 2.779 18.835 -6.993 1.00 46.69 856 LYS A CA 1
ATOM 6610 C C . LYS A 1 856 ? 1.550 19.523 -6.364 1.00 46.69 856 LYS A C 1
ATOM 6612 O O . LYS A 1 856 ? 1.116 20.539 -6.891 1.00 46.69 856 LYS A O 1
ATOM 6617 N N . PRO A 1 857 ? 1.074 19.114 -5.166 1.00 42.81 857 PRO A N 1
ATOM 6618 C CA . PRO A 1 857 ? -0.053 19.771 -4.481 1.00 42.81 857 PRO A CA 1
ATOM 6619 C C . PRO A 1 857 ? 0.137 21.268 -4.180 1.00 42.81 857 PRO A C 1
ATOM 6621 O O . PRO A 1 857 ? -0.841 21.992 -4.026 1.00 42.81 857 PRO A O 1
ATOM 6624 N N . SER A 1 858 ? 1.385 21.742 -4.105 1.00 45.66 858 SER A N 1
ATOM 6625 C CA . SER A 1 858 ? 1.729 23.157 -3.913 1.00 45.66 858 SER A CA 1
ATOM 6626 C C . SER A 1 858 ? 1.634 24.004 -5.189 1.00 45.66 858 SER A C 1
ATOM 6628 O O . SER A 1 858 ? 1.827 25.213 -5.123 1.00 45.66 858 SER A O 1
ATOM 6630 N N . ASN A 1 859 ? 1.388 23.389 -6.349 1.00 44.75 859 ASN A N 1
ATOM 6631 C CA . ASN A 1 859 ? 1.262 24.060 -7.637 1.00 44.75 859 ASN A CA 1
ATOM 6632 C C . ASN A 1 859 ? 0.094 23.422 -8.401 1.00 44.75 859 ASN A C 1
ATOM 6634 O O . ASN A 1 859 ? 0.217 22.329 -8.943 1.00 44.75 859 ASN A O 1
ATOM 6638 N N . THR A 1 860 ? -1.041 24.116 -8.497 1.00 44.28 860 THR A N 1
ATOM 6639 C CA . THR A 1 860 ? -2.269 23.661 -9.191 1.00 44.28 860 THR A CA 1
ATOM 6640 C C . THR A 1 860 ? -2.131 23.579 -10.723 1.00 44.28 860 THR A C 1
ATOM 6642 O O . THR A 1 860 ? -3.114 23.691 -11.453 1.00 44.28 860 THR A O 1
ATOM 6645 N N . LYS A 1 861 ? -0.904 23.414 -11.228 1.00 45.44 861 LYS A N 1
ATOM 6646 C CA . LYS A 1 861 ? -0.520 23.540 -12.629 1.00 45.44 861 LYS A CA 1
ATOM 6647 C C . LYS A 1 861 ? 0.342 22.354 -13.066 1.00 45.44 861 LYS A C 1
ATOM 6649 O O . LYS A 1 861 ? 1.543 22.348 -12.812 1.00 45.44 861 LYS A O 1
ATOM 6654 N N . CYS A 1 862 ? -0.261 21.388 -13.759 1.00 55.84 862 CYS A N 1
ATOM 6655 C CA . CYS A 1 862 ? 0.480 20.556 -14.711 1.00 55.84 862 CYS A CA 1
ATOM 6656 C C . CYS A 1 862 ? 0.588 21.316 -16.051 1.00 55.84 862 CYS A C 1
ATOM 6658 O O . CYS A 1 862 ? -0.074 22.342 -16.222 1.00 55.84 862 CYS A O 1
ATOM 6660 N N . TYR A 1 863 ? 1.406 20.804 -16.983 1.00 56.59 863 TYR A N 1
ATOM 6661 C CA . TYR A 1 863 ? 1.685 21.352 -18.324 1.00 56.59 863 TYR A CA 1
ATOM 6662 C C . TYR A 1 863 ? 0.586 22.229 -18.953 1.00 56.59 863 TYR A C 1
ATOM 6664 O O . TYR A 1 863 ? -0.595 21.875 -18.953 1.00 56.59 863 TYR A O 1
ATOM 6672 N N . ALA A 1 864 ? 1.015 23.348 -19.540 1.00 50.44 864 ALA A N 1
ATOM 6673 C CA . ALA A 1 864 ? 0.147 24.275 -20.249 1.00 50.44 864 ALA A CA 1
ATOM 6674 C C . ALA A 1 864 ? -0.494 23.650 -21.503 1.00 50.44 864 ALA A C 1
ATOM 6676 O O . ALA A 1 864 ? 0.135 22.858 -22.207 1.00 50.44 864 ALA A O 1
ATOM 6677 N N . ASP A 1 865 ? -1.737 24.034 -21.796 1.00 55.81 865 ASP A N 1
ATOM 6678 C CA . ASP A 1 865 ? -2.374 23.822 -23.095 1.00 55.81 865 ASP A CA 1
ATOM 6679 C C . ASP A 1 865 ? -1.763 24.729 -24.184 1.00 55.81 865 ASP A C 1
ATOM 6681 O O . ASP A 1 865 ? -0.879 25.553 -23.934 1.00 55.81 865 ASP A O 1
ATOM 6685 N N . SER A 1 866 ? -2.271 24.609 -25.413 1.00 47.06 866 SER A N 1
ATOM 6686 C CA . SER A 1 866 ? -1.884 25.440 -26.563 1.00 47.06 866 SER A CA 1
ATOM 6687 C C . SER A 1 866 ? -2.139 26.949 -26.388 1.00 47.06 866 SER A C 1
ATOM 6689 O O . SER A 1 866 ? -1.796 27.728 -27.272 1.00 47.06 866 SER A O 1
ATOM 6691 N N . SER A 1 867 ? -2.778 27.358 -25.292 1.00 46.16 867 SER A N 1
ATOM 6692 C CA . SER A 1 867 ? -3.127 28.736 -24.937 1.00 46.16 867 SER A CA 1
ATOM 6693 C C . SER A 1 867 ? -2.429 29.198 -23.645 1.00 46.16 867 SER A C 1
ATOM 6695 O O . SER A 1 867 ? -2.731 30.280 -23.147 1.00 46.16 867 SER A O 1
ATOM 6697 N N . GLY A 1 868 ? -1.505 28.403 -23.089 1.00 51.12 868 GLY A N 1
ATOM 6698 C CA . GLY A 1 868 ? -0.773 28.718 -21.857 1.00 51.12 868 GLY A CA 1
ATOM 6699 C C . GLY A 1 868 ? -1.467 28.294 -20.553 1.00 51.12 868 GLY A C 1
ATOM 6700 O O . GLY A 1 868 ? -0.892 28.476 -19.476 1.00 51.12 868 GLY A O 1
ATOM 6701 N N . ASN A 1 869 ? -2.675 27.721 -20.604 1.00 54.44 869 ASN A N 1
ATOM 6702 C CA . ASN A 1 869 ? -3.459 27.417 -19.405 1.00 54.44 869 ASN A CA 1
ATOM 6703 C C . ASN A 1 869 ? -3.060 26.078 -18.775 1.00 54.44 869 ASN A C 1
ATOM 6705 O O . ASN A 1 869 ? -2.923 25.083 -19.487 1.00 54.44 869 ASN A O 1
ATOM 6709 N N . PRO A 1 870 ? -2.933 25.998 -17.441 1.00 59.00 870 PRO A N 1
ATOM 6710 C CA . PRO A 1 870 ? -2.575 24.760 -16.758 1.00 59.00 870 PRO A CA 1
ATOM 6711 C C . PRO A 1 870 ? -3.628 23.662 -16.936 1.00 59.00 870 PRO A C 1
ATOM 6713 O O . PRO A 1 870 ? -4.826 23.898 -16.770 1.00 59.00 870 PRO A O 1
ATOM 6716 N N . ARG A 1 871 ? -3.172 22.436 -17.197 1.00 64.44 871 ARG A N 1
ATOM 6717 C CA . ARG A 1 871 ? -4.034 21.253 -17.341 1.00 64.44 871 ARG A CA 1
ATOM 6718 C C . ARG A 1 871 ? -3.964 20.358 -16.104 1.00 64.44 871 ARG A C 1
ATOM 6720 O O . ARG A 1 871 ? -3.061 20.477 -15.280 1.00 64.44 871 ARG A O 1
ATOM 6727 N N . THR A 1 872 ? -4.918 19.436 -15.973 1.00 73.31 872 THR A N 1
ATOM 6728 C CA . THR A 1 872 ? -4.909 18.400 -14.925 1.00 73.31 872 THR A CA 1
ATOM 6729 C C . THR A 1 872 ? -4.361 17.078 -15.464 1.00 73.31 872 THR A C 1
ATOM 6731 O O . THR A 1 872 ? -4.511 16.779 -16.650 1.00 73.31 872 THR A O 1
ATOM 6734 N N . ALA A 1 873 ? -3.802 16.241 -14.583 1.00 73.06 873 ALA A N 1
ATOM 6735 C CA . ALA A 1 873 ? -3.405 14.864 -14.900 1.00 73.06 873 ALA A CA 1
ATOM 6736 C C . ALA A 1 873 ? -4.525 14.074 -15.609 1.00 73.06 873 ALA A C 1
ATOM 6738 O O . ALA A 1 873 ? -4.285 13.397 -16.607 1.00 73.06 873 ALA A O 1
ATOM 6739 N N . THR A 1 874 ? -5.770 14.225 -15.142 1.00 74.38 874 THR A N 1
ATOM 6740 C CA . THR A 1 874 ? -6.964 13.606 -15.738 1.00 74.38 874 THR A CA 1
ATOM 6741 C C . THR A 1 874 ? -7.244 14.093 -17.158 1.00 74.38 874 THR A C 1
ATOM 6743 O O . THR A 1 874 ? -7.619 13.281 -18.003 1.00 74.38 874 THR A O 1
ATOM 6746 N N . ALA A 1 875 ? -7.056 15.384 -17.449 1.00 70.31 875 ALA A N 1
ATOM 6747 C CA . ALA A 1 875 ? -7.253 15.930 -18.792 1.00 70.31 875 ALA A CA 1
ATOM 6748 C C . ALA A 1 875 ? -6.193 15.404 -19.775 1.00 70.31 875 ALA A C 1
ATOM 6750 O O . ALA A 1 875 ? -6.550 14.904 -20.839 1.00 70.31 875 ALA A O 1
ATOM 6751 N N . ILE A 1 876 ? -4.915 15.437 -19.380 1.00 71.06 876 ILE A N 1
ATOM 6752 C CA . ILE A 1 876 ? -3.785 14.957 -20.197 1.00 71.06 876 ILE A CA 1
ATOM 6753 C C . ILE A 1 876 ? -3.926 13.451 -20.485 1.00 71.06 876 ILE A C 1
ATOM 6755 O O . ILE A 1 876 ? -3.835 13.022 -21.633 1.00 71.06 876 ILE A O 1
ATOM 6759 N N . ALA A 1 877 ? -4.224 12.643 -19.461 1.00 79.25 877 ALA A N 1
ATOM 6760 C CA . ALA A 1 877 ? -4.440 11.205 -19.626 1.00 79.25 877 ALA A CA 1
ATOM 6761 C C . ALA A 1 877 ? -5.702 10.867 -20.444 1.00 79.25 877 ALA A C 1
ATOM 6763 O O . ALA A 1 877 ? -5.737 9.830 -21.099 1.00 79.25 877 ALA A O 1
ATOM 6764 N N . THR A 1 878 ? -6.738 11.716 -20.416 1.00 78.19 878 THR A N 1
ATOM 6765 C CA . THR A 1 878 ? -7.956 11.522 -21.224 1.00 78.19 878 THR A CA 1
ATOM 6766 C C . THR A 1 878 ? -7.716 11.812 -22.700 1.00 78.19 878 THR A C 1
ATOM 6768 O O . THR A 1 878 ? -8.184 11.049 -23.535 1.00 78.19 878 THR A O 1
ATOM 6771 N N . GLU A 1 879 ? -6.979 12.870 -23.032 1.00 72.88 879 GLU A N 1
ATOM 6772 C CA . GLU A 1 879 ? -6.628 13.180 -24.422 1.00 72.88 879 GLU A CA 1
ATOM 6773 C C . GLU A 1 879 ? -5.752 12.083 -25.037 1.00 72.88 879 GLU A C 1
ATOM 6775 O O . GLU A 1 879 ? -6.081 11.571 -26.104 1.00 72.88 879 GLU A O 1
ATOM 6780 N N . ALA A 1 880 ? -4.708 11.647 -24.324 1.00 79.38 880 ALA A N 1
ATOM 6781 C CA . ALA A 1 880 ? -3.826 10.577 -24.785 1.00 79.38 880 ALA A CA 1
ATOM 6782 C C . ALA A 1 880 ? -4.579 9.244 -24.998 1.00 79.38 880 ALA A C 1
ATOM 6784 O O . ALA A 1 880 ? -4.369 8.566 -26.002 1.00 79.38 880 ALA A O 1
ATOM 6785 N N . ASP A 1 881 ? -5.501 8.897 -24.092 1.00 83.88 881 ASP A N 1
ATOM 6786 C CA . ASP A 1 881 ? -6.383 7.727 -24.210 1.00 83.88 881 ASP A CA 1
ATOM 6787 C C . ASP A 1 881 ? -7.352 7.831 -25.404 1.00 83.88 881 ASP A C 1
ATOM 6789 O O . ASP A 1 881 ? -7.516 6.869 -26.158 1.00 83.88 881 ASP A O 1
ATOM 6793 N N . ASN A 1 882 ? -7.955 9.005 -25.617 1.00 82.00 882 ASN A N 1
ATOM 6794 C CA . ASN A 1 882 ? -8.856 9.269 -26.741 1.00 82.00 882 ASN A CA 1
ATOM 6795 C C . ASN A 1 882 ? -8.119 9.214 -28.091 1.00 82.00 882 ASN A C 1
ATOM 6797 O O . ASN A 1 882 ? -8.630 8.616 -29.039 1.00 82.00 882 ASN A O 1
ATOM 6801 N N . GLY A 1 883 ? -6.921 9.802 -28.179 1.00 78.94 883 GLY A N 1
ATOM 6802 C CA . GLY A 1 883 ? -6.067 9.746 -29.368 1.00 78.94 883 GLY A CA 1
ATOM 6803 C C . GLY A 1 883 ? -5.684 8.307 -29.713 1.00 78.94 883 GLY A C 1
ATOM 6804 O O . GLY A 1 883 ? -5.929 7.855 -30.831 1.00 78.94 883 GLY A O 1
ATOM 6805 N N . ALA A 1 884 ? -5.215 7.542 -28.722 1.00 86.81 884 ALA A N 1
ATOM 6806 C CA . ALA A 1 884 ? -4.814 6.147 -28.890 1.00 86.81 884 ALA A CA 1
ATOM 6807 C C . ALA A 1 884 ? -5.975 5.242 -29.347 1.00 86.81 884 ALA A C 1
ATOM 6809 O O . ALA A 1 884 ? -5.834 4.484 -30.310 1.00 86.81 884 ALA A O 1
ATOM 6810 N N . LYS A 1 885 ? -7.158 5.370 -28.727 1.00 85.50 885 LYS A N 1
ATOM 6811 C CA . LYS A 1 885 ? -8.399 4.699 -29.173 1.00 85.50 885 LYS A CA 1
ATOM 6812 C C . LYS A 1 885 ? -8.821 5.137 -30.577 1.00 85.50 885 LYS A C 1
ATOM 6814 O O . LYS A 1 885 ? -9.292 4.322 -31.370 1.00 85.50 885 LYS A O 1
ATOM 6819 N N . GLY A 1 886 ? -8.603 6.407 -30.907 1.00 81.75 886 GLY A N 1
ATOM 6820 C CA . GLY A 1 886 ? -8.790 6.948 -32.246 1.00 81.75 886 GLY A CA 1
ATOM 6821 C C . GLY A 1 886 ? -7.869 6.318 -33.296 1.00 81.75 886 GLY A C 1
ATOM 6822 O O . GLY A 1 886 ? -8.308 6.140 -34.433 1.00 81.75 886 GLY A O 1
ATOM 6823 N N . VAL A 1 887 ? -6.628 5.970 -32.947 1.00 87.00 887 VAL A N 1
ATOM 6824 C CA . VAL A 1 887 ? -5.705 5.265 -33.852 1.00 87.00 887 VAL A CA 1
ATOM 6825 C C . VAL A 1 887 ? -6.097 3.800 -34.014 1.00 87.00 887 VAL A C 1
ATOM 6827 O O . VAL A 1 887 ? -6.128 3.350 -35.155 1.00 87.00 887 VAL A O 1
ATOM 6830 N N . ILE A 1 888 ? -6.478 3.088 -32.938 1.00 87.94 888 ILE A N 1
ATOM 6831 C CA . ILE A 1 888 ? -7.004 1.707 -33.036 1.00 87.94 888 ILE A CA 1
ATOM 6832 C C . ILE A 1 888 ? -8.108 1.644 -34.095 1.00 87.94 888 ILE A C 1
ATOM 6834 O O . ILE A 1 888 ? -7.993 0.904 -35.068 1.00 87.94 888 ILE A O 1
ATOM 6838 N N . LYS A 1 889 ? -9.150 2.471 -33.938 1.00 86.50 889 LYS A N 1
ATOM 6839 C CA . LYS A 1 889 ? -10.303 2.497 -34.847 1.00 86.50 889 LYS A CA 1
ATOM 6840 C C . LYS A 1 889 ? -9.881 2.704 -36.307 1.00 86.50 889 LYS A C 1
ATOM 6842 O O . LYS A 1 889 ? -10.354 1.992 -37.183 1.00 86.50 889 LYS A O 1
ATOM 6847 N N . ARG A 1 890 ? -8.971 3.649 -36.560 1.00 87.69 890 ARG A N 1
ATOM 6848 C CA . ARG A 1 890 ? -8.507 3.995 -37.914 1.00 87.69 890 ARG A CA 1
ATOM 6849 C C . ARG A 1 890 ? -7.626 2.922 -38.541 1.00 87.69 890 ARG A C 1
ATOM 6851 O O . ARG A 1 890 ? -7.756 2.668 -39.730 1.00 87.69 890 ARG A O 1
ATOM 6858 N N . ALA A 1 891 ? -6.765 2.280 -37.757 1.00 88.56 891 ALA A N 1
ATOM 6859 C CA . ALA A 1 891 ? -5.962 1.155 -38.223 1.00 88.56 891 ALA A CA 1
ATOM 6860 C C . ALA A 1 891 ? -6.860 -0.032 -38.622 1.00 88.56 891 ALA A C 1
ATOM 6862 O O . ALA A 1 891 ? -6.712 -0.571 -39.716 1.00 88.56 891 ALA A O 1
ATOM 6863 N N . LEU A 1 892 ? -7.862 -0.366 -37.800 1.00 86.19 892 LEU A N 1
ATOM 6864 C CA . LEU A 1 892 ? -8.840 -1.413 -38.123 1.00 86.19 892 LEU A CA 1
ATOM 6865 C C . LEU A 1 892 ? -9.657 -1.073 -39.390 1.00 86.19 892 LEU A C 1
ATOM 6867 O O . LEU A 1 892 ? -9.815 -1.926 -40.256 1.00 86.19 892 LEU A O 1
ATOM 6871 N N . GLN A 1 893 ? -10.097 0.183 -39.557 1.00 86.38 893 GLN A N 1
ATOM 6872 C CA . GLN A 1 893 ? -10.801 0.670 -40.764 1.00 86.38 893 GLN A CA 1
ATOM 6873 C C . GLN A 1 893 ? -9.968 0.608 -42.059 1.00 86.38 893 GLN A C 1
ATOM 6875 O O . GLN A 1 893 ? -10.531 0.564 -43.158 1.00 86.38 893 GLN A O 1
ATOM 6880 N N . LEU A 1 894 ? -8.637 0.650 -41.948 1.00 88.38 894 LEU A N 1
ATOM 6881 C CA . LEU A 1 894 ? -7.718 0.533 -43.083 1.00 88.38 894 LEU A CA 1
ATOM 6882 C C . LEU A 1 894 ? -7.451 -0.932 -43.477 1.00 88.38 894 LEU A C 1
ATOM 6884 O O . LEU A 1 894 ? -7.138 -1.184 -44.642 1.00 88.38 894 LEU A O 1
ATOM 6888 N N . GLY A 1 895 ? -7.661 -1.880 -42.555 1.00 86.69 895 GLY A N 1
ATOM 6889 C CA . GLY A 1 895 ? -7.468 -3.318 -42.776 1.00 86.69 895 GLY A CA 1
ATOM 6890 C C . GLY A 1 895 ? -6.403 -3.979 -41.892 1.00 86.69 895 GLY A C 1
ATOM 6891 O O . GLY A 1 895 ? -6.117 -5.162 -42.089 1.00 86.69 895 GLY A O 1
ATOM 6892 N N . VAL A 1 896 ? -5.837 -3.266 -40.909 1.00 87.81 896 VAL A N 1
ATOM 6893 C CA . VAL A 1 896 ? -4.776 -3.791 -40.030 1.00 87.81 896 VAL A CA 1
ATOM 6894 C C . VAL A 1 896 ? -5.300 -4.956 -39.184 1.00 87.81 896 VAL A C 1
ATOM 6896 O O . VAL A 1 896 ? -5.986 -4.761 -38.183 1.00 87.81 896 VAL A O 1
ATOM 6899 N N . THR A 1 897 ? -4.933 -6.176 -39.573 1.00 77.31 897 THR A N 1
ATOM 6900 C CA . THR A 1 897 ? -5.322 -7.437 -38.906 1.00 77.31 897 THR A CA 1
ATOM 6901 C C . THR A 1 897 ? -4.163 -8.128 -38.183 1.00 77.31 897 THR A C 1
ATOM 6903 O O . THR A 1 897 ? -4.385 -9.050 -37.401 1.00 77.31 897 THR A O 1
ATOM 6906 N N . ASN A 1 898 ? -2.925 -7.657 -38.375 1.00 69.12 898 ASN A N 1
ATOM 6907 C CA . ASN A 1 898 ? -1.746 -8.078 -37.619 1.00 69.12 898 ASN A CA 1
ATOM 6908 C C . ASN A 1 898 ? -0.763 -6.901 -37.464 1.00 69.12 898 ASN A C 1
ATOM 6910 O O . ASN A 1 898 ? -0.613 -6.083 -38.364 1.00 69.12 898 ASN A O 1
ATOM 6914 N N . THR A 1 899 ? -0.045 -6.825 -36.341 1.00 64.12 899 THR A N 1
ATOM 6915 C CA . THR A 1 899 ? 1.040 -5.850 -36.110 1.00 64.12 899 THR A CA 1
ATOM 6916 C C . THR A 1 899 ? 2.399 -6.553 -36.138 1.00 64.12 899 THR A C 1
ATOM 6918 O O . THR A 1 899 ? 3.157 -6.485 -35.169 1.00 64.12 899 THR A O 1
ATOM 6921 N N . SER A 1 900 ? 2.669 -7.308 -37.200 1.00 65.38 900 SER A N 1
ATOM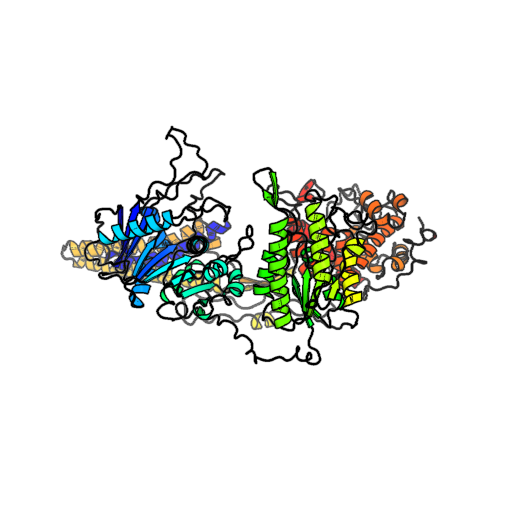 6922 C CA . SER A 1 900 ? 3.925 -8.038 -37.378 1.00 65.38 900 SER A CA 1
ATOM 6923 C C . SER A 1 900 ? 4.259 -8.135 -38.862 1.00 65.38 900 SER A C 1
ATOM 6925 O O . SER A 1 900 ? 3.760 -9.026 -39.547 1.00 65.38 900 SER A O 1
ATOM 6927 N N . SER A 1 901 ? 5.120 -7.239 -39.337 1.00 72.12 901 SER A N 1
ATOM 6928 C CA . SER A 1 901 ? 5.746 -7.307 -40.663 1.00 72.12 901 SER A CA 1
ATOM 6929 C C . SER A 1 901 ? 7.229 -7.679 -40.531 1.00 72.12 901 SER A C 1
ATOM 6931 O O . SER A 1 901 ? 7.838 -7.543 -39.464 1.00 72.12 901 SER A O 1
ATOM 6933 N N . SER A 1 902 ? 7.826 -8.204 -41.602 1.00 75.56 902 SER A N 1
ATOM 6934 C CA . SER A 1 902 ? 9.245 -8.569 -41.615 1.00 75.56 902 SER A CA 1
ATOM 6935 C C . SER A 1 902 ? 10.129 -7.321 -41.597 1.00 75.56 902 SER A C 1
ATOM 6937 O O . SER A 1 902 ? 10.089 -6.516 -42.527 1.00 75.56 902 SER A O 1
ATOM 6939 N N . ILE A 1 903 ? 10.966 -7.184 -40.567 1.00 83.12 903 ILE A N 1
ATOM 6940 C CA . ILE A 1 903 ? 11.992 -6.137 -40.519 1.00 83.12 903 ILE A CA 1
ATOM 6941 C C . ILE A 1 903 ? 13.146 -6.537 -41.444 1.00 83.12 903 ILE A C 1
ATOM 6943 O O . ILE A 1 903 ? 13.802 -7.550 -41.197 1.00 83.12 903 ILE A O 1
ATOM 6947 N N . ASP A 1 904 ? 13.444 -5.705 -42.439 1.00 86.25 904 ASP A N 1
ATOM 6948 C CA . ASP A 1 904 ? 14.646 -5.818 -43.269 1.00 86.25 904 ASP A CA 1
ATOM 6949 C C . ASP A 1 904 ? 15.407 -4.488 -43.266 1.00 86.25 904 ASP A C 1
ATOM 6951 O O . ASP A 1 904 ? 14.877 -3.428 -43.598 1.00 86.25 904 ASP A O 1
ATOM 6955 N N . LYS A 1 905 ? 16.682 -4.543 -42.874 1.00 85.06 905 LYS A N 1
ATOM 6956 C CA . LYS A 1 905 ? 17.564 -3.372 -42.815 1.00 85.06 905 LYS A CA 1
ATOM 6957 C C . LYS A 1 905 ? 18.006 -2.896 -44.198 1.00 85.06 905 LYS A C 1
ATOM 6959 O O . LYS A 1 905 ? 18.352 -1.727 -44.326 1.00 85.06 905 LYS A O 1
ATOM 6964 N N . ASN A 1 906 ? 17.998 -3.768 -45.207 1.00 84.69 906 ASN A N 1
ATOM 6965 C CA . ASN A 1 906 ? 18.433 -3.423 -46.560 1.00 84.69 906 ASN A CA 1
ATOM 6966 C C . ASN A 1 906 ? 17.385 -2.568 -47.284 1.00 84.69 906 ASN A C 1
ATOM 6968 O O . ASN A 1 906 ? 17.753 -1.627 -47.987 1.00 84.69 906 ASN A O 1
ATOM 6972 N N . THR A 1 907 ? 16.096 -2.856 -47.065 1.00 85.88 907 THR A N 1
ATOM 6973 C CA . THR A 1 907 ? 14.957 -2.103 -47.619 1.00 85.88 907 THR A CA 1
ATOM 6974 C C . THR A 1 907 ? 14.417 -1.006 -46.699 1.00 85.88 907 THR A C 1
ATOM 6976 O O . THR A 1 907 ? 13.539 -0.257 -47.114 1.00 85.88 907 THR A O 1
ATOM 6979 N N . CYS A 1 908 ? 14.906 -0.890 -45.462 1.00 90.31 908 CYS A N 1
ATOM 6980 C CA . CYS A 1 908 ? 14.459 0.126 -44.509 1.00 90.31 908 CYS A CA 1
ATOM 6981 C C . CYS A 1 908 ? 15.253 1.444 -44.642 1.00 90.31 908 CYS A C 1
ATOM 6983 O O . CYS A 1 908 ? 16.451 1.456 -44.331 1.00 90.31 908 CYS A O 1
ATOM 6985 N N . PRO A 1 909 ? 14.620 2.596 -44.957 1.00 91.81 909 PRO A N 1
ATOM 6986 C CA . PRO A 1 909 ? 15.330 3.874 -45.068 1.00 91.81 909 PRO A CA 1
ATOM 6987 C C . PRO A 1 909 ? 15.945 4.411 -43.762 1.00 91.81 909 PRO A C 1
ATOM 6989 O O . PRO A 1 909 ? 16.839 5.250 -43.828 1.00 91.81 909 PRO A O 1
ATOM 6992 N N . LEU A 1 910 ? 15.531 3.928 -42.578 1.00 91.75 910 LEU A N 1
ATOM 6993 C CA . LEU A 1 910 ? 16.196 4.266 -41.301 1.00 91.75 910 LEU A CA 1
ATOM 6994 C C . LEU A 1 910 ? 17.574 3.596 -41.133 1.00 91.75 910 LEU A C 1
ATOM 6996 O O . LEU A 1 910 ? 18.320 3.977 -40.239 1.00 91.75 910 LEU A O 1
ATOM 7000 N N . TYR A 1 911 ? 17.901 2.579 -41.936 1.00 89.88 911 TYR A N 1
ATOM 7001 C CA . TYR A 1 911 ? 19.206 1.904 -41.915 1.00 89.88 911 TYR A CA 1
ATOM 7002 C C . TYR A 1 911 ? 19.960 2.055 -43.243 1.00 89.88 911 TYR A C 1
ATOM 7004 O O . TYR A 1 911 ? 21.186 2.146 -43.241 1.00 89.88 911 TYR A O 1
ATOM 7012 N N . ASN A 1 912 ? 19.242 2.118 -44.366 1.00 89.94 912 ASN A N 1
ATOM 7013 C CA . ASN A 1 912 ? 19.794 2.345 -45.695 1.00 89.94 912 ASN A CA 1
ATOM 7014 C C . ASN A 1 912 ? 19.376 3.728 -46.224 1.00 89.94 912 ASN A C 1
ATOM 7016 O O . ASN A 1 912 ? 18.370 3.879 -46.918 1.00 89.94 912 ASN A O 1
ATOM 7020 N N . HIS A 1 913 ? 20.175 4.752 -45.917 1.00 91.00 913 HIS A N 1
ATOM 7021 C CA . HIS A 1 913 ? 19.845 6.146 -46.243 1.00 91.00 913 HIS A CA 1
ATOM 7022 C C . HIS A 1 913 ? 19.812 6.449 -47.748 1.00 91.00 913 HIS A C 1
ATOM 7024 O O . HIS A 1 913 ? 19.266 7.479 -48.135 1.00 91.00 913 HIS A O 1
ATOM 7030 N N . SER A 1 914 ? 20.366 5.574 -48.600 1.00 86.38 914 SER A N 1
ATOM 7031 C CA . SER A 1 914 ? 20.281 5.726 -50.063 1.00 86.38 914 SER A CA 1
ATOM 7032 C C . SER A 1 914 ? 18.845 5.623 -50.589 1.00 86.38 914 SER A C 1
ATOM 7034 O O . SER A 1 914 ? 18.555 6.101 -51.681 1.00 86.38 914 SER A O 1
ATOM 7036 N N . LEU A 1 915 ? 17.941 5.045 -49.791 1.00 85.38 915 LEU A N 1
ATOM 7037 C CA . LEU A 1 915 ? 16.524 4.944 -50.108 1.00 85.38 915 LEU A CA 1
ATOM 7038 C C . LEU A 1 915 ? 15.761 6.251 -49.849 1.00 85.38 915 LEU A C 1
ATOM 7040 O O . LEU A 1 915 ? 14.635 6.374 -50.320 1.00 85.38 915 LEU A O 1
ATOM 7044 N N . ILE A 1 916 ? 16.309 7.211 -49.095 1.00 88.44 916 ILE A N 1
ATOM 7045 C CA . ILE A 1 916 ? 15.600 8.446 -48.717 1.00 88.44 916 ILE A CA 1
ATOM 7046 C C . ILE A 1 916 ? 15.466 9.373 -49.937 1.00 88.44 916 ILE A C 1
ATOM 7048 O O . ILE A 1 916 ? 16.449 9.671 -50.612 1.00 88.44 916 ILE A O 1
ATOM 7052 N N . THR A 1 917 ? 14.248 9.851 -50.204 1.00 79.12 917 THR A N 1
ATOM 7053 C CA . THR A 1 917 ? 13.898 10.673 -51.382 1.00 79.12 917 THR A CA 1
ATOM 7054 C C . THR A 1 917 ? 13.095 11.898 -50.950 1.00 79.12 917 THR A C 1
ATOM 7056 O O . THR A 1 917 ? 12.142 11.730 -50.191 1.00 79.12 917 THR A O 1
ATOM 7059 N N . PHE A 1 918 ? 13.461 13.095 -51.422 1.00 78.06 918 PHE A N 1
ATOM 7060 C CA . PHE A 1 918 ? 12.895 14.379 -50.969 1.00 78.06 918 PHE A CA 1
ATOM 7061 C C . PHE A 1 918 ? 11.868 14.996 -51.912 1.00 78.06 918 PHE A C 1
ATOM 7063 O O . PHE A 1 918 ? 12.059 14.867 -53.140 1.00 78.06 918 PHE A O 1
#

Mean predicted aligned error: 22.81 Å

Nearest PDB structures (foldseek):
  7tog-assembly1_A  TM=7.695E-01  e=3.637E-06  Prolixibacter bellariivorans
  4oap-assembly1_A  TM=7.342E-01  e=5.100E-05  Geobacillus stearothermophilus
  4jko-assembly1_A  TM=6.634E-01  e=5.923E-05  Geobacillus stearothermophilus
  5jd3-assembly1_A  TM=6.876E-01  e=2.058E-04  uncultured bacterium
  3rjt-assembly1_B  TM=7.350E-01  e=1.014E-03  Alicyclobacillus acidocaldarius subsp. acidocaldarius DSM 446

Radius of gyration: 36.94 Å; Cα contacts (8 Å, |Δi|>4): 1470; chains: 1; bounding box: 107×73×102 Å

Solvent-accessible surface area (backbone atoms only — not comparable to full-atom values): 51383 Å² total; per-residue (Å²): 117,72,73,65,55,57,56,57,52,54,52,48,50,55,47,50,55,51,45,59,68,49,48,84,63,47,89,81,66,85,89,82,81,84,63,80,55,89,87,41,74,47,55,46,76,43,101,80,52,12,37,43,39,23,28,72,46,78,56,75,88,84,81,85,77,84,78,96,70,99,64,96,82,72,71,80,91,73,72,68,69,41,73,36,47,32,36,44,36,37,28,49,88,65,36,67,48,44,31,39,34,40,46,32,65,51,73,65,83,65,76,89,72,78,80,100,64,92,65,76,71,83,73,53,58,67,56,50,52,50,44,35,66,75,74,63,35,49,61,57,50,42,40,47,32,41,75,58,73,37,42,48,36,37,39,35,68,51,68,71,53,59,72,102,42,94,81,61,42,70,78,64,45,67,65,60,51,50,46,51,54,52,50,54,51,57,58,50,64,66,41,88,74,47,46,78,51,81,95,74,31,47,37,32,43,32,11,34,35,62,8,22,56,51,49,25,33,46,26,77,64,63,52,78,33,49,31,36,40,38,22,40,28,20,29,62,42,90,86,75,75,47,33,35,45,32,51,35,51,70,55,66,28,43,66,32,39,39,38,38,32,36,70,82,40,85,61,30,45,70,16,47,70,52,29,51,74,40,62,51,96,34,44,50,39,31,40,30,59,98,48,56,75,73,47,46,44,76,42,33,75,42,32,90,71,64,63,50,34,29,79,69,40,32,42,75,54,67,59,75,74,70,79,78,74,70,82,78,87,74,75,69,73,77,72,57,92,91,60,56,44,34,30,38,35,36,29,20,42,73,46,24,44,11,60,39,71,85,80,64,74,14,32,53,50,50,48,38,60,66,31,53,84,53,35,45,72,47,33,79,90,33,25,39,66,84,42,32,42,70,56,45,43,49,27,38,64,48,74,42,60,96,64,78,53,46,30,38,42,36,49,56,48,65,41,47,32,42,50,47,73,43,98,88,69,50,67,47,48,60,67,31,37,52,54,34,49,53,38,49,54,48,49,54,50,56,36,48,75,70,52,29,47,32,35,37,38,39,40,64,43,32,43,85,26,95,87,57,47,76,69,31,55,52,40,48,55,55,51,42,56,50,57,69,69,37,90,80,52,73,40,68,43,71,44,32,71,73,41,24,81,86,70,80,49,27,48,44,90,70,26,33,87,64,29,65,49,52,70,28,83,63,25,35,44,50,65,35,50,53,46,40,73,77,73,58,83,74,86,85,92,91,92,89,93,92,95,83,66,33,72,91,55,45,75,55,43,42,70,74,44,79,83,85,80,70,95,63,90,57,75,85,59,70,72,81,79,65,44,56,86,37,47,47,64,46,101,83,72,49,42,24,43,39,49,47,54,69,42,45,49,51,54,23,52,53,55,43,49,51,54,52,53,51,52,55,27,52,52,42,38,52,53,19,50,52,43,43,72,70,30,83,79,41,65,67,49,40,47,51,20,49,54,49,33,50,54,32,51,48,52,51,52,52,59,58,45,50,55,54,52,41,40,73,76,37,51,71,73,72,52,63,74,54,53,70,42,85,52,72,41,75,38,72,98,79,73,84,83,77,89,83,85,90,77,88,78,53,77,80,66,85,81,69,87,79,72,88,67,63,92,79,60,63,88,57,47,72,63,35,52,50,41,19,27,56,36,26,26,49,29,55,50,55,52,18,43,21,39,70,64,32,58,72,32,28,80,46,63,42,74,81,59,28,25,5,26,52,49,43,38,48,75,56,34,31,69,55,32,46,90,55,74,49,40,90,50,35,88,42,34,51,42,66,52,47,18,45,54,44,45,43,41,35,37,24,58,21,43,56,49,39,57,74,71,34,66,86,37,50,70,57,28,48,45,25,45,30,40,23,28,59,80,37,47,69,48,31,48,56,13,47,72,76,38,51,51,57,86,57,26,41,68,42,24,26,51,45,39,49,66,75,67,59,32,44,94,92,42,97,47,26,72,56,48,73,83,67,49,62,37,50,42,63,56,57,27,47,51,54,47,52,52,15,55,53,27,32,50,42,17,51,74,73,63,62,84,62,74,71,42,74,68,36,61,83,71,5,42,72,71,28,61,87,68,64,70,134

Sequence (918 aa):
MQKTKKYLFFLSSIFILSIFFNLNIKETLAAEGFQTLNGFQEVYEASNGSKIYTYMSACTGIVEPPSLTNNPTRDPKTASHLQAPRAIILPAGASTITDTFVYFHGVVFIDSEQTGKEKVATPTTNDLINLFKSQYFFDREIATLKTAGKQAVMFVPRLYQTTLQVNSASKLTANEFNCFYQEAQQKLATIPGISYNPAQTNLTVAGHSAGVNTVRFYSDKGLQANNILLFDGCYISSADSISWCPTIVSKNTANNYFIYYDKNSASTSKGIPATSNLNSSKTKIVATTGLGHFEVATNCIADYTDNKLCNGKGTVVTASTPPTTPANTAPSKPLAPGQKVKVAAIGSSSFWQGCFDSYGKGFIQELQKTLTNTHIFYCKDTTESGKGYTFFLNSWRTYVKGKGYNELLLYAGLNGLGCVKKTDGSFDCEDGLNKYKQNLDIIISEAKNEGIKIIIVGAQPFKGYSSWTEPAGNNIITNNQRLKNDPRIDAYIDVYSVVDKNNDKAIDDGLSSDHLHLNTPTGKKIVYDLLMQQVYSGTPTNVTPTATTKPLTDSEVANLIKQPTPEINIPGLNFSEPNASLVTTDASGNQWLSIPYLGEYIAAVYKYGIIIISVIAVFSIIISGVMLIGSGGNSDIVSQAKKRMMMSVIGIVVSTTSYTLLYVINPDLVNFRDLKILYVKGEDLATYDSGQRPYDGGLQTDGGGIASKDLKDPKHDSVFQKYESCIGVDWQVLKAIAFTESRYNESVVNKLGFTGLFQTKTEYCESVVKKYGLEKYCNNLKNPEVSTIVGSAFLKSSVDRINSICPNASIESKIYFMYLGHHSPAAGYKAMKKSCNYLDAKPIMIDYWNNDHICKPSNTKCYADSSGNPRTATAIATEADNGAKGVIKRALQLGVTNTSSSIDKNTCPLYNHSLITF

pLDDT: mean 75.85, std 19.73, range [24.59, 97.75]